Protein AF-A0A9W7W927-F1 (afdb_monomer)

Nearest PDB structures (foldseek):
  1qdb-assembly2_C  TM=1.594E-01  e=8.051E+00  Sulfurospirillum deleyianum

Mean predicted aligned error: 17.08 Å

Radius of gyration: 38.14 Å; Cα contacts (8 Å, |Δi|>4): 1114; chains: 1; bounding box: 121×98×134 Å

Sequence (842 aa):
MLKRRHHKEESELESTKESEQEERQIDDVNANKEGEEDNGNIIEEGEENNKIGQEDRVEDNGSGYEEGEEDDRDGQEDREEDDGNGQEVYTEGDGSGNEEEEGDEQEDRETDGESEQEDLEEDGSEQEERKEEDGSRQGQRPGKERSQGNEDSNQRKKQHEDDLVYPGAPLTKGQSLLLLMLYVLRHNLTEVALQDLLTMFNEHFPGLVPATSYLFHKAYGQFGQYVPHFYSINCESYLGAIETAPQNCPSCKAEFDTEKNLRAGSYFLVLIFSVGKNIKRSSRVDKWGLMTYQSCGIVMEFRFLKVIMFRYGQSSVKLLSCHQATVQGTYAYHAYGLLKELQQIGIKWRDSENVEHTSKVHSLLCSSDSIARPLLRNTKQFNGKYGCDFCLHYGGGPYIWETPDPPLRTETDHFRHAMLATPAQPVMGVKGPSPLMELESFNMITGFVPEYQHSVCLGVTKQITSLWLDSKHHKEDWYLGSKTNDLDQGLMAINPPLEVTRAPRSVKDRKFWKASEWRSFLLFYALPVLSGILKKKYWNHLFLLVFSMHTLLHDAIKANHVDMAEQALRKFVRNFEKLYGATNISFNVHLLMHLAASVRNWGPLWATSTFPFESFNGTLLKFCNGTTHVLDQVVKRFLRWRALSAKAGTTMANANENIRKLFDKLQSRSDLTQKSKKFQDNVRGFGCPKKGNTSVLQRMAIEDFTGDTVNSGFFYDRFTCSGVLYHSCKNTTLKKRNNSVVQLNDGTFCEIMTLVNFTCEEGTSSASTNNRFCVLVKELAKSGGKLYRDVQLNISSTFIYEVSHSNNVFAVPPQSLKRKCVMIRSEDKLYVIPLPNNIERD

Organism: Triplophysa rosa (NCBI:txid992332)

Solvent-accessible surface area (backbone atoms only — not comparable to full-atom values): 51424 Å² total; per-residue (Å²): 144,86,84,79,67,77,75,67,65,63,69,63,65,61,70,66,66,73,73,74,75,79,83,83,81,86,88,86,90,86,83,92,81,90,80,90,87,90,87,84,86,91,83,90,85,83,88,82,87,88,81,88,84,86,86,81,90,87,85,91,82,87,87,81,90,81,91,79,91,81,89,84,91,88,85,87,89,79,89,83,83,89,82,86,89,78,88,84,85,90,83,87,81,87,83,85,84,85,86,89,81,89,83,90,84,86,90,83,84,88,79,93,79,91,82,82,91,82,90,82,88,88,81,88,82,88,82,84,91,83,90,88,88,88,84,89,86,89,82,82,89,86,83,92,84,86,84,89,78,72,64,67,59,55,54,57,53,50,60,60,30,67,33,53,67,44,96,89,47,86,46,25,34,40,44,51,50,53,46,51,54,36,46,40,67,65,70,57,55,49,70,64,59,44,32,54,50,32,44,56,48,30,73,79,36,73,83,64,55,49,74,39,54,66,51,45,53,54,74,72,49,80,53,64,50,66,45,55,32,36,32,37,87,88,72,31,47,72,42,39,39,80,93,67,40,53,66,41,37,90,87,77,59,49,75,56,50,70,66,62,26,61,75,68,52,28,52,48,52,44,78,52,76,82,69,77,79,75,62,61,86,77,80,84,81,79,93,77,92,41,85,83,41,78,94,28,74,69,49,52,70,52,70,66,70,77,63,80,85,75,80,81,68,88,81,70,98,56,83,83,70,91,82,67,80,53,50,62,45,40,56,47,51,57,55,45,56,56,45,45,45,28,46,75,73,31,47,71,36,51,43,92,83,66,49,81,45,72,50,62,44,76,62,50,71,47,74,41,48,73,76,56,40,24,58,64,53,28,35,36,48,56,62,30,52,20,15,49,80,58,29,59,42,57,52,52,57,44,44,64,84,58,84,73,69,56,55,68,58,47,58,70,56,51,52,51,27,14,74,72,17,36,81,90,52,51,35,84,19,21,26,20,73,31,75,59,73,73,33,90,64,32,44,84,44,76,18,44,44,80,25,42,48,56,32,42,20,58,28,36,50,45,49,57,52,45,56,24,48,42,73,92,32,69,88,43,94,69,43,39,59,93,49,46,65,62,46,31,55,47,40,65,72,40,32,38,24,74,64,51,74,67,64,63,69,54,71,86,53,50,90,73,56,49,50,61,51,38,40,48,36,52,74,65,40,45,67,65,49,38,53,91,70,45,60,66,76,60,46,59,44,50,45,27,55,40,52,22,48,50,50,46,38,23,82,79,70,54,71,70,53,43,52,52,28,39,54,29,30,47,52,38,50,60,44,39,37,81,74,67,37,52,85,67,27,38,58,36,48,50,46,49,68,50,44,43,61,43,32,75,76,72,42,36,48,70,82,52,38,56,60,67,58,61,54,44,49,63,58,54,56,64,41,44,94,62,90,69,66,43,66,58,39,31,49,55,45,53,30,43,58,55,48,49,61,60,50,41,67,65,60,51,68,81,50,44,72,68,58,46,51,49,47,40,38,44,77,72,52,61,79,87,53,93,50,56,50,80,54,75,88,60,27,33,36,39,60,84,57,48,74,46,68,49,50,73,62,55,25,53,14,40,22,75,63,71,75,45,90,48,64,52,37,37,36,22,51,28,35,30,45,75,85,44,74,38,30,15,70,80,52,75,86,50,82,67,42,31,47,18,36,32,31,34,72,90,67,52,38,29,35,29,56,29,38,39,38,36,72,63,85,77,83,78,92,73,98,70,81,55,79,43,70,37,30,36,29,33,38,38,44,68,68,81,59,59,86,46,66,48,76,91,79,71,44,62,44,84,61,47,37,44,37,43,85,50,91,52,53,43,44,42,57,66,84,42,62,64,44,52,22,38,55,43,73,49,93,97,43,38,36,43,29,60,56,55,43,93,62,78,56,109

Foldseek 3Di:
DPPPPVVPVVVVVVVVVVVVPPPPPPDDDDDDDDDDDDDDDDDDDDDDDDDDDDDDDDDDDDDDDDDDDDDDDDDDDDDDDDDDDDDDDDDDDDDDDDDDDDDDDDDDDDDDDDDDDDDDDDDDDDDDDDDDDDDDDDDDDDDDDDDDDPPVVVVVLVVQQQDALDVPHQAGLVLVLLLLLLQCLLVVDDLVRSLVVLCVCCVVRPPSADNHSVVSLPSLPQLADKWKWFADPVQRATQGTPVRGDQADPPPRHGDDPVVCQVQQGIFIATDDPQEDDPEPDPDDDQDPAVLQVVCPVVVVVVPHDTPDDGDDDDDPDDDDDDDLSNLQNRVLVSLVVLLCLQPVADWYAYPVRDIDGHGDALAADQDAQQCLCSQAQFAGLQAQLNDQFFLQRHNAFRAQDPPHGGTDDLVVSQVQQPPADCVRRRSGHRHGHSCNVRPNYRSRLRYAHACLVLPQVNVLLLLLCCQAPVVNVVAPNHQVVVQVLLQVQQQQWFAAVLLVDRGHRVVCVVPDHSSNSVCCLQPRVLQSCVVRGPPVVSVLSCLSNQLLLQLQFPDHDLVSLVLNLVSLSVSLNCCCVRRNRNSRGSSSVSSNCSSVNCVRPNGSLRSHCVVVVVCVVVLVSQDDDDRPSSVSSVSSVSSLVVSVVSCVPSCPPRDPVSVVSSCVSNPDDPVQPAWDDDPQRKIAGDFWDKDFQDPQRQVQVCVVPVARFGIWTWGQWMDHSNRIAGAPPDPPSVRHHRQWFAFPVRWIWGWHTKTWGWGDDPDDDDDTDTDIWTKIWTFAFPPDFPDADPVSRDTRPQKTWTDGDRRIHTHHPVRGDFGWTWGDRPPIIMTGTDSDPNDGD

Structure (mmCIF, N/CA/C/O backbone):
data_AF-A0A9W7W927-F1
#
_entry.id   AF-A0A9W7W927-F1
#
loop_
_atom_site.group_PDB
_atom_site.id
_atom_site.type_symbol
_atom_site.label_atom_id
_atom_site.label_alt_id
_atom_site.label_comp_id
_atom_site.label_asym_id
_atom_site.label_entity_id
_atom_site.label_seq_id
_atom_site.pdbx_PDB_ins_code
_atom_site.Cartn_x
_atom_site.Cartn_y
_atom_site.Cartn_z
_atom_site.occupancy
_atom_site.B_iso_or_equiv
_atom_site.auth_seq_id
_atom_site.auth_comp_id
_atom_site.auth_asym_id
_atom_site.auth_atom_id
_atom_site.pdbx_PDB_model_num
ATOM 1 N N . MET A 1 1 ? 46.821 -31.327 1.747 1.00 45.66 1 MET A N 1
ATOM 2 C CA . MET A 1 1 ? 45.582 -31.670 1.010 1.00 45.66 1 MET A CA 1
ATOM 3 C C . MET A 1 1 ? 45.203 -30.552 0.033 1.00 45.66 1 MET A C 1
ATOM 5 O O . MET A 1 1 ? 44.166 -29.928 0.171 1.00 45.66 1 MET A O 1
ATOM 9 N N . LEU A 1 2 ? 46.057 -30.302 -0.965 1.00 33.97 2 LEU A N 1
ATOM 10 C CA . LEU A 1 2 ? 45.840 -29.293 -2.018 1.00 33.97 2 LEU A CA 1
ATOM 11 C C . LEU A 1 2 ? 46.403 -29.764 -3.381 1.00 33.97 2 LEU A C 1
ATOM 13 O O . LEU A 1 2 ? 46.703 -28.972 -4.257 1.00 33.97 2 LEU A O 1
ATOM 17 N N . LYS A 1 3 ? 46.537 -31.087 -3.564 1.00 31.61 3 LYS A N 1
ATOM 18 C CA . LYS A 1 3 ? 47.029 -31.738 -4.798 1.00 31.61 3 LYS A CA 1
ATOM 19 C C . LYS A 1 3 ? 46.089 -32.838 -5.327 1.00 31.61 3 LYS A C 1
ATOM 21 O O . LYS A 1 3 ? 46.505 -33.702 -6.079 1.00 31.61 3 LYS A O 1
ATOM 26 N N . ARG A 1 4 ? 44.814 -32.835 -4.913 1.00 33.47 4 ARG A N 1
ATOM 27 C CA . ARG A 1 4 ? 43.795 -33.822 -5.345 1.00 33.47 4 ARG A CA 1
ATOM 28 C C . ARG A 1 4 ? 42.496 -33.210 -5.892 1.00 33.47 4 ARG A C 1
ATOM 30 O O . ARG A 1 4 ? 41.533 -33.936 -6.089 1.00 33.47 4 ARG A O 1
ATOM 37 N N . ARG A 1 5 ? 42.459 -31.896 -6.145 1.00 36.69 5 ARG A N 1
ATOM 38 C CA . ARG A 1 5 ? 41.316 -31.232 -6.808 1.00 36.69 5 ARG A CA 1
ATOM 39 C C . ARG A 1 5 ? 41.593 -30.797 -8.252 1.00 36.69 5 ARG A C 1
ATOM 41 O O . ARG A 1 5 ? 40.648 -30.706 -9.011 1.00 36.69 5 ARG A O 1
ATOM 48 N N . HIS A 1 6 ? 42.858 -30.683 -8.661 1.00 36.03 6 HIS A N 1
ATOM 49 C CA . HIS A 1 6 ? 43.227 -30.306 -10.033 1.00 36.03 6 HIS A CA 1
ATOM 50 C C . HIS A 1 6 ? 43.136 -31.432 -11.077 1.00 36.03 6 HIS A C 1
ATOM 52 O O . HIS A 1 6 ? 43.232 -31.156 -12.258 1.00 36.03 6 HIS A O 1
ATOM 58 N N . HIS A 1 7 ? 42.914 -32.686 -10.671 1.00 32.62 7 HIS A N 1
ATOM 59 C CA . HIS A 1 7 ? 42.862 -33.833 -11.594 1.00 32.62 7 HIS A CA 1
ATOM 60 C C . HIS A 1 7 ? 41.441 -34.339 -11.880 1.00 32.62 7 HIS A C 1
ATOM 62 O O . HIS A 1 7 ? 41.273 -35.411 -12.448 1.00 32.62 7 HIS A O 1
ATOM 68 N N . LYS A 1 8 ? 40.416 -33.592 -11.446 1.00 34.16 8 LYS A N 1
ATOM 69 C CA . LYS A 1 8 ? 39.005 -33.934 -11.681 1.00 34.16 8 LYS A CA 1
ATOM 70 C C . LYS A 1 8 ? 38.269 -32.922 -12.571 1.00 34.16 8 LYS A C 1
ATOM 72 O O . LYS A 1 8 ? 37.155 -33.201 -12.976 1.00 34.16 8 LYS A O 1
ATOM 77 N N . GLU A 1 9 ? 38.903 -31.793 -12.895 1.00 37.31 9 GLU A N 1
ATOM 78 C CA . GLU A 1 9 ? 38.379 -30.778 -13.828 1.00 37.31 9 GLU A CA 1
ATOM 79 C C . GLU A 1 9 ? 38.977 -30.911 -15.244 1.00 37.31 9 GLU A C 1
ATOM 81 O O . GLU A 1 9 ? 38.399 -30.407 -16.199 1.00 37.31 9 GLU A O 1
ATOM 86 N N . GLU A 1 10 ? 40.077 -31.656 -15.419 1.00 35.84 10 GLU A N 1
ATOM 87 C CA . GLU A 1 10 ? 40.666 -31.934 -16.743 1.00 35.84 10 GLU A CA 1
ATOM 88 C C . GLU A 1 10 ? 39.996 -33.116 -17.471 1.00 35.84 10 GLU A C 1
ATOM 90 O O . GLU A 1 10 ? 40.028 -33.161 -18.694 1.00 35.84 10 GLU A O 1
ATOM 95 N N . SER A 1 11 ? 39.310 -34.028 -16.765 1.00 33.50 11 SER A N 1
ATOM 96 C CA . SER A 1 11 ? 38.665 -35.202 -17.385 1.00 33.50 11 SER A CA 1
ATOM 97 C C . SER A 1 11 ? 37.234 -34.964 -17.887 1.00 33.50 11 SER A C 1
ATOM 99 O O . SER A 1 11 ? 36.686 -35.820 -18.571 1.00 33.50 11 SER A O 1
ATOM 101 N N . GLU A 1 12 ? 36.600 -33.835 -17.548 1.00 37.00 12 GLU A N 1
ATOM 102 C CA . GLU A 1 12 ? 35.255 -33.488 -18.050 1.00 37.00 12 GLU A CA 1
ATOM 103 C C . GLU A 1 12 ? 35.310 -32.552 -19.275 1.00 37.00 12 GLU A C 1
ATOM 105 O O . GLU A 1 12 ? 34.375 -32.542 -20.078 1.00 37.00 12 GLU A O 1
ATOM 110 N N . LEU A 1 13 ? 36.443 -31.870 -19.503 1.00 35.84 13 LEU A N 1
ATOM 111 C CA . LEU A 1 13 ? 36.697 -31.036 -20.689 1.00 35.84 13 LEU A CA 1
ATOM 112 C C . LEU A 1 13 ? 37.119 -31.821 -21.949 1.00 35.84 13 LEU A C 1
ATOM 114 O O . LEU A 1 13 ? 37.115 -31.254 -23.042 1.00 35.84 13 LEU A O 1
ATOM 118 N N . GLU A 1 14 ? 37.464 -33.105 -21.825 1.00 35.19 14 GLU A N 1
ATOM 119 C CA . GLU A 1 14 ? 37.783 -33.977 -22.971 1.00 35.19 14 GLU A CA 1
ATOM 120 C C . GLU A 1 14 ? 36.557 -34.734 -23.514 1.00 35.19 14 GLU A C 1
ATOM 122 O O . GLU A 1 14 ? 36.567 -35.148 -24.666 1.00 35.19 14 GLU A O 1
ATOM 127 N N . SER A 1 15 ? 35.452 -34.813 -22.760 1.00 33.28 15 SER A N 1
ATOM 128 C CA . SER A 1 15 ? 34.214 -35.490 -23.203 1.00 33.28 15 SER A CA 1
ATOM 129 C C . SER A 1 15 ? 33.259 -34.618 -24.035 1.00 33.28 15 SER A C 1
ATOM 131 O O . SER A 1 15 ? 32.304 -35.124 -24.615 1.00 33.28 15 SER A O 1
ATOM 133 N N . THR A 1 16 ? 33.512 -33.309 -24.123 1.00 37.16 16 THR A N 1
ATOM 134 C CA . THR A 1 16 ? 32.696 -32.345 -24.892 1.00 37.16 16 THR A CA 1
ATOM 135 C C . THR A 1 16 ? 33.321 -31.942 -26.229 1.00 37.16 16 THR A C 1
ATOM 137 O O . THR A 1 16 ? 32.706 -31.206 -26.992 1.00 37.16 16 THR A O 1
ATOM 140 N N . LYS A 1 17 ? 34.517 -32.454 -26.554 1.00 34.12 17 LYS A N 1
ATOM 141 C CA . LYS A 1 17 ? 35.187 -32.219 -27.845 1.00 34.12 17 LYS A CA 1
ATOM 142 C C . LYS A 1 17 ? 34.966 -33.323 -28.884 1.00 34.12 17 LYS A C 1
ATOM 144 O O . LYS A 1 17 ? 35.317 -33.117 -30.039 1.00 34.12 17 LYS A O 1
ATOM 149 N N . GLU A 1 18 ? 34.334 -34.436 -28.511 1.00 34.44 18 GLU A N 1
ATOM 150 C CA . GLU A 1 18 ? 34.009 -35.541 -29.431 1.00 34.44 18 GLU A CA 1
ATOM 151 C C . GLU A 1 18 ? 32.558 -35.515 -29.954 1.00 34.44 18 GLU A C 1
ATOM 153 O O . GLU A 1 18 ? 32.224 -36.308 -30.823 1.00 34.44 18 GLU A O 1
ATOM 158 N N . SER A 1 19 ? 31.707 -34.568 -29.527 1.00 34.56 19 SER A N 1
ATOM 159 C CA . SER A 1 19 ? 30.339 -34.406 -30.070 1.00 34.56 19 SER A CA 1
ATOM 160 C C . SER A 1 19 ? 30.145 -33.179 -30.975 1.00 34.56 19 SER A C 1
ATOM 162 O O . SER A 1 19 ? 29.043 -32.949 -31.458 1.00 34.56 19 SER A O 1
ATOM 164 N N . GLU A 1 20 ? 31.193 -32.385 -31.228 1.00 35.97 20 GLU A N 1
ATOM 165 C CA . GLU A 1 20 ? 31.160 -31.227 -32.148 1.00 35.97 20 GLU A CA 1
ATOM 166 C C . GLU A 1 20 ? 31.843 -31.501 -33.507 1.00 35.97 20 GLU A C 1
ATOM 168 O O . GLU A 1 20 ? 32.008 -30.587 -34.319 1.00 35.97 20 GLU A O 1
ATOM 173 N N . GLN A 1 21 ? 32.215 -32.757 -33.791 1.00 33.12 21 GLN A N 1
ATOM 174 C CA . GLN A 1 21 ? 32.821 -33.175 -35.067 1.00 33.12 21 GLN A CA 1
ATOM 175 C C . GLN A 1 21 ? 31.888 -33.963 -36.011 1.00 33.12 21 GLN A C 1
ATOM 177 O O . GLN A 1 21 ? 32.320 -34.293 -37.111 1.00 33.12 21 GLN A O 1
ATOM 182 N N . GLU A 1 22 ? 30.610 -34.177 -35.666 1.00 35.38 22 GLU A N 1
ATOM 183 C CA . GLU A 1 22 ? 29.650 -34.924 -36.513 1.00 35.38 22 GLU A CA 1
ATOM 184 C C . GLU A 1 22 ? 28.520 -34.093 -37.167 1.00 35.38 22 GLU A C 1
ATOM 186 O O . GLU A 1 22 ? 27.754 -34.642 -37.950 1.00 35.38 22 GLU A O 1
ATOM 191 N N . GLU A 1 23 ? 28.440 -32.767 -36.983 1.00 36.12 23 GLU A N 1
ATOM 192 C CA . GLU A 1 23 ? 27.386 -31.931 -37.618 1.00 36.12 23 GLU A CA 1
ATOM 193 C C . GLU A 1 23 ? 27.912 -30.823 -38.557 1.00 36.12 23 GLU A C 1
ATOM 195 O O . GLU A 1 23 ? 27.235 -29.836 -38.837 1.00 36.12 23 GLU A O 1
ATOM 200 N N . ARG A 1 24 ? 29.123 -30.983 -39.107 1.00 31.81 24 ARG A N 1
ATOM 201 C CA . ARG A 1 24 ? 29.663 -30.104 -40.169 1.00 31.81 24 ARG A CA 1
ATOM 202 C C . ARG A 1 24 ? 30.166 -30.859 -41.403 1.00 31.81 24 ARG A C 1
ATOM 204 O O . ARG A 1 24 ? 31.203 -30.520 -41.964 1.00 31.81 24 ARG A O 1
ATOM 211 N N . GLN A 1 25 ? 29.410 -31.866 -41.840 1.00 36.69 25 GLN A N 1
ATOM 212 C CA . GLN A 1 25 ? 29.576 -32.514 -43.149 1.00 36.69 25 GLN A CA 1
ATOM 213 C C . GLN A 1 25 ? 28.234 -32.977 -43.742 1.00 36.69 25 GLN A C 1
ATOM 215 O O . GLN A 1 25 ? 28.092 -34.139 -44.090 1.00 36.69 25 GLN A O 1
ATOM 220 N N . ILE A 1 26 ? 27.247 -32.087 -43.885 1.00 33.94 26 ILE A N 1
ATOM 221 C CA . ILE A 1 26 ? 26.157 -32.257 -44.865 1.00 33.94 26 ILE A CA 1
ATOM 222 C C . ILE A 1 26 ? 25.736 -30.858 -45.328 1.00 33.94 26 ILE A C 1
ATOM 224 O O . ILE A 1 26 ? 24.792 -30.297 -44.799 1.00 33.94 26 ILE A O 1
ATOM 228 N N . ASP A 1 27 ? 26.497 -30.273 -46.250 1.00 30.81 27 ASP A N 1
ATOM 229 C CA . ASP A 1 27 ? 26.070 -29.163 -47.113 1.00 30.81 27 ASP A CA 1
ATOM 230 C C . ASP A 1 27 ? 27.095 -29.048 -48.245 1.00 30.81 27 ASP A C 1
ATOM 232 O O . ASP A 1 27 ? 28.027 -28.255 -48.202 1.00 30.81 27 ASP A O 1
ATOM 236 N N . ASP A 1 28 ? 26.977 -29.968 -49.196 1.00 29.41 28 ASP A N 1
ATOM 237 C CA . ASP A 1 28 ? 27.410 -29.818 -50.585 1.00 29.41 28 ASP A CA 1
ATOM 238 C C . ASP A 1 28 ? 27.050 -31.127 -51.284 1.00 29.41 28 ASP A C 1
ATOM 240 O O . ASP A 1 28 ? 27.755 -32.113 -51.128 1.00 29.41 28 ASP A O 1
ATOM 244 N N . VAL A 1 29 ? 25.899 -31.166 -51.961 1.00 31.27 29 VAL A N 1
ATOM 245 C CA . VAL A 1 29 ? 25.602 -31.956 -53.173 1.00 31.27 29 VAL A CA 1
ATOM 246 C C . VAL A 1 29 ? 24.142 -31.652 -53.554 1.00 31.27 29 VAL A C 1
ATOM 248 O O . VAL A 1 29 ? 23.202 -32.139 -52.931 1.00 31.27 29 VAL A O 1
ATOM 251 N N . ASN A 1 30 ? 23.998 -30.827 -54.596 1.00 28.86 30 ASN A N 1
ATOM 252 C CA . ASN A 1 30 ? 22.990 -30.855 -55.672 1.00 28.86 30 ASN A CA 1
ATOM 253 C C . ASN A 1 30 ? 22.368 -29.495 -55.998 1.00 28.86 30 ASN A C 1
ATOM 255 O O . ASN A 1 30 ? 21.213 -29.205 -55.696 1.00 28.86 30 ASN A O 1
ATOM 259 N N . ALA A 1 31 ? 23.140 -28.728 -56.766 1.00 29.16 31 ALA A N 1
ATOM 260 C CA . ALA A 1 31 ? 22.605 -27.980 -57.891 1.00 29.16 31 ALA A CA 1
ATOM 261 C C . ALA A 1 31 ? 22.562 -28.882 -59.149 1.00 29.16 31 ALA A C 1
ATOM 263 O O . ALA A 1 31 ? 23.490 -29.651 -59.390 1.00 29.16 31 ALA A O 1
ATOM 264 N N . ASN A 1 32 ? 21.515 -28.683 -59.956 1.00 29.39 32 ASN A N 1
ATOM 265 C CA . ASN A 1 32 ? 21.377 -28.947 -61.400 1.00 29.39 32 ASN A CA 1
ATOM 266 C C . ASN A 1 32 ? 21.154 -30.378 -61.937 1.00 29.39 32 ASN A C 1
ATOM 268 O O . ASN A 1 32 ? 22.058 -31.207 -61.951 1.00 29.39 32 ASN A O 1
ATOM 272 N N . LYS A 1 33 ? 19.956 -30.563 -62.521 1.00 31.80 33 LYS A N 1
ATOM 273 C CA . LYS A 1 33 ? 19.602 -31.235 -63.800 1.00 31.80 33 LYS A CA 1
ATOM 274 C C . LYS A 1 33 ? 18.191 -30.724 -64.176 1.00 31.80 33 LYS A C 1
ATOM 276 O O . LYS A 1 33 ? 17.288 -30.878 -63.362 1.00 31.80 33 LYS A O 1
ATOM 281 N N . GLU A 1 34 ? 18.016 -29.822 -65.151 1.00 31.81 34 GLU A N 1
ATOM 282 C CA . GLU A 1 34 ? 17.781 -30.066 -66.603 1.00 31.81 34 GLU A CA 1
ATOM 283 C C . GLU A 1 34 ? 16.670 -31.109 -66.879 1.00 31.81 34 GLU A C 1
ATOM 285 O O . GLU A 1 34 ? 16.747 -32.205 -66.333 1.00 31.81 34 GLU A O 1
ATOM 290 N N . GLY A 1 35 ? 15.627 -30.875 -67.692 1.00 28.56 35 GLY A N 1
ATOM 291 C CA . GLY A 1 35 ? 15.284 -29.760 -68.589 1.00 28.56 35 GLY A CA 1
ATOM 292 C C . GLY A 1 35 ? 13.945 -29.984 -69.338 1.00 28.56 35 GLY A C 1
ATOM 293 O O . GLY A 1 35 ? 13.235 -30.931 -69.009 1.00 28.56 35 GLY A O 1
ATOM 294 N N . GLU A 1 36 ? 13.693 -29.103 -70.329 1.00 30.89 36 GLU A N 1
ATOM 295 C CA . GLU A 1 36 ? 12.785 -29.205 -71.512 1.00 30.89 36 GLU A CA 1
ATOM 296 C C . GLU A 1 36 ? 11.260 -29.294 -71.251 1.00 30.89 36 GLU A C 1
ATOM 298 O O . GLU A 1 36 ? 10.823 -29.965 -70.329 1.00 30.89 36 GLU A O 1
ATOM 303 N N . GLU A 1 37 ? 10.315 -28.693 -71.983 1.00 32.19 37 GLU A N 1
ATOM 304 C CA . GLU A 1 37 ? 10.187 -27.847 -73.185 1.00 32.19 37 GLU A CA 1
ATOM 305 C C . GLU A 1 37 ? 8.696 -27.393 -73.204 1.00 32.19 37 GLU A C 1
ATOM 307 O O . GLU A 1 37 ? 7.839 -28.126 -72.709 1.00 32.19 37 GLU A O 1
ATOM 312 N N . ASP A 1 38 ? 8.368 -26.196 -73.714 1.00 31.59 38 ASP A N 1
ATOM 313 C CA . ASP A 1 38 ? 7.488 -25.973 -74.887 1.00 31.59 38 ASP A CA 1
ATOM 314 C C . ASP A 1 38 ? 6.809 -24.575 -74.927 1.00 31.59 38 ASP A C 1
ATOM 316 O O . ASP A 1 38 ? 6.526 -23.927 -73.919 1.00 31.59 38 ASP A O 1
ATOM 320 N N . ASN A 1 39 ? 6.624 -24.116 -76.163 1.00 32.25 39 ASN A N 1
ATOM 321 C CA . ASN A 1 39 ? 6.444 -22.764 -76.700 1.00 32.25 39 ASN A CA 1
ATOM 322 C C . ASN A 1 39 ? 5.038 -22.127 -76.576 1.00 32.25 39 ASN A C 1
ATOM 324 O O . ASN A 1 39 ? 4.036 -22.831 -76.490 1.00 32.25 39 ASN A O 1
ATOM 328 N N . GLY A 1 40 ? 4.946 -20.795 -76.786 1.00 28.78 40 GLY A N 1
ATOM 329 C CA . GLY A 1 40 ? 3.753 -20.197 -77.427 1.00 28.78 40 GLY A CA 1
ATOM 330 C C . GLY A 1 40 ? 3.414 -18.707 -77.201 1.00 28.78 40 GLY A C 1
ATOM 331 O O . GLY A 1 40 ? 2.526 -18.410 -76.417 1.00 28.78 40 GLY A O 1
ATOM 332 N N . ASN A 1 41 ? 4.088 -17.810 -77.936 1.00 31.05 41 ASN A N 1
ATOM 333 C CA . ASN A 1 41 ? 3.691 -16.526 -78.577 1.00 31.05 41 ASN A CA 1
ATOM 334 C C . ASN A 1 41 ? 2.384 -15.744 -78.227 1.00 31.05 41 ASN A C 1
ATOM 336 O O . ASN A 1 41 ? 1.323 -16.350 -78.169 1.00 31.05 41 ASN A O 1
ATOM 340 N N . ILE A 1 42 ? 2.392 -14.411 -77.964 1.00 32.50 42 ILE A N 1
ATOM 341 C CA . ILE A 1 42 ? 2.472 -13.138 -78.785 1.00 32.50 42 ILE A CA 1
ATOM 342 C C . ILE A 1 42 ? 1.089 -12.402 -78.848 1.00 32.50 42 ILE A C 1
ATOM 344 O O . ILE A 1 42 ? 0.064 -13.048 -79.048 1.00 32.50 42 ILE A O 1
ATOM 348 N N . ILE A 1 43 ? 1.151 -11.050 -78.781 1.00 30.39 43 ILE A N 1
ATOM 349 C CA . ILE A 1 43 ? 0.269 -9.945 -79.284 1.00 30.39 43 ILE A CA 1
ATOM 350 C C . ILE A 1 43 ? -0.535 -9.248 -78.158 1.00 30.39 43 ILE A C 1
ATOM 352 O O . ILE A 1 43 ? -1.414 -9.870 -77.571 1.00 30.39 43 ILE A O 1
ATOM 356 N N . GLU A 1 44 ? -0.114 -8.073 -77.639 1.00 32.41 44 GLU A N 1
ATOM 357 C CA . GLU A 1 44 ? -0.259 -6.678 -78.176 1.00 32.41 44 GLU A CA 1
ATOM 358 C C . GLU A 1 44 ? -1.741 -6.263 -78.332 1.00 32.41 44 GLU A C 1
ATOM 360 O O . GLU A 1 44 ? -2.583 -7.094 -78.637 1.00 32.41 44 GLU A O 1
ATOM 365 N N . GLU A 1 45 ? -2.226 -5.033 -78.188 1.00 30.06 45 GLU A N 1
ATOM 366 C CA . GLU A 1 45 ? -1.798 -3.688 -77.781 1.00 30.06 45 GLU A CA 1
ATOM 367 C C . GLU A 1 45 ? -3.099 -2.843 -77.805 1.00 30.06 45 GLU A C 1
ATOM 369 O O . GLU A 1 45 ? -4.129 -3.297 -78.312 1.00 30.06 45 GLU A O 1
ATOM 374 N N . GLY A 1 46 ? -3.040 -1.601 -77.320 1.00 27.64 46 GLY A N 1
ATOM 375 C CA . GLY A 1 46 ? -3.989 -0.545 -77.698 1.00 27.64 46 GLY A CA 1
ATOM 376 C C . GLY A 1 46 ? -4.714 0.073 -76.501 1.00 27.64 46 GLY A C 1
ATOM 377 O O . GLY A 1 46 ? -5.687 -0.495 -76.018 1.00 27.64 46 GLY A O 1
ATOM 378 N N . GLU A 1 47 ? -4.178 1.120 -75.862 1.00 32.06 47 GLU A N 1
ATOM 379 C CA . GLU A 1 47 ? -4.288 2.535 -76.294 1.00 32.06 47 GLU A CA 1
ATOM 380 C C . GLU A 1 47 ? -5.740 3.057 -76.182 1.00 32.06 47 GLU A C 1
ATOM 382 O O . GLU A 1 47 ? -6.680 2.412 -76.617 1.00 32.06 47 GLU A O 1
ATOM 387 N N . GLU A 1 48 ? -6.062 4.229 -75.640 1.00 31.86 48 GLU A N 1
ATOM 388 C CA . GLU A 1 48 ? -5.286 5.339 -75.103 1.00 31.86 48 GLU A CA 1
ATOM 389 C C . GLU A 1 48 ? -6.287 6.382 -74.544 1.00 31.86 48 GLU A C 1
ATOM 391 O O . GLU A 1 48 ? -7.463 6.397 -74.905 1.00 31.86 48 GLU A O 1
ATOM 396 N N . ASN A 1 49 ? -5.743 7.345 -73.796 1.00 28.81 49 ASN A N 1
ATOM 397 C CA . ASN A 1 49 ? -6.098 8.771 -73.845 1.00 28.81 49 ASN A CA 1
ATOM 398 C C . ASN A 1 49 ? -7.217 9.383 -72.964 1.00 28.81 49 ASN A C 1
ATOM 400 O O . ASN A 1 49 ? -8.373 9.516 -73.342 1.00 28.81 49 ASN A O 1
ATOM 404 N N . ASN A 1 50 ? -6.715 10.026 -71.897 1.00 28.08 50 ASN A N 1
ATOM 405 C CA . ASN A 1 50 ? -6.547 11.490 -71.755 1.00 28.08 50 ASN A CA 1
ATOM 406 C C . ASN A 1 50 ? -7.568 12.360 -70.985 1.00 28.08 50 ASN A C 1
ATOM 408 O O . ASN A 1 50 ? -8.744 12.443 -71.310 1.00 28.08 50 ASN A O 1
ATOM 412 N N . LYS A 1 51 ? -6.932 13.204 -70.148 1.00 29.83 51 LYS A N 1
ATOM 413 C CA . LYS A 1 51 ? -7.190 14.619 -69.795 1.00 29.83 51 LYS A CA 1
ATOM 414 C C . LYS A 1 51 ? -8.129 14.993 -68.632 1.00 29.83 51 LYS A C 1
ATOM 416 O O . LYS A 1 51 ? -9.342 14.973 -68.746 1.00 29.83 51 LYS A O 1
ATOM 421 N N . ILE A 1 52 ? -7.467 15.439 -67.550 1.00 28.94 52 ILE A N 1
ATOM 422 C CA . ILE A 1 52 ? -7.449 16.806 -66.964 1.00 28.94 52 ILE A CA 1
ATOM 423 C C . ILE A 1 52 ? -8.791 17.555 -66.847 1.00 28.94 52 ILE A C 1
ATOM 425 O O . ILE A 1 52 ? -9.402 17.867 -67.861 1.00 28.94 52 ILE A O 1
ATOM 429 N N . GLY A 1 53 ? -9.067 18.075 -65.640 1.00 29.16 53 GLY A N 1
ATOM 430 C CA . GLY A 1 53 ? -9.620 19.432 -65.486 1.00 29.16 53 GLY A CA 1
ATOM 431 C C . GLY A 1 53 ? -10.808 19.583 -64.539 1.00 29.16 53 GLY A C 1
ATOM 432 O O . GLY A 1 53 ? -11.824 18.926 -64.704 1.00 29.16 53 GLY A O 1
ATOM 433 N N . GLN A 1 54 ? -10.641 20.474 -63.563 1.00 28.95 54 GLN A N 1
ATOM 434 C CA . GLN A 1 54 ? -11.620 20.968 -62.593 1.00 28.95 54 GLN A CA 1
ATOM 435 C C . GLN A 1 54 ? -12.763 21.804 -63.206 1.00 28.95 54 GLN A C 1
ATOM 437 O O . GLN A 1 54 ? -12.581 22.438 -64.239 1.00 28.95 54 GLN A O 1
ATOM 442 N N . GLU A 1 55 ? -13.833 21.886 -62.403 1.00 28.73 55 GLU A N 1
ATOM 443 C CA . GLU A 1 55 ? -14.731 23.032 -62.148 1.00 28.73 55 GLU A CA 1
ATOM 444 C C . GLU A 1 55 ? -15.896 23.394 -63.097 1.00 28.73 55 GLU A C 1
ATOM 446 O O . GLU A 1 55 ? -15.771 23.473 -64.312 1.00 28.73 55 GLU A O 1
ATOM 451 N N . ASP A 1 56 ? -17.008 23.688 -62.398 1.00 27.97 56 ASP A N 1
ATOM 452 C CA . ASP A 1 56 ? -18.225 24.451 -62.722 1.00 27.97 56 ASP A CA 1
ATOM 453 C C . ASP A 1 56 ? -19.341 23.814 -63.591 1.00 27.97 56 ASP A C 1
ATOM 455 O O . ASP A 1 56 ? -19.112 23.369 -64.708 1.00 27.97 56 ASP A O 1
ATOM 459 N N . ARG A 1 57 ? -20.544 23.548 -63.020 1.00 29.86 57 ARG A N 1
ATOM 460 C CA . ARG A 1 57 ? -21.736 24.444 -62.821 1.00 29.86 57 ARG A CA 1
ATOM 461 C C . ARG A 1 57 ? -22.431 24.713 -64.180 1.00 29.86 57 ARG A C 1
ATOM 463 O O . ARG A 1 57 ? -21.740 25.015 -65.134 1.00 29.86 57 ARG A O 1
ATOM 470 N N . VAL A 1 58 ? -23.744 24.613 -64.432 1.00 31.39 58 VAL A N 1
ATOM 471 C CA . VAL A 1 58 ? -25.027 24.967 -63.766 1.00 31.39 58 VAL A CA 1
ATOM 472 C C . VAL A 1 58 ? -26.138 24.210 -64.560 1.00 31.39 58 VAL A C 1
ATOM 474 O O . VAL A 1 58 ? -25.877 23.799 -65.685 1.00 31.39 58 VAL A O 1
ATOM 477 N N . GLU A 1 59 ? -27.296 23.813 -64.024 1.00 30.00 59 GLU A N 1
ATOM 478 C CA . GLU A 1 59 ? -28.599 24.530 -64.022 1.00 30.00 59 GLU A CA 1
ATOM 479 C C . GLU A 1 59 ? -29.580 23.654 -63.217 1.00 30.00 59 GLU A C 1
ATOM 481 O O . GLU A 1 59 ? -29.662 22.448 -63.441 1.00 30.00 59 GLU A O 1
ATOM 486 N N . ASP A 1 60 ? -30.119 24.097 -62.084 1.00 30.41 60 ASP A N 1
ATOM 487 C CA . ASP A 1 60 ? -31.104 25.164 -61.836 1.00 30.41 60 ASP A CA 1
ATOM 488 C C . ASP A 1 60 ? -32.559 24.707 -62.050 1.00 30.41 60 ASP A C 1
ATOM 490 O O . ASP A 1 60 ? -32.952 24.207 -63.100 1.00 30.41 60 ASP A O 1
ATOM 494 N N . ASN A 1 61 ? -33.333 24.866 -60.978 1.00 28.95 61 ASN A N 1
ATOM 495 C CA . ASN A 1 61 ? -34.766 25.102 -60.993 1.00 28.95 61 ASN A CA 1
ATOM 496 C C . ASN A 1 61 ? -35.167 25.635 -59.609 1.00 28.95 61 ASN A C 1
ATOM 498 O O . ASN A 1 61 ? -35.455 24.871 -58.688 1.00 28.95 61 ASN A O 1
ATOM 502 N N . GLY A 1 62 ? -35.225 26.962 -59.507 1.00 27.02 62 GLY A N 1
ATOM 503 C CA . GLY A 1 62 ? -36.527 27.609 -59.323 1.00 27.02 62 GLY A CA 1
ATOM 504 C C . GLY A 1 62 ? -36.832 28.151 -57.929 1.00 27.02 62 GLY A C 1
ATOM 505 O O . GLY A 1 62 ? -37.257 27.429 -57.033 1.00 27.02 62 GLY A O 1
ATOM 506 N N . SER A 1 63 ? -36.686 29.468 -57.822 1.00 27.58 63 SER A N 1
ATOM 507 C CA . SER A 1 63 ? -37.081 30.385 -56.754 1.00 27.58 63 SER A CA 1
ATOM 508 C C . SER A 1 63 ? -38.551 30.846 -56.833 1.00 27.58 63 SER A C 1
ATOM 510 O O . SER A 1 63 ? -39.185 30.779 -57.885 1.00 27.58 63 SER A O 1
ATOM 512 N N . GLY A 1 64 ? -39.047 31.411 -55.723 1.00 26.11 64 GLY A N 1
ATOM 513 C CA . GLY A 1 64 ? -40.086 32.456 -55.669 1.00 26.11 64 GLY A CA 1
ATOM 514 C C . GLY A 1 64 ? -40.256 32.982 -54.229 1.00 26.11 64 GLY A C 1
ATOM 515 O O . GLY A 1 64 ? -40.377 32.156 -53.331 1.00 26.11 64 GLY A O 1
ATOM 516 N N . TYR A 1 65 ? -39.937 34.261 -53.945 1.00 29.94 65 TYR A N 1
ATOM 517 C CA . TYR A 1 65 ? -40.838 35.448 -53.837 1.00 29.94 65 TYR A CA 1
ATOM 518 C C . TYR A 1 65 ? -41.746 35.407 -52.583 1.00 29.94 65 TYR A C 1
ATOM 520 O O . TYR A 1 65 ? -42.310 34.356 -52.314 1.00 29.94 65 TYR A O 1
ATOM 528 N N . GLU A 1 66 ? -42.048 36.449 -51.797 1.00 28.75 66 GLU A N 1
ATOM 529 C CA . GLU A 1 66 ? -41.614 37.841 -51.530 1.00 28.75 66 GLU A CA 1
ATOM 530 C C . GLU A 1 66 ? -42.550 38.360 -50.381 1.00 28.75 66 GLU A C 1
ATOM 532 O O . GLU A 1 66 ? -43.496 37.651 -50.041 1.00 28.75 66 GLU A O 1
ATOM 537 N N . GLU A 1 67 ? -42.318 39.573 -49.840 1.00 28.11 67 GLU A N 1
ATOM 538 C CA . GLU A 1 67 ? -43.204 40.388 -48.943 1.00 28.11 67 GLU A CA 1
ATOM 539 C C . GLU A 1 67 ? -43.306 39.974 -47.443 1.00 28.11 67 GLU A C 1
ATOM 541 O O . GLU A 1 67 ? -43.376 38.798 -47.113 1.00 28.11 67 GLU A O 1
ATOM 546 N N . GLY A 1 68 ? -43.304 40.845 -46.419 1.00 26.77 68 GLY A N 1
ATOM 547 C CA . GLY A 1 68 ? -43.414 42.309 -46.317 1.00 26.77 68 GLY A CA 1
ATOM 548 C C . GLY A 1 68 ? -44.481 42.714 -45.271 1.00 26.77 68 GLY A C 1
ATOM 549 O O . GLY A 1 68 ? -45.630 42.360 -45.485 1.00 26.77 68 GLY A O 1
ATOM 550 N N . GLU A 1 69 ? -44.074 43.445 -44.209 1.00 29.95 69 GLU A N 1
ATOM 551 C CA . GLU A 1 69 ? -44.830 44.503 -43.458 1.00 29.95 69 GLU A CA 1
ATOM 552 C C . GLU A 1 69 ? -46.149 44.110 -42.721 1.00 29.95 69 GLU A C 1
ATOM 554 O O . GLU A 1 69 ? -46.808 43.150 -43.084 1.00 29.95 69 GLU A O 1
ATOM 559 N N . GLU A 1 70 ? -46.693 44.741 -41.669 1.00 30.50 70 GLU A N 1
ATOM 560 C CA . GLU A 1 70 ? -46.382 45.777 -40.665 1.00 30.50 70 GLU A CA 1
ATOM 561 C C . GLU A 1 70 ? -47.544 45.736 -39.620 1.00 30.50 70 GLU A C 1
ATOM 563 O O . GLU A 1 70 ? -48.661 45.339 -39.946 1.00 30.50 70 GLU A O 1
ATOM 568 N N . ASP A 1 71 ? -47.245 46.153 -38.385 1.00 29.97 71 ASP A N 1
ATOM 569 C CA . ASP A 1 71 ? -48.044 46.933 -37.415 1.00 29.97 71 ASP A CA 1
ATOM 570 C C . ASP A 1 71 ? -49.416 46.551 -36.779 1.00 29.97 71 ASP A C 1
ATOM 572 O O . ASP A 1 71 ? -50.417 46.215 -37.403 1.00 29.97 71 ASP A O 1
ATOM 576 N N . ASP A 1 72 ? -49.408 46.838 -35.463 1.00 28.84 72 ASP A N 1
ATOM 577 C CA . ASP A 1 72 ? -50.401 47.519 -34.607 1.00 28.84 72 ASP A CA 1
ATOM 578 C C . ASP A 1 72 ? -51.607 46.794 -33.937 1.00 28.84 72 ASP A C 1
ATOM 580 O O . ASP A 1 72 ? -52.647 46.526 -34.526 1.00 28.84 72 ASP A O 1
ATOM 584 N N . ARG A 1 73 ? -51.450 46.669 -32.602 1.00 31.14 73 ARG A N 1
ATOM 585 C CA . ARG A 1 73 ? -52.273 47.220 -31.490 1.00 31.14 73 ARG A CA 1
ATOM 586 C C . ARG A 1 73 ? -53.673 46.689 -31.084 1.00 31.14 73 ARG A C 1
ATOM 588 O O . ARG A 1 73 ? -54.582 46.509 -31.879 1.00 31.14 73 ARG A O 1
ATOM 595 N N . ASP A 1 74 ? -53.796 46.677 -29.743 1.00 27.75 74 ASP A N 1
ATOM 596 C CA . ASP A 1 74 ? -54.929 47.019 -28.849 1.00 27.75 74 ASP A CA 1
ATOM 597 C C . ASP A 1 74 ? -55.846 45.954 -28.195 1.00 27.75 74 ASP A C 1
ATOM 599 O O . ASP A 1 74 ? -56.397 45.066 -28.838 1.00 27.75 74 ASP A O 1
ATOM 603 N N . GLY A 1 75 ? -56.070 46.183 -26.880 1.00 27.36 75 GLY A N 1
ATOM 604 C CA . GLY A 1 75 ? -57.212 45.745 -26.044 1.00 27.36 75 GLY A CA 1
ATOM 605 C C . GLY A 1 75 ? -56.979 44.466 -25.219 1.00 27.36 75 GLY A C 1
ATOM 606 O O . GLY A 1 75 ? -57.023 43.389 -25.793 1.00 27.36 75 GLY A O 1
ATOM 607 N N . GLN A 1 76 ? -56.605 44.442 -23.928 1.00 29.98 76 GLN A N 1
ATOM 608 C CA . GLN A 1 76 ? -57.135 45.054 -22.686 1.00 29.98 76 GLN A CA 1
ATOM 609 C C . GLN A 1 76 ? -58.320 44.283 -22.043 1.00 29.98 76 GLN A C 1
ATOM 611 O O . GLN A 1 76 ? -59.212 43.831 -22.751 1.00 29.98 76 GLN A O 1
ATOM 616 N N . GLU A 1 77 ? -58.287 44.228 -20.696 1.00 30.83 77 GLU A N 1
ATOM 617 C CA . GLU A 1 77 ? -59.318 43.822 -19.703 1.00 30.83 77 GLU A CA 1
ATOM 618 C C . GLU A 1 77 ? -59.418 42.317 -19.330 1.00 30.83 77 GLU A C 1
ATOM 620 O O . GLU A 1 77 ? -59.415 41.452 -20.196 1.00 30.83 77 GLU A O 1
ATOM 625 N N . ASP A 1 78 ? -59.559 41.881 -18.068 1.00 29.41 78 ASP A N 1
ATOM 626 C CA . ASP A 1 78 ? -59.534 42.527 -16.743 1.00 29.41 78 ASP A CA 1
ATOM 627 C C . ASP A 1 78 ? -59.626 41.449 -15.623 1.00 29.41 78 ASP A C 1
ATOM 629 O O . ASP A 1 78 ? -60.286 40.433 -15.830 1.00 29.41 78 ASP A O 1
ATOM 633 N N . ARG A 1 79 ? -59.037 41.771 -14.448 1.00 31.27 79 ARG A N 1
ATOM 634 C CA . ARG A 1 79 ? -59.477 41.519 -13.036 1.00 31.27 79 ARG A CA 1
ATOM 635 C C . ARG A 1 79 ? -59.632 40.068 -12.521 1.00 31.27 79 ARG A C 1
ATOM 637 O O . ARG A 1 79 ? -59.909 39.152 -13.275 1.00 31.27 79 ARG A O 1
ATOM 644 N N . GLU A 1 80 ? -59.402 39.743 -11.243 1.00 29.34 80 GLU A N 1
ATOM 645 C CA . GLU A 1 80 ? -59.707 40.409 -9.952 1.00 29.34 80 GLU A CA 1
ATOM 646 C C . GLU A 1 80 ? -58.594 40.098 -8.906 1.00 29.34 80 GLU A C 1
ATOM 648 O O . GLU A 1 80 ? -58.046 38.995 -8.918 1.00 29.34 80 GLU A O 1
ATOM 653 N N . GLU A 1 81 ? -58.033 41.098 -8.202 1.00 30.56 81 GLU A N 1
ATOM 654 C CA . GLU A 1 81 ? -58.380 41.654 -6.853 1.00 30.56 81 GLU A CA 1
ATOM 655 C C . GLU A 1 81 ? -57.453 41.103 -5.740 1.00 30.56 81 GLU A C 1
ATOM 657 O O . GLU A 1 81 ? -57.283 39.893 -5.609 1.00 30.56 81 GLU A O 1
ATOM 662 N N . ASP A 1 82 ? -56.590 41.955 -5.159 1.00 29.38 82 ASP A N 1
ATOM 663 C CA . ASP A 1 82 ? -56.754 42.753 -3.903 1.00 29.38 82 ASP A CA 1
ATOM 664 C C . ASP A 1 82 ? -56.488 41.900 -2.642 1.00 29.38 82 ASP A C 1
ATOM 666 O O . ASP A 1 82 ? -56.818 40.721 -2.597 1.00 29.38 82 ASP A O 1
ATOM 670 N N . ASP A 1 83 ? -55.827 42.336 -1.568 1.00 27.34 83 ASP A N 1
ATOM 671 C CA . ASP A 1 83 ? -55.509 43.653 -0.995 1.00 27.34 83 ASP A CA 1
ATOM 672 C C . ASP A 1 83 ? -54.257 43.463 -0.092 1.00 27.34 83 ASP A C 1
ATOM 674 O O . ASP A 1 83 ? -54.033 42.373 0.439 1.00 27.34 83 ASP A O 1
ATOM 678 N N . GLY A 1 84 ? -53.328 44.414 0.069 1.00 26.67 84 GLY A N 1
ATOM 679 C CA . GLY A 1 84 ? -53.496 45.617 0.904 1.00 26.67 84 GLY A CA 1
ATOM 680 C C . GLY A 1 84 ? -53.015 45.327 2.344 1.00 26.67 84 GLY A C 1
ATOM 681 O O . GLY A 1 84 ? -53.670 44.612 3.087 1.00 26.67 84 GLY A O 1
ATOM 682 N N . ASN A 1 85 ? -51.767 45.621 2.724 1.00 24.70 85 ASN A N 1
ATOM 683 C CA . ASN A 1 85 ? -51.193 46.919 3.121 1.00 24.70 85 ASN A CA 1
ATOM 684 C C . ASN A 1 85 ? -51.658 47.461 4.496 1.00 24.70 85 ASN A C 1
ATOM 686 O O . ASN A 1 85 ? -52.829 47.397 4.854 1.00 24.70 85 ASN A O 1
ATOM 690 N N . GLY A 1 86 ? -50.702 48.042 5.230 1.00 25.42 86 GLY A N 1
ATOM 691 C CA . GLY A 1 86 ? -50.863 48.774 6.495 1.00 25.42 86 GLY A CA 1
ATOM 692 C C . GLY A 1 86 ? -49.565 48.707 7.317 1.00 25.42 86 GLY A C 1
ATOM 693 O O . GLY A 1 86 ? -49.330 47.701 7.978 1.00 25.42 86 GLY A O 1
ATOM 694 N N . GLN A 1 87 ? -48.587 49.615 7.147 1.00 23.41 87 GLN A N 1
ATOM 695 C CA . GLN A 1 87 ? -48.466 50.924 7.842 1.00 23.41 87 GLN A CA 1
ATOM 696 C C . GLN A 1 87 ? -48.778 50.806 9.352 1.00 23.41 87 GLN A C 1
ATOM 698 O O . GLN A 1 87 ? -49.817 50.286 9.723 1.00 23.41 87 GLN A O 1
ATOM 703 N N . GLU A 1 88 ? -47.993 51.289 10.315 1.00 24.80 88 GLU A N 1
ATOM 704 C CA . GLU A 1 88 ? -46.982 52.344 10.343 1.00 24.80 88 GLU A CA 1
ATOM 705 C C . GLU A 1 88 ? -46.410 52.419 11.790 1.00 24.80 88 GLU A C 1
ATOM 707 O O . GLU A 1 88 ? -46.971 51.835 12.715 1.00 24.80 88 GLU A O 1
ATOM 712 N N . VAL A 1 89 ? -45.391 53.265 11.979 1.00 25.22 89 VAL A N 1
ATOM 713 C CA . VAL A 1 89 ? -44.993 53.964 13.227 1.00 25.22 89 VAL A CA 1
ATOM 714 C C . VAL A 1 89 ? -43.869 53.374 14.108 1.00 25.22 89 VAL A C 1
ATOM 716 O O . VAL A 1 89 ? -43.964 52.327 14.740 1.00 25.22 89 VAL A O 1
ATOM 719 N N . TYR A 1 90 ? -42.819 54.197 14.188 1.00 24.12 90 TYR A N 1
ATOM 720 C CA . TYR A 1 90 ? -41.691 54.262 15.118 1.00 24.12 90 TYR A CA 1
ATOM 721 C C . TYR A 1 90 ? -42.063 54.217 16.612 1.00 24.12 90 TYR A C 1
ATOM 723 O O . TYR A 1 90 ? -42.968 54.929 17.021 1.00 24.12 90 TYR A O 1
ATOM 731 N N . THR A 1 91 ? -41.252 53.549 17.446 1.00 26.95 91 THR A N 1
ATOM 732 C CA . THR A 1 91 ? -40.582 54.181 18.611 1.00 26.95 91 THR A CA 1
ATOM 733 C C . THR A 1 91 ? -39.496 53.273 19.206 1.00 26.95 91 THR A C 1
ATOM 735 O O . THR A 1 91 ? -39.590 52.052 19.165 1.00 26.95 91 THR A O 1
ATOM 738 N N . GLU A 1 92 ? -38.463 53.935 19.721 1.00 26.16 92 GLU A N 1
ATOM 739 C CA . GLU A 1 92 ? -37.200 53.467 20.301 1.00 26.16 92 GLU A CA 1
ATOM 740 C C . GLU A 1 92 ? -37.338 52.586 21.560 1.00 26.16 92 GLU A C 1
ATOM 742 O O . GLU A 1 92 ? -38.313 52.699 22.303 1.00 26.16 92 GLU A O 1
ATOM 747 N N . GLY A 1 93 ? -36.299 51.792 21.860 1.00 26.75 93 GLY A N 1
ATOM 748 C CA . GLY A 1 93 ? -36.101 51.214 23.195 1.00 26.75 93 GLY A CA 1
ATOM 749 C C . GLY A 1 93 ? -35.121 50.039 23.273 1.00 26.75 93 GLY A C 1
ATOM 750 O O . GLY A 1 93 ? -35.548 48.895 23.207 1.00 26.75 93 GLY A O 1
ATOM 751 N N . ASP A 1 94 ? -33.832 50.362 23.421 1.00 25.92 94 ASP A N 1
ATOM 752 C CA . ASP A 1 94 ? -32.734 49.654 24.110 1.00 25.92 94 ASP A CA 1
ATOM 753 C C . ASP A 1 94 ? -32.770 48.129 24.358 1.00 25.92 94 ASP A C 1
ATOM 755 O O . ASP A 1 94 ? -33.669 47.594 25.003 1.00 25.92 94 ASP A O 1
ATOM 759 N N . GLY A 1 95 ? -31.627 47.476 24.082 1.00 26.22 95 GLY A N 1
ATOM 760 C CA . GLY A 1 95 ? -31.187 46.346 24.916 1.00 26.22 95 GLY A CA 1
ATOM 761 C C . GLY A 1 95 ? -30.354 45.243 24.262 1.00 26.22 95 GLY A C 1
ATOM 762 O O . GLY A 1 95 ? -30.830 44.128 24.126 1.00 26.22 95 GLY A O 1
ATOM 763 N N . SER A 1 96 ? -29.086 45.543 23.959 1.00 29.27 96 SER A N 1
ATOM 764 C CA . SER A 1 96 ? -27.906 44.659 24.094 1.00 29.27 96 SER A CA 1
ATOM 765 C C . SER A 1 96 ? -27.958 43.174 23.660 1.00 29.27 96 SER A C 1
ATOM 767 O O . SER A 1 96 ? -28.515 42.334 24.361 1.00 29.27 96 SER A O 1
ATOM 769 N N . GLY A 1 97 ? -27.075 42.826 22.713 1.00 26.44 97 GLY A N 1
ATOM 770 C CA . GLY A 1 97 ? -25.974 41.908 23.051 1.00 26.44 97 GLY A CA 1
ATOM 771 C C . GLY A 1 97 ? -25.895 40.549 22.347 1.00 26.44 97 GLY A C 1
ATOM 772 O O . GLY A 1 97 ? -26.049 39.530 23.006 1.00 26.44 97 GLY A O 1
ATOM 773 N N . ASN A 1 98 ? -25.517 40.592 21.066 1.00 27.80 98 ASN A N 1
ATOM 774 C CA . ASN A 1 98 ? -24.660 39.674 20.293 1.00 27.80 98 ASN A CA 1
ATOM 775 C C . ASN A 1 98 ? -24.876 38.148 20.349 1.00 27.80 98 ASN A C 1
ATOM 777 O O . ASN A 1 98 ? -24.412 37.453 21.254 1.00 27.80 98 ASN A O 1
ATOM 781 N N . GLU A 1 99 ? -25.394 37.651 19.225 1.00 27.30 99 GLU A N 1
ATOM 782 C CA . GLU A 1 99 ? -25.152 36.328 18.650 1.00 27.30 99 GLU A CA 1
ATOM 783 C C . GLU A 1 99 ? -23.951 36.400 17.679 1.00 27.30 99 GLU A C 1
ATOM 785 O O . GLU A 1 99 ? -23.795 37.381 16.952 1.00 27.30 99 GLU A O 1
ATOM 790 N N . GLU A 1 100 ? -23.104 35.367 17.665 1.00 27.92 100 GLU A N 1
ATOM 791 C CA . GLU A 1 100 ? -22.166 35.074 16.572 1.00 27.92 100 GLU A CA 1
ATOM 792 C C . GLU A 1 100 ? -22.598 33.743 15.937 1.00 27.92 100 GLU A C 1
ATOM 794 O O . GLU A 1 100 ? -22.461 32.696 16.570 1.00 27.92 100 GLU A O 1
ATOM 799 N N . GLU A 1 101 ? -23.075 33.778 14.690 1.00 27.42 101 GLU A N 1
ATOM 800 C CA . GLU A 1 101 ? -23.109 32.633 13.774 1.00 27.42 101 GLU A CA 1
ATOM 801 C C . GLU A 1 101 ? -22.809 33.083 12.330 1.00 27.42 101 GLU A C 1
ATOM 803 O O . GLU A 1 101 ? -23.377 34.053 11.844 1.00 27.42 101 GLU A O 1
ATOM 808 N N . GLU A 1 102 ? -21.916 32.306 11.703 1.00 27.20 102 GLU A N 1
ATOM 809 C CA . GLU A 1 102 ? -21.926 31.815 10.310 1.00 27.20 102 GLU A CA 1
ATOM 810 C C . GLU A 1 102 ? -21.833 32.751 9.080 1.00 27.20 102 GLU A C 1
ATOM 812 O O . GLU A 1 102 ? -22.206 33.916 9.087 1.00 27.20 102 GLU A O 1
ATOM 817 N N . GLY A 1 103 ? -21.334 32.150 7.983 1.00 25.28 103 GLY A N 1
ATOM 818 C CA . GLY A 1 103 ? -21.307 32.673 6.605 1.00 25.28 103 GLY A CA 1
ATOM 819 C C . GLY A 1 103 ? -19.881 32.751 6.042 1.00 25.28 103 GLY A C 1
ATOM 820 O O . GLY A 1 103 ? -19.153 33.665 6.402 1.00 25.28 103 GLY A O 1
ATOM 821 N N . ASP A 1 104 ? -19.298 31.737 5.384 1.00 26.70 104 ASP A N 1
ATOM 822 C CA . ASP A 1 104 ? -19.533 31.256 4.000 1.00 26.70 104 ASP A CA 1
ATOM 823 C C . ASP A 1 104 ? -19.489 32.366 2.933 1.00 26.70 104 ASP A C 1
ATOM 825 O O . ASP A 1 104 ? -20.305 33.267 2.992 1.00 26.70 104 ASP A O 1
ATOM 829 N N . GLU A 1 105 ? -18.567 32.253 1.961 1.00 27.45 105 GLU A N 1
ATOM 830 C CA . GLU A 1 105 ? -18.627 32.801 0.581 1.00 27.45 105 GLU A CA 1
ATOM 831 C C . GLU A 1 105 ? -17.347 32.358 -0.176 1.00 27.45 105 GLU A C 1
ATOM 833 O O . GLU A 1 105 ? -16.229 32.540 0.302 1.00 27.45 105 GLU A O 1
ATOM 838 N N . GLN A 1 106 ? -17.448 31.426 -1.133 1.00 26.03 106 GLN A N 1
ATOM 839 C CA . GLN A 1 106 ? -17.706 31.597 -2.577 1.00 26.03 106 GLN A CA 1
ATOM 840 C C . GLN A 1 106 ? -16.486 32.096 -3.381 1.00 26.03 106 GLN A C 1
ATOM 842 O O . GLN A 1 106 ? -15.998 33.206 -3.216 1.00 26.03 106 GLN A O 1
ATOM 847 N N . GLU A 1 107 ? -15.982 31.204 -4.245 1.00 28.67 107 GLU A N 1
ATOM 848 C CA . GLU A 1 107 ? -14.989 31.477 -5.288 1.00 28.67 107 GLU A CA 1
ATOM 849 C C . GLU A 1 107 ? -15.712 31.962 -6.549 1.00 28.67 107 GLU A C 1
ATOM 851 O O . GLU A 1 107 ? -16.442 31.181 -7.167 1.00 28.67 107 GLU A O 1
ATOM 856 N N . ASP A 1 108 ? -15.431 33.196 -6.964 1.00 24.83 108 ASP A N 1
ATOM 857 C CA . ASP A 1 108 ? -15.785 33.702 -8.287 1.00 24.83 108 ASP A CA 1
ATOM 858 C C . ASP A 1 108 ? -14.633 33.540 -9.290 1.00 24.83 108 ASP A C 1
ATOM 860 O O . ASP A 1 108 ? -13.447 33.707 -8.992 1.00 24.83 108 ASP A O 1
ATOM 864 N N . ARG A 1 109 ? -15.040 33.154 -10.501 1.00 27.70 109 ARG A N 1
ATOM 865 C CA . ARG A 1 109 ? -14.272 33.137 -11.752 1.00 27.70 109 ARG A CA 1
ATOM 866 C C . ARG A 1 109 ? -14.305 34.527 -12.405 1.00 27.70 109 ARG A C 1
ATOM 868 O O . ARG A 1 109 ? -15.107 35.350 -11.996 1.00 27.70 109 ARG A O 1
ATOM 875 N N . GLU A 1 110 ? -13.548 34.652 -13.506 1.00 27.56 110 GLU A N 1
ATOM 876 C CA . GLU A 1 110 ? -13.512 35.738 -14.521 1.00 27.56 110 GLU A CA 1
ATOM 877 C C . GLU A 1 110 ? -12.306 36.686 -14.349 1.00 27.56 110 GLU A C 1
ATOM 879 O O . GLU A 1 110 ? -11.928 37.009 -13.232 1.00 27.56 110 GLU A O 1
ATOM 884 N N . THR A 1 111 ? -11.564 37.133 -15.370 1.00 24.69 111 THR A N 1
ATOM 885 C CA . THR A 1 111 ? -11.594 36.977 -16.840 1.00 24.69 111 THR A CA 1
ATOM 886 C C . THR A 1 111 ? -10.253 37.486 -17.390 1.00 24.69 111 THR A C 1
ATOM 888 O O . THR A 1 111 ? -9.615 38.332 -16.764 1.00 24.69 111 THR A O 1
ATOM 891 N N . ASP A 1 112 ? -9.851 37.001 -18.565 1.00 26.55 112 ASP A N 1
ATOM 892 C CA . ASP A 1 112 ? -8.756 37.563 -19.361 1.00 26.55 112 ASP A CA 1
ATOM 893 C C . ASP A 1 112 ? -9.081 38.995 -19.825 1.00 26.55 112 ASP A C 1
ATOM 895 O O . ASP A 1 112 ? -10.189 39.269 -20.289 1.00 26.55 112 ASP A O 1
ATOM 899 N N . GLY A 1 113 ? -8.094 39.888 -19.736 1.00 24.91 113 GLY A N 1
ATOM 900 C CA . GLY A 1 113 ? -8.134 41.241 -20.285 1.00 24.91 113 GLY A CA 1
ATOM 901 C C . GLY A 1 113 ? -6.727 41.686 -20.676 1.00 24.91 113 GLY A C 1
ATOM 902 O O . GLY A 1 113 ? -5.857 41.840 -19.821 1.00 24.91 113 GLY A O 1
ATOM 903 N N . GLU A 1 114 ? -6.510 41.838 -21.979 1.00 28.92 114 GLU A N 1
ATOM 904 C CA . GLU A 1 114 ? -5.331 42.453 -22.586 1.00 28.92 114 GLU A CA 1
ATOM 905 C C . GLU A 1 114 ? -5.319 43.964 -22.302 1.00 28.92 114 GLU A C 1
ATOM 907 O O . GLU A 1 114 ? -6.346 44.629 -22.443 1.00 28.92 114 GLU A O 1
ATOM 912 N N . SER A 1 115 ? -4.158 44.529 -21.964 1.00 27.95 115 SER A N 1
ATOM 913 C CA . SER A 1 115 ? -3.885 45.951 -22.193 1.00 27.95 115 SER A CA 1
ATOM 914 C C . SER A 1 115 ? -2.393 46.199 -22.407 1.00 27.95 115 SER A C 1
ATOM 916 O O . SER A 1 115 ? -1.538 45.587 -21.766 1.00 27.95 115 SER A O 1
ATOM 918 N N . GLU A 1 116 ? -2.146 47.087 -23.357 1.00 27.14 116 GLU A N 1
ATOM 919 C CA . GLU A 1 116 ? -0.915 47.380 -24.077 1.00 27.14 116 GLU A CA 1
ATOM 920 C C . GLU A 1 116 ? 0.141 48.164 -23.273 1.00 27.14 116 GLU A C 1
ATOM 922 O O . GLU A 1 116 ? -0.077 48.618 -22.152 1.00 27.14 116 GLU A O 1
ATOM 927 N N . GLN A 1 117 ? 1.312 48.258 -23.903 1.00 26.73 117 GLN A N 1
ATOM 928 C CA . GLN A 1 117 ? 2.557 48.918 -23.514 1.00 26.73 117 GLN A CA 1
ATOM 929 C C . GLN A 1 117 ? 2.402 50.413 -23.201 1.00 26.73 117 GLN A C 1
ATOM 931 O O . GLN A 1 117 ? 1.759 51.116 -23.968 1.00 26.73 117 GLN A O 1
ATOM 936 N N . GLU A 1 118 ? 3.154 50.911 -22.214 1.00 25.06 118 GLU A N 1
ATOM 937 C CA . GLU A 1 118 ? 3.790 52.234 -22.306 1.00 25.06 118 GLU A CA 1
ATOM 938 C C . GLU A 1 118 ? 5.214 52.177 -21.731 1.00 25.06 118 GLU A C 1
ATOM 940 O O . GLU A 1 118 ? 5.446 51.781 -20.585 1.00 25.06 118 GLU A O 1
ATOM 945 N N . ASP A 1 119 ? 6.160 52.535 -22.596 1.00 24.83 119 ASP A N 1
ATOM 946 C CA . ASP A 1 119 ? 7.585 52.711 -22.352 1.00 24.83 119 ASP A CA 1
ATOM 947 C C . ASP A 1 119 ? 7.850 53.974 -21.523 1.00 24.83 119 ASP A C 1
ATOM 949 O O . ASP A 1 119 ? 7.319 55.036 -21.841 1.00 24.83 119 ASP A O 1
ATOM 953 N N . LEU A 1 120 ? 8.756 53.898 -20.544 1.00 26.48 120 LEU A N 1
ATOM 954 C CA . LEU A 1 120 ? 9.529 55.058 -20.092 1.00 26.48 120 LEU A CA 1
ATOM 955 C C . LEU A 1 120 ? 10.977 54.631 -19.814 1.00 26.48 120 LEU A C 1
ATOM 957 O O . LEU A 1 120 ? 11.287 53.982 -18.814 1.00 26.48 120 LEU A O 1
ATOM 961 N N . GLU A 1 121 ? 11.836 54.986 -20.767 1.00 26.56 121 GLU A N 1
ATOM 962 C CA . GLU A 1 121 ? 13.289 55.087 -20.641 1.00 26.56 121 GLU A CA 1
ATOM 963 C C . GLU A 1 121 ? 13.674 56.304 -19.778 1.00 26.56 121 GLU A C 1
ATOM 965 O O . GLU A 1 121 ? 12.938 57.286 -19.765 1.00 26.56 121 GLU A O 1
ATOM 970 N N . GLU A 1 122 ? 14.828 56.215 -19.104 1.00 26.41 122 GLU A N 1
ATOM 971 C CA . GLU A 1 122 ? 15.754 57.275 -18.627 1.00 26.41 122 GLU A CA 1
ATOM 972 C C . GLU A 1 122 ? 16.366 56.835 -17.283 1.00 26.41 122 GLU A C 1
ATOM 974 O O . GLU A 1 122 ? 15.680 56.313 -16.410 1.00 26.41 122 GLU A O 1
ATOM 979 N N . ASP A 1 123 ? 17.635 57.027 -16.949 1.00 22.45 123 ASP A N 1
ATOM 980 C CA . ASP A 1 123 ? 18.882 57.318 -17.652 1.00 22.45 123 ASP A CA 1
ATOM 981 C C . ASP A 1 123 ? 19.975 57.016 -16.600 1.00 22.45 123 ASP A C 1
ATOM 983 O O . ASP A 1 123 ? 19.735 57.090 -15.387 1.00 22.45 123 ASP A O 1
ATOM 987 N N . GLY A 1 124 ? 21.160 56.603 -17.033 1.00 27.34 124 GLY A N 1
ATOM 988 C CA . GLY A 1 124 ? 22.275 56.330 -16.132 1.00 27.34 124 GLY A CA 1
ATOM 989 C C . GLY A 1 124 ? 23.005 57.609 -15.727 1.00 27.34 124 GLY A C 1
ATOM 990 O O . GLY A 1 124 ? 23.137 58.521 -16.527 1.00 27.34 124 GLY A O 1
ATOM 991 N N . SER A 1 125 ? 23.599 57.634 -14.531 1.00 25.70 125 SER A N 1
ATOM 992 C CA . SER A 1 125 ? 24.934 58.230 -14.366 1.00 25.70 125 SER A CA 1
ATOM 993 C C . SER A 1 125 ? 25.528 57.939 -12.992 1.00 25.70 125 SER A C 1
ATOM 995 O O . SER A 1 125 ? 24.962 58.274 -11.951 1.00 25.70 125 SER A O 1
ATOM 997 N N . GLU A 1 126 ? 26.715 57.348 -13.037 1.00 31.77 126 GLU A N 1
ATOM 998 C CA . GLU A 1 126 ? 27.733 57.321 -11.995 1.00 31.77 126 GLU A CA 1
ATOM 999 C C . GLU A 1 126 ? 28.251 58.745 -11.696 1.00 31.77 126 GLU A C 1
ATOM 1001 O O . GLU A 1 126 ? 28.327 59.578 -12.598 1.00 31.77 126 GLU A O 1
ATOM 1006 N N . GLN A 1 127 ? 28.686 59.008 -10.456 1.00 25.61 127 GLN A N 1
ATOM 1007 C CA . GLN A 1 127 ? 29.609 60.110 -10.137 1.00 25.61 127 GLN A CA 1
ATOM 1008 C C . GLN A 1 127 ? 30.702 59.658 -9.144 1.00 25.61 127 GLN A C 1
ATOM 1010 O O . GLN A 1 127 ? 30.487 59.548 -7.938 1.00 25.61 127 GLN A O 1
ATOM 1015 N N . GLU A 1 128 ? 31.846 59.296 -9.733 1.00 25.81 128 GLU A N 1
ATOM 1016 C CA . GLU A 1 128 ? 33.250 59.693 -9.470 1.00 25.81 128 GLU A CA 1
ATOM 1017 C C . GLU A 1 128 ? 33.603 60.573 -8.235 1.00 25.81 128 GLU A C 1
ATOM 1019 O O . GLU A 1 128 ? 33.007 61.618 -8.007 1.00 25.81 128 GLU A O 1
ATOM 1024 N N . GLU A 1 129 ? 34.543 60.117 -7.377 1.00 25.95 129 GLU A N 1
ATOM 1025 C CA . GLU A 1 129 ? 35.973 60.552 -7.213 1.00 25.95 129 GLU A CA 1
ATOM 1026 C C . GLU A 1 129 ? 36.187 61.748 -6.237 1.00 25.95 129 GLU A C 1
ATOM 1028 O O . GLU A 1 129 ? 35.485 62.743 -6.321 1.00 25.95 129 GLU A O 1
ATOM 1033 N N . ARG A 1 130 ? 37.082 61.765 -5.222 1.00 25.30 130 ARG A N 1
ATOM 1034 C CA . ARG A 1 130 ? 38.574 61.701 -5.181 1.00 25.30 130 ARG A CA 1
ATOM 1035 C C . ARG A 1 130 ? 39.061 61.646 -3.708 1.00 25.30 130 ARG A C 1
ATOM 1037 O O . ARG A 1 130 ? 38.417 62.231 -2.847 1.00 25.30 130 ARG A O 1
ATOM 1044 N N . LYS A 1 131 ? 40.038 60.798 -3.336 1.00 29.52 131 LYS A N 1
ATOM 1045 C CA . LYS A 1 131 ? 41.519 60.981 -3.217 1.00 29.52 131 LYS A CA 1
ATOM 1046 C C . LYS A 1 131 ? 42.015 62.039 -2.213 1.00 29.52 131 LYS A C 1
ATOM 1048 O O . LYS A 1 131 ? 41.755 63.212 -2.416 1.00 29.52 131 LYS A O 1
ATOM 1053 N N . GLU A 1 132 ? 42.861 61.612 -1.262 1.00 23.45 132 GLU A N 1
ATOM 1054 C CA . GLU A 1 132 ? 44.269 62.057 -1.143 1.00 23.45 132 GLU A CA 1
ATOM 1055 C C . GLU A 1 132 ? 45.092 61.177 -0.168 1.00 23.45 132 GLU A C 1
ATOM 1057 O O . GLU A 1 132 ? 44.581 60.669 0.830 1.00 23.45 132 GLU A O 1
ATOM 1062 N N . GLU A 1 133 ? 46.357 60.951 -0.540 1.00 28.97 133 GLU A N 1
ATOM 1063 C CA . GLU A 1 133 ? 47.405 60.139 0.105 1.00 28.97 133 GLU A CA 1
ATOM 1064 C C . GLU A 1 133 ? 48.313 61.002 1.008 1.00 28.97 133 GLU A C 1
ATOM 1066 O O . GLU A 1 133 ? 48.372 62.208 0.804 1.00 28.97 133 GLU A O 1
ATOM 1071 N N . ASP A 1 134 ? 49.084 60.392 1.928 1.00 24.11 134 ASP A N 1
ATOM 1072 C CA . ASP A 1 134 ? 50.572 60.442 1.943 1.00 24.11 134 ASP A CA 1
ATOM 1073 C C . ASP A 1 134 ? 51.176 59.651 3.141 1.00 24.11 134 ASP A C 1
ATOM 1075 O O . ASP A 1 134 ? 50.597 59.608 4.228 1.00 24.11 134 ASP A O 1
ATOM 1079 N N . GLY A 1 135 ? 52.382 59.076 2.966 1.00 26.39 135 GLY A N 1
ATOM 1080 C CA . GLY A 1 135 ? 53.392 59.134 4.039 1.00 26.39 135 GLY A CA 1
ATOM 1081 C C . GLY A 1 135 ? 54.099 57.872 4.576 1.00 26.39 135 GLY A C 1
ATOM 1082 O O . GLY A 1 135 ? 54.189 57.707 5.784 1.00 26.39 135 GLY A O 1
ATOM 1083 N N . SER A 1 136 ? 54.660 57.017 3.714 1.00 25.97 136 SER A N 1
ATOM 1084 C CA . SER A 1 136 ? 55.780 56.042 3.892 1.00 25.97 136 SER A CA 1
ATOM 1085 C C . SER A 1 136 ? 56.514 55.806 5.251 1.00 25.97 136 SER A C 1
ATOM 1087 O O . SER A 1 136 ? 57.048 56.744 5.840 1.00 25.97 136 SER A O 1
ATOM 1089 N N . ARG A 1 137 ? 56.802 54.523 5.594 1.00 25.67 137 ARG A N 1
ATOM 1090 C CA . ARG A 1 137 ? 58.166 53.991 5.919 1.00 25.67 137 ARG A CA 1
ATOM 1091 C C . ARG A 1 137 ? 58.236 52.454 6.100 1.00 25.67 137 ARG A C 1
ATOM 1093 O O . ARG A 1 137 ? 57.329 51.823 6.624 1.00 25.67 137 ARG A O 1
ATOM 1100 N N . GLN A 1 138 ? 59.353 51.880 5.637 1.00 25.84 138 GLN A N 1
ATOM 1101 C CA . GLN A 1 138 ? 59.729 50.454 5.572 1.00 25.84 138 GLN A CA 1
ATOM 1102 C C . GLN A 1 138 ? 59.986 49.781 6.940 1.00 25.84 138 GLN A C 1
ATOM 1104 O O . GLN A 1 138 ? 60.496 50.428 7.850 1.00 25.84 138 GLN A O 1
ATOM 1109 N N . GLY A 1 139 ? 59.805 48.449 7.023 1.00 24.23 139 GLY A N 1
ATOM 1110 C CA . GLY A 1 139 ? 60.431 47.619 8.069 1.00 24.23 139 GLY A CA 1
ATOM 1111 C C . GLY A 1 139 ? 59.912 46.175 8.219 1.00 24.23 139 GLY A C 1
ATOM 1112 O O . GLY A 1 139 ? 58.932 45.949 8.906 1.00 24.23 139 GLY A O 1
ATOM 1113 N N . GLN A 1 140 ? 60.605 45.219 7.583 1.00 24.44 140 GLN A N 1
ATOM 1114 C CA . GLN A 1 140 ? 60.892 43.819 7.990 1.00 24.44 140 GLN A CA 1
ATOM 1115 C C . GLN A 1 140 ? 59.826 42.923 8.691 1.00 24.44 140 GLN A C 1
ATOM 1117 O O . GLN A 1 140 ? 59.391 43.162 9.810 1.00 24.44 140 GLN A O 1
ATOM 1122 N N . ARG A 1 141 ? 59.564 41.745 8.090 1.00 26.11 141 ARG A N 1
ATOM 1123 C CA . ARG A 1 141 ? 59.125 40.501 8.781 1.00 26.11 141 ARG A CA 1
ATOM 1124 C C . ARG A 1 141 ? 60.241 40.012 9.731 1.00 26.11 141 ARG A C 1
ATOM 1126 O O . ARG A 1 141 ? 61.399 40.119 9.323 1.00 26.11 141 ARG A O 1
ATOM 1133 N N . PRO A 1 142 ? 59.951 39.397 10.904 1.00 29.98 142 PRO A N 1
ATOM 1134 C CA . PRO A 1 142 ? 59.563 37.971 10.946 1.00 29.98 142 PRO A CA 1
ATOM 1135 C C . PRO A 1 142 ? 58.634 37.549 12.112 1.00 29.98 142 PRO A C 1
ATOM 1137 O O . PRO A 1 142 ? 58.458 38.269 13.084 1.00 29.98 142 PRO A O 1
ATOM 1140 N N . GLY A 1 143 ? 58.101 36.321 12.034 1.00 23.28 143 GLY A N 1
ATOM 1141 C CA . GLY A 1 143 ? 57.604 35.589 13.211 1.00 23.28 143 GLY A CA 1
ATOM 1142 C C . GLY A 1 143 ? 56.286 34.840 13.022 1.00 23.28 143 GLY A C 1
ATOM 1143 O O . GLY A 1 143 ? 55.216 35.382 13.261 1.00 23.28 143 GLY A O 1
ATOM 1144 N N . LYS A 1 144 ? 56.364 33.563 12.628 1.00 30.77 144 LYS A N 1
ATOM 1145 C CA . LYS A 1 144 ? 55.283 32.585 12.820 1.00 30.77 144 LYS A CA 1
ATOM 1146 C C . LYS A 1 144 ? 55.107 32.345 14.320 1.00 30.77 144 LYS A C 1
ATOM 1148 O O . LYS A 1 144 ? 56.027 31.800 14.915 1.00 30.77 144 LYS A O 1
ATOM 1153 N N . GLU A 1 145 ? 53.906 32.548 14.847 1.00 23.98 145 GLU A N 1
ATOM 1154 C CA . GLU A 1 145 ? 53.358 31.672 15.884 1.00 23.98 145 GLU A CA 1
ATOM 1155 C C . GLU A 1 145 ? 51.908 31.321 15.554 1.00 23.98 145 GLU A C 1
ATOM 1157 O O . GLU A 1 145 ? 51.106 32.129 15.092 1.00 23.98 145 GLU A O 1
ATOM 1162 N N . ARG A 1 146 ? 51.628 30.032 15.699 1.00 29.33 146 ARG A N 1
ATOM 1163 C CA . ARG A 1 146 ? 50.389 29.346 15.370 1.00 29.33 146 ARG A CA 1
ATOM 1164 C C . ARG A 1 146 ? 49.860 28.846 16.702 1.00 29.33 146 ARG A C 1
ATOM 1166 O O . ARG A 1 146 ? 50.588 28.095 17.341 1.00 29.33 146 ARG A O 1
ATOM 1173 N N . SER A 1 147 ? 48.630 29.193 17.079 1.00 30.94 147 SER A N 1
ATOM 1174 C CA . SER A 1 147 ? 47.626 28.295 17.687 1.00 30.94 147 SER A CA 1
ATOM 1175 C C . SER A 1 147 ? 46.583 29.047 18.529 1.00 30.94 147 SER A C 1
ATOM 1177 O O . SER A 1 147 ? 46.833 30.140 19.012 1.00 30.94 147 SER A O 1
ATOM 1179 N N . GLN A 1 148 ? 45.419 28.398 18.679 1.00 29.77 148 GLN A N 1
ATOM 1180 C CA . GLN A 1 148 ? 44.341 28.675 19.645 1.00 29.77 148 GLN A CA 1
ATOM 1181 C C . GLN A 1 148 ? 43.414 29.869 19.343 1.00 29.77 148 GLN A C 1
ATOM 1183 O O . GLN A 1 148 ? 43.563 30.958 19.873 1.00 29.77 148 GLN A O 1
ATOM 1188 N N . GLY A 1 149 ? 42.376 29.631 18.530 1.00 27.67 149 GLY A N 1
ATOM 1189 C CA . GLY A 1 149 ? 41.270 30.589 18.345 1.00 27.67 149 GLY A CA 1
ATOM 1190 C C . GLY A 1 149 ? 39.871 29.980 18.186 1.00 27.67 149 GLY A C 1
ATOM 1191 O O . GLY A 1 149 ? 38.918 30.717 17.954 1.00 27.67 149 GLY A O 1
ATOM 1192 N N . ASN A 1 150 ? 39.710 28.652 18.289 1.00 30.64 150 ASN A N 1
ATOM 1193 C CA . ASN A 1 150 ? 38.438 27.987 17.953 1.00 30.64 150 ASN A CA 1
ATOM 1194 C C . ASN A 1 150 ? 37.690 27.337 19.135 1.00 30.64 150 ASN A C 1
ATOM 1196 O O . ASN A 1 150 ? 36.527 26.973 18.973 1.00 30.64 150 ASN A O 1
ATOM 1200 N N . GLU A 1 151 ? 38.303 27.205 20.316 1.00 27.55 151 GLU A N 1
ATOM 1201 C CA . GLU A 1 151 ? 37.624 26.663 21.511 1.00 27.55 151 GLU A CA 1
ATOM 1202 C C . GLU A 1 151 ? 36.992 27.767 22.379 1.00 27.55 151 GLU A C 1
ATOM 1204 O O . GLU A 1 151 ? 35.848 27.618 22.815 1.00 27.55 151 GL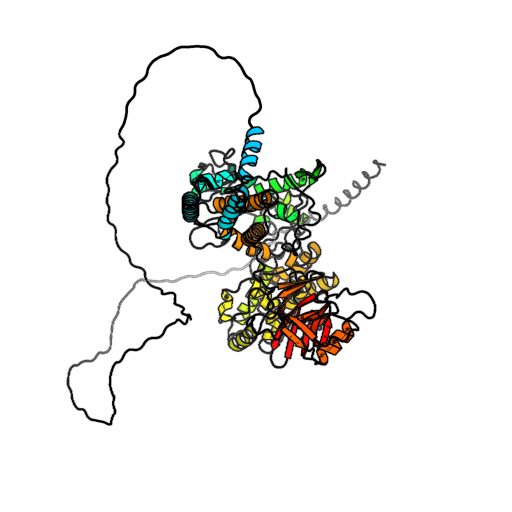U A O 1
ATOM 1209 N N . ASP A 1 152 ? 37.650 28.924 22.514 1.00 30.16 152 ASP A N 1
ATOM 1210 C CA . ASP A 1 152 ? 37.147 30.074 23.288 1.00 30.16 152 ASP A CA 1
ATOM 1211 C C . ASP A 1 152 ? 35.887 30.724 22.690 1.00 30.16 152 ASP A C 1
ATOM 1213 O O . ASP A 1 152 ? 35.006 31.202 23.411 1.00 30.16 152 ASP A O 1
ATOM 1217 N N . SER A 1 153 ? 35.745 30.714 21.360 1.00 36.31 153 SER A N 1
ATOM 1218 C CA . SER A 1 153 ? 34.586 31.301 20.672 1.00 36.31 153 SER A CA 1
ATOM 1219 C C . SER A 1 153 ? 33.304 30.478 20.860 1.00 36.31 153 SER A C 1
ATOM 1221 O O . SER A 1 153 ? 32.207 31.040 20.922 1.00 36.31 153 SER A O 1
ATOM 1223 N N . ASN A 1 154 ? 33.429 29.155 21.016 1.00 34.97 154 ASN A N 1
ATOM 1224 C CA . ASN A 1 154 ? 32.306 28.257 21.287 1.00 34.97 154 ASN A CA 1
ATOM 1225 C C . ASN A 1 154 ? 31.887 28.266 22.764 1.00 34.97 154 ASN A C 1
ATOM 1227 O O . ASN A 1 154 ? 30.694 28.152 23.044 1.00 34.97 154 ASN A O 1
ATOM 1231 N N . GLN A 1 155 ? 32.821 28.444 23.707 1.00 32.38 155 GLN A N 1
ATOM 1232 C CA . GLN A 1 155 ? 32.484 28.588 25.130 1.00 32.38 155 GLN A CA 1
ATOM 1233 C C . GLN A 1 155 ? 31.777 29.921 25.426 1.00 32.38 155 GLN A C 1
ATOM 1235 O O . GLN A 1 155 ? 30.750 29.921 26.107 1.00 32.38 155 GLN A O 1
ATOM 1240 N N . ARG A 1 156 ? 32.234 31.037 24.835 1.00 36.34 156 ARG A N 1
ATOM 1241 C CA . ARG A 1 156 ? 31.570 32.351 24.967 1.00 36.34 156 ARG A CA 1
ATOM 1242 C C . ARG A 1 156 ? 30.178 32.401 24.325 1.00 36.34 156 ARG A C 1
ATOM 1244 O O . ARG A 1 156 ? 29.271 33.001 24.891 1.00 36.34 156 ARG A O 1
ATOM 1251 N N . LYS A 1 157 ? 29.969 31.737 23.177 1.00 50.94 157 LYS A N 1
ATOM 1252 C CA . LYS A 1 157 ? 28.632 31.611 22.555 1.00 50.94 157 LYS A CA 1
ATOM 1253 C C . LYS A 1 157 ? 27.644 30.832 23.423 1.00 50.94 157 LYS A C 1
ATOM 1255 O O . LYS A 1 157 ? 26.471 31.180 23.457 1.00 50.94 157 LYS A O 1
ATOM 1260 N N . LYS A 1 158 ? 28.115 29.794 24.120 1.00 50.97 158 LYS A N 1
ATOM 1261 C CA . LYS A 1 158 ? 27.277 28.957 24.986 1.00 50.97 158 LYS A CA 1
ATOM 1262 C C . LYS A 1 158 ? 26.821 29.704 26.245 1.00 50.97 158 LYS A C 1
ATOM 1264 O O . LYS A 1 158 ? 25.664 29.584 26.618 1.00 50.97 158 LYS A O 1
ATOM 1269 N N . GLN A 1 159 ? 27.688 30.541 26.824 1.00 50.50 159 GLN A N 1
ATOM 1270 C CA . GLN A 1 159 ? 27.344 31.386 27.978 1.00 50.50 159 GLN A CA 1
ATOM 1271 C C . GLN A 1 159 ? 26.175 32.346 27.693 1.00 50.50 159 GLN A C 1
ATOM 1273 O O . GLN A 1 159 ? 25.325 32.516 28.552 1.00 50.50 159 GLN A O 1
ATOM 1278 N N . HIS A 1 160 ? 26.077 32.907 26.483 1.00 62.72 160 HIS A N 1
ATOM 1279 C CA . HIS A 1 160 ? 25.010 33.855 26.127 1.00 62.72 160 HIS A CA 1
ATOM 1280 C C . HIS A 1 160 ? 23.693 33.178 25.677 1.00 62.72 160 HIS A C 1
ATOM 1282 O O . HIS A 1 160 ? 22.654 33.832 25.610 1.00 62.72 160 HIS A O 1
ATOM 1288 N N . GLU A 1 161 ? 23.700 31.879 25.338 1.00 65.75 161 GLU A N 1
ATOM 1289 C CA . GLU A 1 161 ? 22.474 31.122 25.005 1.00 65.75 161 GLU A CA 1
ATOM 1290 C C . GLU A 1 161 ? 21.694 30.677 26.257 1.00 65.75 161 GLU A C 1
ATOM 1292 O O . GLU A 1 161 ? 20.468 30.529 26.189 1.00 65.75 161 GLU A O 1
ATOM 1297 N N . ASP A 1 162 ? 22.387 30.491 27.384 1.00 75.00 162 ASP A N 1
ATOM 1298 C CA . ASP A 1 162 ? 21.797 30.093 28.670 1.00 75.00 162 ASP A CA 1
ATOM 1299 C C . ASP A 1 162 ? 21.245 31.289 29.473 1.00 75.00 162 ASP A C 1
ATOM 1301 O O . ASP A 1 162 ? 20.481 31.098 30.420 1.00 75.00 162 ASP A O 1
ATOM 1305 N N . ASP A 1 163 ? 21.560 32.521 29.059 1.00 82.44 163 ASP A N 1
ATOM 1306 C CA . ASP A 1 163 ? 20.992 33.743 29.630 1.00 82.44 163 ASP A CA 1
ATOM 1307 C C . ASP A 1 163 ? 19.469 33.775 29.495 1.00 82.44 163 ASP A C 1
ATOM 1309 O O . ASP A 1 163 ? 18.908 33.446 28.445 1.00 82.44 163 ASP A O 1
ATOM 1313 N N . LEU A 1 164 ? 18.790 34.276 30.524 1.00 82.38 164 LEU A N 1
ATOM 1314 C CA . LEU A 1 164 ? 17.373 34.607 30.428 1.00 82.38 164 LEU A CA 1
ATOM 1315 C C . LEU A 1 164 ? 17.140 35.730 29.409 1.00 82.38 164 LEU A C 1
ATOM 1317 O O . LEU A 1 164 ? 17.970 36.620 29.224 1.00 82.38 164 LEU A O 1
ATOM 1321 N N . VAL A 1 165 ? 15.975 35.688 28.762 1.00 81.81 165 VAL A N 1
ATOM 1322 C CA . VAL A 1 165 ? 15.523 36.721 27.810 1.00 81.81 165 VAL A CA 1
ATOM 1323 C C . VAL A 1 165 ? 15.462 38.104 28.477 1.00 81.81 165 VAL A C 1
ATOM 1325 O O . VAL A 1 165 ? 15.863 39.097 27.881 1.00 81.81 165 VAL A O 1
ATOM 1328 N N . TYR A 1 166 ? 15.022 38.146 29.733 1.00 81.31 166 TYR A N 1
ATOM 1329 C CA . TYR A 1 166 ? 15.061 39.290 30.647 1.00 81.31 166 TYR A CA 1
ATOM 1330 C C . TYR A 1 166 ? 15.080 38.758 32.097 1.00 81.31 166 TYR A C 1
ATOM 1332 O O . TYR A 1 166 ? 14.794 37.574 32.312 1.00 81.31 166 TYR A O 1
ATOM 1340 N N . PRO A 1 167 ? 15.414 39.571 33.116 1.00 79.62 167 PRO A N 1
ATOM 1341 C CA . PRO A 1 167 ? 15.398 39.125 34.510 1.00 79.62 167 PRO A CA 1
ATOM 1342 C C . PRO A 1 167 ? 14.030 38.552 34.918 1.00 79.62 167 PRO A C 1
ATOM 1344 O O . PRO A 1 167 ? 13.010 39.224 34.801 1.00 79.62 167 PRO A O 1
ATOM 1347 N N . GLY A 1 168 ? 13.999 37.296 35.376 1.00 79.38 168 GLY A N 1
ATOM 1348 C CA . GLY A 1 168 ? 12.757 36.593 35.732 1.00 79.38 168 GLY A CA 1
ATOM 1349 C C . GLY A 1 168 ? 11.989 35.980 34.553 1.00 79.38 168 GLY A C 1
ATOM 1350 O O . GLY A 1 168 ? 10.897 35.448 34.757 1.00 79.38 168 GLY A O 1
ATOM 1351 N N . ALA A 1 169 ? 12.531 36.022 33.330 1.00 83.12 169 ALA A N 1
ATOM 1352 C CA . ALA A 1 169 ? 11.897 35.395 32.175 1.00 83.12 169 ALA A CA 1
ATOM 1353 C C . ALA A 1 169 ? 11.758 33.871 32.354 1.00 83.12 169 ALA A C 1
ATOM 1355 O O . ALA A 1 169 ? 12.654 33.219 32.892 1.00 83.12 169 ALA A O 1
ATOM 1356 N N . PRO A 1 170 ? 10.674 33.267 31.835 1.00 82.44 170 PRO A N 1
ATOM 1357 C CA . PRO A 1 170 ? 10.455 31.826 31.927 1.00 82.44 170 PRO A CA 1
ATOM 1358 C C . PRO A 1 170 ? 11.344 31.008 30.973 1.00 82.44 170 PRO A C 1
ATOM 1360 O O . PRO A 1 170 ? 11.339 29.780 31.053 1.00 82.44 170 PRO A O 1
ATOM 1363 N N . LEU A 1 171 ? 12.065 31.655 30.054 1.00 87.00 171 LEU A N 1
ATOM 1364 C CA . LEU A 1 171 ? 12.877 31.008 29.027 1.00 87.00 171 LEU A CA 1
ATOM 1365 C C . LEU A 1 171 ? 14.224 31.710 28.821 1.00 87.00 171 LEU A C 1
ATOM 1367 O O . LEU A 1 171 ? 14.361 32.909 29.082 1.00 87.00 171 LEU A O 1
ATOM 1371 N N . THR A 1 172 ? 15.197 30.958 28.308 1.00 87.56 172 THR A N 1
ATOM 1372 C CA . THR A 1 172 ? 16.510 31.482 27.905 1.00 87.56 172 THR A CA 1
ATOM 1373 C C . THR A 1 172 ? 16.494 32.039 26.480 1.00 87.56 172 THR A C 1
ATOM 1375 O O . THR A 1 172 ? 15.618 31.705 25.673 1.00 87.56 172 THR A O 1
ATOM 1378 N N . LYS A 1 173 ? 17.488 32.861 26.129 1.00 83.88 173 LYS A N 1
ATOM 1379 C CA . LYS A 1 173 ? 17.706 33.361 24.761 1.00 83.88 173 LYS A CA 1
ATOM 1380 C C . LYS A 1 173 ? 17.826 32.199 23.766 1.00 83.88 173 LYS A C 1
ATOM 1382 O O . LYS A 1 173 ? 17.192 32.219 22.712 1.00 83.88 173 LYS A O 1
ATOM 1387 N N . GLY A 1 174 ? 18.559 31.141 24.123 1.00 82.38 174 GLY A N 1
ATOM 1388 C CA . GLY A 1 174 ? 18.698 29.932 23.307 1.00 82.38 174 GLY A CA 1
ATOM 1389 C C . GLY A 1 174 ? 17.377 29.182 23.099 1.00 82.38 174 GLY A C 1
ATOM 1390 O O . GLY A 1 174 ? 17.086 28.743 21.983 1.00 82.38 174 GLY A O 1
ATOM 1391 N N . GLN A 1 175 ? 16.546 29.071 24.142 1.00 87.06 175 GLN A N 1
ATOM 1392 C CA . GLN A 1 175 ? 15.207 28.475 24.046 1.00 87.06 175 GLN A CA 1
ATOM 1393 C C . GLN A 1 175 ? 14.275 29.314 23.163 1.00 87.06 175 GLN A C 1
ATOM 1395 O O . GLN A 1 175 ? 13.564 28.749 22.332 1.00 87.06 175 GLN A O 1
ATOM 1400 N N . SER A 1 176 ? 14.310 30.643 23.302 1.00 87.44 176 SER A N 1
ATOM 1401 C CA . SER A 1 176 ? 13.511 31.585 22.505 1.00 87.44 176 SER A CA 1
ATOM 1402 C C . SER A 1 176 ? 13.822 31.468 21.015 1.00 87.44 176 SER A C 1
ATOM 1404 O O . SER A 1 176 ? 12.924 31.250 20.200 1.00 87.44 176 SER A O 1
ATOM 1406 N N . LEU A 1 177 ? 15.112 31.499 20.669 1.00 85.88 177 LEU A N 1
ATOM 1407 C CA . LEU A 1 177 ? 15.576 31.298 19.302 1.00 85.88 177 LEU A CA 1
ATOM 1408 C C . LEU A 1 177 ? 15.062 29.959 18.755 1.00 85.88 177 LEU A C 1
ATOM 1410 O O . LEU A 1 177 ? 14.354 29.929 17.746 1.00 85.88 177 LEU A O 1
ATOM 1414 N N . LEU A 1 178 ? 15.320 28.854 19.458 1.00 85.44 178 LEU A N 1
ATOM 1415 C CA . LEU A 1 178 ? 14.880 27.525 19.031 1.00 85.44 178 LEU A CA 1
ATOM 1416 C C . LEU A 1 178 ? 13.366 27.455 18.751 1.00 85.44 178 LEU A C 1
ATOM 1418 O O . LEU A 1 178 ? 12.965 26.888 17.733 1.00 85.44 178 LEU A O 1
ATOM 1422 N N . LEU A 1 179 ? 12.532 28.049 19.611 1.00 86.88 179 LEU A N 1
ATOM 1423 C CA . LEU A 1 179 ? 11.084 28.130 19.397 1.00 86.88 179 LEU A CA 1
ATOM 1424 C C . LEU A 1 179 ? 10.724 28.957 18.157 1.00 86.88 179 LEU A C 1
ATOM 1426 O O . LEU A 1 179 ? 9.877 28.528 17.374 1.00 86.88 179 LEU A O 1
ATOM 1430 N N . LEU A 1 180 ? 11.383 30.099 17.946 1.00 87.81 180 LEU A N 1
ATOM 1431 C CA . LEU A 1 180 ? 11.147 30.956 16.785 1.00 87.81 180 LEU A CA 1
ATOM 1432 C C . LEU A 1 180 ? 11.478 30.226 15.479 1.00 87.81 180 LEU A C 1
ATOM 1434 O O . LEU A 1 180 ? 10.696 30.254 14.533 1.00 87.81 180 LEU A O 1
ATOM 1438 N N . MET A 1 181 ? 12.589 29.487 15.434 1.00 85.12 181 MET A N 1
ATOM 1439 C CA . MET A 1 181 ? 12.936 28.696 14.251 1.00 85.12 181 MET A CA 1
ATOM 1440 C C . MET A 1 181 ? 11.942 27.549 14.019 1.00 85.12 181 MET A C 1
ATOM 1442 O O . MET A 1 181 ? 11.572 27.270 12.878 1.00 85.12 181 MET A O 1
ATOM 1446 N N . LEU A 1 182 ? 11.460 26.895 15.080 1.00 82.38 182 LEU A N 1
ATOM 1447 C CA . LEU A 1 182 ? 10.406 25.886 14.946 1.00 82.38 182 LEU A CA 1
ATOM 1448 C C . LEU A 1 182 ? 9.095 26.484 14.428 1.00 82.38 182 LEU A C 1
ATOM 1450 O O . LEU A 1 182 ? 8.429 25.849 13.612 1.00 82.38 182 LEU A O 1
ATOM 1454 N N . TYR A 1 183 ? 8.744 27.696 14.859 1.00 86.62 183 TYR A N 1
ATOM 1455 C CA . TYR A 1 183 ? 7.586 28.427 14.352 1.00 86.62 183 TYR A CA 1
ATOM 1456 C C . TYR A 1 183 ? 7.717 28.708 12.850 1.00 86.62 183 TYR A C 1
ATOM 1458 O O . TYR A 1 183 ? 6.826 28.336 12.086 1.00 86.62 183 TYR A O 1
ATOM 1466 N N . VAL A 1 184 ? 8.863 29.245 12.418 1.00 83.31 184 VAL A N 1
ATOM 1467 C CA . VAL A 1 184 ? 9.185 29.491 11.000 1.00 83.31 184 VAL A CA 1
ATOM 1468 C C . VAL A 1 184 ? 9.023 28.224 10.164 1.00 83.31 184 VAL A C 1
ATOM 1470 O O . VAL A 1 184 ? 8.341 28.230 9.139 1.00 83.31 184 VAL A O 1
ATOM 1473 N N . LEU A 1 185 ? 9.610 27.112 10.615 1.00 77.56 185 LEU A N 1
ATOM 1474 C CA . LEU A 1 185 ? 9.552 25.847 9.887 1.00 77.56 185 LEU A CA 1
ATOM 1475 C C . LEU A 1 185 ? 8.144 25.260 9.827 1.00 77.56 185 LEU A C 1
ATOM 1477 O O . LEU A 1 185 ? 7.748 24.763 8.770 1.00 77.56 185 LEU A O 1
ATOM 1481 N N . ARG A 1 186 ? 7.410 25.305 10.944 1.00 77.88 186 ARG A N 1
ATOM 1482 C CA . ARG A 1 186 ? 6.056 24.758 11.062 1.00 77.88 186 ARG A CA 1
ATOM 1483 C C . ARG A 1 186 ? 5.059 25.516 10.198 1.00 77.88 186 ARG A C 1
ATOM 1485 O O . ARG A 1 186 ? 4.248 24.887 9.526 1.00 77.88 186 ARG A O 1
ATOM 1492 N N . HIS A 1 187 ? 5.099 26.841 10.265 1.00 80.88 187 HIS A N 1
ATOM 1493 C CA . HIS A 1 187 ? 4.131 27.718 9.609 1.00 80.88 187 HIS A CA 1
ATOM 1494 C C . HIS A 1 187 ? 4.568 28.158 8.220 1.00 80.88 187 HIS A C 1
ATOM 1496 O O . HIS A 1 187 ? 3.855 28.912 7.571 1.00 80.88 187 HIS A O 1
ATOM 1502 N N . ASN A 1 188 ? 5.700 27.644 7.741 1.00 75.06 188 ASN A N 1
ATOM 1503 C CA . ASN A 1 188 ? 6.140 27.872 6.380 1.00 75.06 188 ASN A CA 1
ATOM 1504 C C . ASN A 1 188 ? 6.383 29.353 6.046 1.00 75.06 188 ASN A C 1
ATOM 1506 O O . ASN A 1 188 ? 6.133 29.772 4.920 1.00 75.06 188 ASN A O 1
ATOM 1510 N N . LEU A 1 189 ? 6.866 30.136 7.017 1.00 82.94 189 LEU A N 1
ATOM 1511 C CA . LEU A 1 189 ? 7.012 31.586 6.863 1.00 82.94 189 LEU A CA 1
ATOM 1512 C C . LEU A 1 189 ? 7.878 31.938 5.646 1.00 82.94 189 LEU A C 1
ATOM 1514 O O . LEU A 1 189 ? 8.920 31.320 5.404 1.00 82.94 189 LEU A O 1
ATOM 1518 N N . THR A 1 190 ? 7.446 32.955 4.902 1.00 82.19 190 THR A N 1
ATOM 1519 C CA . THR A 1 190 ? 8.255 33.591 3.858 1.00 82.19 190 THR A CA 1
ATOM 1520 C C . THR A 1 190 ? 9.413 34.366 4.492 1.00 82.19 190 THR A C 1
ATOM 1522 O O . THR A 1 190 ? 9.395 34.662 5.689 1.00 82.19 190 THR A O 1
ATOM 1525 N N . GLU A 1 191 ? 10.441 34.701 3.708 1.00 80.81 191 GLU A N 1
ATOM 1526 C CA . GLU A 1 191 ? 11.558 35.506 4.227 1.00 80.81 191 GLU A CA 1
ATOM 1527 C C . GLU A 1 191 ? 11.108 36.903 4.667 1.00 80.81 191 GLU A C 1
ATOM 1529 O O . GLU A 1 191 ? 11.606 37.399 5.675 1.00 80.81 191 GLU A O 1
ATOM 1534 N N . VAL A 1 192 ? 10.120 37.479 3.973 1.00 85.75 192 VAL A N 1
ATOM 1535 C CA . VAL A 1 192 ? 9.483 38.753 4.338 1.00 85.75 192 VAL A CA 1
ATOM 1536 C C . VAL A 1 192 ? 8.760 38.621 5.679 1.00 85.75 192 VAL A C 1
ATOM 1538 O O . VAL A 1 192 ? 9.097 39.327 6.621 1.00 85.75 192 VAL A O 1
ATOM 1541 N N . ALA A 1 193 ? 7.880 37.623 5.827 1.00 88.56 193 ALA A N 1
ATOM 1542 C CA . ALA A 1 193 ? 7.149 37.404 7.077 1.00 88.56 193 ALA A CA 1
ATOM 1543 C C . ALA A 1 193 ? 8.082 37.116 8.267 1.00 88.56 193 ALA A C 1
ATOM 1545 O O . ALA A 1 193 ? 7.800 37.505 9.399 1.00 88.56 193 ALA A O 1
ATOM 1546 N N . LEU A 1 194 ? 9.205 36.427 8.033 1.00 88.69 194 LEU A N 1
ATOM 1547 C CA . LEU A 1 194 ? 10.239 36.251 9.050 1.00 88.69 194 LEU A CA 1
ATOM 1548 C C . LEU A 1 194 ? 10.919 37.579 9.398 1.00 88.69 194 LEU A C 1
ATOM 1550 O O . LEU A 1 194 ? 11.148 37.836 10.575 1.00 88.69 194 LEU A O 1
ATOM 1554 N N . GLN A 1 195 ? 11.266 38.400 8.408 1.00 90.56 195 GLN A N 1
ATOM 1555 C CA . GLN A 1 195 ? 11.886 39.696 8.661 1.00 90.56 195 GLN A CA 1
ATOM 1556 C C . GLN A 1 195 ? 10.961 40.591 9.492 1.00 90.56 195 GLN A C 1
ATOM 1558 O O . GLN A 1 195 ? 11.410 41.117 10.506 1.00 90.56 195 GLN A O 1
ATOM 1563 N N . ASP A 1 196 ? 9.677 40.669 9.145 1.00 91.81 196 ASP A N 1
ATOM 1564 C CA . ASP A 1 196 ? 8.682 41.444 9.894 1.00 91.81 196 ASP A CA 1
ATOM 1565 C C . ASP A 1 196 ? 8.536 40.934 11.333 1.00 91.81 196 ASP A C 1
ATOM 1567 O O . ASP A 1 196 ? 8.534 41.716 12.286 1.00 91.81 196 ASP A O 1
ATOM 1571 N N . LEU A 1 197 ? 8.503 39.608 11.514 1.00 91.94 197 LEU A N 1
ATOM 1572 C CA . LEU A 1 197 ? 8.457 38.978 12.834 1.00 91.94 197 LEU A CA 1
ATOM 1573 C C . LEU A 1 197 ? 9.691 39.329 13.678 1.00 91.94 197 LEU A C 1
ATOM 1575 O O . LEU A 1 197 ? 9.559 39.622 14.864 1.00 91.94 197 LEU A O 1
ATOM 1579 N N . LEU A 1 198 ? 10.889 39.311 13.087 1.00 90.31 198 LEU A N 1
ATOM 1580 C CA . LEU A 1 198 ? 12.131 39.668 13.780 1.00 90.31 198 LEU A CA 1
ATOM 1581 C C . LEU A 1 198 ? 12.189 41.157 14.123 1.00 90.31 198 LEU A C 1
ATOM 1583 O O . LEU A 1 198 ? 12.633 41.497 15.220 1.00 90.31 198 LEU A O 1
ATOM 1587 N N . THR A 1 199 ? 11.736 42.026 13.217 1.00 90.38 199 THR A N 1
ATOM 1588 C CA . THR A 1 199 ? 11.629 43.469 13.458 1.00 90.38 199 THR A CA 1
ATOM 1589 C C . THR A 1 199 ? 10.688 43.723 14.634 1.00 90.38 199 THR A C 1
ATOM 1591 O O . THR A 1 199 ? 11.101 44.308 15.629 1.00 90.38 199 THR A O 1
ATOM 1594 N N . MET A 1 200 ? 9.473 43.163 14.603 1.00 90.62 200 MET A N 1
ATOM 1595 C CA . MET A 1 200 ? 8.496 43.307 15.686 1.00 90.62 200 MET A CA 1
ATOM 1596 C C . MET A 1 200 ? 9.037 42.809 17.035 1.00 90.62 200 MET A C 1
ATOM 1598 O O . MET A 1 200 ? 8.845 43.466 18.058 1.00 90.62 200 MET A O 1
ATOM 1602 N N . PHE A 1 201 ? 9.732 41.667 17.061 1.00 87.56 201 PHE A N 1
ATOM 1603 C CA . PHE A 1 201 ? 10.340 41.147 18.289 1.00 87.56 201 PHE A CA 1
ATOM 1604 C C . PHE A 1 201 ? 11.437 42.061 18.838 1.00 87.56 201 PHE A C 1
ATOM 1606 O O . PHE A 1 201 ? 11.535 42.199 20.054 1.00 87.56 201 PHE A O 1
ATOM 1613 N N . ASN A 1 202 ? 12.248 42.674 17.973 1.00 87.12 202 ASN A N 1
ATOM 1614 C CA . ASN A 1 202 ? 13.301 43.594 18.400 1.00 87.12 202 ASN A CA 1
ATOM 1615 C C . ASN A 1 202 ? 12.760 44.946 18.874 1.00 87.12 202 ASN A C 1
ATOM 1617 O O . ASN A 1 202 ? 13.359 45.525 19.774 1.00 87.12 202 ASN A O 1
ATOM 1621 N N . GLU A 1 203 ? 11.620 45.406 18.355 1.00 89.31 203 GLU A N 1
ATOM 1622 C CA . GLU A 1 203 ? 10.940 46.597 18.887 1.00 89.31 203 GLU A CA 1
ATOM 1623 C C . GLU A 1 203 ? 10.399 46.359 20.306 1.00 89.31 203 GLU A C 1
ATOM 1625 O O . GLU A 1 203 ? 10.551 47.198 21.190 1.00 89.31 203 GLU A O 1
ATOM 1630 N N . HIS A 1 204 ? 9.812 45.185 20.563 1.00 85.44 204 HIS A N 1
ATOM 1631 C CA . HIS A 1 204 ? 9.304 44.843 21.898 1.00 85.44 204 HIS A CA 1
ATOM 1632 C C . HIS A 1 204 ? 10.428 44.481 22.879 1.00 85.44 204 HIS A C 1
ATOM 1634 O O . HIS A 1 204 ? 10.338 44.769 24.073 1.00 85.44 204 HIS A O 1
ATOM 1640 N N . PHE A 1 205 ? 11.475 43.816 22.386 1.00 82.31 205 PHE A N 1
ATOM 1641 C CA . PHE A 1 205 ? 12.581 43.288 23.181 1.00 82.31 205 PHE A CA 1
ATOM 1642 C C . PHE A 1 205 ? 13.922 43.551 22.473 1.00 82.31 205 PHE A C 1
ATOM 1644 O O . PHE A 1 205 ? 14.453 42.661 21.794 1.00 82.31 205 PHE A O 1
ATOM 1651 N N . PRO A 1 206 ? 14.501 44.754 22.634 1.00 80.56 206 PRO A N 1
ATOM 1652 C CA . PRO A 1 206 ? 15.723 45.139 21.935 1.00 80.56 206 PRO A CA 1
ATOM 1653 C C . PRO A 1 206 ? 16.883 44.168 22.173 1.00 80.56 206 PRO A C 1
ATOM 1655 O O . PRO A 1 206 ? 17.258 43.879 23.310 1.00 80.56 206 PRO A O 1
ATOM 1658 N N . GLY A 1 207 ? 17.469 43.663 21.084 1.00 74.19 207 GLY A N 1
ATOM 1659 C CA . GLY A 1 207 ? 18.644 42.786 21.127 1.00 74.19 207 GLY A CA 1
ATOM 1660 C C . GLY A 1 207 ? 18.359 41.341 21.551 1.00 74.19 207 GLY A C 1
ATOM 1661 O O . GLY A 1 207 ? 19.302 40.574 21.766 1.00 74.19 207 GLY A O 1
ATOM 1662 N N . LEU A 1 208 ? 17.085 40.947 21.662 1.00 77.44 208 LEU A N 1
ATOM 1663 C CA . LEU A 1 208 ? 16.692 39.588 22.030 1.00 77.44 208 LEU A CA 1
ATOM 1664 C C . LEU A 1 208 ? 16.934 38.576 20.903 1.00 77.44 208 LEU A C 1
ATOM 1666 O O . LEU A 1 208 ? 17.405 37.461 21.147 1.00 77.44 208 LEU A O 1
ATOM 1670 N N . VAL A 1 209 ? 16.576 38.946 19.673 1.00 81.69 209 VAL A N 1
ATOM 1671 C CA . VAL A 1 209 ? 16.697 38.092 18.488 1.00 81.69 209 VAL A CA 1
ATOM 1672 C C . VAL A 1 209 ? 17.520 38.800 17.413 1.00 81.69 209 VAL A C 1
ATOM 1674 O O . VAL A 1 209 ? 17.571 40.025 17.375 1.00 81.69 209 VAL A O 1
ATOM 1677 N N . PRO A 1 210 ? 18.184 38.065 16.509 1.00 85.62 210 PRO A N 1
ATOM 1678 C CA . PRO A 1 210 ? 18.892 38.670 15.389 1.00 85.62 210 PRO A CA 1
ATOM 1679 C C . PRO A 1 210 ? 18.020 39.654 14.593 1.00 85.62 210 PRO A C 1
ATOM 1681 O O . PRO A 1 210 ? 16.884 39.334 14.256 1.00 85.62 210 PRO A O 1
ATOM 1684 N N . ALA A 1 211 ? 18.570 40.831 14.279 1.00 83.75 211 ALA A N 1
ATOM 1685 C CA . ALA A 1 211 ? 17.840 41.938 13.647 1.00 83.75 211 ALA A CA 1
ATOM 1686 C C . ALA A 1 211 ? 17.370 41.647 12.213 1.00 83.75 211 ALA A C 1
ATOM 1688 O O . ALA A 1 211 ? 16.433 42.265 11.717 1.00 83.75 211 ALA A O 1
ATOM 1689 N N . THR A 1 212 ? 18.025 40.709 11.530 1.00 85.56 212 THR A N 1
ATOM 1690 C CA . THR A 1 212 ? 17.698 40.360 10.148 1.00 85.56 212 THR A CA 1
ATOM 1691 C C . THR A 1 212 ? 17.495 38.867 9.986 1.00 85.56 212 THR A C 1
ATOM 1693 O O . THR A 1 212 ? 18.108 38.064 10.697 1.00 85.56 212 THR A O 1
ATOM 1696 N N . SER A 1 213 ? 16.691 38.481 8.998 1.00 82.06 213 SER A N 1
ATOM 1697 C CA . SER A 1 213 ? 16.503 37.087 8.594 1.00 82.06 213 SER A CA 1
ATOM 1698 C C . SER A 1 213 ? 17.848 36.418 8.279 1.00 82.06 213 SER A C 1
ATOM 1700 O O . SER A 1 213 ? 18.086 35.280 8.685 1.00 82.06 213 SER A O 1
ATOM 1702 N N . TYR A 1 214 ? 18.785 37.134 7.651 1.00 80.00 214 TYR A N 1
ATOM 1703 C CA . TYR A 1 214 ? 20.146 36.655 7.403 1.00 80.00 214 TYR A CA 1
ATOM 1704 C C . TYR A 1 214 ? 20.898 36.326 8.701 1.00 80.00 214 TYR A C 1
ATOM 1706 O O . TYR A 1 214 ? 21.418 35.217 8.860 1.00 80.00 214 TYR A O 1
ATOM 1714 N N . LEU A 1 215 ? 20.934 37.260 9.657 1.00 81.00 215 LEU A N 1
ATOM 1715 C CA . LEU A 1 215 ? 21.595 37.042 10.945 1.00 81.00 215 LEU A CA 1
ATOM 1716 C C . LEU A 1 215 ? 20.889 35.955 11.764 1.00 81.00 215 LEU A C 1
ATOM 1718 O O . LEU A 1 215 ? 21.557 35.175 12.442 1.00 81.00 215 LEU A O 1
ATOM 1722 N N . PHE A 1 216 ? 19.562 35.858 11.654 1.00 82.56 216 PHE A N 1
ATOM 1723 C CA . PHE A 1 216 ? 18.766 34.814 12.287 1.00 82.56 216 PHE A CA 1
ATOM 1724 C C . PHE A 1 216 ? 19.171 33.433 11.795 1.00 82.56 216 PHE A C 1
ATOM 1726 O O . PHE A 1 216 ? 19.488 32.566 12.603 1.00 82.56 216 PHE A O 1
ATOM 1733 N N . HIS A 1 217 ? 19.264 33.236 10.481 1.00 75.44 217 HIS A N 1
ATOM 1734 C CA . HIS A 1 217 ? 19.753 31.980 9.920 1.00 75.44 217 HIS A CA 1
ATOM 1735 C C . HIS A 1 217 ? 21.212 31.707 10.300 1.00 75.44 217 HIS A C 1
ATOM 1737 O O . HIS A 1 217 ? 21.549 30.585 10.685 1.00 75.44 217 HIS A O 1
ATOM 1743 N N . LYS A 1 218 ? 22.067 32.736 10.278 1.00 76.44 218 LYS A N 1
ATOM 1744 C CA . LYS A 1 218 ? 23.482 32.633 10.662 1.00 76.44 218 LYS A CA 1
ATOM 1745 C C . LYS A 1 218 ? 23.672 32.228 12.128 1.00 76.44 218 LYS A C 1
ATOM 1747 O O . LYS A 1 218 ? 24.635 31.521 12.430 1.00 76.44 218 LYS A O 1
ATOM 1752 N N . ALA A 1 219 ? 22.763 32.618 13.025 1.00 70.88 219 ALA A N 1
ATOM 1753 C CA . ALA A 1 219 ? 22.824 32.292 14.452 1.00 70.88 219 ALA A CA 1
ATOM 1754 C C . ALA A 1 219 ? 22.792 30.781 14.731 1.00 70.88 219 ALA A C 1
ATOM 1756 O O . ALA A 1 219 ? 23.331 30.328 15.740 1.00 70.88 219 ALA A O 1
ATOM 1757 N N . TYR A 1 220 ? 22.236 29.982 13.819 1.00 67.00 220 TYR A N 1
ATOM 1758 C CA . TYR A 1 220 ? 22.230 28.528 13.956 1.00 67.00 220 TYR A CA 1
ATOM 1759 C C . TYR A 1 220 ? 23.347 27.811 13.182 1.00 67.00 220 TYR A C 1
ATOM 1761 O O . TYR A 1 220 ? 23.464 26.589 13.269 1.00 67.00 220 TYR A O 1
ATOM 1769 N N . GLY A 1 221 ? 24.197 28.561 12.476 1.00 62.25 221 GLY A N 1
ATOM 1770 C CA . GLY A 1 221 ? 25.278 28.028 11.650 1.00 62.25 221 GLY A CA 1
ATOM 1771 C C . GLY A 1 221 ? 24.807 27.417 10.325 1.00 62.25 221 GLY A C 1
ATOM 1772 O O . GLY A 1 221 ? 23.621 27.377 10.004 1.00 62.25 221 GLY A O 1
ATOM 1773 N N . GLN A 1 222 ? 25.765 26.932 9.529 1.00 59.19 222 GLN A N 1
ATOM 1774 C CA . GLN A 1 222 ? 25.468 26.102 8.361 1.00 59.19 222 GLN A CA 1
ATOM 1775 C C . GLN A 1 222 ? 25.123 24.690 8.836 1.00 59.19 222 GLN A C 1
ATOM 1777 O O . GLN A 1 222 ? 25.949 23.994 9.430 1.00 59.19 222 GLN A O 1
ATOM 1782 N N . PHE A 1 223 ? 23.888 24.263 8.593 1.00 60.53 223 PHE A N 1
ATOM 1783 C CA . PHE A 1 223 ? 23.381 22.975 9.052 1.00 60.53 223 PHE A CA 1
ATOM 1784 C C . PHE A 1 223 ? 23.828 21.820 8.152 1.00 60.53 223 PHE A C 1
ATOM 1786 O O . PHE A 1 223 ? 23.025 21.142 7.532 1.00 60.53 223 PHE A O 1
ATOM 1793 N N . GLY A 1 224 ? 25.128 21.563 8.093 1.00 58.22 224 GLY A N 1
ATOM 1794 C CA . GLY A 1 224 ? 25.696 20.580 7.176 1.00 58.22 224 GLY A CA 1
ATOM 1795 C C . GLY A 1 224 ? 26.013 21.174 5.808 1.00 58.22 224 GLY A C 1
ATOM 1796 O O . GLY A 1 224 ? 25.599 22.282 5.470 1.00 58.22 224 GLY A O 1
ATOM 1797 N N . GLN A 1 225 ? 26.811 20.431 5.052 1.00 63.12 225 GLN A N 1
ATOM 1798 C CA . GLN A 1 225 ? 27.307 20.847 3.749 1.00 63.12 225 GLN A CA 1
ATOM 1799 C C . GLN A 1 225 ? 26.551 20.097 2.662 1.00 63.12 225 GLN A C 1
ATOM 1801 O O . GLN A 1 225 ? 26.180 18.934 2.828 1.00 63.12 225 GLN A O 1
ATOM 1806 N N . TYR A 1 226 ? 26.322 20.768 1.547 1.00 69.00 226 TYR A N 1
ATOM 1807 C CA . TYR A 1 226 ? 25.843 20.132 0.338 1.00 69.00 226 TYR A CA 1
ATOM 1808 C C . TYR A 1 226 ? 26.631 20.675 -0.839 1.00 69.00 226 TYR A C 1
ATOM 1810 O O . TYR A 1 226 ? 27.029 21.838 -0.844 1.00 69.00 226 TYR A O 1
ATOM 1818 N N . VAL A 1 227 ? 26.870 19.810 -1.812 1.00 69.50 227 VAL A N 1
ATOM 1819 C CA . VAL A 1 227 ? 27.659 20.136 -2.993 1.00 69.50 227 VAL A CA 1
ATOM 1820 C C . VAL A 1 227 ? 26.749 20.039 -4.210 1.00 69.50 227 VAL A C 1
ATOM 1822 O O . VAL A 1 227 ? 26.054 19.027 -4.360 1.00 69.50 227 VAL A O 1
ATOM 1825 N N . PRO A 1 228 ? 26.689 21.078 -5.059 1.00 70.38 228 PRO A N 1
ATOM 1826 C CA . PRO A 1 228 ? 26.037 20.977 -6.349 1.00 70.38 228 PRO A CA 1
ATOM 1827 C C . PRO A 1 228 ? 26.919 20.176 -7.304 1.00 70.38 228 PRO A C 1
ATOM 1829 O O . PRO A 1 228 ? 28.113 20.436 -7.459 1.00 70.38 228 PRO A O 1
ATOM 1832 N N . HIS A 1 229 ? 26.297 19.199 -7.945 1.00 73.12 229 HIS A N 1
ATOM 1833 C CA . HIS A 1 229 ? 26.895 18.368 -8.969 1.00 73.12 229 HIS A CA 1
ATOM 1834 C C . HIS A 1 229 ? 26.185 18.607 -10.296 1.00 73.12 229 HIS A C 1
ATOM 1836 O O . HIS A 1 229 ? 24.955 18.593 -10.359 1.00 73.12 229 HIS A O 1
ATOM 1842 N N . PHE A 1 230 ? 26.955 18.817 -11.357 1.00 72.81 230 PHE A N 1
ATOM 1843 C CA . PHE A 1 230 ? 26.450 19.287 -12.640 1.00 72.81 230 PHE A CA 1
ATOM 1844 C C . PHE A 1 230 ? 26.432 18.195 -13.701 1.00 72.81 230 PHE A C 1
ATOM 1846 O O . PHE A 1 230 ? 27.199 17.228 -13.660 1.00 72.81 230 PHE A O 1
ATOM 1853 N N . TYR A 1 231 ? 25.560 18.391 -14.684 1.00 73.56 231 TYR A N 1
ATOM 1854 C CA . TYR A 1 231 ? 25.537 17.635 -15.927 1.00 73.56 231 TYR A CA 1
ATOM 1855 C C . TYR A 1 231 ? 25.436 18.596 -17.114 1.00 73.56 231 TYR A C 1
ATOM 1857 O O . TYR A 1 231 ? 25.002 19.736 -16.975 1.00 73.56 231 TYR A O 1
ATOM 1865 N N . SER A 1 232 ? 25.885 18.155 -18.284 1.00 77.19 232 SER A N 1
ATOM 1866 C CA . SER A 1 232 ? 25.837 18.968 -19.500 1.00 77.19 232 SER A CA 1
ATOM 1867 C C . SER A 1 232 ? 24.391 19.224 -19.934 1.00 77.19 232 SER A C 1
ATOM 1869 O O . SER A 1 232 ? 23.620 18.275 -20.047 1.00 77.19 232 SER A O 1
ATOM 1871 N N . ILE A 1 233 ? 24.048 20.475 -20.259 1.00 77.62 233 ILE A N 1
ATOM 1872 C CA . ILE A 1 233 ? 22.730 20.834 -20.819 1.00 77.62 233 ILE A CA 1
ATOM 1873 C C . ILE A 1 233 ? 22.480 20.113 -22.154 1.00 77.62 233 ILE A C 1
ATOM 1875 O O . ILE A 1 233 ? 21.358 19.716 -22.446 1.00 77.62 233 ILE A O 1
ATOM 1879 N N . ASN A 1 234 ? 23.527 19.926 -22.962 1.00 78.31 234 ASN A N 1
ATOM 1880 C CA . ASN A 1 234 ? 23.391 19.455 -24.341 1.00 78.31 234 ASN A CA 1
ATOM 1881 C C . ASN A 1 234 ? 23.301 17.929 -24.450 1.00 78.31 234 ASN A C 1
ATOM 1883 O O . ASN A 1 234 ? 22.614 17.415 -25.325 1.00 78.31 234 ASN A O 1
ATOM 1887 N N . CYS A 1 235 ? 24.041 17.203 -23.609 1.00 70.81 235 CYS A N 1
ATOM 1888 C CA . CYS A 1 235 ? 24.162 15.743 -23.722 1.00 70.81 235 CYS A CA 1
ATOM 1889 C C . CYS A 1 235 ? 23.968 14.994 -22.405 1.00 70.81 235 CYS A C 1
ATOM 1891 O O . CYS A 1 235 ? 24.164 13.782 -22.359 1.00 70.81 235 CYS A O 1
ATOM 1893 N N . GLU A 1 236 ? 23.655 15.709 -21.322 1.00 65.12 236 GLU A N 1
ATOM 1894 C CA . GLU A 1 236 ? 23.300 15.127 -20.025 1.00 65.12 236 GLU A CA 1
ATOM 1895 C C . GLU A 1 236 ? 24.408 14.266 -19.380 1.00 65.12 236 GLU A C 1
ATOM 1897 O O . GLU A 1 236 ? 24.167 13.532 -18.421 1.00 65.12 236 GLU A O 1
ATOM 1902 N N . SER A 1 237 ? 25.648 14.377 -19.874 1.00 66.12 237 SER A N 1
ATOM 1903 C CA . SER A 1 237 ? 26.825 13.723 -19.293 1.00 66.12 237 SER A CA 1
ATOM 1904 C C . SER A 1 237 ? 27.216 14.378 -17.970 1.00 66.12 237 SER A C 1
ATOM 1906 O O . SER A 1 237 ? 27.177 15.604 -17.851 1.00 66.12 237 SER A O 1
ATOM 1908 N N . TYR A 1 238 ? 27.624 13.565 -16.993 1.00 71.25 238 TYR A N 1
ATOM 1909 C CA . TYR A 1 238 ? 28.048 14.027 -15.671 1.00 71.25 238 TYR A CA 1
ATOM 1910 C C . TYR A 1 238 ? 29.310 14.873 -15.797 1.00 71.25 238 TYR A C 1
ATOM 1912 O O . TYR A 1 238 ? 30.266 14.455 -16.447 1.00 71.25 238 TYR A O 1
ATOM 1920 N N . LEU A 1 239 ? 29.314 16.046 -15.168 1.00 73.88 239 LEU A N 1
ATOM 1921 C CA . LEU A 1 239 ? 30.453 16.959 -15.193 1.00 73.88 239 LEU A CA 1
ATOM 1922 C C . LEU A 1 239 ? 31.235 16.928 -13.880 1.00 73.88 239 LEU A C 1
ATOM 1924 O O . LEU A 1 239 ? 32.449 17.052 -13.912 1.00 73.88 239 LEU A O 1
ATOM 1928 N N . GLY A 1 240 ? 30.578 16.692 -12.743 1.00 68.69 240 GLY A N 1
ATOM 1929 C CA . GLY A 1 240 ? 31.244 16.671 -11.438 1.00 68.69 240 GLY A CA 1
ATOM 1930 C C . GLY A 1 240 ? 30.706 17.721 -10.476 1.00 68.69 240 GLY A C 1
ATOM 1931 O O . GLY A 1 240 ? 29.699 18.376 -10.746 1.00 68.69 240 GLY A O 1
ATOM 1932 N N . ALA A 1 241 ? 31.368 17.845 -9.327 1.00 77.38 241 ALA A N 1
ATOM 1933 C CA . ALA A 1 241 ? 31.113 18.928 -8.383 1.00 77.38 241 ALA A CA 1
ATOM 1934 C C . ALA A 1 241 ? 31.620 20.258 -8.958 1.00 77.38 241 ALA A C 1
ATOM 1936 O O . ALA A 1 241 ? 32.504 20.252 -9.808 1.00 77.38 241 ALA A O 1
ATOM 1937 N N . ILE A 1 242 ? 31.117 21.391 -8.458 1.00 79.06 242 ILE A N 1
ATOM 1938 C CA . ILE A 1 242 ? 31.552 22.727 -8.914 1.00 79.06 242 ILE A CA 1
ATOM 1939 C C . ILE A 1 242 ? 33.082 22.900 -8.939 1.00 79.06 242 ILE A C 1
ATOM 1941 O O . ILE A 1 242 ? 33.618 23.507 -9.855 1.00 79.06 242 ILE A O 1
ATOM 1945 N N . GLU A 1 243 ? 33.787 22.318 -7.965 1.00 78.31 243 GLU A N 1
ATOM 1946 C CA . GLU A 1 243 ? 35.244 22.431 -7.814 1.00 78.31 243 GLU A CA 1
ATOM 1947 C C . GLU A 1 243 ? 36.030 21.554 -8.799 1.00 78.31 243 GLU A C 1
ATOM 1949 O O . GLU A 1 243 ? 37.210 21.795 -9.037 1.00 78.31 243 GLU A O 1
ATOM 1954 N N . THR A 1 244 ? 35.398 20.512 -9.345 1.00 80.69 244 THR A N 1
ATOM 1955 C CA . THR A 1 244 ? 36.056 19.482 -10.165 1.00 80.69 244 THR A CA 1
ATOM 1956 C C . THR A 1 244 ? 35.490 19.371 -11.577 1.00 80.69 244 THR A C 1
ATOM 1958 O O . THR A 1 244 ? 35.998 18.582 -12.373 1.00 80.69 244 THR A O 1
ATOM 1961 N N . ALA A 1 245 ? 34.451 20.142 -11.900 1.00 79.81 245 ALA A N 1
ATOM 1962 C CA . ALA A 1 245 ? 33.797 20.093 -13.195 1.00 79.81 245 ALA A CA 1
ATOM 1963 C C . ALA A 1 245 ? 34.701 20.668 -14.305 1.00 79.81 245 ALA A C 1
ATOM 1965 O O . ALA A 1 245 ? 35.292 21.736 -14.133 1.00 79.81 245 ALA A O 1
ATOM 1966 N N . PRO A 1 246 ? 34.829 19.978 -15.455 1.00 84.31 246 PRO A N 1
ATOM 1967 C CA . PRO A 1 246 ? 35.664 20.438 -16.557 1.00 84.31 246 PRO A CA 1
ATOM 1968 C C . PRO A 1 246 ? 35.027 21.641 -17.266 1.00 84.31 246 PRO A C 1
ATOM 1970 O O . PRO A 1 246 ? 33.805 21.717 -17.366 1.00 84.31 246 PRO A O 1
ATOM 1973 N N . GLN A 1 247 ? 35.850 22.528 -17.839 1.00 85.25 247 GLN A N 1
ATOM 1974 C CA . GLN A 1 247 ? 35.386 23.677 -18.643 1.00 85.25 247 GLN A CA 1
ATOM 1975 C C . GLN A 1 247 ? 34.566 23.265 -19.874 1.00 85.25 247 GLN A C 1
ATOM 1977 O O . GLN A 1 247 ? 33.666 23.983 -20.295 1.00 85.25 247 GLN A O 1
ATOM 1982 N N . ASN A 1 248 ? 34.840 22.092 -20.443 1.00 87.44 248 ASN A N 1
ATOM 1983 C CA . ASN A 1 248 ? 34.079 21.541 -21.557 1.00 87.44 248 ASN A CA 1
ATOM 1984 C C . ASN A 1 248 ? 33.595 20.141 -21.210 1.00 87.44 248 ASN A C 1
ATOM 1986 O O . ASN A 1 248 ? 34.323 19.331 -20.631 1.00 87.44 248 ASN A O 1
ATOM 1990 N N . CYS A 1 249 ? 32.375 19.825 -21.633 1.00 81.88 249 CYS A N 1
ATOM 1991 C CA . CYS A 1 249 ? 31.826 18.492 -21.490 1.00 81.88 249 CYS A CA 1
ATOM 1992 C C . CYS A 1 249 ? 32.728 17.460 -22.195 1.00 81.88 249 CYS A C 1
ATOM 1994 O O . CYS A 1 249 ? 32.950 17.577 -23.405 1.00 81.88 249 CYS A O 1
ATOM 1996 N N . PRO A 1 250 ? 33.199 16.405 -21.503 1.00 78.81 250 PRO A N 1
ATOM 1997 C CA . PRO A 1 250 ? 34.072 15.403 -22.114 1.00 78.81 250 PRO A CA 1
ATOM 1998 C C . PRO A 1 250 ? 33.440 14.703 -23.325 1.00 78.81 250 PRO A C 1
ATOM 2000 O O . PRO A 1 250 ? 34.150 14.427 -24.296 1.00 78.81 250 PRO A O 1
ATOM 2003 N N . SER A 1 251 ? 32.118 14.490 -23.280 1.00 79.00 251 SER A N 1
ATOM 2004 C CA . SER A 1 251 ? 31.340 13.761 -24.288 1.00 79.00 251 SER A CA 1
ATOM 2005 C C . SER A 1 251 ? 30.965 14.611 -25.503 1.00 79.00 251 SER A C 1
ATOM 2007 O O . SER A 1 251 ? 31.239 14.212 -26.627 1.00 79.00 251 SER A O 1
ATOM 2009 N N . CYS A 1 252 ? 30.339 15.778 -25.298 1.00 83.25 252 CYS A N 1
ATOM 2010 C CA . CYS A 1 252 ? 29.806 16.599 -26.400 1.00 83.25 252 CYS A CA 1
ATOM 2011 C C . CYS A 1 252 ? 30.609 17.870 -26.695 1.00 83.25 252 CYS A C 1
ATOM 2013 O O . CYS A 1 252 ? 30.240 18.624 -27.589 1.00 83.25 252 CYS A O 1
ATOM 2015 N N . LYS A 1 253 ? 31.669 18.137 -25.925 1.00 88.00 253 LYS A N 1
ATOM 2016 C CA . LYS A 1 253 ? 32.530 19.329 -26.020 1.00 88.00 253 LYS A CA 1
ATOM 2017 C C . LYS A 1 253 ? 31.850 20.677 -25.754 1.00 88.00 253 LYS A C 1
ATOM 2019 O O . LYS A 1 253 ? 32.554 21.682 -25.694 1.00 88.00 253 LYS A O 1
ATOM 2024 N N . ALA A 1 254 ? 30.537 20.705 -25.512 1.00 86.69 254 ALA A N 1
ATOM 2025 C CA . ALA A 1 254 ? 29.826 21.914 -25.106 1.00 86.69 254 ALA A CA 1
ATOM 2026 C C . ALA A 1 254 ? 30.463 22.533 -23.855 1.00 86.69 254 ALA A C 1
ATOM 2028 O O . ALA A 1 254 ? 30.861 21.813 -22.935 1.00 86.69 254 ALA A O 1
ATOM 2029 N N . GLU A 1 255 ? 30.552 23.858 -23.841 1.00 87.06 255 GLU A N 1
ATOM 2030 C CA . GLU A 1 255 ? 31.073 24.629 -22.717 1.00 87.06 255 GLU A CA 1
ATOM 2031 C C . GLU A 1 255 ? 30.202 24.431 -21.470 1.00 87.06 255 GLU A C 1
ATOM 2033 O O . GLU A 1 255 ? 28.967 24.432 -21.537 1.00 87.06 255 GLU A O 1
ATOM 2038 N N . PHE A 1 256 ? 30.862 24.211 -20.338 1.00 85.31 256 PHE A N 1
ATOM 2039 C CA . PHE A 1 256 ? 30.238 24.152 -19.030 1.00 85.31 256 PHE A CA 1
ATOM 2040 C C . PHE A 1 256 ? 30.299 25.534 -18.393 1.00 85.31 256 PHE A C 1
ATOM 2042 O O . PHE A 1 256 ? 31.370 26.016 -18.036 1.00 85.31 256 PHE A O 1
ATOM 2049 N N . ASP A 1 257 ? 29.125 26.124 -18.201 1.00 86.31 257 ASP A N 1
ATOM 2050 C CA . ASP A 1 257 ? 28.961 27.325 -17.400 1.00 86.31 257 ASP A CA 1
ATOM 2051 C C . ASP A 1 257 ? 28.066 27.022 -16.195 1.00 86.31 257 ASP A C 1
ATOM 2053 O O . ASP A 1 257 ? 26.994 26.414 -16.313 1.00 86.31 257 ASP A O 1
ATOM 2057 N N . THR A 1 258 ? 28.526 27.431 -15.014 1.00 83.69 258 THR A N 1
ATOM 2058 C CA . THR A 1 258 ? 27.846 27.115 -13.754 1.00 83.69 258 THR A CA 1
ATOM 2059 C C . THR A 1 258 ? 26.497 27.818 -13.672 1.00 83.69 258 THR A C 1
ATOM 2061 O O . THR A 1 258 ? 25.500 27.199 -13.297 1.00 83.69 258 THR A O 1
ATOM 2064 N N . GLU A 1 259 ? 26.437 29.098 -14.033 1.00 82.94 259 GLU A N 1
ATOM 2065 C CA . GLU A 1 259 ? 25.225 29.898 -13.891 1.00 82.94 259 GLU A CA 1
ATOM 2066 C C . GLU A 1 259 ? 24.151 29.464 -14.894 1.00 82.94 259 GLU A C 1
ATOM 2068 O O . GLU A 1 259 ? 22.994 29.246 -14.524 1.00 82.94 259 GLU A O 1
ATOM 2073 N N . LYS A 1 260 ? 24.548 29.219 -16.143 1.00 81.50 260 LYS A N 1
ATOM 2074 C CA . LYS A 1 260 ? 23.710 28.656 -17.200 1.00 81.50 260 LYS A CA 1
ATOM 2075 C C . LYS A 1 260 ? 23.143 27.302 -16.792 1.00 81.50 260 LYS A C 1
ATOM 2077 O O . LYS A 1 260 ? 21.945 27.073 -16.957 1.00 81.50 260 LYS A O 1
ATOM 2082 N N . ASN A 1 261 ? 23.956 26.423 -16.206 1.00 75.81 261 ASN A N 1
ATOM 2083 C CA . ASN A 1 261 ? 23.482 25.128 -15.726 1.00 75.81 261 ASN A CA 1
ATOM 2084 C C . ASN A 1 261 ? 22.535 25.254 -14.528 1.00 75.81 261 ASN A C 1
ATOM 2086 O O . ASN A 1 261 ? 21.547 24.525 -14.471 1.00 75.81 261 ASN A O 1
ATOM 2090 N N . LEU A 1 262 ? 22.789 26.170 -13.587 1.00 70.44 262 LEU A N 1
ATOM 2091 C CA . LEU A 1 262 ? 21.871 26.434 -12.474 1.00 70.44 262 LEU A CA 1
ATOM 2092 C C . LEU A 1 262 ? 20.511 26.931 -12.984 1.00 70.44 262 LEU A C 1
ATOM 2094 O O . LEU A 1 262 ? 19.480 26.397 -12.572 1.00 70.44 262 LEU A O 1
ATOM 2098 N N . ARG A 1 263 ? 20.506 27.886 -13.925 1.00 71.19 263 ARG A N 1
ATOM 2099 C CA . ARG A 1 263 ? 19.287 28.421 -14.560 1.00 71.19 263 ARG A CA 1
ATOM 2100 C C . ARG A 1 263 ? 18.537 27.349 -15.354 1.00 71.19 263 ARG A C 1
ATOM 2102 O O . ARG A 1 263 ? 17.317 27.266 -15.269 1.00 71.19 263 ARG A O 1
ATOM 2109 N N . ALA A 1 264 ? 19.261 26.483 -16.060 1.00 68.62 264 ALA A N 1
ATOM 2110 C CA . ALA A 1 264 ? 18.693 25.367 -16.815 1.00 68.62 264 ALA A CA 1
ATOM 2111 C C . ALA A 1 264 ? 18.249 24.177 -15.937 1.00 68.62 264 ALA A C 1
ATOM 2113 O O . ALA A 1 264 ? 17.818 23.154 -16.469 1.00 68.62 264 ALA A O 1
ATOM 2114 N N . GLY A 1 265 ? 18.411 24.239 -14.608 1.00 63.78 265 GLY A N 1
ATOM 2115 C CA . GLY A 1 265 ? 18.136 23.104 -13.716 1.00 63.78 265 GLY A CA 1
ATOM 2116 C C . GLY A 1 265 ? 19.057 21.900 -13.955 1.00 63.78 265 GLY A C 1
ATOM 2117 O O . GLY A 1 265 ? 18.732 20.770 -13.582 1.00 63.78 265 GLY A O 1
ATOM 2118 N N . SER A 1 266 ? 20.213 22.133 -14.582 1.00 71.31 266 SER A N 1
ATOM 2119 C CA . SER A 1 266 ? 21.189 21.124 -14.987 1.00 71.31 266 SER A CA 1
ATOM 2120 C C . SER A 1 266 ? 22.169 20.722 -13.876 1.00 71.31 266 SER A C 1
ATOM 2122 O O . SER A 1 266 ? 23.385 20.657 -14.070 1.00 71.31 266 SER A O 1
ATOM 2124 N N . TYR A 1 267 ? 21.631 20.455 -12.680 1.00 70.81 267 TYR A N 1
ATOM 2125 C CA . TYR A 1 267 ? 22.390 20.014 -11.509 1.00 70.81 267 TYR A CA 1
ATOM 2126 C C . TYR A 1 267 ? 21.565 19.143 -10.542 1.00 70.81 267 TYR A C 1
ATOM 2128 O O . TYR A 1 267 ? 20.348 19.020 -10.666 1.00 70.81 267 TYR A O 1
ATOM 2136 N N . PHE A 1 268 ? 22.234 18.544 -9.557 1.00 67.69 268 PHE A N 1
ATOM 2137 C CA . PHE A 1 268 ? 21.638 17.902 -8.384 1.00 67.69 268 PHE A CA 1
ATOM 2138 C C . PHE A 1 268 ? 22.460 18.222 -7.132 1.00 67.69 268 PHE A C 1
ATOM 2140 O O . PHE A 1 268 ? 23.620 18.617 -7.231 1.00 67.69 268 PHE A O 1
ATOM 2147 N N . LEU A 1 269 ? 21.868 18.067 -5.946 1.00 64.75 269 LEU A N 1
ATOM 2148 C CA . LEU A 1 269 ? 22.543 18.358 -4.679 1.00 64.75 269 LEU A CA 1
ATOM 2149 C C . LEU A 1 269 ? 22.922 17.065 -3.953 1.00 64.75 269 LEU A C 1
ATOM 2151 O O . LEU A 1 269 ? 22.083 16.185 -3.741 1.00 64.75 269 LEU A O 1
ATOM 2155 N N . VAL A 1 270 ? 24.181 16.971 -3.528 1.00 61.34 270 VAL A N 1
ATOM 2156 C CA . VAL A 1 270 ? 24.687 15.879 -2.689 1.00 61.34 270 VAL A CA 1
ATOM 2157 C C . VAL A 1 270 ? 24.871 16.396 -1.272 1.00 61.34 270 VAL A C 1
ATOM 2159 O O . VAL A 1 270 ? 25.650 17.313 -1.038 1.00 61.34 270 VAL A O 1
ATOM 2162 N N . LEU A 1 271 ? 24.149 15.807 -0.318 1.00 62.22 271 LEU A N 1
ATOM 2163 C CA . LEU A 1 271 ? 24.292 16.115 1.104 1.00 62.22 271 LEU A CA 1
ATOM 2164 C C . LEU A 1 271 ? 25.542 15.424 1.666 1.00 62.22 271 LEU A C 1
ATOM 2166 O O . LEU A 1 271 ? 25.656 14.200 1.594 1.00 62.22 271 LEU A O 1
ATOM 2170 N N . ILE A 1 272 ? 26.447 16.194 2.268 1.00 58.84 272 ILE A N 1
ATOM 2171 C CA . ILE A 1 272 ? 27.608 15.683 2.999 1.00 58.84 272 ILE A CA 1
ATOM 2172 C C . ILE A 1 272 ? 27.216 15.551 4.470 1.00 58.84 272 ILE A C 1
ATOM 2174 O O . ILE A 1 272 ? 26.949 16.533 5.169 1.00 58.84 272 ILE A O 1
ATOM 2178 N N . PHE A 1 273 ? 27.182 14.314 4.958 1.00 52.03 273 PHE A N 1
ATOM 2179 C CA . PHE A 1 273 ? 26.913 14.021 6.358 1.00 52.03 273 PHE A CA 1
ATOM 2180 C C . PHE A 1 273 ? 28.200 13.625 7.075 1.00 52.03 273 PHE A C 1
ATOM 2182 O O . PHE A 1 273 ? 28.739 12.546 6.854 1.00 52.03 273 PHE A O 1
ATOM 2189 N N . SER A 1 274 ? 28.666 14.470 7.992 1.00 42.59 274 SER A N 1
ATOM 2190 C CA . SER A 1 274 ? 29.685 14.073 8.962 1.00 42.59 274 SER A CA 1
ATOM 2191 C C . SER A 1 274 ? 29.027 13.176 10.016 1.00 42.59 274 SER A C 1
ATOM 2193 O O . SER A 1 274 ? 28.394 13.675 10.942 1.00 42.59 274 SER A O 1
ATOM 2195 N N . VAL A 1 275 ? 29.170 11.853 9.898 1.00 39.22 275 VAL A N 1
ATOM 2196 C CA . VAL A 1 275 ? 28.557 10.840 10.798 1.00 39.22 275 VAL A CA 1
ATOM 2197 C C . VAL A 1 275 ? 29.181 10.834 12.218 1.00 39.22 275 VAL A C 1
ATOM 2199 O O . VAL A 1 275 ? 28.932 9.967 13.047 1.00 39.22 275 VAL A O 1
ATOM 2202 N N . GLY A 1 276 ? 30.000 11.831 12.554 1.00 33.66 276 GLY A N 1
ATOM 2203 C CA . GLY A 1 276 ? 30.917 11.782 13.693 1.00 33.66 276 GLY A CA 1
ATOM 2204 C C . GLY A 1 276 ? 30.357 12.110 15.079 1.00 33.66 276 GLY A C 1
ATOM 2205 O O . GLY A 1 276 ? 31.127 12.043 16.032 1.00 33.66 276 GLY A O 1
ATOM 2206 N N . LYS A 1 277 ? 29.087 12.501 15.260 1.00 35.25 277 LYS A N 1
ATOM 2207 C CA . LYS A 1 277 ? 28.587 12.879 16.600 1.00 35.25 277 LYS A CA 1
ATOM 2208 C C . LYS A 1 277 ? 27.156 12.397 16.844 1.00 35.25 277 LYS A C 1
ATOM 2210 O O . LYS A 1 277 ? 26.207 13.088 16.497 1.00 35.25 277 LYS A O 1
ATOM 2215 N N . ASN A 1 278 ? 27.049 11.270 17.552 1.00 33.50 278 ASN A N 1
ATOM 2216 C CA . ASN A 1 278 ? 25.840 10.674 18.145 1.00 33.50 278 ASN A CA 1
ATOM 2217 C C . ASN A 1 278 ? 25.034 9.685 17.285 1.00 33.50 278 ASN A C 1
ATOM 2219 O O . ASN A 1 278 ? 23.821 9.829 17.164 1.00 33.50 278 ASN A O 1
ATOM 2223 N N . ILE A 1 279 ? 25.648 8.572 16.872 1.00 33.75 279 ILE A N 1
ATOM 2224 C CA . ILE A 1 279 ? 24.890 7.309 16.811 1.00 33.75 279 ILE A CA 1
ATOM 2225 C C . ILE A 1 279 ? 24.766 6.811 18.257 1.00 33.75 279 ILE A C 1
ATOM 2227 O O . ILE A 1 279 ? 25.540 5.983 18.733 1.00 33.75 279 ILE A O 1
ATOM 2231 N N . LYS A 1 280 ? 23.824 7.374 19.022 1.00 30.22 280 LYS A N 1
ATOM 2232 C CA . LYS A 1 280 ? 23.421 6.750 20.287 1.00 30.22 280 LYS A CA 1
ATOM 2233 C C . LYS A 1 280 ? 22.549 5.554 19.922 1.00 30.22 280 LYS A C 1
ATOM 2235 O O . LYS A 1 280 ? 21.498 5.730 19.307 1.00 30.22 280 LYS A O 1
ATOM 2240 N N . ARG A 1 281 ? 22.937 4.343 20.339 1.00 28.80 281 ARG A N 1
ATOM 2241 C CA . ARG A 1 281 ? 21.975 3.244 20.519 1.00 28.80 281 ARG A CA 1
ATOM 2242 C C . ARG A 1 281 ? 20.917 3.761 21.497 1.00 28.80 281 ARG A C 1
ATOM 2244 O O . ARG A 1 281 ? 21.144 3.759 22.701 1.00 28.80 281 ARG A O 1
ATOM 2251 N N . SER A 1 282 ? 19.809 4.296 20.986 1.00 28.45 282 SER A N 1
ATOM 2252 C CA . SER A 1 282 ? 18.724 4.814 21.817 1.00 28.45 282 SER A CA 1
ATOM 2253 C C . SER A 1 282 ? 18.044 3.643 22.520 1.00 28.45 282 SER A C 1
ATOM 2255 O O . SER A 1 282 ? 17.133 3.002 21.995 1.00 28.45 282 SER A O 1
ATOM 2257 N N . SER A 1 283 ? 18.519 3.329 23.721 1.00 26.17 283 SER A N 1
ATOM 2258 C CA . SER A 1 283 ? 17.783 2.563 24.710 1.00 26.17 283 SER A CA 1
ATOM 2259 C C . SER A 1 283 ? 16.811 3.522 25.403 1.00 26.17 283 SER A C 1
ATOM 2261 O O . SER A 1 283 ? 17.154 4.235 26.336 1.00 26.17 283 SER A O 1
ATOM 2263 N N . ARG A 1 284 ? 15.560 3.522 24.926 1.00 28.38 284 ARG A N 1
ATOM 2264 C CA . ARG A 1 284 ? 14.389 4.162 25.557 1.00 28.38 284 ARG A CA 1
ATOM 2265 C C . ARG A 1 284 ? 14.429 5.694 25.690 1.00 28.38 284 ARG A C 1
ATOM 2267 O O . ARG A 1 284 ? 14.495 6.190 26.804 1.00 28.38 284 ARG A O 1
ATOM 2274 N N . VAL A 1 285 ? 14.155 6.420 24.603 1.00 24.55 285 VAL A N 1
ATOM 2275 C CA . VAL A 1 285 ? 13.263 7.603 24.621 1.00 24.55 285 VAL A CA 1
ATOM 2276 C C . VAL A 1 285 ? 12.503 7.656 23.279 1.00 24.55 285 VAL A C 1
ATOM 2278 O O . VAL A 1 285 ? 13.085 7.391 22.233 1.00 24.55 285 VAL A O 1
ATOM 2281 N N . ASP A 1 286 ? 11.198 7.944 23.343 1.00 26.30 286 ASP A N 1
ATOM 2282 C CA . ASP A 1 286 ? 10.242 8.212 22.246 1.00 26.30 286 ASP A CA 1
ATOM 2283 C C . ASP A 1 286 ? 9.555 7.046 21.519 1.00 26.30 286 ASP A C 1
ATOM 2285 O O . ASP A 1 286 ? 9.561 6.877 20.299 1.00 26.30 286 ASP A O 1
ATOM 2289 N N . LYS A 1 287 ? 8.791 6.310 22.325 1.00 25.36 287 LYS A N 1
ATOM 2290 C CA . LYS A 1 287 ? 7.613 5.541 21.915 1.00 25.36 287 LYS A CA 1
ATOM 2291 C C . LYS A 1 287 ? 6.618 6.426 21.118 1.00 25.36 287 LYS A C 1
ATOM 2293 O O . LYS A 1 287 ? 5.992 7.316 21.685 1.00 25.36 287 LYS A O 1
ATOM 2298 N N . TRP A 1 288 ? 6.444 6.083 19.834 1.00 27.02 288 TRP A N 1
ATOM 2299 C CA . TRP A 1 288 ? 5.328 6.414 18.918 1.00 27.02 288 TRP A CA 1
ATOM 2300 C C . TRP A 1 288 ? 5.378 7.720 18.099 1.00 27.02 288 TRP A C 1
ATOM 2302 O O . TRP A 1 288 ? 4.515 8.584 18.185 1.00 27.02 288 TRP A O 1
ATOM 2312 N N . GLY A 1 289 ? 6.347 7.776 17.183 1.00 25.09 289 GLY A N 1
ATOM 2313 C CA . GLY A 1 289 ? 6.174 8.253 15.795 1.00 25.09 289 GLY A CA 1
ATOM 2314 C C . GLY A 1 289 ? 6.769 7.259 14.782 1.00 25.09 289 GLY A C 1
ATOM 2315 O O . GLY A 1 289 ? 7.055 7.603 13.644 1.00 25.09 289 GLY A O 1
ATOM 2316 N N . LEU A 1 290 ? 7.023 6.028 15.242 1.00 27.55 290 LEU A N 1
ATOM 2317 C CA . LEU A 1 290 ? 7.937 5.075 14.613 1.00 27.55 290 LEU A CA 1
ATOM 2318 C C . LEU A 1 290 ? 7.393 3.641 14.581 1.00 27.55 290 LEU A C 1
ATOM 2320 O O . LEU A 1 290 ? 8.161 2.703 14.385 1.00 27.55 290 LEU A O 1
ATOM 2324 N N . MET A 1 291 ? 6.085 3.431 14.748 1.00 22.31 291 MET A N 1
ATOM 2325 C CA . MET A 1 291 ? 5.495 2.087 14.624 1.00 22.31 291 MET A CA 1
ATOM 2326 C C . MET A 1 291 ? 4.907 1.844 13.248 1.00 22.31 291 MET A C 1
ATOM 2328 O O . MET A 1 291 ? 3.749 1.495 13.091 1.00 22.31 291 MET A O 1
ATOM 2332 N N . THR A 1 292 ? 5.811 2.017 12.285 1.00 25.56 292 THR A N 1
ATOM 2333 C CA . THR A 1 292 ? 6.065 1.135 11.134 1.00 25.56 292 THR A CA 1
ATOM 2334 C C . THR A 1 292 ? 7.572 1.053 10.806 1.00 25.56 292 THR A C 1
ATOM 2336 O O . THR A 1 292 ? 7.967 0.507 9.784 1.00 25.56 292 THR A O 1
ATOM 2339 N N . TYR A 1 293 ? 8.454 1.545 11.689 1.00 30.45 293 TYR A N 1
ATOM 2340 C CA . TYR A 1 293 ? 9.876 1.766 11.388 1.00 30.45 293 TYR A CA 1
ATOM 2341 C C . TYR A 1 293 ? 10.804 1.410 12.565 1.00 30.45 293 TYR A C 1
ATOM 2343 O O . TYR A 1 293 ? 11.897 1.957 12.694 1.00 30.45 293 TYR A O 1
ATOM 2351 N N . GLN A 1 294 ? 10.406 0.489 13.448 1.00 22.62 294 GLN A N 1
ATOM 2352 C CA . GLN A 1 294 ? 11.133 0.243 14.704 1.00 22.62 294 GLN A CA 1
ATOM 2353 C C . GLN A 1 294 ? 12.296 -0.764 14.608 1.00 22.62 294 GLN A C 1
ATOM 2355 O O . GLN A 1 294 ? 13.106 -0.851 15.524 1.00 22.62 294 GLN A O 1
ATOM 2360 N N . SER A 1 295 ? 12.473 -1.428 13.466 1.00 23.19 295 SER A N 1
ATOM 2361 C CA . SER A 1 295 ? 13.747 -2.051 13.061 1.00 23.19 295 SER A CA 1
ATOM 2362 C C . SER A 1 295 ? 14.629 -1.103 12.227 1.00 23.19 295 SER A C 1
ATOM 2364 O O . SER A 1 295 ? 15.714 -1.476 11.793 1.00 23.19 295 SER A O 1
ATOM 2366 N N . CYS A 1 296 ? 14.191 0.147 12.024 1.00 26.50 296 CYS A N 1
ATOM 2367 C CA . CYS A 1 296 ? 14.779 1.115 11.097 1.00 26.50 296 CYS A CA 1
ATOM 2368 C C . CYS A 1 296 ? 15.304 2.397 11.764 1.00 26.50 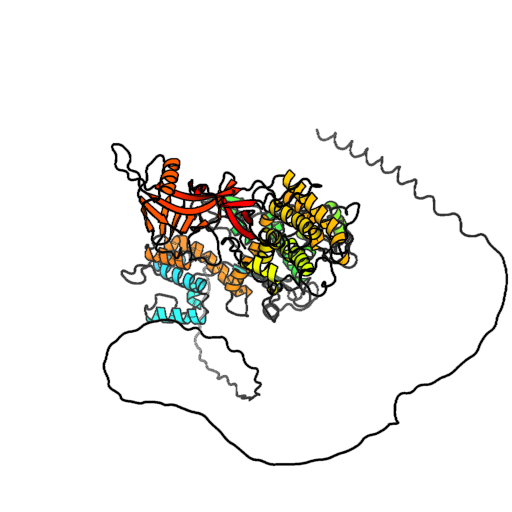296 CYS A C 1
ATOM 2370 O O . CYS A 1 296 ? 15.391 3.420 11.100 1.00 26.50 296 CYS A O 1
ATOM 2372 N N . GLY A 1 297 ? 15.689 2.388 13.043 1.00 24.27 297 GLY A N 1
ATOM 2373 C CA . GLY A 1 297 ? 16.296 3.577 13.670 1.00 24.27 297 GLY A CA 1
ATOM 2374 C C . GLY A 1 297 ? 17.616 3.992 13.004 1.00 24.27 297 GLY A C 1
ATOM 2375 O O . GLY A 1 297 ? 17.819 5.157 12.695 1.00 24.27 297 GLY A O 1
ATOM 2376 N N . ILE A 1 298 ? 18.462 3.010 12.681 1.00 25.58 298 ILE A N 1
ATOM 2377 C CA . ILE A 1 298 ? 19.680 3.213 11.879 1.00 25.58 298 ILE A CA 1
ATOM 2378 C C . ILE A 1 298 ? 19.295 3.352 10.399 1.00 25.58 298 ILE A C 1
ATOM 2380 O O . ILE A 1 298 ? 19.779 4.219 9.684 1.00 25.58 298 ILE A O 1
ATOM 2384 N N . VAL A 1 299 ? 18.335 2.550 9.941 1.00 25.95 299 VAL A N 1
ATOM 2385 C CA . VAL A 1 299 ? 17.941 2.503 8.532 1.00 25.95 299 VAL A CA 1
ATOM 2386 C C . VAL A 1 299 ? 17.206 3.775 8.083 1.00 25.95 299 VAL A C 1
ATOM 2388 O O . VAL A 1 299 ? 17.239 4.049 6.905 1.00 25.95 299 VAL A O 1
ATOM 2391 N N . MET A 1 300 ? 16.586 4.596 8.940 1.00 25.34 300 MET A N 1
ATOM 2392 C CA . MET A 1 300 ? 15.952 5.866 8.532 1.00 25.34 300 MET A CA 1
ATOM 2393 C C . MET A 1 300 ? 16.958 7.004 8.323 1.00 25.34 300 MET A C 1
ATOM 2395 O O . MET A 1 300 ? 16.811 7.752 7.359 1.00 25.34 300 MET A O 1
ATOM 2399 N N . GLU A 1 301 ? 18.014 7.095 9.141 1.00 26.02 301 GLU A N 1
ATOM 2400 C CA . GLU A 1 301 ? 19.145 7.994 8.849 1.00 26.02 301 GLU A CA 1
ATOM 2401 C C . GLU A 1 301 ? 19.860 7.581 7.554 1.00 26.02 301 GLU A C 1
ATOM 2403 O O . GLU A 1 301 ? 20.283 8.438 6.781 1.00 26.02 301 GLU A O 1
ATOM 2408 N N . PHE A 1 302 ? 19.903 6.274 7.272 1.00 26.75 302 PHE A N 1
ATOM 2409 C CA . PHE A 1 302 ? 20.471 5.702 6.050 1.00 26.75 302 PHE A CA 1
ATOM 2410 C C . PHE A 1 302 ? 19.515 5.647 4.843 1.00 26.75 302 PHE A C 1
ATOM 2412 O O . PHE A 1 302 ? 19.977 5.664 3.709 1.00 26.75 302 PHE A O 1
ATOM 2419 N N . ARG A 1 303 ? 18.192 5.659 5.037 1.00 30.03 303 ARG A N 1
ATOM 2420 C CA . ARG A 1 303 ? 17.165 5.732 3.971 1.00 30.03 303 ARG A CA 1
ATOM 2421 C C . ARG A 1 303 ? 17.100 7.117 3.339 1.00 30.03 303 ARG A C 1
ATOM 2423 O O . ARG A 1 303 ? 16.579 7.255 2.241 1.00 30.03 303 ARG A O 1
ATOM 2430 N N . PHE A 1 304 ? 17.670 8.113 4.015 1.00 28.55 304 PHE A N 1
ATOM 2431 C CA . PHE A 1 304 ? 17.947 9.443 3.480 1.00 28.55 304 PHE A CA 1
ATOM 2432 C C . PHE A 1 304 ? 19.306 9.551 2.772 1.00 28.55 304 PHE A C 1
ATOM 2434 O O . PHE A 1 304 ? 19.601 10.606 2.200 1.00 28.55 304 PHE A O 1
ATOM 2441 N N . LEU A 1 305 ? 20.151 8.506 2.786 1.00 25.23 305 LEU A N 1
ATOM 2442 C CA . LEU A 1 305 ? 21.402 8.540 2.036 1.00 25.23 305 LEU A CA 1
ATOM 2443 C C . LEU A 1 305 ? 21.126 8.382 0.534 1.00 25.23 305 LEU A C 1
ATOM 2445 O O . LEU A 1 305 ? 21.095 7.281 -0.004 1.00 25.23 305 LEU A O 1
ATOM 2449 N N . LYS A 1 306 ? 21.075 9.563 -0.092 1.00 31.12 306 LYS A N 1
ATOM 2450 C CA . LYS A 1 306 ? 21.454 9.935 -1.465 1.00 31.12 306 LYS A CA 1
ATOM 2451 C C . LYS A 1 306 ? 20.285 10.356 -2.365 1.00 31.12 306 LYS A C 1
ATOM 2453 O O . LYS A 1 306 ? 19.568 9.553 -2.940 1.00 31.12 306 LYS A O 1
ATOM 2458 N N . VAL A 1 307 ? 20.269 11.683 -2.540 1.00 31.47 307 VAL A N 1
ATOM 2459 C CA . VAL A 1 307 ? 19.615 12.509 -3.564 1.00 31.47 307 VAL A CA 1
ATOM 2460 C C . VAL A 1 307 ? 18.141 12.838 -3.304 1.00 31.47 307 VAL A C 1
ATOM 2462 O O . VAL A 1 307 ? 17.225 12.100 -3.642 1.00 31.47 307 VAL A O 1
ATOM 2465 N N . ILE A 1 308 ? 17.920 14.040 -2.762 1.00 29.97 308 ILE A N 1
ATOM 2466 C CA . ILE A 1 308 ? 16.654 14.768 -2.907 1.00 29.97 308 ILE A CA 1
ATOM 2467 C C . ILE A 1 308 ? 16.537 15.129 -4.397 1.00 29.97 308 ILE A C 1
ATOM 2469 O O . ILE A 1 308 ? 17.284 15.976 -4.886 1.00 29.97 308 ILE A O 1
ATOM 2473 N N . MET A 1 309 ? 15.661 14.442 -5.134 1.00 37.22 309 MET A N 1
ATOM 2474 C CA . MET A 1 309 ? 15.458 14.652 -6.572 1.00 37.22 309 MET A CA 1
ATOM 2475 C C . MET A 1 309 ? 14.296 15.622 -6.814 1.00 37.22 309 MET A C 1
ATOM 2477 O O . MET A 1 309 ? 13.138 15.265 -6.625 1.00 37.22 309 MET A O 1
ATOM 2481 N N . PHE A 1 310 ? 14.597 16.829 -7.290 1.00 30.20 310 PHE A N 1
ATOM 2482 C CA . PHE A 1 310 ? 13.636 17.695 -7.975 1.00 30.20 310 PHE A CA 1
ATOM 2483 C C . PHE A 1 310 ? 14.204 18.032 -9.348 1.00 30.20 310 PHE A C 1
ATOM 2485 O O . PHE A 1 310 ? 15.356 18.448 -9.447 1.00 30.20 310 PHE A O 1
ATOM 2492 N N . ARG A 1 311 ? 13.396 17.879 -10.397 1.00 31.75 311 ARG A N 1
ATOM 2493 C CA . ARG A 1 311 ? 13.685 18.450 -11.713 1.00 31.75 311 ARG A CA 1
ATOM 2494 C C . ARG A 1 311 ? 12.543 19.379 -12.098 1.00 31.75 311 ARG A C 1
ATOM 2496 O O . ARG A 1 311 ? 11.382 19.016 -11.932 1.00 31.75 311 ARG A O 1
ATOM 2503 N N . TYR A 1 312 ? 12.895 20.576 -12.555 1.00 30.16 312 TYR A N 1
ATOM 2504 C CA . TYR A 1 312 ? 11.967 21.631 -12.950 1.00 30.16 312 TYR A CA 1
ATOM 2505 C C . TYR A 1 312 ? 11.784 21.616 -14.473 1.00 30.16 312 TYR A C 1
ATOM 2507 O O . TYR A 1 312 ? 12.767 21.596 -15.209 1.00 30.16 312 TYR A O 1
ATOM 2515 N N . GLY A 1 313 ? 10.531 21.620 -14.923 1.00 25.91 313 GLY A N 1
ATOM 2516 C CA . GLY A 1 313 ? 10.108 21.884 -16.298 1.00 25.91 313 GLY A CA 1
ATOM 2517 C C . GLY A 1 313 ? 8.769 22.616 -16.229 1.00 25.91 313 GLY A C 1
ATOM 2518 O O . GLY A 1 313 ? 7.916 22.237 -15.427 1.00 25.91 313 GLY A O 1
ATOM 2519 N N . GLN A 1 314 ? 8.639 23.718 -16.968 1.00 25.70 314 GLN A N 1
ATOM 2520 C CA . GLN A 1 314 ? 7.522 24.661 -16.873 1.00 25.70 314 GLN A CA 1
ATOM 2521 C C . GLN A 1 314 ? 6.151 24.003 -17.121 1.00 25.70 314 GLN A C 1
ATOM 2523 O O . GLN A 1 314 ? 6.022 23.073 -17.914 1.00 25.70 314 GLN A O 1
ATOM 2528 N N . SER A 1 315 ? 5.142 24.550 -16.437 1.00 23.33 315 SER A N 1
ATOM 2529 C CA . SER A 1 315 ? 3.716 24.190 -16.457 1.00 23.33 315 SER A CA 1
ATOM 2530 C C . SER A 1 315 ? 3.346 22.916 -15.685 1.00 23.33 315 SER A C 1
ATOM 2532 O O . SER A 1 315 ? 3.411 21.795 -16.181 1.00 23.33 315 SER A O 1
ATOM 2534 N N . SER A 1 316 ? 2.833 23.138 -14.466 1.00 23.06 316 SER A N 1
ATOM 2535 C CA . SER A 1 316 ? 2.337 22.173 -13.470 1.00 23.06 316 SER A CA 1
ATOM 2536 C C . SER A 1 316 ? 3.404 21.259 -12.847 1.00 23.06 316 SER A C 1
ATOM 2538 O O . SER A 1 316 ? 4.112 20.535 -13.535 1.00 23.06 316 SER A O 1
ATOM 2540 N N . VAL A 1 317 ? 3.502 21.274 -11.509 1.00 26.25 317 VAL A N 1
ATOM 2541 C CA . VAL A 1 317 ? 4.373 20.398 -10.702 1.00 26.25 317 VAL A CA 1
ATOM 2542 C C . VAL A 1 317 ? 3.932 18.939 -10.883 1.00 26.25 317 VAL A C 1
ATOM 2544 O O . VAL A 1 317 ? 3.209 18.366 -10.069 1.00 26.25 317 VAL A O 1
ATOM 2547 N N . LYS A 1 318 ? 4.339 18.334 -11.999 1.00 22.81 318 LYS A N 1
ATOM 2548 C CA . LYS A 1 318 ? 4.306 16.898 -12.249 1.00 22.81 318 LYS A CA 1
ATOM 2549 C C . LYS A 1 318 ? 5.633 16.328 -11.767 1.00 22.81 318 LYS A C 1
ATOM 2551 O O . LYS A 1 318 ? 6.679 16.559 -12.366 1.00 22.81 318 LYS A O 1
ATOM 2556 N N . LEU A 1 319 ? 5.576 15.565 -10.676 1.00 29.16 319 LEU A N 1
ATOM 2557 C CA . LEU A 1 319 ? 6.593 14.566 -10.351 1.00 29.16 319 LEU A CA 1
ATOM 2558 C C . LEU A 1 319 ? 6.906 13.759 -11.617 1.00 29.16 319 LEU A C 1
ATOM 2560 O O . LEU A 1 319 ? 6.000 13.142 -12.170 1.00 29.16 319 LEU A O 1
ATOM 2564 N N . LEU A 1 320 ? 8.158 13.866 -12.081 1.00 30.08 320 LEU A N 1
ATOM 2565 C CA . LEU A 1 320 ? 8.737 13.253 -13.284 1.00 30.08 320 LEU A CA 1
ATOM 2566 C C . LEU A 1 320 ? 7.704 12.767 -14.320 1.00 30.08 320 LEU A C 1
ATOM 2568 O O . LEU A 1 320 ? 7.484 11.569 -14.499 1.00 30.08 320 LEU A O 1
ATOM 2572 N N . SER A 1 321 ? 7.115 13.693 -15.078 1.00 21.92 321 SER A N 1
ATOM 2573 C CA . SER A 1 321 ? 6.535 13.321 -16.366 1.00 21.92 321 SER A CA 1
ATOM 2574 C C . SER A 1 321 ? 7.666 13.087 -17.363 1.00 21.92 321 SER A C 1
ATOM 2576 O O . SER A 1 321 ? 8.295 14.031 -17.829 1.00 21.92 321 SER A O 1
ATOM 2578 N N . CYS A 1 322 ? 7.935 11.806 -17.621 1.00 26.98 322 CYS A N 1
ATOM 2579 C CA . CYS A 1 322 ? 8.389 11.229 -18.885 1.00 26.98 322 CYS A CA 1
ATOM 2580 C C . CYS A 1 322 ? 8.789 12.265 -19.955 1.00 26.98 322 CYS A C 1
ATOM 2582 O O . CYS A 1 322 ? 7.932 12.637 -20.742 1.00 26.98 322 CYS A O 1
ATOM 2584 N N . HIS A 1 323 ? 10.049 12.726 -19.961 1.00 23.83 323 HIS A N 1
ATOM 2585 C CA . HIS A 1 323 ? 10.824 13.199 -21.127 1.00 23.83 323 HIS A CA 1
ATOM 2586 C C . HIS A 1 323 ? 12.246 13.591 -20.667 1.00 23.83 323 HIS A C 1
ATOM 2588 O O . HIS A 1 323 ? 12.488 14.733 -20.303 1.00 23.83 323 HIS A O 1
ATOM 2594 N N . GLN A 1 324 ? 13.152 12.602 -20.597 1.00 33.00 324 GLN A N 1
ATOM 2595 C CA . GLN A 1 324 ? 14.617 12.667 -20.835 1.00 33.00 324 GLN A CA 1
ATOM 2596 C C . GLN A 1 324 ? 15.290 11.448 -20.183 1.00 33.00 324 GLN A C 1
ATOM 2598 O O . GLN A 1 324 ? 15.461 11.363 -18.968 1.00 33.00 324 GLN A O 1
ATOM 2603 N N . ALA A 1 325 ? 15.604 10.458 -21.020 1.00 31.45 325 ALA A N 1
ATOM 2604 C CA . ALA A 1 325 ? 16.073 9.129 -20.629 1.00 31.45 325 ALA A CA 1
ATOM 2605 C C . ALA A 1 325 ? 17.582 9.054 -20.306 1.00 31.45 325 ALA A C 1
ATOM 2607 O O . ALA A 1 325 ? 18.036 8.033 -19.796 1.00 31.45 325 ALA A O 1
ATOM 2608 N N . THR A 1 326 ? 18.360 10.105 -20.577 1.00 35.12 326 THR A N 1
ATOM 2609 C CA . THR A 1 326 ? 19.827 10.134 -20.400 1.00 35.12 326 THR A CA 1
ATOM 2610 C C . THR A 1 326 ? 20.235 10.721 -19.045 1.00 35.12 326 THR A C 1
ATOM 2612 O O . THR A 1 326 ? 21.050 10.122 -18.348 1.00 35.12 326 THR A O 1
ATOM 2615 N N . VAL A 1 327 ? 19.567 11.795 -18.611 1.00 35.38 327 VAL A N 1
ATOM 2616 C CA . VAL A 1 327 ? 19.593 12.402 -17.266 1.00 35.38 327 VAL A CA 1
ATOM 2617 C C . VAL A 1 327 ? 19.552 11.311 -16.193 1.00 35.38 327 VAL A C 1
ATOM 2619 O O . VAL A 1 327 ? 20.512 11.168 -15.440 1.00 35.38 327 VAL A O 1
ATOM 2622 N N . GLN A 1 328 ? 18.527 10.452 -16.169 1.00 42.75 328 GLN A N 1
ATOM 2623 C CA . GLN A 1 328 ? 18.395 9.405 -15.143 1.00 42.75 328 GLN A CA 1
ATOM 2624 C C . GLN A 1 328 ? 19.545 8.389 -15.116 1.00 42.75 328 GLN A C 1
ATOM 2626 O O . GLN A 1 328 ? 19.908 7.951 -14.028 1.00 42.75 328 GLN A O 1
ATOM 2631 N N . GLY A 1 329 ? 20.140 8.042 -16.262 1.00 42.94 329 GLY A N 1
ATOM 2632 C CA . GLY A 1 329 ? 21.274 7.115 -16.319 1.00 42.94 329 GLY A CA 1
ATOM 2633 C C . GLY A 1 329 ? 22.493 7.676 -15.591 1.00 42.94 329 GLY A C 1
ATOM 2634 O O . GLY A 1 329 ? 23.064 7.012 -14.731 1.00 42.94 329 GLY A O 1
ATOM 2635 N N . THR A 1 330 ? 22.826 8.935 -15.867 1.00 44.34 330 THR A N 1
ATOM 2636 C CA . THR A 1 330 ? 24.020 9.635 -15.384 1.00 44.34 330 THR A CA 1
ATOM 2637 C C . THR A 1 330 ? 24.057 9.864 -13.860 1.00 44.34 330 THR A C 1
ATOM 2639 O O . THR A 1 330 ? 25.096 9.634 -13.240 1.00 44.34 330 THR A O 1
ATOM 2642 N N . TYR A 1 331 ? 22.958 10.276 -13.206 1.00 49.00 331 TYR A N 1
ATOM 2643 C CA . TYR A 1 331 ? 22.959 10.424 -11.728 1.00 49.00 331 TYR A CA 1
ATOM 2644 C C . TYR A 1 331 ? 23.112 9.101 -11.019 1.00 49.00 331 TYR A C 1
ATOM 2646 O O . TYR A 1 331 ? 23.702 9.027 -9.939 1.00 49.00 331 TYR A O 1
ATOM 2654 N N . ALA A 1 332 ? 22.525 8.077 -11.627 1.00 51.41 332 ALA A N 1
ATOM 2655 C CA . ALA A 1 332 ? 22.558 6.756 -11.087 1.00 51.41 332 ALA A CA 1
ATOM 2656 C C . ALA A 1 332 ? 24.031 6.329 -10.970 1.00 51.41 332 ALA A C 1
ATOM 2658 O O . ALA A 1 332 ? 24.441 6.000 -9.864 1.00 51.41 332 ALA A O 1
ATOM 2659 N N . TYR A 1 333 ? 24.868 6.528 -12.007 1.00 54.78 333 TYR A N 1
ATOM 2660 C CA . TYR A 1 333 ? 26.328 6.290 -11.947 1.00 54.78 333 TYR A CA 1
ATOM 2661 C C . TYR A 1 333 ? 27.010 6.887 -10.707 1.00 54.78 333 TYR A C 1
ATOM 2663 O O . TYR A 1 333 ? 27.730 6.173 -10.006 1.00 54.78 333 TYR A O 1
ATOM 2671 N N . HIS A 1 334 ? 26.770 8.166 -10.391 1.00 55.75 334 HIS A N 1
ATOM 2672 C CA . HIS A 1 334 ? 27.382 8.786 -9.212 1.00 55.75 334 HIS A CA 1
ATOM 2673 C C . HIS A 1 334 ? 26.837 8.200 -7.904 1.00 55.75 334 HIS A C 1
ATOM 2675 O O . HIS A 1 334 ? 27.613 7.874 -7.008 1.00 55.75 334 HIS A O 1
ATOM 2681 N N . ALA A 1 335 ? 25.516 8.024 -7.793 1.00 60.66 335 ALA A N 1
ATOM 2682 C CA . ALA A 1 335 ? 24.899 7.391 -6.631 1.00 60.66 335 ALA A CA 1
ATOM 2683 C C . ALA A 1 335 ? 25.416 5.955 -6.419 1.00 60.66 335 ALA A C 1
ATOM 2685 O O . ALA A 1 335 ? 25.639 5.558 -5.277 1.00 60.66 335 ALA A O 1
ATOM 2686 N N . TYR A 1 336 ? 25.683 5.207 -7.493 1.00 65.88 336 TYR A N 1
ATOM 2687 C CA . TYR A 1 336 ? 26.200 3.841 -7.438 1.00 65.88 336 TYR A CA 1
ATOM 2688 C C . TYR A 1 336 ? 27.652 3.769 -6.989 1.00 65.88 336 TYR A C 1
ATOM 2690 O O . TYR A 1 336 ? 27.946 2.952 -6.125 1.00 65.88 336 TYR A O 1
ATOM 2698 N N . GLY A 1 337 ? 28.546 4.630 -7.491 1.00 63.84 337 GLY A N 1
ATOM 2699 C CA . GLY A 1 337 ? 29.932 4.677 -6.995 1.00 63.84 337 GLY A CA 1
ATOM 2700 C C . GLY A 1 337 ? 29.970 4.933 -5.486 1.00 63.84 337 GLY A C 1
ATOM 2701 O O . GLY A 1 337 ? 30.677 4.279 -4.724 1.00 63.84 337 GLY A O 1
ATOM 2702 N N . LEU A 1 338 ? 29.072 5.802 -5.045 1.00 65.88 338 LEU A N 1
ATOM 2703 C CA . LEU A 1 338 ? 28.812 6.121 -3.656 1.00 65.88 338 LEU A CA 1
ATOM 2704 C C . LEU A 1 338 ? 28.206 4.950 -2.848 1.00 65.88 338 LEU A C 1
ATOM 2706 O O . LEU A 1 338 ? 28.477 4.841 -1.655 1.00 65.88 338 LEU A O 1
ATOM 2710 N N . LEU A 1 339 ? 27.348 4.112 -3.431 1.00 70.69 339 LEU A N 1
ATOM 2711 C CA . LEU A 1 339 ? 26.826 2.898 -2.783 1.00 70.69 339 LEU A CA 1
ATOM 2712 C C . LEU A 1 339 ? 27.890 1.797 -2.722 1.00 70.69 339 LEU A C 1
ATOM 2714 O O . LEU A 1 339 ? 28.032 1.140 -1.695 1.00 70.69 339 LEU A O 1
ATOM 2718 N N . LYS A 1 340 ? 28.687 1.658 -3.781 1.00 72.19 340 LYS A N 1
ATOM 2719 C CA . LYS A 1 340 ? 29.824 0.741 -3.870 1.00 72.19 340 LYS A CA 1
ATOM 2720 C C . LYS A 1 340 ? 30.858 1.044 -2.789 1.00 72.19 340 LYS A C 1
ATOM 2722 O O . LYS A 1 340 ? 31.295 0.134 -2.091 1.00 72.19 340 LYS A O 1
ATOM 2727 N N . GLU A 1 341 ? 31.171 2.320 -2.569 1.00 73.62 341 GLU A N 1
ATOM 2728 C CA . GLU A 1 341 ? 32.045 2.756 -1.476 1.00 73.62 341 GLU A CA 1
ATOM 2729 C C . GLU A 1 341 ? 31.478 2.371 -0.098 1.00 73.62 341 GLU A C 1
ATOM 2731 O O . GLU A 1 341 ? 32.185 1.808 0.739 1.00 73.62 341 GLU A O 1
ATOM 2736 N N . LEU A 1 342 ? 30.180 2.599 0.134 1.00 77.12 342 LEU A N 1
ATOM 2737 C CA . LEU A 1 342 ? 29.524 2.222 1.391 1.00 77.12 342 LEU A CA 1
ATOM 2738 C C . LEU A 1 342 ? 29.464 0.702 1.610 1.00 77.12 342 LEU A C 1
ATOM 2740 O O . LEU A 1 342 ? 29.472 0.251 2.757 1.00 77.12 342 LEU A O 1
ATOM 2744 N N . GLN A 1 343 ? 29.408 -0.083 0.537 1.00 78.94 343 GLN A N 1
ATOM 2745 C CA . GLN A 1 343 ? 29.448 -1.541 0.594 1.00 78.94 343 GLN A CA 1
ATOM 2746 C C . GLN A 1 343 ? 30.867 -2.050 0.887 1.00 78.94 343 GLN A C 1
ATOM 2748 O O . GLN A 1 343 ? 31.056 -2.937 1.720 1.00 78.94 343 GLN A O 1
ATOM 2753 N N . GLN A 1 344 ? 31.880 -1.494 0.222 1.00 83.38 344 GLN A N 1
ATOM 2754 C CA . GLN A 1 344 ? 33.254 -1.989 0.304 1.00 83.38 344 GLN A CA 1
ATOM 2755 C C . GLN A 1 344 ? 33.991 -1.450 1.536 1.00 83.38 344 GLN A C 1
ATOM 2757 O O . GLN A 1 344 ? 34.544 -2.236 2.314 1.00 83.38 344 GLN A O 1
ATOM 2762 N N . ILE A 1 345 ? 33.950 -0.131 1.740 1.00 84.31 345 ILE A N 1
ATOM 2763 C CA . ILE A 1 345 ? 34.654 0.590 2.810 1.00 84.31 345 ILE A CA 1
ATOM 2764 C C . ILE A 1 345 ? 33.764 0.709 4.053 1.00 84.31 345 ILE A C 1
ATOM 2766 O O . ILE A 1 345 ? 34.195 0.378 5.158 1.00 84.31 345 ILE A O 1
ATOM 2770 N N . GLY A 1 346 ? 32.505 1.118 3.869 1.00 69.81 346 GLY A N 1
ATOM 2771 C CA . GLY A 1 346 ? 31.574 1.399 4.964 1.00 69.81 346 GLY A CA 1
ATOM 2772 C C . GLY A 1 346 ? 31.837 2.732 5.668 1.00 69.81 346 GLY A C 1
ATOM 2773 O O . GLY A 1 346 ? 32.667 3.536 5.255 1.00 69.81 346 GLY A O 1
ATOM 2774 N N . ILE A 1 347 ? 31.097 2.984 6.746 1.00 75.00 347 ILE A N 1
ATOM 2775 C CA . ILE A 1 347 ? 31.187 4.209 7.545 1.00 75.00 347 ILE A CA 1
ATOM 2776 C C . ILE A 1 347 ? 31.764 3.891 8.910 1.00 75.00 347 ILE A C 1
ATOM 2778 O O . ILE A 1 347 ? 31.225 3.058 9.641 1.00 75.00 347 ILE A O 1
ATOM 2782 N N . LYS A 1 348 ? 32.823 4.616 9.269 1.00 75.5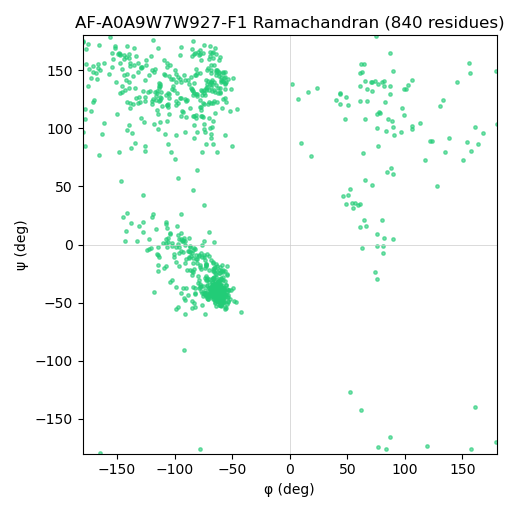6 348 LYS A N 1
ATOM 2783 C CA . LYS A 1 348 ? 33.415 4.576 10.603 1.00 75.56 348 LYS A CA 1
ATOM 2784 C C . LYS A 1 348 ? 32.685 5.525 11.543 1.00 75.56 348 LYS A C 1
ATOM 2786 O O . LYS A 1 348 ? 32.453 6.684 11.203 1.00 75.56 348 LYS A O 1
ATOM 2791 N N . TRP A 1 349 ? 32.353 5.050 12.733 1.00 74.50 349 TRP A N 1
ATOM 2792 C CA . TRP A 1 349 ? 31.723 5.846 13.783 1.00 74.50 349 TRP A CA 1
ATOM 2793 C C . TRP A 1 349 ? 32.168 5.360 15.161 1.00 74.50 349 TRP A C 1
ATOM 2795 O O . TRP A 1 349 ? 32.709 4.266 15.290 1.00 74.50 349 TRP A O 1
ATOM 2805 N N . ARG A 1 350 ? 31.971 6.185 16.193 1.00 75.25 350 ARG A N 1
ATOM 2806 C CA . ARG A 1 350 ? 32.247 5.811 17.585 1.00 75.25 350 ARG A CA 1
ATOM 2807 C C . ARG A 1 350 ? 30.960 5.754 18.382 1.00 75.25 350 ARG A C 1
ATOM 2809 O O . ARG A 1 350 ? 30.106 6.629 18.222 1.00 75.25 350 ARG A O 1
ATOM 2816 N N . ASP A 1 351 ? 30.814 4.723 19.202 1.00 75.12 351 ASP A N 1
ATOM 2817 C CA . ASP A 1 351 ? 29.662 4.592 20.089 1.00 75.12 351 ASP A CA 1
ATOM 2818 C C . ASP A 1 351 ? 29.785 5.485 21.336 1.00 75.12 351 ASP A C 1
ATOM 2820 O O . ASP A 1 351 ? 30.710 6.290 21.477 1.00 75.12 351 ASP A O 1
ATOM 2824 N N . SER A 1 352 ? 28.817 5.371 22.248 1.00 76.12 352 SER A N 1
ATOM 2825 C CA . SER A 1 352 ? 28.806 6.122 23.508 1.00 76.12 352 SER A CA 1
ATOM 2826 C C . SER A 1 352 ? 29.971 5.790 24.442 1.00 76.12 352 SER A C 1
ATOM 2828 O O . SER A 1 352 ? 30.250 6.574 25.343 1.00 76.12 352 SER A O 1
ATOM 2830 N N . GLU A 1 353 ? 30.636 4.655 24.234 1.00 83.19 353 GLU A N 1
ATOM 2831 C CA . GLU A 1 353 ? 31.808 4.202 24.989 1.00 83.19 353 GLU A CA 1
ATOM 2832 C C . GLU A 1 353 ? 33.115 4.544 24.252 1.00 83.19 353 GLU A C 1
ATOM 2834 O O . GLU A 1 353 ? 34.200 4.155 24.678 1.00 83.19 353 GLU A O 1
ATOM 2839 N N . ASN A 1 354 ? 33.021 5.326 23.167 1.00 81.19 354 ASN A N 1
ATOM 2840 C CA . ASN A 1 354 ? 34.130 5.764 22.323 1.00 81.19 354 ASN A CA 1
ATOM 2841 C C . ASN A 1 354 ? 34.824 4.624 21.544 1.00 81.19 354 ASN A C 1
ATOM 2843 O O . ASN A 1 354 ? 35.922 4.821 21.003 1.00 81.19 354 ASN A O 1
ATOM 2847 N N . VAL A 1 355 ? 34.179 3.456 21.441 1.00 84.62 355 VAL A N 1
ATOM 2848 C CA . VAL A 1 355 ? 34.652 2.308 20.656 1.00 84.62 355 VAL A CA 1
ATOM 2849 C C . VAL A 1 355 ? 34.377 2.566 19.180 1.00 84.62 355 VAL A C 1
ATOM 2851 O O . VAL A 1 355 ? 33.286 2.997 18.807 1.00 84.62 355 VAL A O 1
ATOM 2854 N N . GLU A 1 356 ? 35.376 2.329 18.331 1.00 89.94 356 GLU A N 1
ATOM 2855 C CA . GLU A 1 356 ? 35.254 2.509 16.885 1.00 89.94 356 GLU A CA 1
ATOM 2856 C C . GLU A 1 356 ? 34.548 1.311 16.238 1.00 89.94 356 GLU A C 1
ATOM 2858 O O . GLU A 1 356 ? 34.957 0.163 16.397 1.00 89.94 356 GLU A O 1
ATOM 2863 N N . HIS A 1 357 ? 33.508 1.602 15.465 1.00 79.56 357 HIS A N 1
ATOM 2864 C CA . HIS A 1 357 ? 32.736 0.651 14.675 1.00 79.56 357 HIS A CA 1
ATOM 2865 C C . HIS A 1 357 ? 32.824 1.021 13.198 1.00 79.56 357 HIS A C 1
ATOM 2867 O O . HIS A 1 357 ? 32.929 2.195 12.844 1.00 79.56 357 HIS A O 1
ATOM 2873 N N . THR A 1 358 ? 32.731 0.019 12.323 1.00 83.19 358 THR A N 1
ATOM 2874 C CA . THR A 1 358 ? 32.541 0.226 10.881 1.00 83.19 358 THR A CA 1
ATOM 2875 C C . THR A 1 358 ? 31.239 -0.432 10.447 1.00 83.19 358 THR A C 1
ATOM 2877 O O . THR A 1 358 ? 31.070 -1.640 10.597 1.00 83.19 358 THR A O 1
ATOM 2880 N N . SER A 1 359 ? 30.316 0.354 9.897 1.00 80.31 359 SER A N 1
ATOM 2881 C CA . SER A 1 359 ? 29.048 -0.138 9.356 1.00 80.31 359 SER A CA 1
ATOM 2882 C C . SER A 1 359 ? 29.066 -0.093 7.834 1.00 80.31 359 SER A C 1
ATOM 2884 O O . SER A 1 359 ? 29.207 0.977 7.246 1.00 80.31 359 SER A O 1
ATOM 2886 N N . LYS A 1 360 ? 28.909 -1.254 7.196 1.00 78.44 360 LYS A N 1
ATOM 2887 C CA . LYS A 1 360 ? 28.779 -1.382 5.739 1.00 78.44 360 LYS A CA 1
ATOM 2888 C C . LYS A 1 360 ? 27.313 -1.338 5.330 1.00 78.44 360 LYS A C 1
ATOM 2890 O O . LYS A 1 360 ? 26.451 -1.823 6.064 1.00 78.44 360 LYS A O 1
ATOM 2895 N N . VAL A 1 361 ? 27.034 -0.756 4.168 1.00 77.62 361 VAL A N 1
ATOM 2896 C CA . VAL A 1 361 ? 25.673 -0.644 3.628 1.00 77.62 361 VAL A CA 1
ATOM 2897 C C . VAL A 1 361 ? 25.573 -1.491 2.372 1.00 77.62 361 VAL A C 1
ATOM 2899 O O . VAL A 1 361 ? 26.328 -1.292 1.428 1.00 77.62 361 VAL A O 1
ATOM 2902 N N . HIS A 1 362 ? 24.621 -2.418 2.367 1.00 79.50 362 HIS A N 1
ATOM 2903 C CA . HIS A 1 362 ? 24.354 -3.294 1.235 1.00 79.50 362 HIS A CA 1
ATOM 2904 C C . HIS A 1 362 ? 23.007 -2.922 0.621 1.00 79.50 362 HIS A C 1
ATOM 2906 O O . HIS A 1 362 ? 21.970 -2.989 1.285 1.00 79.50 362 HIS A O 1
ATOM 2912 N N . SER A 1 363 ? 23.023 -2.525 -0.649 1.00 81.12 363 SER A N 1
ATOM 2913 C CA . SER A 1 363 ? 21.807 -2.323 -1.432 1.00 81.12 363 SER A CA 1
ATOM 2914 C C . SER A 1 363 ? 21.326 -3.670 -1.944 1.00 81.12 363 SER A C 1
ATOM 2916 O O . SER A 1 363 ? 21.958 -4.261 -2.810 1.00 81.12 363 SER A O 1
ATOM 2918 N N . LEU A 1 364 ? 20.219 -4.154 -1.388 1.00 85.00 364 LEU A N 1
ATOM 2919 C CA . LEU A 1 364 ? 19.662 -5.462 -1.736 1.00 85.00 364 LEU A CA 1
ATOM 2920 C C . LEU A 1 364 ? 18.460 -5.352 -2.685 1.00 85.00 364 LEU A C 1
ATOM 2922 O O . LEU A 1 364 ? 18.238 -6.242 -3.498 1.00 85.00 364 LEU A O 1
ATOM 2926 N N . LEU A 1 365 ? 17.698 -4.257 -2.590 1.00 86.56 365 LEU A N 1
ATOM 2927 C CA . LEU A 1 365 ? 16.424 -4.082 -3.282 1.00 86.56 365 LEU A CA 1
ATOM 2928 C C . LEU A 1 365 ? 16.235 -2.651 -3.807 1.00 86.56 365 LEU A C 1
ATOM 2930 O O . LEU A 1 365 ? 16.658 -1.682 -3.177 1.00 86.56 365 LEU A O 1
ATOM 2934 N N . CYS A 1 366 ? 15.550 -2.535 -4.945 1.00 86.06 366 CYS A N 1
ATOM 2935 C CA . CYS A 1 366 ? 15.106 -1.303 -5.578 1.00 86.06 366 CYS A CA 1
ATOM 2936 C C . CYS A 1 366 ? 13.605 -1.376 -5.922 1.00 86.06 366 CYS A C 1
ATOM 2938 O O . CYS A 1 366 ? 13.189 -2.067 -6.858 1.00 86.06 366 CYS A O 1
ATOM 2940 N N . SER A 1 367 ? 12.790 -0.611 -5.190 1.00 84.56 367 SER A N 1
ATOM 2941 C CA . SER A 1 367 ? 11.382 -0.379 -5.526 1.00 84.56 367 SER A CA 1
ATOM 2942 C C . SER A 1 367 ? 11.279 0.710 -6.590 1.00 84.56 367 SER A C 1
ATOM 2944 O O . SER A 1 367 ? 11.579 1.873 -6.330 1.00 84.56 367 SER A O 1
ATOM 2946 N N . SER A 1 368 ? 10.864 0.329 -7.795 1.00 84.38 368 SER A N 1
ATOM 2947 C CA . SER A 1 368 ? 10.668 1.244 -8.922 1.00 84.38 368 SER A CA 1
ATOM 2948 C C . SER A 1 368 ? 9.469 0.821 -9.765 1.00 84.38 368 SER A C 1
ATOM 2950 O O . SER A 1 368 ? 9.178 -0.375 -9.921 1.00 84.38 368 SER A O 1
ATOM 2952 N N . ASP A 1 369 ? 8.770 1.815 -10.310 1.00 84.00 369 ASP A N 1
ATOM 2953 C CA . ASP A 1 369 ? 7.680 1.585 -11.250 1.00 84.00 369 ASP A CA 1
ATOM 2954 C C . ASP A 1 369 ? 8.197 1.041 -12.597 1.00 84.00 369 ASP A C 1
ATOM 2956 O O . ASP A 1 369 ? 9.398 0.981 -12.877 1.00 84.00 369 ASP A O 1
ATOM 2960 N N . SER A 1 370 ? 7.268 0.623 -13.452 1.00 85.44 370 SER A N 1
ATOM 2961 C CA . SER A 1 370 ? 7.574 0.036 -14.760 1.00 85.44 370 SER A CA 1
ATOM 2962 C C . SER A 1 370 ? 8.215 1.017 -15.754 1.00 85.44 370 SER A C 1
ATOM 2964 O O . SER A 1 370 ? 8.746 0.574 -16.770 1.00 85.44 370 SER A O 1
ATOM 2966 N N . ILE A 1 371 ? 8.164 2.328 -15.495 1.00 85.31 371 ILE A N 1
ATOM 2967 C CA . ILE A 1 371 ? 8.742 3.367 -16.359 1.00 85.31 371 ILE A CA 1
ATOM 2968 C C . ILE A 1 371 ? 10.205 3.613 -15.973 1.00 85.31 371 ILE A C 1
ATOM 2970 O O . ILE A 1 371 ? 11.068 3.701 -16.846 1.00 85.31 371 ILE A O 1
ATOM 2974 N N . ALA A 1 372 ? 10.495 3.687 -14.674 1.00 82.81 372 ALA A N 1
ATOM 2975 C CA . ALA A 1 372 ? 11.826 3.925 -14.133 1.00 82.81 372 ALA A CA 1
ATOM 2976 C C . ALA A 1 372 ? 12.711 2.670 -14.173 1.00 82.81 372 ALA A C 1
ATOM 2978 O O . ALA A 1 372 ? 13.913 2.770 -14.426 1.00 82.81 372 ALA A O 1
ATOM 2979 N N . ARG A 1 373 ? 12.139 1.478 -13.961 1.00 85.19 373 ARG A N 1
ATOM 2980 C CA . ARG A 1 373 ? 12.911 0.227 -13.869 1.00 85.19 373 ARG A CA 1
ATOM 2981 C C . ARG A 1 373 ? 13.786 -0.055 -15.101 1.00 85.19 373 ARG A C 1
ATOM 2983 O O . ARG A 1 373 ? 14.971 -0.338 -14.906 1.00 85.19 373 ARG A O 1
ATOM 2990 N N . PRO A 1 374 ? 13.303 0.097 -16.351 1.00 85.62 374 PRO A N 1
ATOM 2991 C CA . PRO A 1 374 ? 14.138 -0.129 -17.530 1.00 85.62 374 PRO A CA 1
ATOM 2992 C C . PRO A 1 374 ? 15.316 0.838 -17.668 1.00 85.62 374 PRO A C 1
ATOM 2994 O O . PRO A 1 374 ? 16.331 0.504 -18.280 1.00 85.62 374 PRO A O 1
ATOM 2997 N N . LEU A 1 375 ? 15.205 2.036 -17.090 1.00 81.62 375 LEU A N 1
ATOM 2998 C CA . LEU A 1 375 ? 16.277 3.031 -17.092 1.00 81.62 375 LEU A CA 1
ATOM 2999 C C . LEU A 1 375 ? 17.391 2.623 -16.127 1.00 81.62 375 LEU A C 1
ATOM 3001 O O . LEU A 1 375 ? 18.564 2.689 -16.480 1.00 81.62 375 LEU A O 1
ATOM 3005 N N . LEU A 1 376 ? 17.023 2.112 -14.951 1.00 83.44 376 LEU A N 1
ATOM 3006 C CA . LEU A 1 376 ? 17.973 1.599 -13.962 1.00 83.44 376 LEU A CA 1
ATOM 3007 C C . LEU A 1 376 ? 18.658 0.311 -14.440 1.00 83.44 376 LEU A C 1
ATOM 3009 O O . LEU A 1 376 ? 19.843 0.110 -14.191 1.00 83.44 376 LEU A O 1
ATOM 3013 N N . ARG A 1 377 ? 17.930 -0.555 -15.153 1.00 86.38 377 ARG A N 1
ATOM 3014 C CA . ARG A 1 377 ? 18.434 -1.850 -15.646 1.00 86.38 377 ARG A CA 1
ATOM 3015 C C . ARG A 1 377 ? 19.112 -1.788 -17.008 1.00 86.38 377 ARG A C 1
ATOM 3017 O O . ARG A 1 377 ? 19.638 -2.796 -17.461 1.00 86.38 377 ARG A O 1
ATOM 3024 N N . ASN A 1 378 ? 19.085 -0.631 -17.662 1.00 89.12 378 ASN A N 1
ATOM 3025 C CA . ASN A 1 378 ? 19.504 -0.471 -19.050 1.00 89.12 378 ASN A CA 1
ATOM 3026 C C . ASN A 1 378 ? 18.816 -1.474 -20.007 1.00 89.12 378 ASN A C 1
ATOM 3028 O O . ASN A 1 378 ? 19.437 -2.109 -20.861 1.00 89.12 378 ASN A O 1
ATOM 3032 N N . THR A 1 379 ? 17.494 -1.606 -19.886 1.00 91.69 379 THR A N 1
ATOM 3033 C CA . THR A 1 379 ? 16.651 -2.480 -20.719 1.00 91.69 379 THR A CA 1
ATOM 3034 C C . THR A 1 379 ? 15.678 -1.669 -21.585 1.00 91.69 379 THR A C 1
ATOM 3036 O O . THR A 1 379 ? 15.556 -0.441 -21.474 1.00 91.69 379 THR A O 1
ATOM 3039 N N . LYS A 1 380 ? 15.018 -2.339 -22.534 1.00 92.94 380 LYS A N 1
ATOM 3040 C CA . LYS A 1 380 ? 13.877 -1.800 -23.281 1.00 92.94 380 LYS A CA 1
ATOM 3041 C C . LYS A 1 380 ? 12.718 -1.523 -22.327 1.00 92.94 380 LYS A C 1
ATOM 3043 O O . LYS A 1 380 ? 12.552 -2.214 -21.328 1.00 92.94 380 LYS A O 1
ATOM 3048 N N . GLN A 1 381 ? 11.907 -0.521 -22.664 1.00 90.81 381 GLN A N 1
ATOM 3049 C CA . GLN A 1 381 ? 10.686 -0.231 -21.916 1.00 90.81 381 GLN A CA 1
ATOM 3050 C C . GLN A 1 381 ? 9.711 -1.414 -21.944 1.00 90.81 381 GLN A C 1
ATOM 3052 O O . GLN A 1 381 ? 9.778 -2.278 -22.819 1.00 90.81 381 GLN A O 1
ATOM 3057 N N . PHE A 1 382 ? 8.775 -1.411 -20.997 1.00 85.62 382 PHE A N 1
ATOM 3058 C CA . PHE A 1 382 ? 7.782 -2.464 -20.783 1.00 85.62 382 PHE A CA 1
ATOM 3059 C C . PHE A 1 382 ? 6.867 -2.756 -21.986 1.00 85.62 382 PHE A C 1
ATOM 3061 O O . PHE A 1 382 ? 6.215 -3.790 -22.020 1.00 85.62 382 PHE A O 1
ATOM 3068 N N . ASN A 1 383 ? 6.776 -1.856 -22.963 1.00 88.62 383 ASN A N 1
ATOM 3069 C CA . ASN A 1 383 ? 6.033 -2.052 -24.212 1.00 88.62 383 ASN A CA 1
ATOM 3070 C C . ASN A 1 383 ? 6.913 -2.579 -25.362 1.00 88.62 383 ASN A C 1
ATOM 3072 O O . ASN A 1 383 ? 6.405 -2.863 -26.443 1.00 88.62 383 ASN A O 1
ATOM 3076 N N . GLY A 1 384 ? 8.225 -2.694 -25.158 1.00 92.00 384 GLY A N 1
ATOM 3077 C CA . GLY A 1 384 ? 9.169 -3.199 -26.144 1.00 92.00 384 GLY A CA 1
ATOM 3078 C C . GLY A 1 384 ? 9.222 -4.726 -26.195 1.00 92.00 384 GLY A C 1
ATOM 3079 O O . GLY A 1 384 ? 8.788 -5.427 -25.279 1.00 92.00 384 GLY A O 1
ATOM 3080 N N . LYS A 1 385 ? 9.816 -5.254 -27.272 1.00 94.94 385 LYS A N 1
ATOM 3081 C CA . LYS A 1 385 ? 10.119 -6.688 -27.382 1.00 94.94 385 LYS A CA 1
ATOM 3082 C C . LYS A 1 385 ? 11.064 -7.120 -26.259 1.00 94.94 385 LYS A C 1
ATOM 3084 O O . LYS A 1 385 ? 12.084 -6.462 -26.041 1.00 94.94 385 LYS A O 1
ATOM 3089 N N . TYR A 1 386 ? 10.728 -8.209 -25.575 1.00 96.12 386 TYR A N 1
ATOM 3090 C CA . TYR A 1 386 ? 11.369 -8.699 -24.357 1.00 96.12 386 TYR A CA 1
ATOM 3091 C C . TYR A 1 386 ? 11.417 -7.646 -23.239 1.00 96.12 386 TYR A C 1
ATOM 3093 O O . TYR A 1 386 ? 12.347 -7.624 -22.437 1.00 96.12 386 TYR A O 1
ATOM 3101 N N . GLY A 1 387 ? 10.421 -6.756 -23.181 1.00 94.19 387 GLY A N 1
ATOM 3102 C CA . GLY A 1 387 ? 10.357 -5.655 -22.216 1.00 94.19 387 GLY A CA 1
ATOM 3103 C C . GLY A 1 387 ? 10.054 -6.078 -20.776 1.00 94.19 387 GLY A C 1
ATOM 3104 O O . GLY A 1 387 ? 10.128 -5.249 -19.876 1.00 94.19 387 GLY A O 1
ATOM 3105 N N . CYS A 1 388 ? 9.712 -7.351 -20.527 1.00 95.38 388 CYS A N 1
ATOM 3106 C CA . CYS A 1 388 ? 9.513 -7.825 -19.161 1.00 95.38 388 CYS A CA 1
ATOM 3107 C C . CYS A 1 388 ? 10.845 -7.992 -18.437 1.00 95.38 388 CYS A C 1
ATOM 3109 O O . CYS A 1 388 ? 11.787 -8.618 -18.927 1.00 95.38 388 CYS A O 1
ATOM 3111 N N . ASP A 1 389 ? 10.885 -7.462 -17.222 1.00 93.00 389 ASP A N 1
ATOM 3112 C CA . ASP A 1 389 ? 12.074 -7.452 -16.392 1.00 93.00 389 ASP A CA 1
ATOM 3113 C C . ASP A 1 389 ? 12.374 -8.793 -15.707 1.00 93.00 389 ASP A C 1
ATOM 3115 O O . ASP A 1 389 ? 13.511 -9.011 -15.280 1.00 93.00 389 ASP A O 1
ATOM 3119 N N . PHE A 1 390 ? 11.378 -9.679 -15.641 1.00 95.62 390 PHE A N 1
ATOM 3120 C CA . PHE A 1 390 ? 11.394 -10.907 -14.841 1.00 95.62 390 PHE A CA 1
ATOM 3121 C C . PHE A 1 390 ? 11.368 -12.189 -15.687 1.00 95.62 390 PHE A C 1
ATOM 3123 O O . PHE A 1 390 ? 11.821 -13.234 -15.231 1.00 95.62 390 PHE A O 1
ATOM 3130 N N . CYS A 1 391 ? 10.888 -12.124 -16.932 1.00 96.69 391 CYS A N 1
ATOM 3131 C CA . CYS A 1 391 ? 10.851 -13.262 -17.855 1.00 96.69 391 CYS A CA 1
ATOM 3132 C C . CYS A 1 391 ? 11.186 -12.847 -19.292 1.00 96.69 391 CYS A C 1
ATOM 3134 O O . CYS A 1 391 ? 11.286 -11.658 -19.604 1.00 96.69 391 CYS A O 1
ATOM 3136 N N . LEU A 1 392 ? 11.364 -13.839 -20.160 1.00 96.75 392 LEU A N 1
ATOM 3137 C CA . LEU A 1 392 ? 11.709 -13.693 -21.573 1.00 96.75 392 LEU A CA 1
ATOM 3138 C C . LEU A 1 392 ? 10.480 -13.693 -22.495 1.00 96.75 392 LEU A C 1
ATOM 3140 O O . LEU A 1 392 ? 10.593 -14.034 -23.667 1.00 96.75 392 LEU A O 1
ATOM 3144 N N . HIS A 1 393 ? 9.317 -13.282 -21.986 1.00 96.31 393 HIS A N 1
ATOM 3145 C CA . HIS A 1 393 ? 8.118 -13.098 -22.803 1.00 96.31 393 HIS A CA 1
ATOM 3146 C C . HIS A 1 393 ? 8.390 -12.125 -23.960 1.00 96.31 393 HIS A C 1
ATOM 3148 O O . HIS A 1 393 ? 8.938 -11.039 -23.732 1.00 96.31 393 HIS A O 1
ATOM 3154 N N . TYR A 1 394 ? 7.961 -12.469 -25.179 1.00 93.88 394 TYR A N 1
ATOM 3155 C CA . TYR A 1 394 ? 8.275 -11.684 -26.377 1.00 93.88 394 TYR A CA 1
ATOM 3156 C C . TYR A 1 394 ? 7.737 -10.251 -26.309 1.00 93.88 394 TYR A C 1
ATOM 3158 O O . TYR A 1 394 ? 8.464 -9.313 -26.617 1.00 93.88 394 TYR A O 1
ATOM 3166 N N . GLY A 1 395 ? 6.498 -10.048 -25.852 1.00 90.94 395 GLY A N 1
ATOM 3167 C CA . GLY A 1 395 ? 5.929 -8.710 -25.633 1.00 90.94 395 GLY A CA 1
ATOM 3168 C C . GLY A 1 395 ? 5.851 -7.885 -26.926 1.00 90.94 395 GLY A C 1
ATOM 3169 O O . GLY A 1 395 ? 5.561 -8.428 -27.987 1.00 90.94 395 GLY A O 1
ATOM 3170 N N . GLY A 1 396 ? 6.114 -6.573 -26.860 1.00 83.69 396 GLY A N 1
ATOM 3171 C CA . GLY A 1 396 ? 6.007 -5.689 -28.036 1.00 83.69 396 GLY A CA 1
ATOM 3172 C C . GLY A 1 396 ? 4.576 -5.244 -28.369 1.00 83.69 396 GLY A C 1
ATOM 3173 O O . GLY A 1 396 ? 4.295 -4.893 -29.511 1.00 83.69 396 GLY A O 1
ATOM 3174 N N . GLY A 1 397 ? 3.673 -5.306 -27.389 1.00 85.31 397 GLY A N 1
ATOM 3175 C CA . GLY A 1 397 ? 2.233 -5.125 -27.543 1.00 85.31 397 GLY A CA 1
ATOM 3176 C C . GLY A 1 397 ? 1.505 -5.720 -26.330 1.00 85.31 397 GLY A C 1
ATOM 3177 O O . GLY A 1 397 ? 1.997 -5.573 -25.206 1.00 85.31 397 GLY A O 1
ATOM 3178 N N . PRO A 1 398 ? 0.364 -6.402 -26.521 1.00 88.88 398 PRO A N 1
ATOM 3179 C CA . PRO A 1 398 ? -0.262 -7.192 -25.465 1.00 88.88 398 PRO A CA 1
ATOM 3180 C C . PRO A 1 398 ? 0.641 -8.335 -24.976 1.00 88.88 398 PRO A C 1
ATOM 3182 O O . PRO A 1 398 ? 1.416 -8.908 -25.741 1.00 88.88 398 PRO A O 1
ATOM 3185 N N . TYR A 1 399 ? 0.517 -8.690 -23.699 1.00 93.81 399 TYR A N 1
ATOM 3186 C CA . TYR A 1 399 ? 1.242 -9.804 -23.080 1.00 93.81 399 TYR A CA 1
ATOM 3187 C C . TYR A 1 399 ? 0.344 -11.041 -22.995 1.00 93.81 399 TYR A C 1
ATOM 3189 O O . TYR A 1 399 ? -0.183 -11.362 -21.930 1.00 93.81 399 TYR A O 1
ATOM 3197 N N . ILE A 1 400 ? 0.113 -11.679 -24.140 1.00 92.62 400 ILE A N 1
ATOM 3198 C CA . ILE A 1 400 ? -0.801 -12.821 -24.268 1.00 92.62 400 ILE A CA 1
ATOM 3199 C C . ILE A 1 400 ? -0.292 -14.013 -23.447 1.00 92.62 400 ILE A C 1
ATOM 3201 O O . ILE A 1 400 ? 0.902 -14.165 -23.222 1.00 92.62 400 ILE A O 1
ATOM 3205 N N . TRP A 1 401 ? -1.196 -14.851 -22.945 1.00 91.56 401 TRP A N 1
ATOM 3206 C CA . TRP A 1 401 ? -0.791 -16.050 -22.220 1.00 91.56 401 TRP A CA 1
ATOM 3207 C C . TRP A 1 401 ? -0.083 -17.039 -23.164 1.00 91.56 401 TRP A C 1
ATOM 3209 O O . TRP A 1 401 ? -0.677 -17.497 -24.137 1.00 91.56 401 TRP A O 1
ATOM 3219 N N . GLU A 1 402 ? 1.160 -17.409 -22.852 1.00 91.12 402 GLU A N 1
ATOM 3220 C CA . GLU A 1 402 ? 1.943 -18.396 -23.608 1.00 91.12 402 GLU A CA 1
ATOM 3221 C C . GLU A 1 402 ? 1.908 -19.768 -22.912 1.00 91.12 402 GLU A C 1
ATOM 3223 O O . GLU A 1 402 ? 1.721 -19.878 -21.700 1.00 91.12 402 GLU A O 1
ATOM 3228 N N . THR A 1 403 ? 2.013 -20.857 -23.675 1.00 90.44 403 THR A N 1
ATOM 3229 C CA . THR A 1 403 ? 2.122 -22.217 -23.124 1.00 90.44 403 THR A CA 1
ATOM 3230 C C . THR A 1 403 ? 3.151 -23.010 -23.936 1.00 90.44 403 THR A C 1
ATOM 3232 O O . THR A 1 403 ? 2.914 -23.221 -25.125 1.00 90.44 403 THR A O 1
ATOM 3235 N N . PRO A 1 404 ? 4.268 -23.464 -23.330 1.00 91.94 404 PRO A N 1
ATOM 3236 C CA . PRO A 1 404 ? 4.650 -23.288 -21.921 1.00 91.94 404 PRO A CA 1
ATOM 3237 C C . PRO A 1 404 ? 4.892 -21.816 -21.548 1.00 91.94 404 PRO A C 1
ATOM 3239 O O . PRO A 1 404 ? 5.029 -20.967 -22.424 1.00 91.94 404 PRO A O 1
ATOM 3242 N N . ASP A 1 405 ? 4.913 -21.517 -20.245 1.00 93.12 405 ASP A N 1
ATOM 3243 C CA . ASP A 1 405 ? 5.200 -20.158 -19.780 1.00 93.12 405 ASP A CA 1
ATOM 3244 C C . ASP A 1 405 ? 6.578 -19.691 -20.283 1.00 93.12 405 ASP A C 1
ATOM 3246 O O . ASP A 1 405 ? 7.510 -20.503 -20.359 1.00 93.12 405 ASP A O 1
ATOM 3250 N N . PRO A 1 406 ? 6.752 -18.383 -20.540 1.00 94.94 406 PRO A N 1
ATOM 3251 C CA . PRO A 1 406 ? 8.043 -17.852 -20.938 1.00 94.94 406 PRO A CA 1
ATOM 3252 C C . PRO A 1 406 ? 9.098 -18.119 -19.855 1.00 94.94 406 PRO A C 1
ATOM 3254 O O . PRO A 1 406 ? 8.815 -17.914 -18.667 1.00 94.94 406 PRO A O 1
ATOM 3257 N N . PRO A 1 407 ? 10.336 -18.485 -20.232 1.00 96.56 407 PRO A N 1
ATOM 3258 C CA . PRO A 1 407 ? 11.407 -18.697 -19.269 1.00 96.56 407 PRO A CA 1
ATOM 3259 C C . PRO A 1 407 ? 11.639 -17.464 -18.391 1.00 96.56 407 PRO A C 1
ATOM 3261 O O . PRO A 1 407 ? 11.627 -16.323 -18.868 1.00 96.56 407 PRO A O 1
ATOM 3264 N N . LEU A 1 408 ? 11.876 -17.685 -17.098 1.00 97.19 408 LEU A N 1
ATOM 3265 C CA . LEU A 1 408 ? 12.283 -16.617 -16.189 1.00 97.19 408 LEU A CA 1
ATOM 3266 C C . LEU A 1 408 ? 13.694 -16.140 -16.540 1.00 97.19 408 LEU A C 1
ATOM 3268 O O . LEU A 1 408 ? 14.539 -16.916 -16.985 1.00 97.19 408 LEU A O 1
ATOM 3272 N N . ARG A 1 409 ? 13.963 -14.853 -16.324 1.00 96.75 409 ARG A N 1
ATOM 3273 C CA . ARG A 1 409 ? 15.321 -14.329 -16.466 1.00 96.75 409 ARG A CA 1
ATOM 3274 C C . ARG A 1 409 ? 16.178 -14.813 -15.304 1.00 96.75 409 ARG A C 1
ATOM 3276 O O . ARG A 1 409 ? 15.730 -14.819 -14.161 1.00 96.75 409 ARG A O 1
ATOM 3283 N N . THR A 1 410 ? 17.426 -15.146 -15.598 1.00 96.12 410 THR A N 1
ATOM 3284 C CA . THR A 1 410 ? 18.448 -15.443 -14.592 1.00 96.12 410 THR A CA 1
ATOM 3285 C C . THR A 1 410 ? 19.474 -14.315 -14.546 1.00 96.12 410 THR A C 1
ATOM 3287 O O . THR A 1 410 ? 19.613 -13.549 -15.504 1.00 96.12 410 THR A O 1
ATOM 3290 N N . GLU A 1 411 ? 20.197 -14.205 -13.432 1.00 94.06 411 GLU A N 1
ATOM 3291 C CA . GLU A 1 411 ? 21.276 -13.221 -13.299 1.00 94.06 411 GLU A CA 1
ATOM 3292 C C . GLU A 1 411 ? 22.381 -13.471 -14.332 1.00 94.06 411 GLU A C 1
ATOM 3294 O O . GLU A 1 411 ? 22.834 -12.549 -15.007 1.00 94.06 411 GLU A O 1
ATOM 3299 N N . THR A 1 412 ? 22.748 -14.741 -14.516 1.00 95.56 412 THR A N 1
ATOM 3300 C CA . THR A 1 412 ? 23.765 -15.177 -15.476 1.00 95.56 412 THR A CA 1
ATOM 3301 C C . THR A 1 412 ? 23.384 -14.813 -16.908 1.00 95.56 412 THR A C 1
ATOM 3303 O O . THR A 1 412 ? 24.192 -14.233 -17.635 1.00 95.56 412 THR A O 1
ATOM 3306 N N . ASP A 1 413 ? 22.141 -15.085 -17.315 1.00 95.06 413 ASP A N 1
ATOM 3307 C CA . ASP A 1 413 ? 21.673 -14.713 -18.650 1.00 95.06 413 ASP A CA 1
ATOM 3308 C C . ASP A 1 413 ? 21.576 -13.204 -18.819 1.00 95.06 413 ASP A C 1
ATOM 3310 O O . ASP A 1 413 ? 21.929 -12.685 -19.874 1.00 95.06 413 ASP A O 1
ATOM 3314 N N . HIS A 1 414 ? 21.114 -12.478 -17.797 1.00 95.75 414 HIS A N 1
ATOM 3315 C CA . HIS A 1 414 ? 21.052 -11.021 -17.855 1.00 95.75 414 HIS A CA 1
ATOM 3316 C C . HIS A 1 414 ? 22.441 -10.409 -18.031 1.00 95.75 414 HIS A C 1
ATOM 3318 O O . HIS A 1 414 ? 22.606 -9.544 -18.890 1.00 95.75 414 HIS A O 1
ATOM 3324 N N . PHE A 1 415 ? 23.443 -10.908 -17.302 1.00 95.88 415 PHE A N 1
ATOM 3325 C CA . PHE A 1 415 ? 24.836 -10.505 -17.469 1.00 95.88 415 PHE A CA 1
ATOM 3326 C C . PHE A 1 415 ? 25.332 -10.772 -18.895 1.00 95.88 415 PHE A C 1
ATOM 3328 O O . PHE A 1 415 ? 25.842 -9.865 -19.551 1.00 95.88 415 PHE A O 1
ATOM 3335 N N . ARG A 1 416 ? 25.115 -11.985 -19.421 1.00 97.06 416 ARG A N 1
ATOM 3336 C CA . ARG A 1 416 ? 25.499 -12.341 -20.796 1.00 97.06 416 ARG A CA 1
ATOM 3337 C C . ARG A 1 416 ? 24.823 -11.435 -21.828 1.00 97.06 416 ARG A C 1
ATOM 3339 O O . ARG A 1 416 ? 25.492 -10.908 -22.711 1.00 97.06 416 ARG A O 1
ATOM 3346 N N . HIS A 1 417 ? 23.514 -11.220 -21.710 1.00 97.25 417 HIS A N 1
ATOM 3347 C CA . HIS A 1 417 ? 22.771 -10.325 -22.598 1.00 97.25 417 HIS A CA 1
ATOM 3348 C C . HIS A 1 417 ? 23.288 -8.886 -22.518 1.00 97.25 417 HIS A C 1
ATOM 3350 O O . HIS A 1 417 ? 23.413 -8.236 -23.549 1.00 97.25 417 HIS A O 1
ATOM 3356 N N . ALA A 1 418 ? 23.629 -8.402 -21.323 1.00 95.94 418 ALA A N 1
ATOM 3357 C CA . ALA A 1 418 ? 24.179 -7.068 -21.126 1.00 95.94 418 ALA A CA 1
ATOM 3358 C C . ALA A 1 418 ? 25.550 -6.885 -21.790 1.00 95.94 418 ALA A C 1
ATOM 3360 O O . ALA A 1 418 ? 25.792 -5.831 -22.369 1.00 95.94 418 ALA A O 1
ATOM 3361 N N . MET A 1 419 ? 26.425 -7.895 -21.739 1.00 96.31 419 MET A N 1
ATOM 3362 C CA . MET A 1 419 ? 27.753 -7.838 -22.369 1.00 96.31 419 MET A CA 1
ATOM 3363 C C . MET A 1 419 ? 27.702 -7.924 -23.899 1.00 96.31 419 MET A C 1
ATOM 3365 O O . MET A 1 419 ? 28.563 -7.366 -24.569 1.00 96.31 419 MET A O 1
ATOM 3369 N N . LEU A 1 420 ? 26.706 -8.624 -24.452 1.00 96.69 420 LEU A N 1
ATOM 3370 C CA . LEU A 1 420 ? 26.535 -8.786 -25.901 1.00 96.69 420 LEU A CA 1
ATOM 3371 C C . LEU A 1 420 ? 25.727 -7.652 -26.548 1.00 96.69 420 LEU A C 1
ATOM 3373 O O . LEU A 1 420 ? 25.797 -7.459 -27.760 1.00 96.69 420 LEU A O 1
ATOM 3377 N N . ALA A 1 421 ? 24.917 -6.938 -25.768 1.00 95.38 421 ALA A N 1
ATOM 3378 C CA . ALA A 1 421 ? 24.023 -5.913 -26.280 1.00 95.38 421 ALA A CA 1
ATOM 3379 C C . ALA A 1 421 ? 24.726 -4.580 -26.539 1.00 95.38 421 ALA A C 1
ATOM 3381 O O . ALA A 1 421 ? 25.602 -4.145 -25.794 1.00 95.38 421 ALA A O 1
ATOM 3382 N N . THR A 1 422 ? 24.231 -3.873 -27.551 1.00 89.56 422 THR A N 1
ATOM 3383 C CA . THR A 1 422 ? 24.494 -2.443 -27.742 1.00 89.56 422 THR A CA 1
ATOM 3384 C C . THR A 1 422 ? 23.173 -1.674 -27.726 1.00 89.56 422 THR A C 1
ATOM 3386 O O . THR A 1 422 ? 22.114 -2.271 -27.954 1.00 89.56 422 THR A O 1
ATOM 3389 N N . PRO A 1 423 ? 23.185 -0.342 -27.525 1.00 84.38 423 PRO A N 1
ATOM 3390 C CA . PRO A 1 423 ? 21.959 0.451 -27.587 1.00 84.38 423 PRO A CA 1
ATOM 3391 C C . PRO A 1 423 ? 21.192 0.287 -28.909 1.00 84.38 423 PRO A C 1
ATOM 3393 O O . PRO A 1 423 ? 19.962 0.272 -28.902 1.00 84.38 423 PRO A O 1
ATOM 3396 N N . ALA A 1 424 ? 21.913 0.118 -30.025 1.00 90.19 424 ALA A N 1
ATOM 3397 C CA . ALA A 1 424 ? 21.339 -0.104 -31.351 1.00 90.19 424 ALA A CA 1
ATOM 3398 C C . ALA A 1 424 ? 20.873 -1.554 -31.574 1.00 90.19 424 ALA A C 1
ATOM 3400 O O . ALA A 1 424 ? 19.904 -1.778 -32.295 1.00 90.19 424 ALA A O 1
ATOM 3401 N N . GLN A 1 425 ? 21.528 -2.532 -30.938 1.00 93.75 425 GLN A N 1
ATOM 3402 C CA . GLN A 1 425 ? 21.206 -3.959 -31.043 1.00 93.75 425 GLN A CA 1
ATOM 3403 C C . GLN A 1 425 ? 20.988 -4.580 -29.653 1.00 93.75 425 GLN A C 1
ATOM 3405 O O . GLN A 1 425 ? 21.896 -5.204 -29.094 1.00 93.75 425 GLN A O 1
ATOM 3410 N N . PRO A 1 426 ? 19.790 -4.406 -29.060 1.00 95.38 426 PRO A N 1
ATOM 3411 C CA . PRO A 1 426 ? 19.483 -4.978 -27.754 1.00 95.38 426 PRO A CA 1
ATOM 3412 C C . PRO A 1 426 ? 19.283 -6.497 -27.820 1.00 95.38 426 PRO A C 1
ATOM 3414 O O . PRO A 1 426 ? 18.505 -6.985 -28.642 1.00 95.38 426 PRO A O 1
ATOM 3417 N N . VAL A 1 427 ? 19.885 -7.237 -26.889 1.00 97.56 427 VAL A N 1
ATOM 3418 C CA . VAL A 1 427 ? 19.784 -8.703 -26.789 1.00 97.56 427 VAL A CA 1
ATOM 3419 C C . VAL A 1 427 ? 18.754 -9.069 -25.730 1.00 97.56 427 VAL A C 1
ATOM 3421 O O . VAL A 1 427 ? 18.887 -8.688 -24.568 1.00 97.56 427 VAL A O 1
ATOM 3424 N N . MET A 1 428 ? 17.697 -9.790 -26.120 1.00 96.56 428 MET A N 1
ATOM 3425 C CA . MET A 1 428 ? 16.598 -10.182 -25.221 1.00 96.56 428 MET A CA 1
ATOM 3426 C C . MET A 1 428 ? 16.097 -9.009 -24.359 1.00 96.56 428 MET A C 1
ATOM 3428 O O . MET A 1 428 ? 15.883 -9.141 -23.154 1.00 96.56 428 MET A O 1
ATOM 3432 N N . GLY A 1 429 ? 15.973 -7.824 -24.965 1.00 95.31 429 GLY A N 1
ATOM 3433 C CA . GLY A 1 429 ? 15.498 -6.603 -24.309 1.00 95.31 429 GLY A CA 1
ATOM 3434 C C . GLY A 1 429 ? 16.541 -5.846 -23.479 1.00 95.31 429 GLY A C 1
ATOM 3435 O O . GLY A 1 429 ? 16.255 -4.730 -23.060 1.00 95.31 429 GLY A O 1
ATOM 3436 N N . VAL A 1 430 ? 17.744 -6.381 -23.265 1.00 96.25 430 VAL A N 1
ATOM 3437 C CA . VAL A 1 430 ? 18.849 -5.679 -22.591 1.00 96.25 430 VAL A CA 1
ATOM 3438 C C . VAL A 1 430 ? 19.606 -4.831 -23.610 1.00 96.25 430 VAL A C 1
ATOM 3440 O O . VAL A 1 430 ? 19.866 -5.307 -24.709 1.00 96.25 430 VAL A O 1
ATOM 3443 N N . LYS A 1 431 ? 19.921 -3.572 -23.285 1.00 94.50 431 LYS A N 1
ATOM 3444 C CA . LYS A 1 431 ? 20.580 -2.617 -24.203 1.00 94.50 431 LYS A CA 1
ATOM 3445 C C . LYS A 1 431 ? 22.083 -2.469 -23.943 1.00 94.50 431 LYS A C 1
ATOM 3447 O O . LYS A 1 431 ? 22.775 -1.836 -24.731 1.00 94.50 431 LYS A O 1
ATOM 3452 N N . GLY A 1 432 ? 22.566 -3.011 -22.831 1.00 92.31 432 GLY A N 1
ATOM 3453 C CA . GLY A 1 432 ? 23.960 -2.961 -22.407 1.00 92.31 432 GLY A CA 1
ATOM 3454 C C . GLY A 1 432 ? 24.081 -3.160 -20.894 1.00 92.31 432 GLY A C 1
ATOM 3455 O O . GLY A 1 432 ? 23.062 -3.372 -20.227 1.00 92.31 432 GLY A O 1
ATOM 3456 N N . PRO A 1 433 ? 25.295 -3.059 -20.328 1.00 89.31 433 PRO A N 1
ATOM 3457 C CA . PRO A 1 433 ? 25.499 -3.103 -18.884 1.00 89.31 433 PRO A CA 1
ATOM 3458 C C . PRO A 1 433 ? 24.733 -2.003 -18.156 1.00 89.31 433 PRO A C 1
ATOM 3460 O O . PRO A 1 433 ? 24.664 -0.859 -18.614 1.00 89.31 433 PRO A O 1
ATOM 3463 N N . SER A 1 434 ? 24.186 -2.357 -16.995 1.00 85.94 434 SER A N 1
ATOM 3464 C CA . SER A 1 434 ? 23.760 -1.393 -15.986 1.00 85.94 434 SER A CA 1
ATOM 3465 C C . SER A 1 434 ? 24.882 -1.213 -14.965 1.00 85.94 434 SER A C 1
ATOM 3467 O O . SER A 1 434 ? 25.500 -2.199 -14.568 1.00 85.94 434 SER A O 1
ATOM 3469 N N . PRO A 1 435 ? 25.113 -0.001 -14.448 1.00 78.38 435 PRO A N 1
ATOM 3470 C CA . PRO A 1 435 ? 26.113 0.201 -13.399 1.00 78.38 435 PRO A CA 1
ATOM 3471 C C . PRO A 1 435 ? 25.757 -0.496 -12.079 1.00 78.38 435 PRO A C 1
ATOM 3473 O O . PRO A 1 435 ? 26.631 -0.756 -11.259 1.00 78.38 435 PRO A O 1
ATOM 3476 N N . LEU A 1 436 ? 24.474 -0.823 -11.871 1.00 82.38 436 LEU A N 1
ATOM 3477 C CA . LEU A 1 436 ? 24.027 -1.611 -10.720 1.00 82.38 436 LEU A CA 1
ATOM 3478 C C . LEU A 1 436 ? 24.642 -3.011 -10.697 1.00 82.38 436 LEU A C 1
ATOM 3480 O O . LEU A 1 436 ? 24.752 -3.594 -9.624 1.00 82.38 436 LEU A O 1
ATOM 3484 N N . MET A 1 437 ? 25.093 -3.516 -11.849 1.00 87.50 437 MET A N 1
ATOM 3485 C CA . MET A 1 437 ? 25.787 -4.800 -11.954 1.00 87.50 437 MET A CA 1
ATOM 3486 C C . MET A 1 437 ? 27.132 -4.810 -11.213 1.00 87.50 437 MET A C 1
ATOM 3488 O O . MET A 1 437 ? 27.669 -5.880 -10.950 1.00 87.50 437 MET A O 1
ATOM 3492 N N . GLU A 1 438 ? 27.689 -3.645 -10.864 1.00 83.62 438 GLU A N 1
ATOM 3493 C CA . GLU A 1 438 ? 28.920 -3.555 -10.071 1.00 83.62 438 GLU A CA 1
ATOM 3494 C C . GLU A 1 438 ? 28.692 -3.719 -8.560 1.00 83.62 438 GLU A C 1
ATOM 3496 O O . GLU A 1 438 ? 29.655 -3.852 -7.800 1.00 83.62 438 GLU A O 1
ATOM 3501 N N . LEU A 1 439 ? 27.440 -3.669 -8.096 1.00 82.81 439 LEU A N 1
ATOM 3502 C CA . LEU A 1 439 ? 27.111 -3.832 -6.685 1.00 82.81 439 LEU A CA 1
ATOM 3503 C C . LEU A 1 439 ? 27.026 -5.324 -6.351 1.00 82.81 439 LEU A C 1
ATOM 3505 O O . LEU A 1 439 ? 26.021 -5.969 -6.626 1.00 82.81 439 LEU A O 1
ATOM 3509 N N . GLU A 1 440 ? 28.054 -5.873 -5.697 1.00 85.88 440 GLU A N 1
ATOM 3510 C CA . GLU A 1 440 ? 28.155 -7.331 -5.460 1.00 85.88 440 GLU A CA 1
ATOM 3511 C C . GLU A 1 440 ? 26.976 -7.917 -4.658 1.00 85.88 440 GLU A C 1
ATOM 3513 O O . GLU A 1 440 ? 26.725 -9.116 -4.709 1.00 85.88 440 GLU A O 1
ATOM 3518 N N . SER A 1 441 ? 26.266 -7.092 -3.879 1.00 87.75 441 SER A N 1
ATOM 3519 C CA . SER A 1 441 ? 25.115 -7.524 -3.069 1.00 87.75 441 SER A CA 1
ATOM 3520 C C . SER A 1 441 ? 23.759 -7.296 -3.744 1.00 87.75 441 SER A C 1
ATOM 3522 O O . SER A 1 441 ? 22.733 -7.642 -3.158 1.00 87.75 441 SER A O 1
ATOM 3524 N N . PHE A 1 442 ? 23.735 -6.712 -4.943 1.00 89.31 442 PHE A N 1
ATOM 3525 C CA . PHE A 1 442 ? 22.510 -6.398 -5.666 1.00 89.31 442 PHE A CA 1
ATOM 3526 C C . PHE A 1 442 ? 22.322 -7.364 -6.836 1.00 89.31 442 PHE A C 1
ATOM 3528 O O . PHE A 1 442 ? 23.147 -7.432 -7.740 1.00 89.31 442 PHE A O 1
ATOM 3535 N N . ASN A 1 443 ? 21.216 -8.105 -6.833 1.00 93.12 443 ASN A N 1
ATOM 3536 C CA . ASN A 1 443 ? 20.869 -9.002 -7.930 1.00 93.12 443 ASN A CA 1
ATOM 3537 C C . ASN A 1 443 ? 20.005 -8.259 -8.960 1.00 93.12 443 ASN A C 1
ATOM 3539 O O . ASN A 1 443 ? 18.950 -7.727 -8.612 1.00 93.12 443 ASN A O 1
ATOM 3543 N N . MET A 1 444 ? 20.403 -8.236 -10.229 1.00 91.25 444 MET A N 1
ATOM 3544 C CA . MET A 1 444 ? 19.688 -7.511 -11.279 1.00 91.25 444 MET A CA 1
ATOM 3545 C C . MET A 1 444 ? 18.304 -8.074 -11.599 1.00 91.25 444 MET A C 1
ATOM 3547 O O . MET A 1 444 ? 17.488 -7.348 -12.178 1.00 91.25 444 MET A O 1
ATOM 3551 N N . ILE A 1 445 ? 18.011 -9.335 -11.272 1.00 94.06 445 ILE A N 1
ATOM 3552 C CA . ILE A 1 445 ? 16.672 -9.919 -11.434 1.00 94.06 445 ILE A CA 1
ATOM 3553 C C . ILE A 1 445 ? 15.833 -9.748 -10.170 1.00 94.06 445 ILE A C 1
ATOM 3555 O O . ILE A 1 445 ? 14.768 -9.137 -10.220 1.00 94.06 445 ILE A O 1
ATOM 3559 N N . THR A 1 446 ? 16.292 -10.293 -9.045 1.00 94.06 446 THR A N 1
ATOM 3560 C CA . THR A 1 446 ? 15.511 -10.352 -7.807 1.00 94.06 446 THR A CA 1
ATOM 3561 C C . THR A 1 446 ? 15.603 -9.070 -6.998 1.00 94.06 446 THR A C 1
ATOM 3563 O O . THR A 1 446 ? 14.668 -8.783 -6.268 1.00 94.06 446 THR A O 1
ATOM 3566 N N . GLY A 1 447 ? 16.654 -8.261 -7.146 1.00 91.62 447 GLY A N 1
ATOM 3567 C CA . GLY A 1 447 ? 16.787 -6.960 -6.484 1.00 91.62 447 GLY A CA 1
ATOM 3568 C C . GLY A 1 447 ? 15.777 -5.923 -6.972 1.00 91.62 447 GLY A C 1
ATOM 3569 O O . GLY A 1 447 ? 15.531 -4.935 -6.288 1.00 91.62 447 GLY A O 1
ATOM 3570 N N . PHE A 1 448 ? 15.128 -6.148 -8.114 1.00 91.44 448 PHE A N 1
ATOM 3571 C CA . PHE A 1 448 ? 13.963 -5.372 -8.522 1.00 91.44 448 PHE A CA 1
ATOM 3572 C C . PHE A 1 448 ? 12.670 -6.116 -8.207 1.00 91.44 448 PHE A C 1
ATOM 3574 O O . PHE A 1 448 ? 12.596 -7.338 -8.309 1.00 91.44 448 PHE A O 1
ATOM 3581 N N . VAL A 1 449 ? 11.621 -5.362 -7.881 1.00 92.00 449 VAL A N 1
ATOM 3582 C CA . VAL A 1 449 ? 10.305 -5.919 -7.544 1.00 92.00 449 VAL A CA 1
ATOM 3583 C C . VAL A 1 449 ? 9.212 -5.380 -8.469 1.00 92.00 449 VAL A C 1
ATOM 3585 O O . VAL A 1 449 ? 9.277 -4.213 -8.876 1.00 92.00 449 VAL A O 1
ATOM 3588 N N . PRO A 1 450 ? 8.184 -6.181 -8.812 1.00 92.94 450 PRO A N 1
ATOM 3589 C CA . PRO A 1 450 ? 6.965 -5.655 -9.407 1.00 92.94 450 PRO A CA 1
ATOM 3590 C C . PRO A 1 450 ? 6.237 -4.818 -8.348 1.00 92.94 450 PRO A C 1
ATOM 3592 O O . PRO A 1 450 ? 5.618 -5.344 -7.426 1.00 92.94 450 PRO A O 1
ATOM 3595 N N . GLU A 1 451 ? 6.371 -3.497 -8.446 1.00 89.31 451 GLU A N 1
ATOM 3596 C CA . GLU A 1 451 ? 5.871 -2.571 -7.430 1.00 89.31 451 GLU A CA 1
ATOM 3597 C C . GLU A 1 451 ? 4.333 -2.555 -7.413 1.00 89.31 451 GLU A C 1
ATOM 3599 O O . GLU A 1 451 ? 3.682 -2.299 -8.430 1.00 89.31 451 GLU A O 1
ATOM 3604 N N . TYR A 1 452 ? 3.752 -2.882 -6.260 1.00 93.81 452 TYR A N 1
ATOM 3605 C CA . TYR A 1 452 ? 2.329 -3.174 -6.088 1.00 93.81 452 TYR A CA 1
ATOM 3606 C C . TYR A 1 452 ? 1.416 -1.953 -6.297 1.00 93.81 452 TYR A C 1
ATOM 3608 O O . TYR A 1 452 ? 0.357 -2.088 -6.918 1.00 93.81 452 TYR A O 1
ATOM 3616 N N . GLN A 1 453 ? 1.812 -0.763 -5.845 1.00 92.88 453 GLN A N 1
ATOM 3617 C CA . GLN A 1 453 ? 1.007 0.449 -5.990 1.00 92.88 453 GLN A CA 1
ATOM 3618 C C . GLN A 1 453 ? 0.749 0.778 -7.469 1.00 92.88 453 GLN A C 1
ATOM 3620 O O . GLN A 1 453 ? -0.391 1.034 -7.870 1.00 92.88 453 GLN A O 1
ATOM 3625 N N . HIS A 1 454 ? 1.792 0.747 -8.294 1.00 92.75 454 HIS A N 1
ATOM 3626 C CA . HIS A 1 454 ? 1.711 1.092 -9.709 1.00 92.75 454 HIS A CA 1
ATOM 3627 C C . HIS A 1 454 ? 1.209 -0.071 -10.561 1.00 92.75 454 HIS A C 1
ATOM 3629 O O . HIS A 1 454 ? 0.383 0.142 -11.447 1.00 92.75 454 HIS A O 1
ATOM 3635 N N . SER A 1 455 ? 1.667 -1.300 -10.300 1.00 95.06 455 SER A N 1
ATOM 3636 C CA . SER A 1 455 ? 1.280 -2.456 -11.119 1.00 95.06 455 SER A CA 1
ATOM 3637 C C . SER A 1 455 ? -0.133 -2.953 -10.811 1.00 95.06 455 SER A C 1
ATOM 3639 O O . SER A 1 455 ? -0.895 -3.230 -11.736 1.00 95.06 455 SER A O 1
ATOM 3641 N N . VAL A 1 456 ? -0.540 -3.011 -9.539 1.00 98.12 456 VAL A N 1
ATOM 3642 C CA . VAL A 1 456 ? -1.837 -3.583 -9.145 1.00 98.12 456 VAL A CA 1
ATOM 3643 C C . VAL A 1 456 ? -2.898 -2.507 -8.962 1.00 98.12 456 VAL A C 1
ATOM 3645 O O . VAL A 1 456 ? -3.959 -2.600 -9.581 1.00 98.12 456 VAL A O 1
ATOM 3648 N N . CYS A 1 457 ? -2.649 -1.486 -8.137 1.00 97.25 457 CYS A N 1
ATOM 3649 C CA . CYS A 1 457 ? -3.674 -0.487 -7.809 1.00 97.25 457 CYS A CA 1
ATOM 3650 C C . CYS A 1 457 ? -3.918 0.468 -8.988 1.00 97.25 457 CYS A C 1
ATOM 3652 O O . CYS A 1 457 ? -5.018 0.513 -9.535 1.00 97.25 457 CYS A O 1
ATOM 3654 N N . LEU A 1 458 ? -2.886 1.191 -9.432 1.00 96.06 458 LEU A N 1
ATOM 3655 C CA . LEU A 1 458 ? -2.992 2.106 -10.578 1.00 96.06 458 LEU A CA 1
ATOM 3656 C C . LEU A 1 458 ? -2.972 1.392 -11.937 1.00 96.06 458 LEU A C 1
ATOM 3658 O O . LEU A 1 458 ? -3.396 1.981 -12.931 1.00 96.06 458 LEU A O 1
ATOM 3662 N N . GLY A 1 459 ? -2.480 0.153 -11.979 1.00 96.69 459 GLY A N 1
ATOM 3663 C CA . GLY A 1 459 ? -2.380 -0.661 -13.184 1.00 96.69 459 GLY A CA 1
ATOM 3664 C C . GLY A 1 459 ? -3.616 -1.527 -13.389 1.00 96.69 459 GLY A C 1
ATOM 3665 O O . GLY A 1 459 ? -4.573 -1.101 -14.033 1.00 96.69 459 GLY A O 1
ATOM 3666 N N . VAL A 1 460 ? -3.602 -2.749 -12.851 1.00 98.31 460 VAL A N 1
ATOM 3667 C CA . VAL A 1 460 ? -4.654 -3.752 -13.099 1.00 98.31 460 VAL A CA 1
ATOM 3668 C C . VAL A 1 460 ? -6.029 -3.297 -12.612 1.00 98.31 460 VAL A C 1
ATOM 3670 O O . VAL A 1 460 ? -6.996 -3.393 -13.360 1.00 98.31 460 VAL A O 1
ATOM 3673 N N . THR A 1 461 ? -6.138 -2.783 -11.385 1.00 98.44 461 THR A N 1
ATOM 3674 C CA . THR A 1 461 ? -7.434 -2.424 -10.776 1.00 98.44 461 THR A CA 1
ATOM 3675 C C . THR A 1 461 ? -8.105 -1.284 -11.533 1.00 98.44 461 THR A C 1
ATOM 3677 O O . THR A 1 461 ? -9.288 -1.364 -11.875 1.00 98.44 461 THR A O 1
ATOM 3680 N N . LYS A 1 462 ? -7.335 -0.239 -11.854 1.00 98.00 462 LYS A N 1
ATOM 3681 C CA . LYS A 1 462 ? -7.804 0.860 -12.699 1.00 98.00 462 LYS A CA 1
ATOM 3682 C C . LYS A 1 462 ? -8.216 0.355 -14.081 1.00 98.00 462 LYS A C 1
ATOM 3684 O O . LYS A 1 462 ? -9.291 0.708 -14.554 1.00 98.00 462 LYS A O 1
ATOM 3689 N N . GLN A 1 463 ? -7.403 -0.505 -14.699 1.00 97.56 463 GLN A N 1
ATOM 3690 C CA . GLN A 1 463 ? -7.684 -1.054 -16.023 1.00 97.56 463 GLN A CA 1
ATOM 3691 C C . GLN A 1 463 ? -8.999 -1.845 -16.063 1.00 97.56 463 GLN A C 1
ATOM 3693 O O . GLN A 1 463 ? -9.845 -1.552 -16.905 1.00 97.56 463 GLN A O 1
ATOM 3698 N N . ILE A 1 464 ? -9.197 -2.819 -15.167 1.00 97.50 464 ILE A N 1
ATOM 3699 C CA . ILE A 1 464 ? -10.426 -3.634 -15.163 1.00 97.50 464 ILE A CA 1
ATOM 3700 C C . ILE A 1 464 ? -11.662 -2.779 -14.877 1.00 97.50 464 ILE A C 1
ATOM 3702 O O . ILE A 1 464 ? -12.696 -2.962 -15.509 1.00 97.50 464 ILE A O 1
ATOM 3706 N N . THR A 1 465 ? -11.537 -1.778 -14.004 1.00 97.19 465 THR A N 1
ATOM 3707 C CA . THR A 1 465 ? -12.644 -0.867 -13.695 1.00 97.19 465 THR A CA 1
ATOM 3708 C C . THR A 1 465 ? -12.985 0.030 -14.890 1.00 97.19 465 THR A C 1
ATOM 3710 O O . THR A 1 465 ? -14.160 0.275 -15.158 1.00 97.19 465 THR A O 1
ATOM 3713 N N . SER A 1 466 ? -11.982 0.483 -15.650 1.00 96.56 466 SER A N 1
ATOM 3714 C CA . SER A 1 466 ? -12.189 1.188 -16.922 1.00 96.56 466 SER A CA 1
ATOM 3715 C C . SER A 1 466 ? -12.872 0.309 -17.968 1.00 96.56 466 SER A C 1
ATOM 3717 O O . SER A 1 466 ? -13.800 0.777 -18.621 1.00 96.56 466 SER A O 1
ATOM 3719 N N . LEU A 1 467 ? -12.493 -0.970 -18.088 1.00 96.75 467 LEU A N 1
ATOM 3720 C CA . LEU A 1 467 ? -13.190 -1.909 -18.978 1.00 96.75 467 LEU A CA 1
ATOM 3721 C C . LEU A 1 467 ? -14.679 -2.005 -18.626 1.00 96.75 467 LEU A C 1
ATOM 3723 O O . LEU A 1 467 ? -15.520 -1.990 -19.520 1.00 96.75 467 LEU A O 1
ATOM 3727 N N . TRP A 1 468 ? -15.008 -2.060 -17.333 1.00 97.62 468 TRP A N 1
ATOM 3728 C CA . TRP A 1 468 ? -16.392 -2.139 -16.871 1.00 97.62 468 TRP A CA 1
ATOM 3729 C C . TRP A 1 468 ? -17.185 -0.843 -17.084 1.00 97.62 468 TRP A C 1
ATOM 3731 O O . TRP A 1 468 ? -18.387 -0.920 -17.299 1.00 97.62 468 TRP A O 1
ATOM 3741 N N . LEU A 1 469 ? -16.573 0.343 -17.023 1.00 96.31 469 LEU A N 1
ATOM 3742 C CA . LEU A 1 469 ? -17.322 1.611 -16.942 1.00 96.31 469 LEU A CA 1
ATOM 3743 C C . LEU A 1 469 ? -17.181 2.544 -18.152 1.00 96.31 469 LEU A C 1
ATOM 3745 O O . LEU A 1 469 ? -17.998 3.454 -18.307 1.00 96.31 469 LEU A O 1
ATOM 3749 N N . ASP A 1 470 ? -16.177 2.370 -19.010 1.00 95.31 470 ASP A N 1
ATOM 3750 C CA . ASP A 1 470 ? -15.964 3.269 -20.148 1.00 95.31 470 ASP A CA 1
ATOM 3751 C C . ASP A 1 470 ? -16.978 2.987 -21.269 1.00 95.31 470 ASP A C 1
ATOM 3753 O O . ASP A 1 470 ? -17.120 1.857 -21.735 1.00 95.31 470 ASP A O 1
ATOM 3757 N N . SER A 1 471 ? -17.672 4.028 -21.745 1.00 94.50 471 SER A N 1
ATOM 3758 C CA . SER A 1 471 ? -18.771 3.924 -22.725 1.00 94.50 471 SER A CA 1
ATOM 3759 C C . SER A 1 471 ? -18.374 3.292 -24.062 1.00 94.50 471 SER A C 1
ATOM 3761 O O . SER A 1 471 ? -19.217 2.714 -24.748 1.00 94.50 471 SER A O 1
ATOM 3763 N N . LYS A 1 472 ? -17.085 3.320 -24.421 1.00 95.06 472 LYS A N 1
ATOM 3764 C CA . LYS A 1 472 ? -16.559 2.604 -25.595 1.00 95.06 472 LYS A CA 1
ATOM 3765 C C . LYS A 1 472 ? -16.810 1.090 -25.542 1.00 95.06 472 LYS A C 1
ATOM 3767 O O . LYS A 1 472 ? -16.841 0.453 -26.586 1.00 95.06 472 LYS A O 1
ATOM 3772 N N . HIS A 1 473 ? -17.034 0.531 -24.352 1.00 95.50 473 HIS A N 1
ATOM 3773 C CA . HIS A 1 473 ? -17.335 -0.882 -24.141 1.00 95.50 473 HIS A CA 1
ATOM 3774 C C . HIS A 1 473 ? -18.835 -1.170 -23.992 1.00 95.50 473 HIS A C 1
ATOM 3776 O O . HIS A 1 473 ? -19.182 -2.256 -23.559 1.00 95.50 473 HIS A O 1
ATOM 3782 N N . HIS A 1 474 ? -19.746 -0.259 -24.359 1.00 95.31 474 HIS A N 1
ATOM 3783 C CA . HIS A 1 474 ? -21.195 -0.447 -24.154 1.00 95.31 474 HIS A CA 1
ATOM 3784 C C . HIS A 1 474 ? -21.793 -1.720 -24.781 1.00 95.31 474 HIS A C 1
ATOM 3786 O O . HIS A 1 474 ? -22.845 -2.176 -24.340 1.00 95.31 474 HIS A O 1
ATOM 3792 N N . LYS A 1 475 ? -21.139 -2.289 -25.803 1.00 95.81 475 LYS A N 1
ATOM 3793 C CA . LYS A 1 475 ? -21.540 -3.552 -26.449 1.00 95.81 475 LYS A CA 1
ATOM 3794 C C . LYS A 1 475 ? -20.967 -4.795 -25.765 1.00 95.81 475 LYS A C 1
ATOM 3796 O O . LYS A 1 475 ? -21.375 -5.906 -26.085 1.00 95.81 475 LYS A O 1
ATOM 3801 N N . GLU A 1 476 ? -20.013 -4.615 -24.861 1.00 96.25 476 GLU A N 1
ATOM 3802 C CA . GLU A 1 476 ? -19.304 -5.707 -24.212 1.00 96.25 476 GLU A CA 1
ATOM 3803 C C . GLU A 1 476 ? -20.096 -6.270 -23.037 1.00 96.25 476 GLU A C 1
ATOM 3805 O O . GLU A 1 476 ? -20.756 -5.560 -22.276 1.00 96.25 476 GLU A O 1
ATOM 3810 N N . ASP A 1 477 ? -19.968 -7.578 -22.832 1.00 95.50 477 ASP A N 1
ATOM 3811 C CA . ASP A 1 477 ? -20.735 -8.304 -21.823 1.00 95.50 477 ASP A CA 1
ATOM 3812 C C . ASP A 1 477 ? -20.411 -7.861 -20.379 1.00 95.50 477 ASP A C 1
ATOM 3814 O O . ASP A 1 477 ? -21.255 -8.001 -19.491 1.00 95.50 477 ASP A O 1
ATOM 3818 N N . TRP A 1 478 ? -19.217 -7.306 -20.143 1.00 95.50 478 TRP A N 1
ATOM 3819 C CA . TRP A 1 478 ? -18.749 -6.808 -18.842 1.00 95.50 478 TRP A CA 1
ATOM 3820 C C . TRP A 1 478 ? -19.135 -5.355 -18.533 1.00 95.50 478 TRP A C 1
ATOM 3822 O O . TRP A 1 478 ? -18.788 -4.863 -17.459 1.00 95.50 478 TRP A O 1
ATOM 3832 N N . TYR A 1 479 ? -19.802 -4.652 -19.449 1.00 97.25 479 TYR A N 1
ATOM 3833 C CA . TYR A 1 479 ? -20.120 -3.239 -19.267 1.00 97.25 479 TYR A CA 1
ATOM 3834 C C . TYR A 1 479 ? -21.154 -3.003 -18.157 1.00 97.25 479 TYR A C 1
ATOM 3836 O O . TYR A 1 479 ? -22.181 -3.676 -18.073 1.00 97.25 479 TYR A O 1
ATOM 3844 N N . LEU A 1 480 ? -20.879 -2.009 -17.315 1.00 95.81 480 LEU A N 1
ATOM 3845 C CA . LEU A 1 480 ? -21.643 -1.615 -16.132 1.00 95.81 480 LEU A CA 1
ATOM 3846 C C . LEU A 1 480 ? -22.112 -0.156 -16.175 1.00 95.81 480 LEU A C 1
ATOM 3848 O O . LEU A 1 480 ? -22.687 0.311 -15.195 1.00 95.81 480 LEU A O 1
ATOM 3852 N N . GLY A 1 481 ? -21.894 0.589 -17.263 1.00 91.88 481 GLY A N 1
ATOM 3853 C CA . GLY A 1 481 ? -22.206 2.025 -17.277 1.00 91.88 481 GLY A CA 1
ATOM 3854 C C . GLY A 1 481 ? -23.680 2.355 -17.006 1.00 91.88 481 GLY A C 1
ATOM 3855 O O . GLY A 1 481 ? -23.965 3.374 -16.379 1.00 91.88 481 GLY A O 1
ATOM 3856 N N . SER A 1 482 ? -24.611 1.463 -17.360 1.00 90.94 482 SER A N 1
ATOM 3857 C CA . SER A 1 482 ? -26.040 1.598 -17.028 1.00 90.94 482 SER A CA 1
ATOM 3858 C C . SER A 1 482 ? -26.371 1.356 -15.549 1.00 90.94 482 SER A C 1
ATOM 3860 O O . SER A 1 482 ? -27.422 1.787 -15.090 1.00 90.94 482 SER A O 1
ATOM 3862 N N . LYS A 1 483 ? -25.476 0.714 -14.788 1.00 93.69 483 LYS A N 1
ATOM 3863 C CA . LYS A 1 483 ? -25.624 0.406 -13.352 1.00 93.69 483 LYS A CA 1
ATOM 3864 C C . LYS A 1 483 ? -24.729 1.274 -12.460 1.00 93.69 483 LYS A C 1
ATOM 3866 O O . LYS A 1 483 ? -24.438 0.927 -11.317 1.00 93.69 483 LYS A O 1
ATOM 3871 N N . THR A 1 484 ? -24.254 2.406 -12.983 1.00 94.19 484 THR A N 1
ATOM 3872 C CA . THR A 1 484 ? -23.337 3.303 -12.260 1.00 94.19 484 THR A CA 1
ATOM 3873 C C . THR A 1 484 ? -23.962 3.847 -10.972 1.00 94.19 484 THR A C 1
ATOM 3875 O O . THR A 1 484 ? -23.266 3.977 -9.971 1.00 94.19 484 THR A O 1
ATOM 3878 N N . ASN A 1 485 ? -25.269 4.128 -10.978 1.00 94.50 485 ASN A N 1
ATOM 3879 C CA . ASN A 1 485 ? -25.969 4.648 -9.800 1.00 94.50 485 ASN A CA 1
ATOM 3880 C C . ASN A 1 485 ? -26.023 3.614 -8.662 1.00 94.50 485 ASN A C 1
ATOM 3882 O O . ASN A 1 485 ? -25.752 3.974 -7.520 1.00 94.50 485 ASN A O 1
ATOM 3886 N N . ASP A 1 486 ? -26.278 2.338 -8.972 1.00 93.19 486 ASP A N 1
ATOM 3887 C CA . ASP A 1 486 ? -26.287 1.250 -7.981 1.00 93.19 486 ASP A CA 1
ATOM 3888 C C . ASP A 1 486 ? -24.900 1.082 -7.336 1.00 93.19 486 ASP A C 1
ATOM 3890 O O . ASP A 1 486 ? -24.762 0.942 -6.118 1.00 93.19 486 ASP A O 1
ATOM 3894 N N . LEU A 1 487 ? -23.850 1.155 -8.163 1.00 93.50 487 LEU A N 1
ATOM 3895 C CA . LEU A 1 487 ? -22.456 1.097 -7.727 1.00 93.50 487 LEU A CA 1
ATOM 3896 C C . LEU A 1 487 ? -22.094 2.288 -6.825 1.00 93.50 487 LEU A C 1
ATOM 3898 O O . LEU A 1 487 ? -21.483 2.099 -5.772 1.00 93.50 487 LEU A O 1
ATOM 3902 N N . ASP A 1 488 ? -22.496 3.503 -7.205 1.00 95.06 488 ASP A N 1
ATOM 3903 C CA . ASP A 1 488 ? -22.271 4.713 -6.412 1.00 95.06 488 ASP A CA 1
ATOM 3904 C C . ASP A 1 488 ? -23.021 4.667 -5.078 1.00 95.06 488 ASP A C 1
ATOM 3906 O O . ASP A 1 488 ? -22.425 4.958 -4.042 1.00 95.06 488 ASP A O 1
ATOM 3910 N N . GLN A 1 489 ? -24.286 4.241 -5.068 1.00 93.81 489 GLN A N 1
ATOM 3911 C CA . GLN A 1 489 ? -25.065 4.084 -3.840 1.00 93.81 489 GLN A CA 1
ATOM 3912 C C . GLN A 1 489 ? -24.381 3.109 -2.872 1.00 93.81 489 GLN A C 1
ATOM 3914 O O . GLN A 1 489 ? -24.223 3.419 -1.688 1.00 93.81 489 GLN A O 1
ATOM 3919 N N . GLY A 1 490 ? -23.917 1.961 -3.378 1.00 93.69 490 GLY A N 1
ATOM 3920 C CA . GLY A 1 490 ? -23.189 0.977 -2.580 1.00 93.69 490 GLY A CA 1
ATOM 3921 C C . GLY A 1 490 ? -21.861 1.507 -2.035 1.00 93.69 490 GLY A C 1
ATOM 3922 O O . GLY A 1 490 ? -21.530 1.249 -0.881 1.00 93.69 490 GLY A O 1
ATOM 3923 N N . LEU A 1 491 ? -21.114 2.289 -2.821 1.00 94.44 491 LEU A N 1
ATOM 3924 C CA . LEU A 1 491 ? -19.865 2.907 -2.371 1.00 94.44 491 LEU A CA 1
ATOM 3925 C C . LEU A 1 491 ? -20.097 4.017 -1.338 1.00 94.44 491 LEU A C 1
ATOM 3927 O O . LEU A 1 491 ? -19.365 4.082 -0.350 1.00 94.44 491 LEU A O 1
ATOM 3931 N N . MET A 1 492 ? -21.092 4.889 -1.543 1.00 93.19 492 MET A N 1
ATOM 3932 C CA . MET A 1 492 ? -21.328 6.062 -0.683 1.00 93.19 492 MET A CA 1
ATOM 3933 C C . MET A 1 492 ? -21.906 5.681 0.681 1.00 93.19 492 MET A C 1
ATOM 3935 O O . MET A 1 492 ? -21.789 6.451 1.631 1.00 93.19 492 MET A O 1
ATOM 3939 N N . ALA A 1 493 ? -22.464 4.477 0.809 1.00 93.19 493 ALA A N 1
ATOM 3940 C CA . ALA A 1 493 ? -22.910 3.925 2.084 1.00 93.19 493 ALA A CA 1
ATOM 3941 C C . ALA A 1 493 ? -21.754 3.459 2.998 1.00 93.19 493 ALA A C 1
ATOM 3943 O O . ALA A 1 493 ? -21.982 3.138 4.167 1.00 93.19 493 ALA A O 1
ATOM 3944 N N . ILE A 1 494 ? -20.515 3.388 2.495 1.00 94.38 494 ILE A N 1
ATOM 3945 C CA . ILE A 1 494 ? -19.386 2.805 3.229 1.00 94.38 494 ILE A CA 1
ATOM 3946 C C . ILE A 1 494 ? -18.669 3.863 4.068 1.00 94.38 494 ILE A C 1
ATOM 3948 O O . ILE A 1 494 ? -18.118 4.835 3.555 1.00 94.38 494 ILE A O 1
ATOM 3952 N N . ASN A 1 495 ? -18.560 3.591 5.369 1.00 93.69 495 ASN A N 1
ATOM 3953 C CA . ASN A 1 495 ? -17.767 4.376 6.312 1.00 93.69 495 ASN A CA 1
ATOM 3954 C C . ASN A 1 495 ? -16.520 3.589 6.736 1.00 93.69 495 ASN A C 1
ATOM 3956 O O . ASN A 1 495 ? -16.602 2.771 7.655 1.00 93.69 495 ASN A O 1
ATOM 3960 N N . PRO A 1 496 ? -15.357 3.796 6.096 1.00 94.50 496 PRO A N 1
ATOM 3961 C CA . PRO A 1 496 ? -14.163 3.032 6.429 1.00 94.50 496 PRO A CA 1
ATOM 3962 C C . PRO A 1 496 ? -13.483 3.545 7.719 1.00 94.50 496 PRO A C 1
ATOM 3964 O O . PRO A 1 496 ? -13.766 4.661 8.174 1.00 94.50 496 PRO A O 1
ATOM 3967 N N . PRO A 1 497 ? -12.581 2.761 8.336 1.00 93.62 497 PRO A N 1
ATOM 3968 C CA . PRO A 1 497 ? -11.766 3.225 9.456 1.00 93.62 497 PRO A CA 1
ATOM 3969 C C . PRO A 1 497 ? -10.726 4.261 8.998 1.00 93.62 497 PRO A C 1
ATOM 3971 O O . PRO A 1 497 ? -10.462 4.405 7.808 1.00 93.62 497 PRO A O 1
ATOM 3974 N N . LEU A 1 498 ? -10.120 4.990 9.940 1.00 90.06 498 LEU A N 1
ATOM 3975 C CA . LEU A 1 498 ? -9.163 6.074 9.647 1.00 90.06 498 LEU A CA 1
ATOM 3976 C C . LEU A 1 498 ? -7.898 5.632 8.898 1.00 90.06 498 LEU A C 1
ATOM 3978 O O . LEU A 1 498 ? -7.263 6.449 8.240 1.00 90.06 498 LEU A O 1
ATOM 3982 N N . GLU A 1 499 ? -7.527 4.361 9.011 1.00 89.25 499 GLU A N 1
ATOM 3983 C CA . GLU A 1 499 ? -6.401 3.739 8.314 1.00 89.25 499 GLU A CA 1
ATOM 3984 C C . GLU A 1 499 ? -6.622 3.690 6.796 1.00 89.25 499 GLU A C 1
ATOM 3986 O O . GLU A 1 499 ? -5.655 3.640 6.043 1.00 89.25 499 GLU A O 1
ATOM 3991 N N . VAL A 1 500 ? -7.882 3.751 6.354 1.00 90.25 500 VAL A N 1
ATOM 3992 C CA . VAL A 1 500 ? -8.255 4.052 4.971 1.00 90.25 500 VAL A CA 1
ATOM 3993 C C . VAL A 1 500 ? -8.441 5.567 4.890 1.00 90.25 500 VAL A C 1
ATOM 3995 O O . VAL A 1 500 ? -9.467 6.119 5.303 1.00 90.25 500 VAL A O 1
ATOM 3998 N N . THR A 1 501 ? -7.405 6.273 4.437 1.00 84.50 501 THR A N 1
ATOM 3999 C CA . THR A 1 501 ? -7.321 7.731 4.629 1.00 84.50 501 THR A CA 1
ATOM 4000 C C . THR A 1 501 ? -8.386 8.476 3.830 1.00 84.50 501 THR A C 1
ATOM 4002 O O . THR A 1 501 ? -8.914 9.497 4.287 1.00 84.50 501 THR A O 1
ATOM 4005 N N . ARG A 1 502 ? -8.763 7.934 2.668 1.00 88.75 502 ARG A N 1
ATOM 4006 C CA . ARG A 1 502 ? -9.766 8.486 1.756 1.00 88.75 502 ARG A CA 1
ATOM 4007 C C . ARG A 1 502 ? -11.059 7.684 1.859 1.00 88.75 502 ARG A C 1
ATOM 4009 O O . ARG A 1 502 ? -11.056 6.469 1.703 1.00 88.75 502 ARG A O 1
ATOM 4016 N N . ALA A 1 503 ? -12.169 8.375 2.121 1.00 91.25 503 ALA A N 1
ATOM 4017 C CA . ALA A 1 503 ? -13.485 7.749 2.016 1.00 91.25 503 ALA A CA 1
ATOM 4018 C C . ALA A 1 503 ? -13.805 7.444 0.544 1.00 91.25 503 ALA A C 1
ATOM 4020 O O . ALA A 1 503 ? -13.345 8.189 -0.328 1.00 91.25 503 ALA A O 1
ATOM 4021 N N . PRO A 1 504 ? -14.602 6.396 0.271 1.00 93.62 504 PRO A N 1
ATOM 4022 C CA . PRO A 1 504 ? -15.098 6.143 -1.071 1.00 93.62 504 PRO A CA 1
ATOM 4023 C C . PRO A 1 504 ? -15.869 7.355 -1.609 1.00 93.62 504 PRO A C 1
ATOM 4025 O O . PRO A 1 504 ? -16.560 8.057 -0.871 1.00 93.62 504 PRO A O 1
ATOM 4028 N N . ARG A 1 505 ? -15.717 7.597 -2.910 1.00 92.81 505 ARG A N 1
ATOM 4029 C CA . ARG A 1 505 ? -16.401 8.647 -3.679 1.00 92.81 505 ARG A CA 1
ATOM 4030 C C . ARG A 1 505 ? -16.898 8.074 -5.008 1.00 92.81 505 ARG A C 1
ATOM 4032 O O . ARG A 1 505 ? -16.550 6.938 -5.326 1.00 92.81 505 ARG A O 1
ATOM 4039 N N . SER A 1 506 ? -17.732 8.814 -5.734 1.00 94.44 506 SER A N 1
ATOM 4040 C CA . SER A 1 506 ? -18.390 8.304 -6.944 1.00 94.44 506 SER A CA 1
ATOM 4041 C C . SER A 1 506 ? -17.387 7.726 -7.952 1.00 94.44 506 SER A C 1
ATOM 4043 O O . SER A 1 506 ? -16.297 8.272 -8.165 1.00 94.44 506 SER A O 1
ATOM 4045 N N . VAL A 1 507 ? -17.767 6.639 -8.630 1.00 93.88 507 VAL A N 1
ATOM 4046 C CA . VAL A 1 507 ? -16.993 6.058 -9.739 1.00 93.88 507 VAL A CA 1
ATOM 4047 C C . VAL A 1 507 ? -16.972 6.955 -10.974 1.00 93.88 507 VAL A C 1
ATOM 4049 O O . VAL A 1 507 ? -16.154 6.747 -11.878 1.00 93.88 507 VAL A O 1
ATOM 4052 N N . LYS A 1 508 ? -17.828 7.981 -11.036 1.00 91.88 508 LYS A N 1
ATOM 4053 C CA . LYS A 1 508 ? -17.749 9.037 -12.057 1.00 91.88 508 LYS A CA 1
ATOM 4054 C C . LYS A 1 508 ? -16.459 9.846 -11.900 1.00 91.88 508 LYS A C 1
ATOM 4056 O O . LYS A 1 508 ? -15.833 10.210 -12.894 1.00 91.88 508 LYS A O 1
ATOM 4061 N N . ASP A 1 509 ? -15.969 9.983 -10.670 1.00 94.00 509 ASP A N 1
ATOM 4062 C CA . ASP A 1 509 ? -14.727 10.692 -10.369 1.00 94.00 509 ASP A CA 1
ATOM 4063 C C . ASP A 1 509 ? -13.472 9.809 -10.455 1.00 94.00 509 ASP A C 1
ATOM 4065 O O . ASP A 1 509 ? -12.365 10.263 -10.135 1.00 94.00 509 ASP A O 1
ATOM 4069 N N . ARG A 1 510 ? -13.607 8.551 -10.902 1.00 94.19 510 ARG A N 1
ATOM 4070 C CA . ARG A 1 510 ? -12.510 7.563 -10.937 1.00 94.19 510 ARG A CA 1
ATOM 4071 C C . ARG A 1 510 ? -11.264 8.043 -11.678 1.00 94.19 510 ARG A C 1
ATOM 4073 O O . ARG A 1 510 ? -10.155 7.626 -11.355 1.00 94.19 510 ARG A O 1
ATOM 4080 N N . LYS A 1 511 ? -11.419 8.967 -12.635 1.00 92.31 511 LYS A N 1
ATOM 4081 C CA . LYS A 1 511 ? -10.293 9.588 -13.350 1.00 92.31 511 LYS A CA 1
ATOM 4082 C C . LYS A 1 511 ? -9.298 10.295 -12.420 1.00 92.31 511 LYS A C 1
ATOM 4084 O O . LYS A 1 511 ? -8.117 10.339 -12.754 1.00 92.31 511 LYS A O 1
ATOM 4089 N N . PHE A 1 512 ? -9.742 10.783 -11.257 1.00 93.62 512 PHE A N 1
ATOM 4090 C CA . PHE A 1 512 ? -8.878 11.440 -10.268 1.00 93.62 512 PHE A CA 1
ATOM 4091 C C . PHE A 1 512 ? -8.611 10.601 -9.010 1.00 93.62 512 PHE A C 1
ATOM 4093 O O . PHE A 1 512 ? -7.982 11.104 -8.079 1.00 93.62 512 PHE A O 1
ATOM 4100 N N . TRP A 1 513 ? -9.077 9.347 -8.955 1.00 94.81 513 TRP A N 1
ATOM 4101 C CA . TRP A 1 513 ? -8.772 8.459 -7.829 1.00 94.81 513 TRP A CA 1
ATOM 4102 C C . TRP A 1 513 ? -7.263 8.230 -7.716 1.00 94.81 513 TRP A C 1
ATOM 4104 O O . TRP A 1 513 ? -6.593 7.886 -8.697 1.00 94.81 513 TRP A O 1
ATOM 4114 N N . LYS A 1 514 ? -6.738 8.402 -6.502 1.00 92.06 514 LYS A N 1
ATOM 4115 C CA . LYS A 1 514 ? -5.346 8.105 -6.149 1.00 92.06 514 LYS A CA 1
ATOM 4116 C C . LYS A 1 514 ? -5.133 6.603 -5.958 1.00 92.06 514 LYS A C 1
ATOM 4118 O O . LYS A 1 514 ? -6.085 5.834 -5.839 1.00 92.06 514 LYS A O 1
ATOM 4123 N N . ALA A 1 515 ? -3.873 6.172 -5.898 1.00 92.31 515 ALA A N 1
ATOM 4124 C CA . ALA A 1 515 ? -3.530 4.760 -5.717 1.00 92.31 515 ALA A CA 1
ATOM 4125 C C . ALA A 1 515 ? -4.167 4.139 -4.459 1.00 92.31 515 ALA A C 1
ATOM 4127 O O . ALA A 1 515 ? -4.597 2.989 -4.490 1.00 92.31 515 ALA A O 1
ATOM 4128 N N . SER A 1 516 ? -4.293 4.917 -3.383 1.00 92.88 516 SER A N 1
ATOM 4129 C CA . SER A 1 516 ? -4.951 4.518 -2.136 1.00 92.88 516 SER A CA 1
ATOM 4130 C C . SER A 1 516 ? -6.458 4.283 -2.266 1.00 92.88 516 SER A C 1
ATOM 4132 O O . SER A 1 516 ? -7.005 3.366 -1.649 1.00 92.88 516 SER A O 1
ATOM 4134 N N . GLU A 1 517 ? -7.140 5.061 -3.111 1.00 95.62 517 GLU A N 1
ATOM 4135 C CA . GLU A 1 517 ? -8.557 4.850 -3.433 1.00 95.62 517 GLU A CA 1
ATOM 4136 C C . GLU A 1 517 ? -8.732 3.561 -4.243 1.00 95.62 517 GLU A C 1
ATOM 4138 O O . GLU A 1 517 ? -9.576 2.737 -3.898 1.00 95.62 517 GLU A O 1
ATOM 4143 N N . TRP A 1 518 ? -7.875 3.323 -5.245 1.00 97.06 518 TRP A N 1
ATOM 4144 C CA . TRP A 1 518 ? -7.869 2.069 -6.012 1.00 97.06 518 TRP A CA 1
ATOM 4145 C C . TRP A 1 518 ? -7.580 0.846 -5.143 1.00 97.06 518 TRP A C 1
ATOM 4147 O O . TRP A 1 518 ? -8.252 -0.178 -5.269 1.00 97.06 518 TRP A O 1
ATOM 4157 N N . ARG A 1 519 ? -6.621 0.965 -4.221 1.00 96.44 519 ARG A N 1
ATOM 4158 C CA . ARG A 1 519 ? -6.319 -0.056 -3.216 1.00 96.44 519 ARG A CA 1
ATOM 4159 C C . ARG A 1 519 ? -7.541 -0.369 -2.358 1.00 96.44 519 ARG A C 1
ATOM 4161 O O . ARG A 1 519 ? -7.892 -1.534 -2.183 1.00 96.44 519 ARG A O 1
ATOM 4168 N N . SER A 1 520 ? -8.185 0.664 -1.820 1.00 96.06 520 SER A N 1
ATOM 4169 C CA . SER A 1 520 ? -9.339 0.502 -0.933 1.00 96.06 520 SER A CA 1
ATOM 4170 C C . SER A 1 520 ? -10.533 -0.101 -1.671 1.00 96.06 520 SER A C 1
ATOM 4172 O O . SER A 1 520 ? -11.183 -1.013 -1.157 1.00 96.06 520 SER A O 1
ATOM 4174 N N . PHE A 1 521 ? -10.754 0.337 -2.913 1.00 97.62 521 PHE A N 1
ATOM 4175 C CA . PHE A 1 521 ? -11.731 -0.257 -3.812 1.00 97.62 521 PHE A CA 1
ATOM 4176 C C . PHE A 1 521 ? -11.467 -1.750 -4.013 1.00 97.62 521 PHE A C 1
ATOM 4178 O O . PHE A 1 521 ? -12.353 -2.551 -3.731 1.00 97.62 521 PHE A O 1
ATOM 4185 N N . LEU A 1 522 ? -10.249 -2.142 -4.404 1.00 98.00 522 LEU A N 1
ATOM 4186 C CA . LEU A 1 522 ? -9.899 -3.544 -4.639 1.00 98.00 522 LEU A CA 1
ATOM 4187 C C . LEU A 1 522 ? -10.084 -4.415 -3.390 1.00 98.00 522 LEU A C 1
ATOM 4189 O O . LEU A 1 522 ? -10.703 -5.474 -3.459 1.00 98.00 522 LEU A O 1
ATOM 4193 N N . LEU A 1 523 ? -9.517 -3.992 -2.259 1.00 96.75 523 LEU A N 1
ATOM 4194 C CA . LEU A 1 523 ? -9.420 -4.834 -1.067 1.00 96.75 523 LEU A CA 1
ATOM 4195 C C . LEU A 1 523 ? -10.733 -4.926 -0.291 1.00 96.75 523 LEU A C 1
ATOM 4197 O O . LEU A 1 523 ? -11.013 -5.971 0.297 1.00 96.75 523 LEU A O 1
ATOM 4201 N N . PHE A 1 524 ? -11.525 -3.856 -0.259 1.00 96.25 524 PHE A N 1
ATOM 4202 C CA . PHE A 1 524 ? -12.665 -3.770 0.653 1.00 96.25 524 PHE A CA 1
ATOM 4203 C C . PHE A 1 524 ? -14.001 -3.658 -0.074 1.00 96.25 524 PHE A C 1
ATOM 4205 O O . PHE A 1 524 ? -14.965 -4.288 0.351 1.00 96.25 524 PHE A O 1
ATOM 4212 N N . TYR A 1 525 ? -14.081 -2.870 -1.149 1.00 96.38 525 TYR A N 1
ATOM 4213 C CA . TYR A 1 525 ? -15.374 -2.437 -1.690 1.00 96.38 525 TYR A CA 1
ATOM 4214 C C . TYR A 1 525 ? -15.835 -3.261 -2.892 1.00 96.38 525 TYR A C 1
ATOM 4216 O O . TYR A 1 525 ? -17.023 -3.546 -3.018 1.00 96.38 525 TYR A O 1
ATOM 4224 N N . ALA A 1 526 ? -14.911 -3.672 -3.760 1.00 96.06 526 ALA A N 1
ATOM 4225 C CA . ALA A 1 526 ? -15.242 -4.208 -5.072 1.00 96.06 526 ALA A CA 1
ATOM 4226 C C . ALA A 1 526 ? -16.080 -5.492 -4.989 1.00 96.06 526 ALA A C 1
ATOM 4228 O O . ALA A 1 526 ? -17.120 -5.567 -5.631 1.00 96.06 526 ALA A O 1
ATOM 4229 N N . LEU A 1 527 ? -15.691 -6.485 -4.177 1.00 95.50 527 LEU A N 1
ATOM 4230 C CA . LEU A 1 527 ? -16.452 -7.742 -4.092 1.00 95.50 527 LEU A CA 1
ATOM 4231 C C . LEU A 1 527 ? -17.867 -7.565 -3.512 1.00 95.50 527 LEU A C 1
ATOM 4233 O O . LEU A 1 527 ? -18.798 -8.058 -4.151 1.00 95.50 527 LEU A O 1
ATOM 4237 N N . PRO A 1 528 ? -18.067 -6.885 -2.362 1.00 93.88 528 PRO A N 1
ATOM 4238 C CA . PRO A 1 528 ? -19.409 -6.660 -1.819 1.00 93.88 528 PRO A CA 1
ATOM 4239 C C . PRO A 1 528 ? -20.287 -5.820 -2.733 1.00 93.88 528 PRO A C 1
ATOM 4241 O O . PRO A 1 528 ? -21.410 -6.211 -3.022 1.00 93.88 528 PRO A O 1
ATOM 4244 N N . VAL A 1 529 ? -19.773 -4.683 -3.211 1.00 94.88 529 VAL A N 1
ATOM 4245 C CA . VAL A 1 529 ? -20.592 -3.727 -3.962 1.00 94.88 529 VAL A CA 1
ATOM 4246 C C . VAL A 1 529 ? -20.925 -4.258 -5.355 1.00 94.88 529 VAL A C 1
ATOM 4248 O O . VAL A 1 529 ? -22.027 -4.042 -5.837 1.00 94.88 529 VAL A O 1
ATOM 4251 N N . LEU A 1 530 ? -20.017 -4.998 -6.000 1.00 94.75 530 LEU A N 1
ATOM 4252 C CA . LEU A 1 530 ? -20.277 -5.569 -7.326 1.00 94.75 530 LEU A CA 1
ATOM 4253 C C . LEU A 1 530 ? -21.055 -6.891 -7.281 1.00 94.75 530 LEU A C 1
ATOM 4255 O O . LEU A 1 53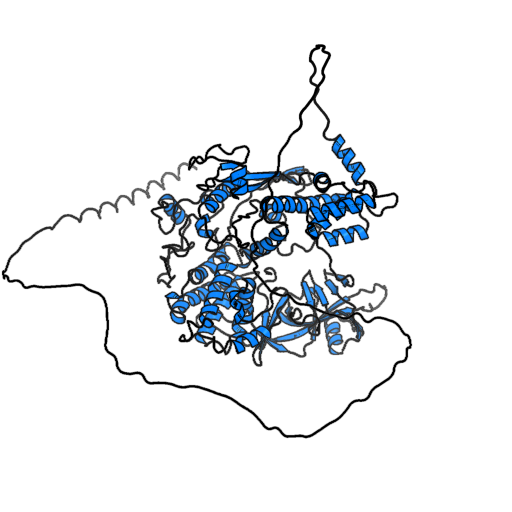0 ? -21.359 -7.441 -8.343 1.00 94.75 530 LEU A O 1
ATOM 4259 N N . SER A 1 531 ? -21.369 -7.417 -6.093 1.00 92.38 531 SER A N 1
ATOM 4260 C CA . SER A 1 531 ? -22.237 -8.588 -5.953 1.00 92.38 531 SER A CA 1
ATOM 4261 C C . SER A 1 531 ? -23.627 -8.266 -6.509 1.00 92.38 531 SER A C 1
ATOM 4263 O O . SER A 1 531 ? -24.173 -7.206 -6.233 1.00 92.38 531 SER A O 1
ATOM 4265 N N . GLY A 1 532 ? -24.176 -9.131 -7.364 1.00 89.75 532 GLY A N 1
ATOM 4266 C CA . GLY A 1 532 ? -25.464 -8.893 -8.042 1.00 89.75 532 GLY A CA 1
ATOM 4267 C C . GLY A 1 532 ? -25.424 -7.862 -9.186 1.00 89.75 532 GLY A C 1
ATOM 4268 O O . GLY A 1 532 ? -26.223 -7.945 -10.120 1.00 89.75 532 GLY A O 1
ATOM 4269 N N . ILE A 1 533 ? -24.452 -6.943 -9.191 1.00 93.81 533 ILE A N 1
ATOM 4270 C CA . ILE A 1 533 ? -24.270 -5.938 -10.251 1.00 93.81 533 ILE A CA 1
ATOM 4271 C C . ILE A 1 533 ? -23.461 -6.513 -11.421 1.00 93.81 533 ILE A C 1
ATOM 4273 O O . ILE A 1 533 ? -23.926 -6.481 -12.569 1.00 93.81 533 ILE A O 1
ATOM 4277 N N . LEU A 1 534 ? -22.269 -7.046 -11.128 1.0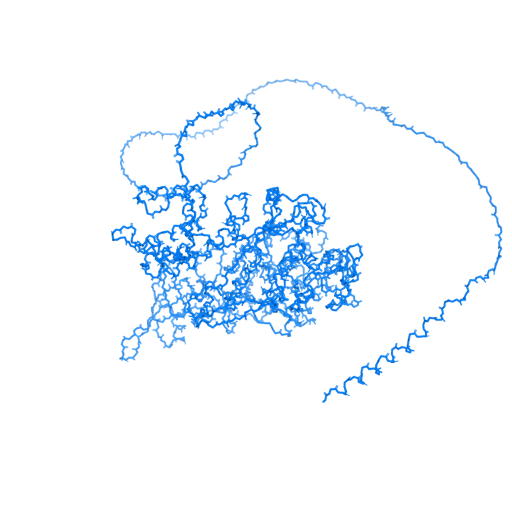0 95.69 534 LEU A N 1
ATOM 4278 C CA . LEU A 1 534 ? -21.328 -7.599 -12.102 1.00 95.69 534 LEU A CA 1
ATOM 4279 C C . LEU A 1 534 ? -21.660 -9.065 -12.404 1.00 95.69 534 LEU A C 1
ATOM 4281 O O . LEU A 1 534 ? -21.874 -9.872 -11.499 1.00 95.69 534 LEU A O 1
ATOM 4285 N N . LYS A 1 535 ? -21.666 -9.443 -13.691 1.00 96.38 535 LYS A N 1
ATOM 4286 C CA . LYS A 1 535 ? -21.976 -10.825 -14.093 1.00 96.38 535 LYS A CA 1
ATOM 4287 C C . LYS A 1 535 ? -21.009 -11.813 -13.437 1.00 96.38 535 LYS A C 1
ATOM 4289 O O . LYS A 1 535 ? -19.798 -11.590 -13.378 1.00 96.38 535 LYS A O 1
ATOM 4294 N N . LYS A 1 536 ? -21.554 -12.958 -13.017 1.00 96.44 536 LYS A N 1
ATOM 4295 C CA . LYS A 1 536 ? -20.879 -13.949 -12.163 1.00 96.44 536 LYS A CA 1
ATOM 4296 C C . LYS A 1 536 ? -19.490 -14.370 -12.657 1.00 96.44 536 LYS A C 1
ATOM 4298 O O . LYS A 1 536 ? -18.584 -14.506 -11.846 1.00 96.44 536 LYS A O 1
ATOM 4303 N N . LYS A 1 537 ? -19.279 -14.537 -13.969 1.00 97.00 537 LYS A N 1
ATOM 4304 C CA . LYS A 1 537 ? -17.961 -14.917 -14.519 1.00 97.00 537 LYS A CA 1
ATOM 4305 C C . LYS A 1 537 ? -16.871 -13.858 -14.283 1.00 97.00 537 LYS A C 1
ATOM 4307 O O . LYS A 1 537 ? -15.748 -14.227 -13.955 1.00 97.00 537 LYS A O 1
ATOM 4312 N N . TYR A 1 538 ? -17.204 -12.569 -14.379 1.00 98.19 538 TYR A N 1
ATOM 4313 C CA . TYR A 1 538 ? -16.274 -11.464 -14.111 1.00 98.19 538 TYR A CA 1
ATOM 4314 C C . TYR A 1 538 ? -16.093 -11.242 -12.612 1.00 98.19 538 TYR A C 1
ATOM 4316 O O . TYR A 1 538 ? -14.982 -10.988 -12.159 1.00 98.19 538 TYR A O 1
ATOM 4324 N N . TRP A 1 539 ? -17.159 -11.414 -11.829 1.00 97.88 539 TRP A N 1
ATOM 4325 C CA . TRP A 1 539 ? -17.085 -11.329 -10.371 1.00 97.88 539 TRP A CA 1
ATOM 4326 C C . TRP A 1 539 ? -16.207 -12.449 -9.779 1.00 97.88 539 TRP A C 1
ATOM 4328 O O . TRP A 1 539 ? -15.315 -12.188 -8.974 1.00 97.88 539 TRP A O 1
ATOM 4338 N N . ASN A 1 540 ? -16.364 -13.689 -10.256 1.00 97.44 540 ASN A N 1
ATOM 4339 C CA . ASN A 1 540 ? -15.505 -14.818 -9.876 1.00 97.44 540 ASN A CA 1
ATOM 4340 C C . ASN A 1 540 ? -14.043 -14.598 -10.296 1.00 97.44 540 ASN A C 1
ATOM 4342 O O . ASN A 1 540 ? -13.125 -15.074 -9.630 1.00 97.44 540 ASN A O 1
ATOM 4346 N N . HIS A 1 541 ? -13.818 -13.896 -11.410 1.00 98.19 541 HIS A N 1
ATOM 4347 C CA . HIS A 1 541 ? -12.481 -13.517 -11.861 1.00 98.19 541 HIS A CA 1
ATOM 4348 C C . HIS A 1 541 ? -11.870 -12.439 -10.958 1.00 98.19 541 HIS A C 1
ATOM 4350 O O . HIS A 1 541 ? -10.757 -12.632 -10.476 1.00 98.19 541 HIS A O 1
ATOM 4356 N N . LEU A 1 542 ? -12.619 -11.384 -10.618 1.00 98.50 542 LEU A N 1
ATOM 4357 C CA . LEU A 1 542 ? -12.220 -10.367 -9.636 1.00 98.50 542 LEU A CA 1
ATOM 4358 C C . LEU A 1 542 ? -11.841 -10.996 -8.287 1.00 98.50 542 LEU A C 1
ATOM 4360 O O . LEU A 1 542 ? -10.841 -10.603 -7.687 1.00 98.50 542 LEU A O 1
ATOM 4364 N N . PHE A 1 543 ? -12.589 -12.004 -7.831 1.00 98.38 543 PHE A N 1
ATOM 4365 C CA . PHE A 1 543 ? -12.280 -12.717 -6.592 1.00 98.38 543 PHE A CA 1
ATOM 4366 C C . PHE A 1 543 ? -10.846 -13.263 -6.554 1.00 98.38 543 PHE A C 1
ATOM 4368 O O . PHE A 1 543 ? -10.211 -13.174 -5.506 1.00 98.38 543 PHE A O 1
ATOM 4375 N N . LEU A 1 544 ? -10.312 -13.781 -7.669 1.00 98.62 544 LEU A N 1
ATOM 4376 C CA . LEU A 1 544 ? -8.942 -14.307 -7.715 1.00 98.62 544 LEU A CA 1
ATOM 4377 C C . LEU A 1 544 ? -7.916 -13.211 -7.401 1.00 98.62 544 LEU A C 1
ATOM 4379 O O . LEU A 1 544 ? -7.012 -13.433 -6.600 1.00 98.62 544 LEU A O 1
ATOM 4383 N N . LEU A 1 545 ? -8.089 -12.016 -7.976 1.00 98.62 545 LEU A N 1
ATOM 4384 C CA . LEU A 1 545 ? -7.201 -10.881 -7.724 1.00 98.62 545 LEU A CA 1
ATOM 4385 C C . LEU A 1 545 ? -7.296 -10.410 -6.268 1.00 98.62 545 LEU A C 1
ATOM 4387 O O . LEU A 1 545 ? -6.271 -10.226 -5.612 1.00 98.62 545 LEU A O 1
ATOM 4391 N N . VAL A 1 546 ? -8.516 -10.253 -5.746 1.00 98.44 546 VAL A N 1
ATOM 4392 C CA . VAL A 1 546 ? -8.738 -9.795 -4.365 1.00 98.44 546 VAL A CA 1
ATOM 4393 C C . VAL A 1 546 ? -8.199 -10.809 -3.352 1.00 98.44 546 VAL A C 1
ATOM 4395 O O . VAL A 1 546 ? -7.528 -10.418 -2.397 1.00 98.44 546 VAL A O 1
ATOM 4398 N N . PHE A 1 547 ? -8.414 -12.109 -3.584 1.00 98.25 547 PHE A N 1
ATOM 4399 C CA . PHE A 1 547 ? -7.856 -13.186 -2.763 1.00 98.25 547 PHE A CA 1
ATOM 4400 C C . PHE A 1 547 ? -6.329 -13.133 -2.720 1.00 98.25 547 PHE A C 1
ATOM 4402 O O . PHE A 1 547 ? -5.738 -13.158 -1.635 1.00 98.25 547 PHE A O 1
ATOM 4409 N N . SER A 1 548 ? -5.686 -13.022 -3.883 1.00 98.44 548 SER A N 1
ATOM 4410 C CA . SER A 1 548 ? -4.231 -12.959 -3.955 1.00 98.44 548 SER A CA 1
ATOM 4411 C C . SER A 1 548 ? -3.685 -11.714 -3.264 1.00 98.44 548 SER A C 1
ATOM 4413 O O . SER A 1 548 ? -2.718 -11.828 -2.517 1.00 98.44 548 SER A O 1
ATOM 4415 N N . MET A 1 549 ? -4.312 -10.543 -3.427 1.00 98.12 549 MET A N 1
ATOM 4416 C CA . MET A 1 549 ? -3.823 -9.318 -2.783 1.00 98.12 549 MET A CA 1
ATOM 4417 C C . MET A 1 549 ? -3.983 -9.347 -1.263 1.00 98.12 549 MET A C 1
ATOM 4419 O O . MET A 1 549 ? -3.026 -9.040 -0.559 1.00 98.12 549 MET A O 1
ATOM 4423 N N . HIS A 1 550 ? -5.126 -9.797 -0.734 1.00 96.56 550 HIS A N 1
ATOM 4424 C CA . HIS A 1 550 ? -5.283 -9.994 0.718 1.00 96.56 550 HIS A CA 1
ATOM 4425 C C . HIS A 1 550 ? -4.237 -10.951 1.291 1.00 96.56 550 HIS A C 1
ATOM 4427 O O . HIS A 1 550 ? -3.721 -10.727 2.384 1.00 96.56 550 HIS A O 1
ATOM 4433 N N . THR A 1 551 ? -3.899 -11.997 0.538 1.00 97.31 551 THR A N 1
ATOM 4434 C CA . THR A 1 551 ? -2.904 -12.988 0.953 1.00 97.31 551 THR A CA 1
ATOM 4435 C C . THR A 1 551 ? -1.485 -12.415 0.941 1.00 97.31 551 THR A C 1
ATOM 4437 O O . THR A 1 551 ? -0.754 -12.570 1.916 1.00 97.31 551 THR A O 1
ATOM 4440 N N . LEU A 1 552 ? -1.097 -11.721 -0.135 1.00 97.81 552 LEU A N 1
ATOM 4441 C CA . LEU A 1 552 ? 0.257 -11.187 -0.331 1.00 97.81 552 LEU A CA 1
ATOM 4442 C C . LEU A 1 552 ? 0.537 -9.887 0.455 1.00 97.81 552 LEU A C 1
ATOM 4444 O O . LEU A 1 552 ? 1.689 -9.456 0.537 1.00 97.81 552 LEU A O 1
ATOM 4448 N N . LEU A 1 553 ? -0.494 -9.274 1.047 1.00 96.00 553 LEU A N 1
ATOM 4449 C CA . LEU A 1 553 ? -0.401 -8.077 1.896 1.00 96.00 553 LEU A CA 1
ATOM 4450 C C . LEU A 1 553 ? -0.507 -8.372 3.402 1.00 96.00 553 LEU A C 1
ATOM 4452 O O . LEU A 1 553 ? -0.484 -7.433 4.203 1.00 96.00 553 LEU A O 1
ATOM 4456 N N . HIS A 1 554 ? -0.645 -9.636 3.809 1.00 92.38 554 HIS A N 1
ATOM 4457 C CA . HIS A 1 554 ? -0.723 -9.985 5.229 1.00 92.38 554 HIS A CA 1
ATOM 4458 C C . HIS A 1 554 ? 0.610 -9.681 5.947 1.00 92.38 554 HIS A C 1
ATOM 4460 O O . HIS A 1 554 ? 1.674 -9.638 5.330 1.00 92.38 554 HIS A O 1
ATOM 4466 N N . ASP A 1 555 ? 0.567 -9.449 7.260 1.00 87.12 555 ASP A N 1
ATOM 4467 C CA . ASP A 1 555 ? 1.759 -9.174 8.084 1.00 87.12 555 ASP A CA 1
ATOM 4468 C C . ASP A 1 555 ? 2.736 -10.366 8.168 1.00 87.12 555 ASP A C 1
ATOM 4470 O O . ASP A 1 555 ? 3.951 -10.187 8.127 1.00 87.12 555 ASP A O 1
ATOM 4474 N N . ALA A 1 556 ? 2.196 -11.580 8.233 1.00 87.88 556 ALA A N 1
ATOM 4475 C CA . ALA A 1 556 ? 2.902 -12.847 8.205 1.00 87.88 556 ALA A CA 1
ATOM 4476 C C . ALA A 1 556 ? 2.235 -13.786 7.193 1.00 87.88 556 ALA A C 1
ATOM 4478 O O . ALA A 1 556 ? 1.051 -14.114 7.309 1.00 87.88 556 ALA A O 1
ATOM 4479 N N . ILE A 1 557 ? 3.009 -14.240 6.206 1.00 92.38 557 ILE A N 1
ATOM 4480 C CA . ILE A 1 557 ? 2.517 -15.053 5.091 1.00 92.38 557 ILE A CA 1
ATOM 4481 C C . ILE A 1 557 ? 3.244 -16.396 5.112 1.00 92.38 557 ILE A C 1
ATOM 4483 O O . ILE A 1 557 ? 4.471 -16.454 5.087 1.00 92.38 557 ILE A O 1
ATOM 4487 N N . LYS A 1 558 ? 2.486 -17.493 5.170 1.00 94.69 558 LYS A N 1
ATOM 4488 C CA . LYS A 1 558 ? 3.039 -18.850 5.067 1.00 94.69 558 LYS A CA 1
ATOM 4489 C C . LYS A 1 558 ? 3.342 -19.183 3.604 1.00 94.69 558 LYS A C 1
ATOM 4491 O O . LYS A 1 558 ? 2.590 -18.771 2.725 1.00 94.69 558 LYS A O 1
ATOM 4496 N N . ALA A 1 559 ? 4.375 -19.989 3.349 1.00 96.12 559 ALA A N 1
ATOM 4497 C CA . ALA A 1 559 ? 4.773 -20.378 1.990 1.00 96.12 559 ALA A CA 1
ATOM 4498 C C . ALA A 1 559 ? 3.611 -20.975 1.172 1.00 96.12 559 ALA A C 1
ATOM 4500 O O . ALA A 1 559 ? 3.341 -20.520 0.067 1.00 96.12 559 ALA A O 1
ATOM 4501 N N . ASN A 1 560 ? 2.830 -21.880 1.770 1.00 96.44 560 ASN A N 1
ATOM 4502 C CA . ASN A 1 560 ? 1.660 -22.477 1.120 1.00 96.44 560 ASN A CA 1
ATOM 4503 C C . ASN A 1 560 ? 0.577 -21.448 0.738 1.00 96.44 560 ASN A C 1
ATOM 4505 O O . ASN A 1 560 ? -0.134 -21.639 -0.243 1.00 96.44 560 ASN A O 1
ATOM 4509 N N . HIS A 1 561 ? 0.428 -20.355 1.493 1.00 96.25 561 HIS A N 1
ATOM 4510 C CA . HIS A 1 561 ? -0.484 -19.271 1.125 1.00 96.25 561 HIS A CA 1
ATOM 4511 C C . HIS A 1 561 ? 0.055 -18.465 -0.064 1.00 96.25 561 HIS A C 1
ATOM 4513 O O . HIS A 1 561 ? -0.729 -18.054 -0.917 1.00 96.25 561 HIS A O 1
ATOM 4519 N N . VAL A 1 562 ? 1.378 -18.279 -0.159 1.00 98.12 562 VAL A N 1
ATOM 4520 C CA . VAL A 1 562 ? 2.006 -17.681 -1.348 1.00 98.12 562 VAL A CA 1
ATOM 4521 C C . VAL A 1 562 ? 1.752 -18.556 -2.577 1.00 98.12 562 VAL A C 1
ATOM 4523 O O . VAL A 1 562 ? 1.364 -18.028 -3.615 1.00 98.12 562 VAL A O 1
ATOM 4526 N N . ASP A 1 563 ? 1.867 -19.882 -2.448 1.00 98.06 563 ASP A N 1
ATOM 4527 C CA . ASP A 1 563 ? 1.583 -20.826 -3.540 1.00 98.06 563 ASP A CA 1
ATOM 4528 C C . ASP A 1 563 ? 0.118 -20.743 -4.001 1.00 98.06 563 ASP A C 1
ATOM 4530 O O . ASP A 1 563 ? -0.162 -20.682 -5.199 1.00 98.06 563 ASP A O 1
ATOM 4534 N N . MET A 1 564 ? -0.832 -20.670 -3.060 1.00 97.62 564 MET A N 1
ATOM 4535 C CA . MET A 1 564 ? -2.254 -20.476 -3.377 1.00 97.62 564 MET A CA 1
ATOM 4536 C C . MET A 1 564 ? -2.502 -19.148 -4.103 1.00 97.62 564 MET A C 1
ATOM 4538 O O . MET A 1 564 ? -3.249 -19.106 -5.083 1.00 97.62 564 MET A O 1
ATOM 4542 N N . ALA A 1 565 ? -1.879 -18.060 -3.640 1.00 98.31 565 ALA A N 1
ATOM 4543 C CA . ALA A 1 565 ? -1.993 -16.753 -4.278 1.00 98.31 565 ALA A CA 1
ATOM 4544 C C . ALA A 1 565 ? -1.384 -16.757 -5.688 1.00 98.31 565 ALA A C 1
ATOM 4546 O O . ALA A 1 565 ? -1.975 -16.175 -6.597 1.00 98.31 565 ALA A O 1
ATOM 4547 N N . GLU A 1 566 ? -0.254 -17.439 -5.894 1.00 98.44 566 GLU A N 1
ATOM 4548 C CA . GLU A 1 566 ? 0.370 -17.601 -7.209 1.00 98.44 566 GLU A CA 1
ATOM 4549 C C . GLU A 1 566 ? -0.549 -18.339 -8.183 1.00 98.44 566 GLU A C 1
ATOM 4551 O O . GLU A 1 566 ? -0.779 -17.867 -9.297 1.00 98.44 566 GLU A O 1
ATOM 4556 N N . GLN A 1 567 ? -1.128 -19.466 -7.763 1.00 98.38 567 GLN A N 1
ATOM 4557 C CA . GLN A 1 567 ? -2.060 -20.230 -8.594 1.00 98.38 567 GLN A CA 1
ATOM 4558 C C . GLN A 1 567 ? -3.303 -19.406 -8.955 1.00 98.38 567 GLN A C 1
ATOM 4560 O O . GLN A 1 567 ? -3.760 -19.438 -10.101 1.00 98.38 567 GLN A O 1
ATOM 4565 N N . ALA A 1 568 ? -3.827 -18.625 -8.006 1.00 98.62 568 ALA A N 1
ATOM 4566 C CA . ALA A 1 568 ? -4.934 -17.708 -8.252 1.00 98.62 568 ALA A CA 1
ATOM 4567 C C . ALA A 1 568 ? -4.565 -16.594 -9.247 1.00 98.62 568 ALA A C 1
ATOM 4569 O O . ALA A 1 568 ? -5.347 -16.334 -10.162 1.00 98.62 568 ALA A O 1
ATOM 4570 N N . LEU A 1 569 ? -3.370 -15.997 -9.145 1.00 98.56 569 LEU A N 1
ATOM 4571 C CA . LEU A 1 569 ? -2.890 -14.983 -10.097 1.00 98.56 569 LEU A CA 1
ATOM 4572 C C . LEU A 1 569 ? -2.655 -15.577 -11.489 1.00 98.56 569 LEU A C 1
ATOM 4574 O O . LEU A 1 569 ? -3.113 -15.007 -12.475 1.00 98.56 569 LEU A O 1
ATOM 4578 N N . ARG A 1 570 ? -2.037 -16.757 -11.594 1.00 97.62 570 ARG A N 1
ATOM 4579 C CA . ARG A 1 570 ? -1.879 -17.478 -12.869 1.00 97.62 570 ARG A CA 1
ATOM 4580 C C . ARG A 1 570 ? -3.230 -17.754 -13.525 1.00 97.62 570 ARG A C 1
ATOM 4582 O O . ARG A 1 570 ? -3.422 -17.471 -14.706 1.00 97.62 570 ARG A O 1
ATOM 4589 N N . LYS A 1 571 ? -4.204 -18.245 -12.750 1.00 97.69 571 LYS A N 1
ATOM 4590 C CA . LYS A 1 571 ? -5.576 -18.464 -13.229 1.00 97.69 571 LYS A CA 1
ATOM 4591 C C . LYS A 1 571 ? -6.247 -17.154 -13.655 1.00 97.69 571 LYS A C 1
ATOM 4593 O O . LYS A 1 571 ? -6.951 -17.147 -14.664 1.00 97.69 571 LYS A O 1
ATOM 4598 N N . PHE A 1 572 ? -6.027 -16.064 -12.919 1.00 98.31 572 PHE A N 1
ATOM 4599 C CA . PHE A 1 572 ? -6.526 -14.734 -13.264 1.00 98.31 572 PHE A CA 1
ATOM 4600 C C . PHE A 1 572 ? -5.975 -14.270 -14.616 1.00 98.31 572 PHE A C 1
ATOM 4602 O O . PHE A 1 572 ? -6.768 -13.935 -15.494 1.00 98.31 572 PHE A O 1
ATOM 4609 N N . VAL A 1 573 ? -4.653 -14.306 -14.812 1.00 97.31 573 VAL A N 1
ATOM 4610 C CA . VAL A 1 573 ? -3.998 -13.864 -16.056 1.00 97.31 573 VAL A CA 1
ATOM 4611 C C . VAL A 1 573 ? -4.445 -14.723 -17.241 1.00 97.31 573 VAL A C 1
ATOM 4613 O O . VAL A 1 573 ? -4.918 -14.179 -18.235 1.00 97.31 573 VAL A O 1
ATOM 4616 N N . ARG A 1 574 ? -4.429 -16.057 -17.109 1.00 95.50 574 ARG A N 1
ATOM 4617 C CA . ARG A 1 574 ? -4.883 -16.981 -18.165 1.00 95.50 574 ARG A CA 1
ATOM 4618 C C . ARG A 1 574 ? -6.339 -16.750 -18.580 1.00 95.50 574 ARG A C 1
ATOM 4620 O O . ARG A 1 574 ? -6.690 -16.863 -19.750 1.00 95.50 574 ARG A O 1
ATOM 4627 N N . ASN A 1 575 ? -7.217 -16.468 -17.619 1.00 96.94 575 ASN A 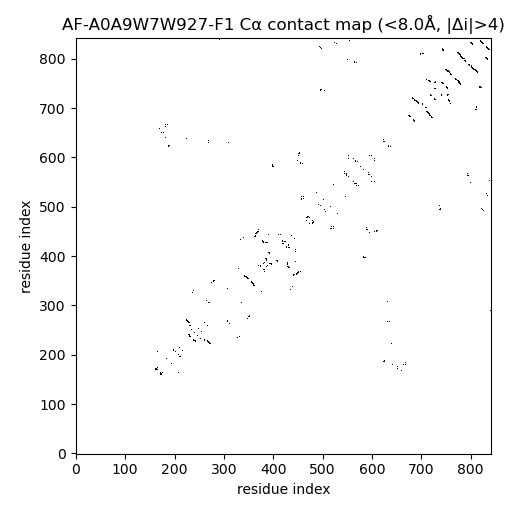N 1
ATOM 4628 C CA . ASN A 1 575 ? -8.633 -16.238 -17.906 1.00 96.94 575 ASN A CA 1
ATOM 4629 C C . ASN A 1 575 ? -8.912 -14.816 -18.416 1.00 96.94 575 ASN A C 1
ATOM 4631 O O . ASN A 1 575 ? -9.989 -14.589 -18.963 1.00 96.94 575 ASN A O 1
ATOM 4635 N N . PHE A 1 576 ? -7.977 -13.874 -18.247 1.00 97.56 576 PHE A N 1
ATOM 4636 C CA . PHE A 1 576 ? -8.155 -12.479 -18.648 1.00 97.56 576 PHE A CA 1
ATOM 4637 C C . PHE A 1 576 ? -8.424 -12.367 -20.149 1.00 97.56 576 PHE A C 1
ATOM 4639 O O . PHE A 1 576 ? -9.378 -11.706 -20.546 1.00 97.56 576 PHE A O 1
ATOM 4646 N N . GLU A 1 577 ? -7.647 -13.081 -20.967 1.00 94.62 577 GLU A N 1
ATOM 4647 C CA . GLU A 1 577 ? -7.812 -13.125 -22.423 1.00 94.62 577 GLU A CA 1
ATOM 4648 C C . GLU A 1 577 ? -9.224 -13.534 -22.836 1.00 94.62 577 GLU A C 1
ATOM 4650 O O . GLU A 1 577 ? -9.888 -12.851 -23.607 1.00 94.62 577 GLU A O 1
ATOM 4655 N N . LYS A 1 578 ? -9.708 -14.644 -22.275 1.00 95.50 578 LYS A N 1
ATOM 4656 C CA . LYS A 1 578 ? -11.020 -15.208 -22.611 1.00 95.50 578 LYS A CA 1
ATOM 4657 C C . LYS A 1 578 ? -12.168 -14.308 -22.167 1.00 95.50 578 LYS A C 1
ATOM 4659 O O . LYS A 1 578 ? -13.251 -14.373 -22.738 1.00 95.50 578 LYS A O 1
ATOM 4664 N N . LEU A 1 579 ? -11.959 -13.533 -21.105 1.00 97.69 579 LEU A N 1
ATOM 4665 C CA . LEU A 1 579 ? -12.990 -12.692 -20.509 1.00 97.69 579 LEU A CA 1
ATOM 4666 C C . LEU A 1 579 ? -13.035 -11.292 -21.110 1.00 97.69 579 LEU A C 1
ATOM 4668 O O . LEU A 1 579 ? -14.136 -10.775 -21.251 1.00 97.69 579 LEU A O 1
ATOM 4672 N N . TYR A 1 580 ? -11.882 -10.707 -21.439 1.00 97.00 580 TYR A N 1
ATOM 4673 C CA . TYR A 1 580 ? -11.749 -9.303 -21.840 1.00 97.00 580 TYR A CA 1
ATOM 4674 C C . TYR A 1 580 ? -11.075 -9.107 -23.206 1.00 97.00 580 TYR A C 1
ATOM 4676 O O . TYR A 1 580 ? -10.975 -7.977 -23.671 1.00 97.00 580 TYR A O 1
ATOM 4684 N N . GLY A 1 581 ? -10.602 -10.172 -23.854 1.00 94.69 581 GLY A N 1
ATOM 4685 C CA . GLY A 1 581 ? -9.893 -10.127 -25.133 1.00 94.69 581 GLY A CA 1
ATOM 4686 C C . GLY A 1 581 ? -8.373 -9.972 -24.997 1.00 94.69 581 GLY A C 1
ATOM 4687 O O . GLY A 1 581 ? -7.866 -9.335 -24.070 1.00 94.69 581 GLY A O 1
ATOM 4688 N N . ALA A 1 582 ? -7.637 -10.536 -25.960 1.00 92.56 582 ALA A N 1
ATOM 4689 C CA . ALA A 1 582 ? -6.170 -10.543 -25.986 1.00 92.56 582 ALA A CA 1
ATOM 4690 C C . ALA A 1 582 ? -5.555 -9.136 -26.021 1.00 92.56 582 ALA A C 1
ATOM 4692 O O . ALA A 1 582 ? -4.537 -8.882 -25.381 1.00 92.56 582 ALA A O 1
ATOM 4693 N N . THR A 1 583 ? -6.205 -8.191 -26.702 1.00 92.38 583 THR A N 1
ATOM 4694 C CA . THR A 1 583 ? -5.752 -6.795 -26.818 1.00 92.38 583 THR A CA 1
ATOM 4695 C C . THR A 1 583 ? -5.733 -6.053 -25.482 1.00 92.38 583 THR A C 1
ATOM 4697 O O . THR A 1 583 ? -4.992 -5.084 -25.330 1.00 92.38 583 THR A O 1
ATOM 4700 N N . ASN A 1 584 ? -6.507 -6.519 -24.498 1.00 94.38 584 ASN A N 1
ATOM 4701 C CA . ASN A 1 584 ? -6.604 -5.908 -23.177 1.00 94.38 584 ASN A CA 1
ATOM 4702 C C . ASN A 1 584 ? -5.621 -6.506 -22.160 1.00 94.38 584 ASN A C 1
ATOM 4704 O O . ASN A 1 584 ? -5.619 -6.092 -21.002 1.00 94.38 584 ASN A O 1
ATOM 4708 N N . ILE A 1 585 ? -4.755 -7.447 -22.538 1.00 95.31 585 ILE A N 1
ATOM 4709 C CA . ILE A 1 585 ? -3.771 -8.003 -21.603 1.00 95.31 585 ILE A CA 1
ATOM 4710 C C . ILE A 1 585 ? -2.555 -7.082 -21.546 1.00 95.31 585 ILE A C 1
ATOM 4712 O O . ILE A 1 585 ? -1.617 -7.181 -22.338 1.00 95.31 585 ILE A O 1
ATOM 4716 N N . SER A 1 586 ? -2.597 -6.139 -20.607 1.00 95.50 586 SER A N 1
ATOM 4717 C CA . SER A 1 586 ? -1.532 -5.158 -20.423 1.00 95.50 586 SER A CA 1
ATOM 4718 C C . SER A 1 586 ? -0.304 -5.768 -19.746 1.00 95.50 586 SER A C 1
ATOM 4720 O O . SER A 1 586 ? -0.367 -6.811 -19.090 1.00 95.50 586 SER A O 1
ATOM 4722 N N . PHE A 1 587 ? 0.815 -5.047 -19.815 1.00 95.81 587 PHE A N 1
ATOM 4723 C CA . PHE A 1 587 ? 2.017 -5.379 -19.054 1.00 95.81 587 PHE A CA 1
ATOM 4724 C C . PHE A 1 587 ? 1.746 -5.543 -17.550 1.00 95.81 587 PHE A C 1
ATOM 4726 O O . PHE A 1 587 ? 2.274 -6.453 -16.917 1.00 95.81 587 PHE A O 1
ATOM 4733 N N . ASN A 1 588 ? 0.886 -4.701 -16.972 1.00 96.81 588 ASN A N 1
ATOM 4734 C CA . ASN A 1 588 ? 0.553 -4.772 -15.551 1.00 96.81 588 ASN A CA 1
ATOM 4735 C C . ASN A 1 588 ? -0.227 -6.048 -15.199 1.00 96.81 588 ASN A C 1
ATOM 4737 O O . ASN A 1 588 ? -0.002 -6.615 -14.133 1.00 96.81 588 ASN A O 1
ATOM 4741 N N . VAL A 1 589 ? -1.089 -6.539 -16.100 1.00 97.50 589 VAL A N 1
ATOM 4742 C CA . VAL A 1 589 ? -1.750 -7.846 -15.931 1.00 97.50 589 VAL A CA 1
ATOM 4743 C C . VAL A 1 589 ? -0.710 -8.965 -15.948 1.00 97.50 589 VAL A C 1
ATOM 4745 O O . VAL A 1 589 ? -0.735 -9.828 -15.077 1.00 97.50 589 VAL A O 1
ATOM 4748 N N . HIS A 1 590 ? 0.253 -8.918 -16.871 1.00 96.69 590 HIS A N 1
ATOM 4749 C CA . HIS A 1 590 ? 1.354 -9.882 -16.918 1.00 96.69 590 HIS A CA 1
ATOM 4750 C C . HIS A 1 590 ? 2.238 -9.847 -15.659 1.00 96.69 590 HIS A C 1
ATOM 4752 O O . HIS A 1 590 ? 2.619 -10.900 -15.144 1.00 96.69 590 HIS A O 1
ATOM 4758 N N . LEU A 1 591 ? 2.524 -8.658 -15.112 1.00 96.81 591 LEU A N 1
ATOM 4759 C CA . LEU A 1 591 ? 3.333 -8.505 -13.897 1.00 96.81 591 LEU A CA 1
ATOM 4760 C C . LEU A 1 591 ? 2.769 -9.248 -12.680 1.00 96.81 591 LEU A C 1
ATOM 4762 O O . LEU A 1 591 ? 3.541 -9.620 -11.794 1.00 96.81 591 LEU A O 1
ATOM 4766 N N . LEU A 1 592 ? 1.461 -9.522 -12.648 1.00 98.19 592 LEU A N 1
ATOM 4767 C CA . LEU A 1 592 ? 0.843 -10.320 -11.590 1.00 98.19 592 LEU A CA 1
ATOM 4768 C C . LEU A 1 592 ? 1.488 -11.704 -11.440 1.00 98.19 592 LEU A C 1
ATOM 4770 O O . LEU A 1 592 ? 1.570 -12.209 -10.322 1.00 98.19 592 LEU A O 1
ATOM 4774 N N . MET A 1 593 ? 1.991 -12.303 -12.525 1.00 96.88 593 MET A N 1
ATOM 4775 C CA . MET A 1 593 ? 2.646 -13.617 -12.467 1.00 96.88 593 MET A CA 1
ATOM 4776 C C . MET A 1 593 ? 3.944 -13.609 -11.647 1.00 96.88 593 MET A C 1
ATOM 4778 O O . MET A 1 593 ? 4.379 -14.659 -11.183 1.00 96.88 593 MET A O 1
ATOM 4782 N N . HIS A 1 594 ? 4.543 -12.434 -11.426 1.00 97.38 594 HIS A N 1
ATOM 4783 C CA . HIS A 1 594 ? 5.841 -12.283 -10.756 1.00 97.38 594 HIS A CA 1
ATOM 4784 C C . HIS A 1 594 ? 5.721 -11.858 -9.283 1.00 97.38 594 HIS A C 1
ATOM 4786 O O . HIS A 1 594 ? 6.711 -11.871 -8.550 1.00 97.38 594 HIS A O 1
ATOM 4792 N N . LEU A 1 595 ? 4.516 -11.512 -8.810 1.00 98.06 595 LEU A N 1
ATOM 4793 C CA . LEU A 1 595 ? 4.305 -11.018 -7.441 1.00 98.06 595 LEU A CA 1
ATOM 4794 C C . LEU A 1 595 ? 4.629 -12.070 -6.374 1.00 98.06 595 LEU A C 1
ATOM 4796 O O . LEU A 1 595 ? 5.264 -11.752 -5.372 1.00 98.06 595 LEU A O 1
ATOM 4800 N N . ALA A 1 596 ? 4.234 -13.327 -6.589 1.00 97.94 596 ALA A N 1
ATOM 4801 C CA . ALA A 1 596 ? 4.488 -14.400 -5.628 1.00 97.94 596 ALA A CA 1
ATOM 4802 C C . ALA A 1 596 ? 5.991 -14.654 -5.435 1.00 97.94 596 ALA A C 1
ATOM 4804 O O . ALA A 1 596 ? 6.458 -14.764 -4.303 1.00 97.94 596 ALA A O 1
ATOM 4805 N N . ALA A 1 597 ? 6.766 -14.669 -6.526 1.00 96.19 597 ALA A N 1
ATOM 4806 C CA . ALA A 1 597 ? 8.222 -14.781 -6.467 1.00 96.19 597 ALA A CA 1
ATOM 4807 C C . ALA A 1 597 ? 8.852 -13.600 -5.710 1.00 96.19 597 ALA A C 1
ATOM 4809 O O . ALA A 1 597 ? 9.705 -13.808 -4.849 1.00 96.19 597 ALA A O 1
ATOM 4810 N N . SER A 1 598 ? 8.373 -12.375 -5.953 1.00 95.44 598 SER A N 1
ATOM 4811 C CA . SER A 1 598 ? 8.807 -11.192 -5.200 1.00 95.44 598 SER A CA 1
ATOM 4812 C C . SER A 1 598 ? 8.554 -11.341 -3.697 1.00 95.44 598 SER A C 1
ATOM 4814 O O . SER A 1 598 ? 9.433 -11.022 -2.899 1.00 95.44 598 SER A O 1
ATOM 4816 N N . VAL A 1 599 ? 7.392 -11.873 -3.302 1.00 96.75 599 VAL A N 1
ATOM 4817 C CA . VAL A 1 599 ? 7.058 -12.082 -1.885 1.00 96.75 599 VAL A CA 1
ATOM 4818 C C . VAL A 1 599 ? 7.920 -13.162 -1.235 1.00 96.75 599 VAL A C 1
ATOM 4820 O O . VAL A 1 599 ? 8.320 -13.002 -0.083 1.00 96.75 599 VAL A O 1
ATOM 4823 N N . ARG A 1 600 ? 8.271 -14.230 -1.964 1.00 96.06 600 ARG A N 1
ATOM 4824 C CA . ARG A 1 600 ? 9.215 -15.246 -1.463 1.00 96.06 600 ARG A CA 1
ATOM 4825 C C . ARG A 1 600 ? 10.604 -14.662 -1.190 1.00 96.06 600 ARG A C 1
ATOM 4827 O O . ARG A 1 600 ? 11.247 -15.088 -0.238 1.00 96.06 600 ARG A O 1
ATOM 4834 N N . ASN A 1 601 ? 11.036 -13.688 -1.992 1.00 93.25 601 ASN A N 1
ATOM 4835 C CA . ASN A 1 601 ? 12.356 -13.070 -1.864 1.00 93.25 601 ASN A CA 1
ATOM 4836 C C . ASN A 1 601 ? 12.405 -11.966 -0.794 1.00 93.25 601 ASN A C 1
ATOM 4838 O O . ASN A 1 601 ? 13.368 -11.900 -0.035 1.00 93.25 601 ASN A O 1
ATOM 4842 N N . TRP A 1 602 ? 11.383 -11.104 -0.724 1.00 93.31 602 TRP A N 1
ATOM 4843 C CA . TRP A 1 602 ? 11.445 -9.845 0.042 1.00 93.31 602 TRP A CA 1
ATOM 4844 C C . TRP A 1 602 ? 10.375 -9.682 1.119 1.00 93.31 602 TRP A C 1
ATOM 4846 O O . TRP A 1 602 ? 10.398 -8.705 1.868 1.00 93.31 602 TRP A O 1
ATOM 4856 N N . GLY A 1 603 ? 9.450 -10.634 1.226 1.00 92.94 603 GLY A N 1
ATOM 4857 C CA . GLY A 1 603 ? 8.315 -10.548 2.135 1.00 92.94 603 GLY A CA 1
ATOM 4858 C C . GLY A 1 603 ? 7.106 -9.817 1.532 1.00 92.94 603 GLY A C 1
ATOM 4859 O O . GLY A 1 603 ? 7.009 -9.664 0.316 1.00 92.94 603 GLY A O 1
ATOM 4860 N N . PRO A 1 604 ? 6.129 -9.417 2.363 1.00 93.94 604 PRO A N 1
ATOM 4861 C CA . PRO A 1 604 ? 4.840 -8.899 1.904 1.00 93.94 604 PRO A CA 1
ATOM 4862 C C . PRO A 1 604 ? 4.946 -7.691 0.964 1.00 93.94 604 PRO A C 1
ATOM 4864 O O . PRO A 1 604 ? 5.811 -6.835 1.141 1.00 93.94 604 PRO A O 1
ATOM 4867 N N . LEU A 1 605 ? 3.997 -7.552 0.032 1.00 94.69 605 LEU A N 1
ATOM 4868 C CA . LEU A 1 605 ? 4.034 -6.496 -0.997 1.00 94.69 605 LEU A CA 1
ATOM 4869 C C . LEU A 1 605 ? 4.052 -5.070 -0.423 1.00 94.69 605 LEU A C 1
ATOM 4871 O O . LEU A 1 605 ? 4.652 -4.175 -1.016 1.00 94.69 605 LEU A O 1
ATOM 4875 N N . TRP A 1 606 ? 3.439 -4.853 0.745 1.00 91.06 606 TRP A N 1
ATOM 4876 C CA . TRP A 1 606 ? 3.439 -3.543 1.402 1.00 91.06 606 TRP A CA 1
ATOM 4877 C C . TRP A 1 606 ? 4.844 -3.119 1.856 1.00 91.06 606 TRP A C 1
ATOM 4879 O O . TRP A 1 606 ? 5.131 -1.923 1.909 1.00 91.06 606 TRP A O 1
ATOM 4889 N N . ALA A 1 607 ? 5.737 -4.075 2.146 1.00 89.25 607 ALA A N 1
ATOM 4890 C CA . ALA A 1 607 ? 7.092 -3.808 2.631 1.00 89.25 607 ALA A CA 1
ATOM 4891 C C . ALA A 1 607 ? 8.026 -3.281 1.531 1.00 89.25 607 ALA A C 1
ATOM 4893 O O . ALA A 1 607 ? 9.041 -2.653 1.833 1.00 89.25 607 ALA A O 1
ATOM 4894 N N . THR A 1 608 ? 7.668 -3.509 0.266 1.00 87.88 608 THR A N 1
ATOM 4895 C CA . THR A 1 608 ? 8.418 -3.065 -0.915 1.00 87.88 608 THR A CA 1
ATOM 4896 C C . THR A 1 608 ? 7.629 -2.063 -1.764 1.00 87.88 608 THR A C 1
ATOM 4898 O O . THR A 1 608 ? 7.996 -1.814 -2.914 1.00 87.88 608 THR A O 1
ATOM 4901 N N . SER A 1 609 ? 6.533 -1.516 -1.228 1.00 85.94 609 SER A N 1
ATOM 4902 C CA . SER A 1 609 ? 5.654 -0.581 -1.935 1.00 85.94 609 SER A CA 1
ATOM 4903 C C . SER A 1 609 ? 6.229 0.835 -2.007 1.00 85.94 609 SER A C 1
ATOM 4905 O O . SER A 1 609 ? 7.066 1.231 -1.190 1.00 85.94 609 SER A O 1
ATOM 4907 N N . THR A 1 610 ? 5.751 1.628 -2.968 1.00 84.81 610 THR A N 1
ATOM 4908 C CA . THR A 1 610 ? 6.162 3.035 -3.112 1.00 84.81 610 THR A CA 1
ATOM 4909 C C . THR A 1 610 ? 5.289 4.047 -2.366 1.00 84.81 610 THR A C 1
ATOM 4911 O O . THR A 1 610 ? 5.615 5.236 -2.386 1.00 84.81 610 THR A O 1
ATOM 4914 N N . PHE A 1 611 ? 4.241 3.607 -1.656 1.00 81.75 611 PHE A N 1
ATOM 4915 C CA . PHE A 1 611 ? 3.311 4.494 -0.935 1.00 81.75 611 PHE A CA 1
ATOM 4916 C C . PHE A 1 611 ? 4.026 5.482 0.002 1.00 81.75 611 PHE A C 1
ATOM 4918 O O . PHE A 1 611 ? 3.761 6.686 -0.088 1.00 81.75 611 PHE A O 1
ATOM 4925 N N . PRO A 1 612 ? 4.998 5.052 0.837 1.00 76.69 612 PRO A N 1
ATOM 4926 C CA . PRO A 1 612 ? 5.706 5.977 1.718 1.00 76.69 612 PRO A CA 1
ATOM 4927 C C . PRO A 1 612 ? 6.502 7.050 0.967 1.00 76.69 612 PRO A C 1
ATOM 4929 O O . PRO A 1 612 ? 6.596 8.181 1.439 1.00 76.69 612 PRO A O 1
ATOM 4932 N N . PHE A 1 613 ? 7.063 6.713 -0.200 1.00 71.69 613 PHE A N 1
ATOM 4933 C CA . PHE A 1 613 ? 7.849 7.648 -1.005 1.00 71.69 613 PHE A CA 1
ATOM 4934 C C . PHE A 1 613 ? 6.948 8.707 -1.646 1.00 71.69 613 PHE A C 1
ATOM 4936 O O . PHE A 1 613 ? 7.258 9.896 -1.583 1.00 71.69 613 PHE A O 1
ATOM 4943 N N . GLU A 1 614 ? 5.800 8.303 -2.204 1.00 70.75 614 GLU A N 1
ATOM 4944 C CA . GLU A 1 614 ? 4.850 9.246 -2.805 1.00 70.75 614 GLU A CA 1
ATOM 4945 C C . GLU A 1 614 ? 4.223 10.170 -1.752 1.00 70.75 614 GLU A C 1
ATOM 4947 O O . GLU A 1 614 ? 4.140 11.382 -1.962 1.00 70.75 614 GLU A O 1
ATOM 4952 N N . SER A 1 615 ? 3.865 9.629 -0.584 1.00 68.88 615 SER A N 1
ATOM 4953 C CA . SER A 1 615 ? 3.367 10.418 0.550 1.00 68.88 615 SER A CA 1
ATOM 4954 C C . SER A 1 615 ? 4.412 11.435 1.031 1.00 68.88 615 SER A C 1
ATOM 4956 O O . SER A 1 615 ? 4.107 12.610 1.274 1.00 68.88 615 SER A O 1
ATOM 4958 N N . PHE A 1 616 ? 5.686 11.030 1.080 1.00 66.69 616 PHE A N 1
ATOM 4959 C CA . PHE A 1 616 ? 6.775 11.911 1.490 1.00 66.69 616 PHE A CA 1
ATOM 4960 C C . PHE A 1 616 ? 7.037 13.059 0.503 1.00 66.69 616 PHE A C 1
ATOM 4962 O O . PHE A 1 616 ? 7.405 14.153 0.938 1.00 66.69 616 PHE A O 1
ATOM 4969 N N . ASN A 1 617 ? 6.753 12.888 -0.793 1.00 67.31 617 ASN A N 1
ATOM 4970 C CA . ASN A 1 617 ? 6.855 13.984 -1.764 1.00 67.31 617 ASN A CA 1
ATOM 4971 C C . ASN A 1 617 ? 5.974 15.182 -1.376 1.00 67.31 617 ASN A C 1
ATOM 4973 O O . ASN A 1 617 ? 6.406 16.327 -1.494 1.00 67.31 617 ASN A O 1
ATOM 4977 N N . GLY A 1 618 ? 4.781 14.938 -0.823 1.00 65.62 618 GLY A N 1
ATOM 4978 C CA . GLY A 1 618 ? 3.923 16.002 -0.292 1.00 65.62 618 GLY A CA 1
ATOM 4979 C C . GLY A 1 618 ? 4.537 16.744 0.902 1.00 65.62 618 GLY A C 1
ATOM 4980 O O . GLY A 1 618 ? 4.266 17.925 1.100 1.00 65.62 618 GLY A O 1
ATOM 4981 N N . THR A 1 619 ? 5.395 16.082 1.684 1.00 67.44 619 THR A N 1
ATOM 4982 C CA . THR A 1 619 ? 6.165 16.727 2.762 1.00 67.44 619 THR A CA 1
ATOM 4983 C C . THR A 1 619 ? 7.304 17.566 2.198 1.00 67.44 619 THR A C 1
ATOM 4985 O O . THR A 1 619 ? 7.494 18.697 2.636 1.00 67.44 619 THR A O 1
ATOM 4988 N N . LEU A 1 620 ? 8.026 17.053 1.198 1.00 64.69 620 LEU A N 1
ATOM 4989 C CA . LEU A 1 620 ? 9.113 17.789 0.554 1.00 64.69 620 LEU A CA 1
ATOM 4990 C C . LEU A 1 620 ? 8.616 19.054 -0.156 1.00 64.69 620 LEU A C 1
ATOM 4992 O O . LEU A 1 620 ? 9.271 20.087 -0.067 1.00 64.69 620 LEU A O 1
ATOM 4996 N N . LEU A 1 621 ? 7.441 19.007 -0.790 1.00 64.38 621 LEU A N 1
ATOM 4997 C CA . LEU A 1 621 ? 6.835 20.179 -1.434 1.00 64.38 621 LEU A CA 1
ATOM 4998 C C . LEU A 1 621 ? 6.531 21.314 -0.445 1.00 64.38 621 LEU A C 1
ATOM 5000 O O . LEU A 1 621 ? 6.636 22.479 -0.808 1.00 64.38 621 LEU A O 1
ATOM 5004 N N . LYS A 1 622 ? 6.243 20.998 0.826 1.00 67.38 622 LYS A N 1
ATOM 5005 C CA . LYS A 1 622 ? 6.054 22.011 1.884 1.00 67.38 622 LYS A CA 1
ATOM 5006 C C . LYS A 1 622 ? 7.345 22.725 2.273 1.00 67.38 622 LYS A C 1
ATOM 5008 O O . LYS A 1 622 ? 7.293 23.671 3.054 1.00 67.38 622 LYS A O 1
ATOM 5013 N N . PHE A 1 623 ? 8.506 22.260 1.809 1.00 68.12 623 PHE A N 1
ATOM 5014 C CA . PHE A 1 623 ? 9.774 22.922 2.092 1.00 68.12 623 PHE A CA 1
ATOM 5015 C C . PHE A 1 623 ? 10.091 24.085 1.146 1.00 68.12 623 PHE A C 1
ATOM 5017 O O . PHE A 1 623 ? 11.055 24.805 1.413 1.00 68.12 623 PHE A O 1
ATOM 5024 N N . CYS A 1 624 ? 9.263 24.318 0.126 1.00 69.75 624 CYS A N 1
ATOM 5025 C CA . CYS A 1 624 ? 9.435 25.377 -0.866 1.00 69.75 624 CYS A CA 1
ATOM 5026 C C . CYS A 1 624 ? 8.345 26.443 -0.735 1.00 69.75 624 CYS A C 1
ATOM 5028 O O . CYS A 1 624 ? 7.174 26.104 -0.591 1.00 69.75 624 CYS A O 1
ATOM 5030 N N . ASN A 1 625 ? 8.736 27.714 -0.849 1.00 65.00 625 ASN A N 1
ATOM 5031 C CA . ASN A 1 625 ? 7.830 28.872 -0.804 1.00 65.00 625 ASN A CA 1
ATOM 5032 C C . ASN A 1 625 ? 7.751 29.638 -2.128 1.00 65.00 625 ASN A C 1
ATOM 5034 O O . ASN A 1 625 ? 6.997 30.597 -2.236 1.00 65.00 625 ASN A O 1
ATOM 5038 N N . GLY A 1 626 ? 8.521 29.222 -3.134 1.00 64.25 626 GLY A N 1
ATOM 5039 C CA . GLY A 1 626 ? 8.557 29.855 -4.447 1.00 64.25 626 GLY A CA 1
ATOM 5040 C C . GLY A 1 626 ? 9.037 28.897 -5.532 1.00 64.25 626 GLY A C 1
ATOM 5041 O O . GLY A 1 626 ? 9.369 27.742 -5.260 1.00 64.25 626 GLY A O 1
ATOM 5042 N N . THR A 1 627 ? 9.074 29.389 -6.767 1.00 58.50 627 THR A N 1
ATOM 5043 C CA . THR A 1 627 ? 9.408 28.617 -7.975 1.00 58.50 627 THR A CA 1
ATOM 5044 C C . THR A 1 627 ? 10.900 28.625 -8.320 1.00 58.50 627 THR A C 1
ATOM 5046 O O . THR A 1 627 ? 11.346 27.816 -9.131 1.00 58.50 627 THR A O 1
ATOM 5049 N N . THR A 1 628 ? 11.698 29.489 -7.687 1.00 60.97 628 THR A N 1
ATOM 5050 C CA . THR A 1 628 ? 13.141 29.636 -7.934 1.00 60.97 628 THR A CA 1
ATOM 5051 C C . THR A 1 628 ? 13.975 28.849 -6.921 1.00 60.97 628 THR A C 1
ATOM 5053 O O . THR A 1 628 ? 13.616 28.733 -5.752 1.00 60.97 628 THR A O 1
ATOM 5056 N N . HIS A 1 629 ? 15.103 28.273 -7.350 1.00 65.06 629 HIS A N 1
ATOM 5057 C CA . HIS A 1 629 ? 16.045 27.543 -6.477 1.00 65.06 629 HIS A CA 1
ATOM 5058 C C . HIS A 1 629 ? 15.399 26.488 -5.549 1.00 65.06 629 HIS A C 1
ATOM 5060 O O . HIS A 1 629 ? 15.861 26.254 -4.433 1.00 65.06 629 HIS A O 1
ATOM 5066 N N . VAL A 1 630 ? 14.339 25.818 -6.014 1.00 65.44 630 VAL A N 1
ATOM 5067 C CA . VAL A 1 630 ? 13.525 24.851 -5.250 1.00 65.44 630 VAL A CA 1
ATOM 5068 C C . VAL A 1 630 ? 14.389 23.824 -4.506 1.00 65.44 630 VAL A C 1
ATOM 5070 O O . VAL A 1 630 ? 14.227 23.641 -3.303 1.00 65.44 630 VAL A O 1
ATOM 5073 N N . LEU A 1 631 ? 15.364 23.210 -5.188 1.00 63.59 631 LEU A N 1
ATOM 5074 C CA . LEU A 1 631 ? 16.285 22.225 -4.601 1.00 63.59 631 LEU A CA 1
ATOM 5075 C C . LEU A 1 631 ? 17.046 22.761 -3.382 1.00 63.59 631 LEU A C 1
ATOM 5077 O O . LEU A 1 631 ? 17.186 22.068 -2.374 1.00 63.59 631 LEU A O 1
ATOM 5081 N N . ASP A 1 632 ? 17.526 23.996 -3.480 1.00 68.31 632 ASP A N 1
ATOM 5082 C CA . ASP A 1 632 ? 18.286 24.666 -2.433 1.00 68.31 632 ASP A CA 1
ATOM 5083 C C . ASP A 1 632 ? 17.387 25.004 -1.234 1.00 68.31 632 ASP A C 1
ATOM 5085 O O . ASP A 1 632 ? 17.758 24.736 -0.089 1.00 68.31 632 ASP A O 1
ATOM 5089 N N . GLN A 1 633 ? 16.159 25.470 -1.494 1.00 70.69 633 GLN A N 1
ATOM 5090 C CA . GLN A 1 633 ? 15.151 25.699 -0.454 1.00 70.69 633 GLN A CA 1
ATOM 5091 C C . GLN A 1 633 ? 14.845 24.411 0.325 1.00 70.69 633 GLN A C 1
ATOM 5093 O O . GLN A 1 633 ? 14.904 24.411 1.561 1.00 70.69 633 GLN A O 1
ATOM 5098 N N . VAL A 1 634 ? 14.591 23.301 -0.385 1.00 70.81 634 VAL A N 1
ATOM 5099 C CA . VAL A 1 634 ? 14.314 21.991 0.229 1.00 70.81 634 VAL A CA 1
ATOM 5100 C C . VAL A 1 634 ? 15.487 21.543 1.082 1.00 70.81 634 VAL A C 1
ATOM 5102 O O . VAL A 1 634 ? 15.300 21.217 2.253 1.00 70.81 634 VAL A O 1
ATOM 5105 N N . VAL A 1 635 ? 16.699 21.542 0.519 1.00 70.50 635 VAL A N 1
ATOM 5106 C CA . VAL A 1 635 ? 17.904 21.075 1.211 1.00 70.50 635 VAL A CA 1
ATOM 5107 C C . VAL A 1 635 ? 18.185 21.921 2.446 1.00 70.50 635 VAL A C 1
ATOM 5109 O O . VAL A 1 635 ? 18.281 21.369 3.544 1.00 70.50 635 VAL A O 1
ATOM 5112 N N . LYS A 1 636 ? 18.241 23.253 2.316 1.00 74.19 636 LYS A N 1
ATOM 5113 C CA . LYS A 1 636 ? 18.484 24.158 3.450 1.00 74.19 636 LYS A CA 1
ATOM 5114 C C . LYS A 1 636 ? 17.447 23.961 4.543 1.00 74.19 636 LYS A C 1
ATOM 5116 O O . LYS A 1 636 ? 17.768 24.012 5.729 1.00 74.19 636 LYS A O 1
ATOM 5121 N N . ARG A 1 637 ? 16.182 23.760 4.182 1.00 74.44 637 ARG A N 1
ATOM 5122 C CA . ARG A 1 637 ? 15.111 23.574 5.159 1.00 74.44 637 ARG A CA 1
ATOM 5123 C C . ARG A 1 637 ? 15.120 22.208 5.827 1.00 74.44 637 ARG A C 1
ATOM 5125 O O . ARG A 1 637 ? 14.967 22.143 7.044 1.00 74.44 637 ARG A O 1
ATOM 5132 N N . PHE A 1 638 ? 15.354 21.144 5.070 1.00 72.88 638 PHE A N 1
ATOM 5133 C CA . PHE A 1 638 ? 15.513 19.797 5.607 1.00 72.88 638 PHE A CA 1
ATOM 5134 C C . PHE A 1 638 ? 16.687 19.729 6.592 1.00 72.88 638 PHE A C 1
ATOM 5136 O O . PHE A 1 638 ? 16.553 19.235 7.713 1.00 72.88 638 PHE A O 1
ATOM 5143 N N . LEU A 1 639 ? 17.827 20.296 6.199 1.00 71.94 639 LEU A N 1
ATOM 5144 C CA . LEU A 1 639 ? 19.023 20.388 7.026 1.00 71.94 639 LEU A CA 1
ATOM 5145 C C . LEU A 1 639 ? 18.779 21.187 8.317 1.00 71.94 639 LEU A C 1
ATOM 5147 O O . LEU A 1 639 ? 19.152 20.719 9.396 1.00 71.94 639 LEU A O 1
ATOM 5151 N N . ARG A 1 640 ? 18.081 22.331 8.221 1.00 74.81 640 ARG A N 1
ATOM 5152 C CA . ARG A 1 640 ? 17.604 23.115 9.376 1.00 74.81 640 ARG A CA 1
ATOM 5153 C C . ARG A 1 640 ? 16.745 22.266 10.309 1.00 74.81 640 ARG A C 1
ATOM 5155 O O . ARG A 1 640 ? 17.066 22.138 11.487 1.00 74.81 640 ARG A O 1
ATOM 5162 N N . TRP A 1 641 ? 15.687 21.651 9.783 1.00 73.88 641 TRP A N 1
ATOM 5163 C CA . TRP A 1 641 ? 14.762 20.816 10.554 1.00 73.88 641 TRP A CA 1
ATOM 5164 C C . TRP A 1 641 ? 15.487 19.699 11.323 1.00 73.88 641 TRP A C 1
ATOM 5166 O O . TRP A 1 641 ? 15.272 19.511 12.525 1.00 73.88 641 TRP A O 1
ATOM 5176 N N . ARG A 1 642 ? 16.419 19.005 10.660 1.00 69.50 642 ARG A N 1
ATOM 5177 C CA . ARG A 1 642 ? 17.202 17.930 11.277 1.00 69.50 642 ARG A CA 1
ATOM 5178 C C . ARG A 1 642 ? 18.103 18.442 12.397 1.00 69.50 642 ARG A C 1
ATOM 5180 O O . ARG A 1 642 ? 18.140 17.869 13.484 1.00 69.50 642 ARG A O 1
ATOM 5187 N N . ALA A 1 643 ? 18.838 19.517 12.146 1.00 69.25 643 ALA A N 1
ATOM 5188 C CA . ALA A 1 643 ? 19.788 20.033 13.118 1.00 69.25 643 ALA A CA 1
ATOM 5189 C C . ALA A 1 643 ? 19.115 20.669 14.342 1.00 69.25 643 ALA A C 1
ATOM 5191 O O . ALA A 1 643 ? 19.651 20.584 15.447 1.00 69.25 643 ALA A O 1
ATOM 5192 N N . LEU A 1 644 ? 17.918 21.237 14.181 1.00 71.31 644 LEU A N 1
ATOM 5193 C CA . LEU A 1 644 ? 17.119 21.726 15.308 1.00 71.31 644 LEU A CA 1
ATOM 5194 C C . LEU A 1 644 ? 16.692 20.597 16.236 1.00 71.31 644 LEU A C 1
ATOM 5196 O O . LEU A 1 644 ? 16.713 20.780 17.448 1.00 71.31 644 LEU A O 1
ATOM 5200 N N . SER A 1 645 ? 16.368 19.425 15.687 1.00 66.69 645 SER A N 1
ATOM 5201 C CA . SER A 1 645 ? 16.042 18.244 16.494 1.00 66.69 645 SER A CA 1
ATOM 5202 C C . SER A 1 645 ? 17.226 17.825 17.377 1.00 66.69 645 SER A C 1
ATOM 5204 O O . SER A 1 645 ? 17.039 17.495 18.545 1.00 66.69 645 SER A O 1
ATOM 5206 N N . ALA A 1 646 ? 18.457 17.928 16.862 1.00 66.31 646 ALA A N 1
ATOM 5207 C CA . ALA A 1 646 ? 19.670 17.673 17.638 1.00 66.31 646 ALA A CA 1
ATOM 5208 C C . ALA A 1 646 ? 19.958 18.775 18.680 1.00 66.31 646 ALA A C 1
ATOM 5210 O O . ALA A 1 646 ? 20.239 18.459 19.837 1.00 66.31 646 ALA A O 1
ATOM 5211 N N . LYS A 1 647 ? 19.854 20.061 18.300 1.00 71.62 647 LYS A N 1
ATOM 5212 C CA . LYS A 1 647 ? 20.089 21.209 19.204 1.00 71.62 647 LYS A CA 1
ATOM 5213 C C . LYS A 1 647 ? 19.058 21.263 20.338 1.00 71.62 647 LYS A C 1
ATOM 5215 O O . LYS A 1 647 ? 19.388 21.612 21.470 1.00 71.62 647 LYS A O 1
ATOM 5220 N N . ALA A 1 648 ? 17.824 20.850 20.067 1.00 74.69 648 ALA A N 1
ATOM 5221 C CA . ALA A 1 648 ? 16.767 20.824 21.063 1.00 74.69 648 ALA A CA 1
ATOM 5222 C C . ALA A 1 648 ? 17.057 19.913 22.256 1.00 74.69 648 ALA A C 1
ATOM 5224 O O . ALA A 1 648 ? 16.734 20.286 23.381 1.00 74.69 648 ALA A O 1
ATOM 5225 N N . GLY A 1 649 ? 17.701 18.761 22.034 1.00 69.81 649 GLY A N 1
ATOM 5226 C CA . GLY A 1 649 ? 18.028 17.824 23.111 1.00 69.81 649 GLY A CA 1
ATOM 5227 C C . GLY A 1 649 ? 18.887 18.447 24.216 1.00 69.81 649 GLY A C 1
ATOM 5228 O O . GLY A 1 649 ? 18.748 18.075 25.377 1.00 69.81 649 GLY A O 1
ATOM 5229 N N . THR A 1 650 ? 19.735 19.424 23.875 1.00 75.19 650 THR A N 1
ATOM 5230 C CA . THR A 1 650 ? 20.547 20.171 24.846 1.00 75.19 650 THR A CA 1
ATOM 5231 C C . THR A 1 650 ? 19.852 21.436 25.341 1.00 75.19 650 THR A C 1
ATOM 5233 O O . THR A 1 650 ? 19.815 21.675 26.542 1.00 75.19 650 THR A O 1
ATOM 5236 N N . THR A 1 651 ? 19.269 22.235 24.443 1.00 80.44 651 THR A N 1
ATOM 5237 C CA . THR A 1 651 ? 18.712 23.558 24.783 1.00 80.44 651 THR A CA 1
ATOM 5238 C C . THR A 1 651 ? 17.415 23.470 25.600 1.00 80.44 651 THR A C 1
ATOM 5240 O O . THR A 1 651 ? 17.129 24.346 26.415 1.00 80.44 651 THR A O 1
ATOM 5243 N N . MET A 1 652 ? 16.635 22.397 25.428 1.00 82.00 652 MET A N 1
ATOM 5244 C CA . MET A 1 652 ? 15.365 22.191 26.141 1.00 82.00 652 MET A CA 1
ATOM 5245 C C . MET A 1 652 ? 15.504 21.350 27.420 1.00 82.00 652 MET A C 1
ATOM 5247 O O . MET A 1 652 ? 14.494 21.051 28.056 1.00 82.00 652 MET A O 1
ATOM 5251 N N . ALA A 1 653 ? 16.724 20.975 27.829 1.00 77.75 653 ALA A N 1
ATOM 5252 C CA . ALA A 1 653 ? 16.943 20.115 28.998 1.00 77.75 653 ALA A CA 1
ATOM 5253 C C . ALA A 1 653 ? 16.365 20.713 30.297 1.00 77.75 653 ALA A C 1
ATOM 5255 O O . ALA A 1 653 ? 15.742 19.994 31.075 1.00 77.75 653 ALA A O 1
ATOM 5256 N N . ASN A 1 654 ? 16.503 22.033 30.466 1.00 80.38 654 ASN A N 1
ATOM 5257 C CA . ASN A 1 654 ? 16.039 22.790 31.634 1.00 80.38 654 ASN A CA 1
ATOM 5258 C C . ASN A 1 654 ? 14.803 23.661 31.332 1.00 80.38 654 ASN A C 1
ATOM 5260 O O . ASN A 1 654 ? 14.521 24.611 32.058 1.00 80.38 654 ASN A O 1
ATOM 5264 N N . ALA A 1 655 ? 14.087 23.398 30.234 1.00 81.44 655 ALA A N 1
ATOM 5265 C CA . ALA A 1 655 ? 12.889 24.160 29.895 1.00 81.44 655 ALA A CA 1
ATOM 5266 C C . ALA A 1 655 ? 11.767 23.884 30.904 1.00 81.44 655 ALA A C 1
ATOM 5268 O O . ALA A 1 655 ? 11.523 22.735 31.279 1.00 81.44 655 ALA A O 1
ATOM 5269 N N . ASN A 1 656 ? 11.046 24.933 31.306 1.00 85.19 656 ASN A N 1
ATOM 5270 C CA . ASN A 1 656 ? 9.851 24.759 32.125 1.00 85.19 656 ASN A CA 1
ATOM 5271 C C . ASN A 1 656 ? 8.734 24.040 31.342 1.00 85.19 656 ASN A C 1
ATOM 5273 O O . ASN A 1 656 ? 8.752 23.957 30.111 1.00 85.19 656 ASN A O 1
ATOM 5277 N N . GLU A 1 657 ? 7.721 23.564 32.065 1.00 82.00 657 GLU A N 1
ATOM 5278 C CA . GLU A 1 657 ? 6.633 22.754 31.507 1.00 82.00 657 GLU A CA 1
ATOM 5279 C C . GLU A 1 657 ? 5.862 23.449 30.368 1.00 82.00 657 GLU A C 1
ATOM 5281 O O . GLU A 1 657 ? 5.484 22.807 29.390 1.00 82.00 657 GLU A O 1
ATOM 5286 N N . ASN A 1 658 ? 5.643 24.764 30.449 1.00 83.88 658 ASN A N 1
ATOM 5287 C CA . ASN A 1 658 ? 4.906 25.509 29.423 1.00 83.88 658 ASN A CA 1
ATOM 5288 C C . ASN A 1 658 ? 5.729 25.669 28.138 1.00 83.88 658 ASN A C 1
ATOM 5290 O O . ASN A 1 658 ? 5.205 25.482 27.040 1.00 83.88 658 ASN A O 1
ATOM 5294 N N . ILE A 1 659 ? 7.024 25.958 28.273 1.00 85.38 659 ILE A N 1
ATOM 5295 C CA . ILE A 1 659 ? 7.963 26.060 27.150 1.00 85.38 659 ILE A CA 1
ATOM 5296 C C . ILE A 1 659 ? 8.150 24.700 26.484 1.00 85.38 659 ILE A C 1
ATOM 5298 O O . ILE A 1 659 ? 8.137 24.614 25.257 1.00 85.38 659 ILE A O 1
ATOM 5302 N N . ARG A 1 660 ? 8.228 23.625 27.274 1.00 81.44 660 ARG A N 1
ATOM 5303 C CA . ARG A 1 660 ? 8.305 22.259 26.755 1.00 81.44 660 ARG A CA 1
ATOM 5304 C C . ARG A 1 660 ? 7.038 21.863 25.997 1.00 81.44 660 ARG A C 1
ATOM 5306 O O . ARG A 1 660 ? 7.134 21.378 24.876 1.00 81.44 660 ARG A O 1
ATOM 5313 N N . LYS A 1 661 ? 5.853 22.184 26.530 1.00 79.19 661 LYS A N 1
ATOM 5314 C CA . LYS A 1 661 ? 4.571 22.002 25.824 1.00 79.19 661 LYS A CA 1
ATOM 5315 C C . LYS A 1 661 ? 4.503 22.781 24.511 1.00 79.19 661 LYS A C 1
ATOM 5317 O O . LYS A 1 661 ? 3.994 22.256 23.522 1.00 79.19 661 LYS A O 1
ATOM 5322 N N . LEU A 1 662 ? 4.982 24.027 24.487 1.00 82.75 662 LEU A N 1
ATOM 5323 C CA . LEU A 1 662 ? 5.018 24.831 23.263 1.00 82.75 662 LEU A CA 1
ATOM 5324 C C . LEU A 1 662 ? 6.004 24.250 22.244 1.00 82.75 662 LEU A C 1
ATOM 5326 O O . LEU A 1 662 ? 5.668 24.142 21.068 1.00 82.75 662 LEU A O 1
ATOM 5330 N N . PHE A 1 663 ? 7.187 23.840 22.693 1.00 83.06 663 PHE A N 1
ATOM 5331 C CA . PHE A 1 663 ? 8.182 23.166 21.869 1.00 83.06 663 PHE A CA 1
ATOM 5332 C C . PHE A 1 663 ? 7.616 21.888 21.233 1.00 83.06 663 PHE A C 1
ATOM 5334 O O . PHE A 1 663 ? 7.677 21.738 20.012 1.00 83.06 663 PHE A O 1
ATOM 5341 N N . ASP A 1 664 ? 6.974 21.029 22.030 1.00 75.06 664 ASP A N 1
ATOM 5342 C CA . ASP A 1 664 ? 6.317 19.807 21.556 1.00 75.06 664 ASP A CA 1
ATOM 5343 C C . ASP A 1 664 ? 5.200 20.136 20.551 1.00 75.06 664 ASP A C 1
ATOM 5345 O O . ASP A 1 664 ? 5.110 19.530 19.475 1.00 75.06 664 ASP A O 1
ATOM 5349 N N . LYS A 1 665 ? 4.388 21.165 20.843 1.00 74.94 665 LYS A N 1
ATOM 5350 C CA . LYS A 1 665 ? 3.357 21.668 19.924 1.00 74.94 665 LYS A CA 1
ATOM 5351 C C . LYS A 1 665 ? 3.981 22.078 18.594 1.00 74.94 665 LYS A C 1
ATOM 5353 O O . LYS A 1 665 ? 3.473 21.654 17.554 1.00 74.94 665 LYS A O 1
ATOM 5358 N N . LEU A 1 666 ? 5.062 22.862 18.604 1.00 75.94 666 LEU A N 1
ATOM 5359 C CA . LEU A 1 666 ? 5.710 23.390 17.401 1.00 75.94 666 LEU A CA 1
ATOM 5360 C C . LEU A 1 666 ? 6.438 22.310 16.586 1.00 75.94 666 LEU A C 1
ATOM 5362 O O . LEU A 1 666 ? 6.294 22.304 15.365 1.00 75.94 666 LEU A O 1
ATOM 5366 N N . GLN A 1 667 ? 7.088 21.334 17.230 1.00 71.88 667 GLN A N 1
ATOM 5367 C CA . GLN A 1 667 ? 7.694 20.155 16.584 1.00 71.88 667 GLN A CA 1
ATOM 5368 C C . GLN A 1 667 ? 6.688 19.187 15.935 1.00 71.88 667 GLN A C 1
ATOM 5370 O O . GLN A 1 667 ? 7.087 18.170 15.372 1.00 71.88 667 GLN A O 1
ATOM 5375 N N . SER A 1 668 ? 5.390 19.501 15.961 1.00 56.38 668 SER A N 1
ATOM 5376 C CA . SER A 1 668 ? 4.279 18.656 15.498 1.00 56.38 668 SER A CA 1
ATOM 5377 C C . SER A 1 668 ? 3.983 17.440 16.386 1.00 56.38 668 SER A C 1
ATOM 5379 O O . SER A 1 668 ? 3.768 16.327 15.915 1.00 56.38 668 SER A O 1
ATOM 5381 N N . ARG A 1 669 ? 3.828 17.698 17.691 1.00 46.84 669 ARG A N 1
ATOM 5382 C CA . ARG A 1 669 ? 3.053 16.875 18.629 1.00 46.84 669 ARG A CA 1
ATOM 5383 C C . ARG A 1 669 ? 2.169 17.764 19.497 1.00 46.84 669 ARG A C 1
ATOM 5385 O O . ARG A 1 669 ? 2.513 18.130 20.613 1.00 46.84 669 ARG A O 1
ATOM 5392 N N . SER A 1 670 ? 0.973 18.066 19.019 1.00 41.06 670 SER A N 1
ATOM 5393 C CA . SER A 1 670 ? -0.122 18.321 19.948 1.00 41.06 670 SER A CA 1
ATOM 5394 C C . SER A 1 670 ? -1.120 17.196 19.776 1.00 41.06 670 SER A C 1
ATOM 5396 O O . SER A 1 670 ? -1.860 17.169 18.794 1.00 41.06 670 SER A O 1
ATOM 5398 N N . ASP A 1 671 ? -1.140 16.291 20.754 1.00 45.69 671 ASP A N 1
ATOM 5399 C CA . ASP A 1 671 ? -2.377 15.662 21.203 1.00 45.69 671 ASP A CA 1
ATOM 5400 C C . ASP A 1 671 ? -3.373 16.811 21.463 1.00 45.69 671 ASP A C 1
ATOM 5402 O O . ASP A 1 671 ? -3.461 17.333 22.574 1.00 45.69 671 ASP A O 1
ATOM 5406 N N . LEU A 1 672 ? -4.070 17.286 20.426 1.00 44.66 672 LEU A N 1
ATOM 5407 C CA . LEU A 1 672 ? -4.974 18.449 20.453 1.00 44.66 672 LEU A CA 1
ATOM 5408 C C . LEU A 1 672 ? -6.295 18.137 21.169 1.00 44.66 672 LEU A C 1
ATOM 5410 O O . LEU A 1 672 ? -7.361 18.653 20.865 1.00 44.66 672 LEU A O 1
ATOM 5414 N N . THR A 1 673 ? -6.212 17.298 22.186 1.00 49.06 673 THR A N 1
ATOM 5415 C CA . THR A 1 673 ? -7.258 17.065 23.162 1.00 49.06 673 THR A CA 1
ATOM 5416 C C . THR A 1 673 ? -6.628 17.296 24.521 1.00 49.06 673 THR A C 1
ATOM 5418 O O . THR A 1 673 ? -6.176 16.360 25.184 1.00 49.06 673 THR A O 1
ATOM 5421 N N . GLN A 1 674 ? -6.609 18.565 24.940 1.00 50.69 674 GLN A N 1
ATOM 5422 C CA . GLN A 1 674 ? -6.208 18.983 26.290 1.00 50.69 674 GLN A CA 1
ATOM 5423 C C . GLN A 1 674 ? -7.013 18.254 27.387 1.00 50.69 674 GLN A C 1
ATOM 5425 O O . GLN A 1 674 ? -6.570 18.161 28.526 1.00 50.69 674 GLN A O 1
ATOM 5430 N N . LYS A 1 675 ? -8.166 17.665 27.036 1.00 66.75 675 LYS A N 1
ATOM 5431 C CA . LYS A 1 675 ? -9.002 16.827 27.902 1.00 66.75 675 LYS A CA 1
ATOM 5432 C C . LYS A 1 675 ? -8.860 15.350 27.515 1.00 66.75 675 LYS A C 1
ATOM 5434 O O . LYS A 1 675 ? -9.629 14.830 26.704 1.00 66.75 675 LYS A O 1
ATOM 5439 N N . SER A 1 676 ? -7.853 14.679 28.074 1.00 81.94 676 SER A N 1
ATOM 5440 C CA . SER A 1 676 ? -7.701 13.224 27.958 1.00 81.94 676 SER A CA 1
ATOM 5441 C C . SER A 1 676 ? -7.233 12.599 29.274 1.00 81.94 676 SER A C 1
ATOM 5443 O O . SER A 1 676 ? -6.395 13.164 29.975 1.00 81.94 676 SER A O 1
ATOM 5445 N N . LYS A 1 677 ? -7.784 11.435 29.628 1.00 86.69 677 LYS A N 1
ATOM 5446 C CA . LYS A 1 677 ? -7.387 10.652 30.806 1.00 86.69 677 LYS A CA 1
ATOM 5447 C C . LYS A 1 677 ? -6.412 9.570 30.353 1.00 86.69 677 LYS A C 1
ATOM 5449 O O . LYS A 1 677 ? -6.750 8.768 29.484 1.00 86.69 677 LYS A O 1
ATOM 5454 N N . LYS A 1 678 ? -5.204 9.556 30.918 1.00 87.56 678 LYS A N 1
ATOM 5455 C CA . LYS A 1 678 ? -4.227 8.483 30.690 1.00 87.56 678 LYS A CA 1
ATOM 5456 C C . LYS A 1 678 ? -4.522 7.307 31.620 1.00 87.56 678 LYS A C 1
ATOM 5458 O O . LYS A 1 678 ? -4.811 7.516 32.797 1.00 87.56 678 LYS A O 1
ATOM 5463 N N . PHE A 1 679 ? -4.409 6.107 31.075 1.00 87.19 679 PHE A N 1
ATOM 5464 C CA . PHE A 1 679 ? -4.513 4.833 31.774 1.00 87.19 679 PHE A CA 1
ATOM 5465 C C . PHE A 1 679 ? -3.190 4.065 31.643 1.00 87.19 679 PHE A C 1
ATOM 5467 O O . PHE A 1 679 ? -2.261 4.520 30.966 1.00 87.19 679 PHE A O 1
ATOM 5474 N N . GLN A 1 680 ? -3.096 2.907 32.297 1.00 86.06 680 GLN A N 1
ATOM 5475 C CA . GLN A 1 680 ? -1.969 1.990 32.109 1.00 86.06 680 GLN A CA 1
ATOM 5476 C C . GLN A 1 680 ? -1.948 1.430 30.668 1.00 86.06 680 GLN A C 1
ATOM 5478 O O . GLN A 1 680 ? -2.866 1.655 29.876 1.00 86.06 680 GLN A O 1
ATOM 5483 N N . ASP A 1 681 ? -0.852 0.765 30.295 1.00 84.56 681 ASP A N 1
ATOM 5484 C CA . ASP A 1 681 ? -0.705 0.046 29.018 1.00 84.56 681 ASP A CA 1
ATOM 5485 C C . ASP A 1 681 ? -0.925 0.871 27.737 1.00 84.56 681 ASP A C 1
ATOM 5487 O O . ASP A 1 681 ? -1.401 0.371 26.716 1.00 84.56 681 ASP A O 1
ATOM 5491 N N . ASN A 1 682 ? -0.516 2.145 27.762 1.00 85.56 682 ASN A N 1
ATOM 5492 C CA . ASN A 1 682 ? -0.631 3.093 26.642 1.00 85.56 682 ASN A CA 1
ATOM 5493 C C . ASN A 1 682 ? -2.077 3.316 26.166 1.00 85.56 682 ASN A C 1
ATOM 5495 O O . ASN A 1 682 ? -2.311 3.541 24.973 1.00 85.56 682 ASN A O 1
ATOM 5499 N N . VAL A 1 683 ? -3.035 3.270 27.093 1.00 90.50 683 VAL A N 1
ATOM 5500 C CA . VAL A 1 683 ? -4.438 3.583 26.822 1.00 90.50 683 VAL A CA 1
ATOM 5501 C C . VAL A 1 683 ? -4.749 5.012 27.251 1.00 90.50 683 VAL A C 1
ATOM 5503 O O . VAL A 1 683 ? -4.281 5.498 28.285 1.00 90.50 683 VAL A O 1
ATOM 5506 N N . ARG A 1 684 ? -5.537 5.724 26.447 1.00 91.69 684 ARG A N 1
ATOM 5507 C CA . ARG A 1 684 ? -5.945 7.098 26.750 1.00 91.69 684 ARG A CA 1
ATOM 5508 C C . ARG A 1 684 ? -7.390 7.330 26.333 1.00 91.69 684 ARG A C 1
ATOM 5510 O O . ARG A 1 684 ? -7.714 7.162 25.168 1.00 91.69 684 ARG A O 1
ATOM 5517 N N . GLY A 1 685 ? -8.243 7.742 27.266 1.00 90.75 685 GLY A N 1
ATOM 5518 C CA . GLY A 1 685 ? -9.626 8.146 26.996 1.00 90.75 685 GLY A CA 1
ATOM 5519 C C . GLY A 1 685 ? -9.713 9.634 26.656 1.00 90.75 685 GLY A C 1
ATOM 5520 O O . GLY A 1 685 ? -9.013 10.444 27.264 1.00 90.75 685 GLY A O 1
ATOM 5521 N N . PHE A 1 686 ? -10.566 10.003 25.704 1.00 88.31 686 PHE A N 1
ATOM 5522 C CA . PHE A 1 686 ? -10.722 11.376 25.213 1.00 88.31 686 PHE A CA 1
ATOM 5523 C C . PHE A 1 686 ? -12.121 11.931 25.474 1.00 88.31 686 PHE A C 1
ATOM 5525 O O . PHE A 1 686 ? -13.108 11.197 25.450 1.00 88.31 686 PHE A O 1
ATOM 5532 N N . GLY A 1 687 ? -12.204 13.255 25.632 1.00 84.06 687 GLY A N 1
ATOM 5533 C CA . GLY A 1 687 ? -13.460 13.960 25.891 1.00 84.06 687 GLY A CA 1
ATOM 5534 C C . GLY A 1 687 ? -13.857 13.952 27.368 1.00 84.06 687 GLY A C 1
ATOM 5535 O O . GLY A 1 687 ? -13.104 13.495 28.229 1.00 84.06 687 GLY A O 1
ATOM 5536 N N . CYS A 1 688 ? -15.037 14.502 27.662 1.00 83.38 688 CYS A N 1
ATOM 5537 C CA . CYS A 1 688 ? -15.617 14.440 29.000 1.00 83.38 688 CYS A CA 1
ATOM 5538 C C . CYS A 1 688 ? -16.230 13.044 29.205 1.00 83.38 688 CYS A C 1
ATOM 5540 O O . CYS A 1 688 ? -17.118 12.679 28.428 1.00 83.38 688 CYS A O 1
ATOM 5542 N N . PRO A 1 689 ? -15.765 12.239 30.180 1.00 87.94 689 PRO A N 1
ATOM 5543 C CA . PRO A 1 689 ? -16.369 10.942 30.429 1.00 87.94 689 PRO A CA 1
ATOM 5544 C C . PRO A 1 689 ? -17.800 11.105 30.934 1.00 87.94 689 PRO A C 1
ATOM 5546 O O . PRO A 1 689 ? -18.077 11.945 31.791 1.00 87.94 689 PRO A O 1
ATOM 5549 N N . LYS A 1 690 ? -18.701 10.251 30.456 1.00 90.19 690 LYS A N 1
ATOM 5550 C CA . LYS A 1 690 ? -20.057 10.167 31.000 1.00 90.19 690 LYS A CA 1
ATOM 5551 C C . LYS A 1 690 ? -19.975 9.388 32.308 1.00 90.19 690 LYS A C 1
ATOM 5553 O O . LYS A 1 690 ? -19.539 8.241 32.298 1.00 90.19 690 LYS A O 1
ATOM 5558 N N . LYS A 1 691 ? -20.345 9.999 33.434 1.00 90.69 691 LYS A N 1
ATOM 5559 C CA . LYS A 1 691 ? -20.548 9.266 34.692 1.00 90.69 691 LYS A CA 1
ATOM 5560 C C . LYS A 1 691 ? -21.933 8.632 34.636 1.00 90.69 691 LYS A C 1
ATOM 5562 O O . LYS A 1 691 ? -22.900 9.322 34.327 1.00 90.69 691 LYS A O 1
ATOM 5567 N N . GLY A 1 692 ? -22.037 7.341 34.916 1.00 89.00 692 GLY A N 1
ATOM 5568 C CA . GLY A 1 692 ? -23.326 6.659 34.863 1.00 89.00 692 GLY A CA 1
ATOM 5569 C C . GLY A 1 692 ? -23.316 5.297 35.533 1.00 89.00 692 GLY A C 1
ATOM 5570 O O . GLY A 1 692 ? -22.261 4.780 35.909 1.00 89.00 692 GLY A O 1
ATOM 5571 N N . ASN A 1 693 ? -24.509 4.725 35.663 1.00 89.56 693 ASN A N 1
ATOM 5572 C CA . ASN A 1 693 ? -24.695 3.362 36.142 1.00 89.56 693 ASN A CA 1
ATOM 5573 C C . ASN A 1 693 ? -24.465 2.365 35.003 1.00 89.56 693 ASN A C 1
ATOM 5575 O O . ASN A 1 693 ? -24.795 2.644 33.848 1.00 89.56 693 ASN A O 1
ATOM 5579 N N . THR A 1 694 ? -23.922 1.197 35.332 1.00 86.88 694 THR A N 1
ATOM 5580 C CA . THR A 1 694 ? -23.818 0.078 34.391 1.00 86.88 694 THR A CA 1
ATOM 5581 C C . THR A 1 694 ? -25.201 -0.533 34.169 1.00 86.88 694 THR A C 1
ATOM 5583 O O . THR A 1 694 ? -25.943 -0.793 35.123 1.00 86.88 694 THR A O 1
ATOM 5586 N N . SER A 1 695 ? -25.569 -0.770 32.906 1.00 89.88 695 SER A N 1
ATOM 5587 C CA . SER A 1 695 ? -26.748 -1.591 32.605 1.00 89.88 695 SER A CA 1
ATOM 5588 C C . SER A 1 695 ? -26.509 -3.046 33.023 1.00 89.88 695 SER A C 1
ATOM 5590 O O . SER A 1 695 ? -25.365 -3.448 33.225 1.00 89.88 695 SER A O 1
ATOM 5592 N N . VAL A 1 696 ? -27.569 -3.856 33.114 1.00 90.50 696 VAL A N 1
ATOM 5593 C CA . VAL A 1 696 ? -27.466 -5.274 33.517 1.00 90.50 696 VAL A CA 1
ATOM 5594 C C . VAL A 1 696 ? -26.447 -6.033 32.658 1.00 90.50 696 VAL A C 1
ATOM 5596 O O . VAL A 1 696 ? -25.540 -6.654 33.198 1.00 90.50 696 VAL A O 1
ATOM 5599 N N . LEU A 1 697 ? -26.516 -5.895 31.327 1.00 90.56 697 LEU A N 1
ATOM 5600 C CA . LEU A 1 697 ? -25.568 -6.543 30.410 1.00 90.56 697 LEU A CA 1
ATOM 5601 C C . LEU A 1 697 ? -24.130 -6.042 30.589 1.00 90.56 697 LEU A C 1
ATOM 5603 O O . LEU A 1 697 ? -23.191 -6.823 30.516 1.00 90.56 697 LEU A O 1
ATOM 5607 N N . GLN A 1 698 ? -23.945 -4.741 30.831 1.00 91.81 698 GLN A N 1
ATOM 5608 C CA . GLN A 1 698 ? -22.612 -4.176 31.058 1.00 91.81 698 GLN A CA 1
ATOM 5609 C C . GLN A 1 698 ? -22.019 -4.661 32.378 1.00 91.81 698 GLN A C 1
ATOM 5611 O O . GLN A 1 698 ? -20.826 -4.923 32.449 1.00 91.81 698 GLN A O 1
ATOM 5616 N N . ARG A 1 699 ? -22.853 -4.776 33.414 1.00 92.31 699 ARG A N 1
ATOM 5617 C CA . ARG A 1 699 ? -22.452 -5.267 34.728 1.00 92.31 699 ARG A CA 1
ATOM 5618 C C . ARG A 1 699 ? -22.023 -6.724 34.654 1.00 92.31 699 ARG A C 1
ATOM 5620 O O . ARG A 1 699 ? -20.907 -7.008 35.055 1.00 92.31 699 ARG A O 1
ATOM 5627 N N . MET A 1 700 ? -22.839 -7.584 34.043 1.00 92.50 700 MET A N 1
ATOM 5628 C CA . MET A 1 700 ? -22.497 -8.995 33.826 1.00 92.50 700 MET A CA 1
ATOM 5629 C C . MET A 1 700 ? -21.200 -9.147 33.023 1.00 92.50 700 MET A C 1
ATOM 5631 O O . MET A 1 700 ? -20.340 -9.936 33.386 1.00 92.50 700 MET A O 1
ATOM 5635 N N . ALA A 1 701 ? -21.026 -8.350 31.962 1.00 93.81 701 ALA A N 1
ATOM 5636 C CA . ALA A 1 701 ? -19.810 -8.355 31.152 1.00 93.81 701 ALA A CA 1
ATOM 5637 C C . ALA A 1 701 ? -18.554 -7.955 31.945 1.00 93.81 701 ALA A C 1
ATOM 5639 O O . ALA A 1 701 ? -17.486 -8.520 31.727 1.00 93.81 701 ALA A O 1
ATOM 5640 N N . ILE A 1 702 ? -18.663 -6.958 32.831 1.00 92.88 702 ILE A N 1
ATOM 5641 C CA . ILE A 1 702 ? -17.546 -6.513 33.674 1.00 92.88 702 ILE A CA 1
ATOM 5642 C C . ILE A 1 702 ? -17.275 -7.532 34.784 1.00 92.88 702 ILE A C 1
ATOM 5644 O O . ILE A 1 702 ? -16.115 -7.856 35.006 1.00 92.88 702 ILE A O 1
ATOM 5648 N N . GLU A 1 703 ? -18.318 -8.068 35.420 1.00 92.94 703 GLU A N 1
ATOM 5649 C CA . GLU A 1 703 ? -18.226 -9.115 36.445 1.00 92.94 703 GLU A CA 1
ATOM 5650 C C . GLU A 1 703 ? -17.532 -10.370 35.914 1.00 92.94 703 GLU A C 1
ATOM 5652 O O . GLU A 1 703 ? -16.624 -10.875 36.563 1.00 92.94 703 GLU A O 1
ATOM 5657 N N . ASP A 1 704 ? -17.883 -10.829 34.711 1.00 92.50 704 ASP A N 1
ATOM 5658 C CA . ASP A 1 704 ? -17.228 -11.973 34.063 1.00 92.50 704 ASP A CA 1
ATOM 5659 C C . ASP A 1 704 ? -15.742 -11.696 33.759 1.00 92.50 704 ASP A C 1
ATOM 5661 O O . ASP A 1 704 ? -14.890 -12.577 33.857 1.00 92.50 704 ASP A O 1
ATOM 5665 N N . PHE A 1 705 ? -15.398 -10.441 33.452 1.00 92.25 705 PHE A N 1
ATOM 5666 C CA . PHE A 1 705 ? -14.029 -10.036 33.135 1.00 92.25 705 PHE A CA 1
ATOM 5667 C C . PHE A 1 705 ? -13.145 -9.779 34.366 1.00 92.25 705 PHE A C 1
ATOM 5669 O O . PHE A 1 705 ? -11.947 -10.070 34.326 1.00 92.25 705 PHE A O 1
ATOM 5676 N N . THR A 1 706 ? -13.682 -9.195 35.442 1.00 89.06 706 THR A N 1
ATOM 5677 C CA . THR A 1 706 ? -12.893 -8.811 36.628 1.00 89.06 706 THR A CA 1
ATOM 5678 C C . THR A 1 706 ? -13.142 -9.658 37.865 1.00 89.06 706 THR A C 1
ATOM 5680 O O . THR A 1 706 ? -12.287 -9.643 38.748 1.00 89.06 706 THR A O 1
ATOM 5683 N N . GLY A 1 707 ? -14.271 -10.364 37.937 1.00 86.38 707 GLY A N 1
ATOM 5684 C CA . GLY A 1 707 ? -14.793 -11.003 39.147 1.00 86.38 707 GLY A CA 1
ATOM 5685 C C . GLY A 1 707 ? -15.540 -10.050 40.092 1.00 86.38 707 GLY A C 1
ATOM 5686 O O . GLY A 1 707 ? -16.048 -10.498 41.115 1.00 86.38 707 GLY A O 1
ATOM 5687 N N . ASP A 1 708 ? -15.624 -8.755 39.761 1.00 85.06 708 ASP A N 1
ATOM 5688 C CA . ASP A 1 708 ? -16.141 -7.708 40.651 1.00 85.06 708 ASP A CA 1
ATOM 5689 C C . ASP A 1 708 ? -17.458 -7.114 40.133 1.00 85.06 708 ASP A C 1
ATOM 5691 O O . ASP A 1 708 ? -17.566 -6.733 38.964 1.00 85.06 708 ASP A O 1
ATOM 5695 N N . THR A 1 709 ? -18.434 -6.921 41.024 1.00 85.88 709 THR A N 1
ATOM 5696 C CA . THR A 1 709 ? -19.679 -6.210 40.707 1.00 85.88 709 THR A CA 1
ATOM 5697 C C . THR A 1 709 ? -19.456 -4.705 40.622 1.00 85.88 709 THR A C 1
ATOM 5699 O O . THR A 1 709 ? -19.289 -4.011 41.625 1.00 85.88 709 THR A O 1
ATOM 5702 N N . VAL A 1 710 ? -19.528 -4.167 39.404 1.00 86.81 710 VAL A N 1
ATOM 5703 C CA . VAL A 1 710 ? -19.342 -2.735 39.135 1.00 86.81 710 VAL A CA 1
ATOM 5704 C C . VAL A 1 710 ? -20.679 -2.080 38.809 1.00 86.81 710 VAL A C 1
ATOM 5706 O O . VAL A 1 710 ? -21.217 -2.246 37.715 1.00 86.81 710 VAL A O 1
ATOM 5709 N N . ASN A 1 711 ? -21.213 -1.292 39.746 1.00 87.19 711 ASN A N 1
ATOM 5710 C CA . ASN A 1 711 ? -22.515 -0.621 39.601 1.00 87.19 711 ASN A CA 1
ATOM 5711 C C . ASN A 1 711 ? -22.451 0.718 38.851 1.00 87.19 711 ASN A C 1
ATOM 5713 O O . ASN A 1 711 ? -23.442 1.142 38.255 1.00 87.19 711 ASN A O 1
ATOM 5717 N N . SER A 1 712 ? -21.306 1.402 38.881 1.00 89.56 712 SER A N 1
ATOM 5718 C CA . SER A 1 712 ? -21.126 2.700 38.227 1.00 89.56 712 SER A CA 1
ATOM 5719 C C . SER A 1 712 ? -19.699 2.879 37.719 1.00 89.56 712 SER A C 1
ATOM 5721 O O . SER A 1 712 ? -18.769 2.237 38.204 1.00 89.56 712 SER A O 1
ATOM 5723 N N . GLY A 1 713 ? -19.529 3.748 36.725 1.00 91.31 713 GLY A N 1
ATOM 5724 C CA . GLY A 1 713 ? -18.226 4.016 36.130 1.00 91.31 713 GLY A CA 1
ATOM 5725 C C . GLY A 1 713 ? -18.198 5.278 35.277 1.00 91.31 713 GLY A C 1
ATOM 5726 O O . GLY A 1 713 ? -19.190 5.999 35.129 1.00 91.31 713 GLY A O 1
ATOM 5727 N N . PHE A 1 714 ? -17.022 5.538 34.716 1.00 92.75 714 PHE A N 1
ATOM 5728 C CA . PHE A 1 714 ? -16.757 6.607 33.763 1.00 92.75 714 PHE A CA 1
ATOM 5729 C C . PHE A 1 714 ? -16.607 6.021 32.361 1.00 92.75 714 PHE A C 1
ATOM 5731 O O . PHE A 1 714 ? -15.714 5.211 32.110 1.00 92.75 714 PHE A O 1
ATOM 5738 N N . PHE A 1 715 ? -17.461 6.461 31.444 1.00 93.44 715 PHE A N 1
ATOM 5739 C CA . PHE A 1 715 ? -17.551 5.939 30.085 1.00 93.44 715 PHE A CA 1
ATOM 5740 C C . PHE A 1 715 ? -16.923 6.906 29.079 1.00 93.44 715 PHE A C 1
ATOM 5742 O O . PHE A 1 715 ? -17.252 8.096 29.060 1.00 93.44 715 PHE A O 1
ATOM 5749 N N . TYR A 1 716 ? -16.037 6.388 28.231 1.00 92.81 716 TYR A N 1
ATOM 5750 C CA . TYR A 1 716 ? -15.355 7.135 27.178 1.00 92.81 716 TYR A CA 1
ATOM 5751 C C . TYR A 1 716 ? -15.758 6.604 25.797 1.00 92.81 716 TYR A C 1
ATOM 5753 O O . TYR A 1 716 ? -15.403 5.486 25.415 1.00 92.81 716 TYR A O 1
ATOM 5761 N N . ASP A 1 717 ? -16.416 7.456 25.007 1.00 91.69 717 ASP A N 1
ATOM 5762 C CA . ASP A 1 717 ? -16.821 7.144 23.627 1.00 91.69 717 ASP A CA 1
ATOM 5763 C C . ASP A 1 717 ? -15.656 7.197 22.626 1.00 91.69 717 ASP A C 1
ATOM 5765 O O . ASP A 1 717 ? -15.812 6.803 21.470 1.00 91.69 717 ASP A O 1
ATOM 5769 N N . ARG A 1 718 ? -14.493 7.719 23.032 1.00 92.31 718 ARG A N 1
ATOM 5770 C CA . ARG A 1 718 ? -13.270 7.785 22.223 1.00 92.31 718 ARG A CA 1
ATOM 5771 C C . ARG A 1 718 ? -12.064 7.463 23.083 1.00 92.31 718 ARG A C 1
ATOM 5773 O O . ARG A 1 718 ? -11.913 8.019 24.170 1.00 92.31 718 ARG A O 1
ATOM 5780 N N . PHE A 1 719 ? -11.180 6.619 22.575 1.00 93.38 719 PHE A N 1
ATOM 5781 C CA . PHE A 1 719 ? -9.936 6.280 23.254 1.00 93.38 719 PHE A CA 1
ATOM 5782 C C . PHE A 1 719 ? -8.863 5.855 22.258 1.00 93.38 719 PHE A C 1
ATOM 5784 O O . PHE A 1 719 ? -9.167 5.459 21.137 1.00 93.38 719 PHE A O 1
ATOM 5791 N N . THR A 1 720 ? -7.603 5.920 22.665 1.00 92.25 720 THR A N 1
ATOM 5792 C CA . THR A 1 720 ? -6.504 5.273 21.955 1.00 92.25 720 THR A CA 1
ATOM 5793 C C . THR A 1 720 ? -5.988 4.094 22.755 1.00 92.25 720 THR A C 1
ATOM 5795 O O . THR A 1 720 ? -5.977 4.125 23.984 1.00 92.25 720 THR A O 1
ATOM 5798 N N . CYS A 1 721 ? -5.542 3.063 22.046 1.00 90.38 721 CYS A N 1
ATOM 5799 C CA . CYS A 1 721 ? -4.770 1.956 22.596 1.00 90.38 721 CYS A CA 1
ATOM 5800 C C . CYS A 1 721 ? -3.545 1.761 21.704 1.00 90.38 721 CYS A C 1
ATOM 5802 O O . CYS A 1 721 ? -3.691 1.614 20.490 1.00 90.38 721 CYS A O 1
ATOM 5804 N N . SER A 1 722 ? -2.341 1.831 22.283 1.00 84.19 722 SER A N 1
ATOM 5805 C CA . SER A 1 722 ? -1.073 1.717 21.539 1.00 84.19 722 SER A CA 1
ATOM 5806 C C . SER A 1 722 ? -1.007 2.653 20.319 1.00 84.19 722 SER A C 1
ATOM 5808 O O . SER A 1 722 ? -0.619 2.258 19.226 1.00 84.19 722 SER A O 1
ATOM 5810 N N . GLY A 1 723 ? -1.463 3.899 20.489 1.00 82.25 723 GLY A N 1
ATOM 5811 C CA . GLY A 1 723 ? -1.467 4.917 19.430 1.00 82.25 723 GLY A CA 1
ATOM 5812 C C . GLY A 1 723 ? -2.554 4.761 18.356 1.00 82.25 723 GLY A C 1
ATOM 5813 O O . GLY A 1 723 ? -2.652 5.616 17.478 1.00 82.25 723 GLY A O 1
ATOM 5814 N N . VAL A 1 724 ? -3.397 3.726 18.416 1.00 87.19 724 VAL A N 1
ATOM 5815 C CA . VAL A 1 724 ? -4.523 3.531 17.488 1.00 87.19 724 VAL A CA 1
ATOM 5816 C C . VAL A 1 724 ? -5.796 4.112 18.093 1.00 87.19 724 VAL A C 1
ATOM 5818 O O . VAL A 1 724 ? -6.146 3.773 19.221 1.00 87.19 724 VAL A O 1
ATOM 5821 N N . LEU A 1 725 ? -6.480 4.994 17.358 1.00 90.75 725 LEU A N 1
ATOM 5822 C CA . LEU A 1 725 ? -7.721 5.645 17.789 1.00 90.75 725 LEU A CA 1
ATOM 5823 C C . LEU A 1 725 ? -8.941 4.757 17.528 1.00 90.75 725 LEU A C 1
ATOM 5825 O O . LEU A 1 725 ? -9.151 4.319 16.400 1.00 90.75 725 LEU A O 1
ATOM 5829 N N . TYR A 1 726 ? -9.782 4.594 18.540 1.00 94.25 726 TYR A N 1
ATOM 5830 C CA . TYR A 1 726 ? -11.057 3.889 18.493 1.00 94.25 726 TYR A CA 1
ATOM 5831 C C . TYR A 1 726 ? -12.193 4.795 18.969 1.00 94.25 726 TYR A C 1
ATOM 5833 O O . TYR A 1 726 ? -11.979 5.775 19.694 1.00 94.25 726 TYR A O 1
ATOM 5841 N N . HIS A 1 727 ? -13.419 4.449 18.582 1.00 93.69 727 HIS A N 1
ATOM 5842 C CA . HIS A 1 727 ? -14.614 5.076 19.130 1.00 93.69 727 HIS A CA 1
ATOM 5843 C C . HIS A 1 727 ? -15.754 4.081 19.321 1.00 93.69 727 HIS A C 1
ATOM 5845 O O . HIS A 1 727 ? -15.773 3.017 18.711 1.00 93.69 727 HIS A O 1
ATOM 5851 N N . SER A 1 728 ? -16.712 4.470 20.158 1.00 92.69 728 SER A N 1
ATOM 5852 C CA . SER A 1 728 ? -17.992 3.790 20.328 1.00 92.69 728 SER A CA 1
ATOM 5853 C C . SER A 1 728 ? -18.779 3.737 19.017 1.00 92.69 728 SER A C 1
ATOM 5855 O O . SER A 1 728 ? -18.791 4.718 18.269 1.00 92.69 728 SER A O 1
ATOM 5857 N N . CYS A 1 729 ? -19.508 2.649 18.773 1.00 88.50 729 CYS A N 1
ATOM 5858 C CA . CYS A 1 729 ? -20.503 2.542 17.701 1.00 88.50 729 CYS A CA 1
ATOM 5859 C C . CYS A 1 729 ? -21.644 3.566 17.835 1.00 88.50 729 CYS A C 1
ATOM 5861 O O . CYS A 1 729 ? -22.300 3.897 16.854 1.00 88.50 729 CYS A O 1
ATOM 5863 N N . LYS A 1 730 ? -21.846 4.134 19.031 1.00 84.50 730 LYS A N 1
ATOM 5864 C CA . LYS A 1 730 ? -22.824 5.203 19.291 1.00 84.50 730 LYS A CA 1
ATOM 5865 C C . LYS A 1 730 ? -22.274 6.606 19.031 1.00 84.50 730 LYS A C 1
ATOM 5867 O O . LYS A 1 730 ? -22.979 7.590 19.245 1.00 84.50 730 LYS A O 1
ATOM 5872 N N . ASN A 1 731 ? -21.009 6.731 18.636 1.00 79.62 731 ASN A N 1
ATOM 5873 C CA . ASN A 1 731 ? -20.401 8.034 18.426 1.00 79.62 731 ASN A CA 1
ATOM 5874 C C . ASN A 1 731 ? -20.885 8.660 17.109 1.00 79.62 731 ASN A C 1
ATOM 5876 O O . ASN A 1 731 ? -20.488 8.235 16.029 1.00 79.62 731 ASN A O 1
ATOM 5880 N N . THR A 1 732 ? -21.686 9.719 17.213 1.00 69.81 732 THR A N 1
ATOM 5881 C CA . THR A 1 732 ? -22.263 10.451 16.073 1.00 69.81 732 THR A CA 1
ATOM 5882 C C . THR A 1 732 ? -21.342 11.523 15.477 1.00 69.81 732 THR A C 1
ATOM 5884 O O . THR A 1 732 ? -21.653 12.084 14.428 1.00 69.81 732 THR A O 1
ATOM 5887 N N . THR A 1 733 ? -20.195 11.816 16.104 1.00 73.19 733 THR A N 1
ATOM 5888 C CA . THR A 1 733 ? -19.296 12.902 15.660 1.00 73.19 733 THR A CA 1
ATOM 5889 C C . THR A 1 733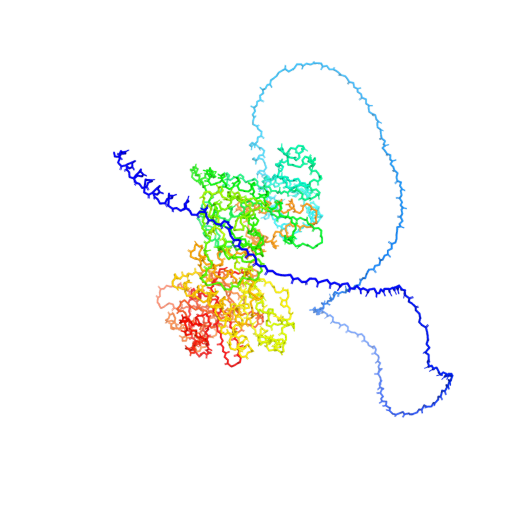 ? -18.537 12.567 14.372 1.00 73.19 733 THR A C 1
ATOM 5891 O O . THR A 1 733 ? -18.180 13.462 13.610 1.00 73.19 733 THR A O 1
ATOM 5894 N N . LEU A 1 734 ? -18.294 11.281 14.094 1.00 73.81 734 LEU A N 1
ATOM 5895 C CA . LEU A 1 734 ? -17.535 10.815 12.931 1.00 73.81 734 LEU A CA 1
ATOM 5896 C C . LEU A 1 734 ? -18.478 10.277 11.849 1.00 73.81 734 LEU A C 1
ATOM 5898 O O . LEU A 1 734 ? -18.630 9.075 11.682 1.00 73.81 734 LEU A O 1
ATOM 5902 N N . LYS A 1 735 ? -19.092 11.181 11.078 1.00 77.31 735 LYS A N 1
ATOM 5903 C CA . LYS A 1 735 ? -20.106 10.814 10.069 1.00 77.31 735 LYS A CA 1
ATOM 5904 C C . LYS A 1 735 ? -19.557 10.010 8.879 1.00 77.31 735 LYS A C 1
ATOM 5906 O O . LYS A 1 735 ? -20.290 9.222 8.302 1.00 77.31 735 LYS A O 1
ATOM 5911 N N . LYS A 1 736 ? -18.280 10.209 8.515 1.00 86.38 736 LYS A N 1
ATOM 5912 C CA . LYS A 1 736 ? -17.628 9.588 7.337 1.00 86.38 736 LYS A CA 1
ATOM 5913 C C . LYS A 1 736 ? -16.639 8.464 7.679 1.00 86.38 736 LYS A C 1
ATOM 5915 O O . LYS A 1 736 ? -15.863 8.049 6.814 1.00 86.38 736 LYS A O 1
ATOM 5920 N N . ARG A 1 737 ? -16.526 8.064 8.951 1.00 91.50 737 ARG A N 1
ATOM 5921 C CA . ARG A 1 737 ? -15.512 7.098 9.413 1.00 91.50 737 ARG A CA 1
ATOM 5922 C C . ARG A 1 737 ? -16.088 6.167 10.466 1.00 91.50 737 ARG A C 1
ATOM 5924 O O . ARG A 1 737 ? -16.795 6.620 11.354 1.00 91.50 737 ARG A O 1
ATOM 5931 N N . ASN A 1 738 ? -15.705 4.894 10.415 1.00 94.00 738 ASN A N 1
ATOM 5932 C CA . ASN A 1 738 ? -16.075 3.914 11.430 1.00 94.00 738 ASN A CA 1
ATOM 5933 C C . ASN A 1 738 ? -14.835 3.203 11.990 1.00 94.00 738 ASN A C 1
ATOM 5935 O O . ASN A 1 738 ? -14.248 2.339 11.351 1.00 94.00 738 ASN A O 1
ATOM 5939 N N . ASN A 1 739 ? -14.445 3.563 13.212 1.00 94.62 739 ASN A N 1
ATOM 5940 C CA . ASN A 1 739 ? -13.354 2.949 13.975 1.00 94.62 739 ASN A CA 1
ATOM 5941 C C . ASN A 1 739 ? -13.870 2.074 15.126 1.00 94.62 739 ASN A C 1
ATOM 5943 O O . ASN A 1 739 ? -13.099 1.758 16.032 1.00 94.62 739 ASN A O 1
ATOM 5947 N N . SER A 1 740 ? -15.164 1.744 15.130 1.00 96.19 740 SER A N 1
ATOM 5948 C CA . SER A 1 740 ? -15.777 0.921 16.175 1.00 96.19 740 SER A CA 1
ATOM 5949 C C . SER A 1 740 ? -15.723 -0.574 15.863 1.00 96.19 740 SER A C 1
ATOM 5951 O O . SER A 1 740 ? -15.762 -1.379 16.785 1.00 96.19 740 SER A O 1
ATOM 5953 N N . VAL A 1 741 ? -15.583 -0.959 14.590 1.00 97.44 741 VAL A N 1
ATOM 5954 C CA . VAL A 1 741 ? -15.591 -2.366 14.165 1.00 97.44 741 VAL A CA 1
ATOM 5955 C C . VAL A 1 741 ? -14.176 -2.935 14.188 1.00 97.44 741 VAL A C 1
ATOM 5957 O O . VAL A 1 741 ? -13.264 -2.421 13.531 1.00 97.44 741 VAL A O 1
ATOM 5960 N N . VAL A 1 742 ? -13.988 -4.015 14.938 1.00 97.56 742 VAL A N 1
ATOM 5961 C CA . VAL A 1 742 ? -12.675 -4.591 15.247 1.00 97.56 742 VAL A CA 1
ATOM 5962 C C . VAL A 1 742 ? -12.686 -6.113 15.181 1.00 97.56 742 VAL A C 1
ATOM 5964 O O . VAL A 1 742 ? -13.707 -6.764 15.390 1.00 97.56 742 VAL A O 1
ATOM 5967 N N . GLN A 1 743 ? -11.513 -6.678 14.911 1.00 97.38 743 GLN A N 1
ATOM 5968 C CA . GLN A 1 743 ? -11.201 -8.080 15.147 1.00 97.38 743 GLN A CA 1
ATOM 5969 C C . GLN A 1 743 ? -10.366 -8.189 16.425 1.00 97.38 743 GLN A C 1
ATOM 5971 O O . GLN A 1 743 ? -9.399 -7.441 16.599 1.00 97.38 743 GLN A O 1
ATOM 5976 N N . LEU A 1 744 ? -10.714 -9.132 17.292 1.00 97.19 744 LEU A N 1
ATOM 5977 C CA . LEU A 1 744 ? -9.954 -9.480 18.488 1.00 97.19 744 LEU A CA 1
ATOM 5978 C C . LEU A 1 744 ? -8.831 -10.487 18.172 1.00 97.19 744 LEU A C 1
ATOM 5980 O O . LEU A 1 744 ? -8.764 -11.063 17.081 1.00 97.19 744 LEU A O 1
ATOM 5984 N N . ASN A 1 745 ? -7.917 -10.699 19.121 1.00 95.62 745 ASN A N 1
ATOM 5985 C CA . ASN A 1 745 ? -6.777 -11.611 18.954 1.00 95.62 745 ASN A CA 1
ATOM 5986 C C . ASN A 1 745 ? -7.178 -13.075 18.700 1.00 95.62 745 ASN A C 1
ATOM 5988 O O . ASN A 1 745 ? -6.483 -13.771 17.960 1.00 95.62 745 ASN A O 1
ATOM 5992 N N . ASP A 1 746 ? -8.308 -13.508 19.254 1.00 95.25 746 ASP A N 1
ATOM 5993 C CA . ASP A 1 746 ? -8.920 -14.831 19.056 1.00 95.25 746 ASP A CA 1
ATOM 5994 C C . ASP A 1 746 ? -9.646 -14.975 17.698 1.00 95.25 746 ASP A C 1
ATOM 5996 O O . ASP A 1 746 ? -10.059 -16.067 17.311 1.00 95.25 746 ASP A O 1
ATOM 6000 N N . GLY A 1 747 ? -9.776 -13.882 16.936 1.00 94.69 747 GLY A N 1
ATOM 6001 C CA . GLY A 1 747 ? -10.465 -13.840 15.650 1.00 94.69 747 GLY A CA 1
ATOM 6002 C C . GLY A 1 747 ? -11.959 -13.511 15.725 1.00 94.69 747 GLY A C 1
ATOM 6003 O O . GLY A 1 747 ? -12.612 -13.534 14.671 1.00 94.69 747 GLY A O 1
ATOM 6004 N N . THR A 1 748 ? -12.493 -13.199 16.906 1.00 96.50 748 THR A N 1
ATOM 6005 C CA . THR A 1 748 ? -13.867 -12.719 17.117 1.00 96.50 748 THR A CA 1
ATOM 6006 C C . THR A 1 748 ? -14.031 -11.312 16.537 1.00 96.50 748 THR A C 1
ATOM 6008 O O . THR A 1 748 ? -13.119 -10.486 16.625 1.00 96.50 748 THR A O 1
ATOM 6011 N N . PHE A 1 749 ? -15.172 -11.029 15.903 1.00 97.69 749 PHE A N 1
ATOM 6012 C CA . PHE A 1 749 ? -15.491 -9.697 15.381 1.00 97.69 749 PHE A CA 1
ATOM 6013 C C . PHE A 1 749 ? -16.452 -8.994 16.322 1.00 97.69 749 PHE A C 1
ATOM 6015 O O . PHE A 1 749 ? -17.410 -9.603 16.790 1.00 97.69 749 PHE A O 1
ATOM 6022 N N . CYS A 1 750 ? -16.198 -7.719 16.596 1.00 97.50 750 CYS A N 1
ATOM 6023 C CA . CYS A 1 750 ? -17.010 -6.951 17.525 1.00 97.50 750 CYS A CA 1
ATOM 6024 C C . CYS A 1 750 ? -17.179 -5.499 17.086 1.00 97.50 750 CYS A C 1
ATOM 6026 O O . CYS A 1 750 ? -16.340 -4.944 16.372 1.00 97.50 750 CYS A O 1
ATOM 6028 N N . GLU A 1 751 ? -18.217 -4.868 17.619 1.00 97.06 751 GLU A N 1
ATOM 6029 C CA . GLU A 1 751 ? -18.340 -3.419 17.701 1.00 97.06 751 GLU A CA 1
ATOM 6030 C C . GLU A 1 751 ? -17.981 -2.927 19.099 1.00 97.06 751 GLU A C 1
ATOM 6032 O O . GLU A 1 751 ? -18.451 -3.443 20.114 1.00 97.06 751 GLU A O 1
ATOM 6037 N N . ILE A 1 752 ? -17.161 -1.886 19.159 1.00 97.31 752 ILE A N 1
ATOM 6038 C CA . ILE A 1 752 ? -16.796 -1.216 20.400 1.00 97.31 752 ILE A CA 1
ATOM 6039 C C . ILE A 1 752 ? -18.001 -0.438 20.910 1.00 97.31 752 ILE A C 1
ATOM 6041 O O . ILE A 1 752 ? -18.481 0.488 20.258 1.00 97.31 752 ILE A O 1
ATOM 6045 N N . MET A 1 753 ? -18.448 -0.756 22.122 1.00 95.25 753 MET A N 1
ATOM 6046 C CA . MET A 1 753 ? -19.509 -0.005 22.781 1.00 95.25 753 MET A CA 1
ATOM 6047 C C . MET A 1 753 ? -18.954 1.208 23.518 1.00 95.25 753 MET A C 1
ATOM 6049 O O . MET A 1 753 ? -19.508 2.291 23.378 1.00 95.25 753 MET A O 1
ATOM 6053 N N . THR A 1 754 ? -17.901 1.046 24.321 1.00 94.69 754 THR A N 1
ATOM 6054 C CA . THR A 1 754 ? -17.284 2.127 25.116 1.00 94.69 754 THR A CA 1
ATOM 6055 C C . THR A 1 754 ? -16.052 1.603 25.855 1.00 94.69 754 THR A C 1
ATOM 6057 O O . THR A 1 754 ? -15.978 0.419 26.181 1.00 94.69 754 THR A O 1
ATOM 6060 N N . LEU A 1 755 ? -15.111 2.488 26.185 1.00 95.38 755 LEU A N 1
ATOM 6061 C CA . LEU A 1 755 ? -14.124 2.229 27.238 1.00 95.38 755 LEU A CA 1
ATOM 6062 C C . LEU A 1 755 ? -14.754 2.596 28.589 1.00 95.38 755 LEU A C 1
ATOM 6064 O O . LEU A 1 755 ? -15.349 3.669 28.710 1.00 95.38 755 LEU A O 1
ATOM 6068 N N . VAL A 1 756 ? -14.639 1.727 29.590 1.00 94.25 756 VAL A N 1
ATOM 6069 C CA . VAL A 1 756 ? -15.154 1.959 30.948 1.00 94.25 756 VAL A CA 1
ATOM 6070 C C . VAL A 1 756 ? -13.986 2.027 31.913 1.00 94.25 756 VAL A C 1
ATOM 6072 O O . VAL A 1 756 ? -13.140 1.139 31.906 1.00 94.25 756 VAL A O 1
ATOM 6075 N N . ASN A 1 757 ? -13.958 3.060 32.748 1.00 93.00 757 ASN A N 1
ATOM 6076 C CA . ASN A 1 757 ? -13.069 3.178 33.898 1.00 93.00 757 ASN A CA 1
ATOM 6077 C C . ASN A 1 757 ? -13.889 3.096 35.189 1.00 93.00 757 ASN A C 1
ATOM 6079 O O . ASN A 1 757 ? -14.885 3.809 35.325 1.00 93.00 757 ASN A O 1
ATOM 6083 N N . PHE A 1 758 ? -13.467 2.263 36.131 1.00 89.75 758 PHE A N 1
ATOM 6084 C CA . PHE A 1 758 ? -14.189 1.982 37.368 1.00 89.75 758 PHE A CA 1
ATOM 6085 C C . PHE A 1 758 ? -13.230 1.668 38.521 1.00 89.75 758 PHE A C 1
ATOM 6087 O O . PHE A 1 758 ? -12.042 1.410 38.326 1.00 89.75 758 PHE A O 1
ATOM 6094 N N . THR A 1 759 ? -13.764 1.711 39.736 1.00 83.75 759 THR A N 1
ATOM 6095 C CA . THR A 1 759 ? -13.059 1.379 40.976 1.00 83.75 759 THR A CA 1
ATOM 6096 C C . THR A 1 759 ? -13.669 0.121 41.571 1.00 83.75 759 THR A C 1
ATOM 6098 O O . THR A 1 759 ? -14.894 0.034 41.657 1.00 83.75 759 THR A O 1
ATOM 6101 N N . CYS A 1 760 ? -12.833 -0.816 42.006 1.00 67.56 760 CYS A N 1
ATOM 6102 C CA . CYS A 1 760 ? -13.268 -1.970 42.789 1.00 67.56 760 CYS A CA 1
ATOM 6103 C C . CYS A 1 760 ? -12.949 -1.721 44.269 1.00 67.56 760 CYS A C 1
ATOM 6105 O O . CYS A 1 760 ? -11.914 -1.127 44.583 1.00 67.56 760 CYS A O 1
ATOM 6107 N N . GLU A 1 761 ? -13.830 -2.151 45.171 1.00 61.44 761 GLU A N 1
ATOM 6108 C CA . GLU A 1 761 ? -13.535 -2.190 46.605 1.00 61.44 761 GLU A CA 1
ATOM 6109 C C . GLU A 1 761 ? -12.773 -3.486 46.892 1.00 61.44 761 GLU A C 1
ATOM 6111 O O . GLU A 1 761 ? -13.330 -4.574 46.770 1.00 61.44 761 GLU A O 1
ATOM 6116 N N . GLU A 1 762 ? -11.485 -3.396 47.232 1.00 54.53 762 GLU A N 1
ATOM 6117 C CA . GLU A 1 762 ? -10.742 -4.576 47.678 1.00 54.53 762 GLU A CA 1
ATOM 6118 C C . GLU A 1 762 ? -11.241 -4.997 49.066 1.00 54.53 762 GLU A C 1
ATOM 6120 O O . GLU A 1 762 ? -11.208 -4.225 50.031 1.00 54.53 762 GLU A O 1
ATOM 6125 N N . GLY A 1 763 ? -11.703 -6.243 49.167 1.00 50.72 763 GLY A N 1
ATOM 6126 C CA . GLY A 1 763 ? -12.030 -6.873 50.436 1.00 50.72 763 GLY A CA 1
ATOM 6127 C C . GLY A 1 763 ? -10.808 -6.905 51.356 1.00 50.72 763 GLY A C 1
ATOM 6128 O O . GLY A 1 763 ? -9.815 -7.564 51.072 1.00 50.72 763 GLY A O 1
ATOM 6129 N N . THR A 1 764 ? -10.934 -6.224 52.496 1.00 43.31 764 THR A N 1
ATOM 6130 C CA . THR A 1 764 ? -10.055 -6.250 53.679 1.00 43.31 764 THR A CA 1
ATOM 6131 C C . THR A 1 764 ? -8.617 -5.714 53.532 1.00 43.31 764 THR A C 1
ATOM 6133 O O . THR A 1 764 ? -7.696 -6.373 53.065 1.00 43.31 764 THR A O 1
ATOM 6136 N N . SER A 1 765 ? -8.418 -4.535 54.140 1.00 48.09 765 SER A N 1
ATOM 6137 C CA . SER A 1 765 ? -7.176 -4.054 54.778 1.00 48.09 765 SER A CA 1
ATOM 6138 C C . SER A 1 765 ? -5.931 -3.800 53.910 1.00 48.09 765 SER A C 1
ATOM 6140 O O . SER A 1 765 ? -4.844 -4.247 54.244 1.00 48.09 765 SER A O 1
ATOM 6142 N N . SER A 1 766 ? -6.048 -2.961 52.880 1.00 42.47 766 SER A N 1
ATOM 6143 C CA . SER A 1 766 ? -5.188 -1.772 52.697 1.00 42.47 766 SER A CA 1
ATOM 6144 C C . SER A 1 766 ? -5.753 -0.930 51.550 1.00 42.47 766 SER A C 1
ATOM 6146 O O . SER A 1 766 ? -5.962 -1.426 50.451 1.00 42.47 766 SER A O 1
ATOM 6148 N N . ALA A 1 767 ? -6.080 0.336 51.810 1.00 42.31 767 ALA A N 1
ATOM 6149 C CA . ALA A 1 767 ? -6.727 1.209 50.836 1.00 42.31 767 ALA A CA 1
ATOM 6150 C C . ALA A 1 767 ? -5.742 1.638 49.733 1.00 42.31 767 ALA A C 1
ATOM 6152 O O . ALA A 1 767 ? -5.137 2.706 49.810 1.00 42.31 767 ALA A O 1
ATOM 6153 N N . SER A 1 768 ? -5.602 0.822 48.688 1.00 43.97 768 SER A N 1
ATOM 6154 C CA . SER A 1 768 ? -5.131 1.282 47.384 1.00 43.97 768 SER A CA 1
ATOM 6155 C C . SER A 1 768 ? -6.279 1.123 46.386 1.00 43.97 768 SER A C 1
ATOM 6157 O O . SER A 1 768 ? -6.597 0.035 45.923 1.00 43.97 768 SER A O 1
ATOM 6159 N N . THR A 1 769 ? -6.991 2.214 46.100 1.00 51.03 769 THR A N 1
ATOM 6160 C CA . THR A 1 769 ? -8.038 2.225 45.071 1.00 51.03 769 THR A CA 1
ATOM 6161 C C . THR A 1 769 ? -7.384 2.073 43.699 1.00 51.03 769 THR A C 1
ATOM 6163 O O . THR A 1 769 ? -6.931 3.063 43.113 1.00 51.03 769 THR A O 1
ATOM 6166 N N . ASN A 1 770 ? -7.308 0.851 43.173 1.00 60.88 770 ASN A N 1
ATOM 6167 C CA . ASN A 1 770 ? -6.829 0.626 41.814 1.00 60.88 770 ASN A CA 1
ATOM 6168 C C . ASN A 1 770 ? -7.933 0.997 40.812 1.00 60.88 770 ASN A C 1
ATOM 6170 O O . ASN A 1 770 ? -8.955 0.323 40.704 1.00 60.88 770 ASN A O 1
ATOM 6174 N N . ASN A 1 771 ? -7.728 2.085 40.063 1.00 73.56 771 ASN A N 1
ATOM 6175 C CA . ASN A 1 771 ? -8.558 2.399 38.897 1.00 73.56 771 ASN A CA 1
ATOM 6176 C C . ASN A 1 771 ? -8.345 1.310 37.838 1.00 73.56 771 ASN A C 1
ATOM 6178 O O . ASN A 1 771 ? -7.257 1.213 37.263 1.00 73.56 771 ASN A O 1
ATOM 6182 N N . ARG A 1 772 ? -9.382 0.516 37.567 1.00 87.50 772 ARG A N 1
ATOM 6183 C CA . ARG A 1 772 ? -9.390 -0.517 36.526 1.00 87.50 772 ARG A CA 1
ATOM 6184 C C . ARG A 1 772 ? -10.186 -0.032 35.322 1.00 87.50 772 ARG A C 1
ATOM 6186 O O . ARG A 1 772 ? -11.063 0.824 35.425 1.00 87.50 772 ARG A O 1
ATOM 6193 N N . PHE A 1 773 ? -9.866 -0.574 34.154 1.00 92.44 773 PHE A N 1
ATOM 6194 C CA . PHE A 1 773 ? -10.556 -0.226 32.921 1.00 92.44 773 PHE A CA 1
ATOM 6195 C C . PHE A 1 773 ? -10.659 -1.422 31.980 1.00 92.44 773 PHE A C 1
ATOM 6197 O O . PHE A 1 773 ? -9.801 -2.302 31.972 1.00 92.44 773 PHE A O 1
ATOM 6204 N N . CYS A 1 774 ? -11.712 -1.436 31.168 1.00 94.75 774 CYS A N 1
ATOM 6205 C CA . CYS A 1 774 ? -11.942 -2.439 30.128 1.00 94.75 774 CYS A CA 1
ATOM 6206 C C . CYS A 1 774 ? -12.682 -1.817 28.938 1.00 94.75 774 CYS A C 1
ATOM 6208 O O . CYS A 1 774 ? -13.260 -0.730 29.050 1.00 94.75 774 CYS A O 1
ATOM 6210 N N . VAL A 1 775 ? -12.671 -2.497 27.793 1.00 96.75 775 VAL A N 1
ATOM 6211 C CA . VAL A 1 775 ? -13.513 -2.140 26.645 1.00 96.75 775 VAL A CA 1
ATOM 6212 C C . VAL A 1 775 ? -14.728 -3.047 26.650 1.00 96.75 775 VAL A C 1
ATOM 6214 O O . VAL A 1 775 ? -14.587 -4.265 26.589 1.00 96.75 775 VAL A O 1
ATOM 6217 N N . LEU A 1 776 ? -15.915 -2.452 26.680 1.00 96.62 776 LEU A N 1
ATOM 6218 C CA . LEU A 1 776 ? -17.147 -3.178 26.414 1.00 96.62 776 LEU A CA 1
ATOM 6219 C C . LEU A 1 776 ? -17.337 -3.298 24.911 1.00 96.62 776 LEU A C 1
ATOM 6221 O O . LEU A 1 776 ? -17.276 -2.297 24.185 1.00 96.62 776 LEU A O 1
ATOM 6225 N N . VAL A 1 777 ? -17.592 -4.517 24.458 1.00 97.19 777 VAL A N 1
ATOM 6226 C CA . VAL A 1 777 ? -17.777 -4.844 23.050 1.00 97.19 777 VAL A CA 1
ATOM 6227 C C . VAL A 1 777 ? -19.061 -5.640 22.851 1.00 97.19 777 VAL A C 1
ATOM 6229 O O . VAL A 1 777 ? -19.525 -6.336 23.752 1.00 97.19 777 VAL A O 1
ATOM 6232 N N . LYS A 1 778 ? -19.645 -5.514 21.661 1.00 96.62 778 LYS A N 1
ATOM 6233 C CA . LYS A 1 778 ? -20.811 -6.277 21.219 1.00 96.62 778 LYS A CA 1
ATOM 6234 C C . LYS A 1 778 ? -20.395 -7.202 20.083 1.00 96.62 778 LYS A C 1
ATOM 6236 O O . LYS A 1 778 ? -19.800 -6.734 19.113 1.00 96.62 778 LYS A O 1
ATOM 6241 N N . GLU A 1 779 ? -20.690 -8.491 20.196 1.00 96.81 779 GLU A N 1
ATOM 6242 C CA . GLU A 1 779 ? -20.243 -9.483 19.215 1.00 96.81 779 GLU A CA 1
ATOM 6243 C C . GLU A 1 779 ? -20.994 -9.352 17.880 1.00 96.81 779 GLU A C 1
ATOM 6245 O O . GLU A 1 779 ? -22.228 -9.260 17.836 1.00 96.81 779 GLU A O 1
ATOM 6250 N N . LEU A 1 780 ? -20.232 -9.426 16.790 1.00 96.69 780 LEU A N 1
ATOM 6251 C CA . LEU A 1 780 ? -20.709 -9.640 15.429 1.00 96.69 780 LEU A CA 1
ATOM 6252 C C . LEU A 1 780 ? -20.543 -11.127 15.083 1.00 96.69 780 LEU A C 1
ATOM 6254 O O . LEU A 1 780 ? -19.472 -11.570 14.655 1.00 96.69 780 LEU A O 1
ATOM 6258 N N . ALA A 1 781 ? -21.610 -11.899 15.294 1.00 94.81 781 ALA A N 1
ATOM 6259 C CA . ALA A 1 781 ? -21.606 -13.346 15.114 1.00 94.81 781 ALA A CA 1
ATOM 6260 C C . ALA A 1 781 ? -21.435 -13.707 13.632 1.00 94.81 781 ALA A C 1
ATOM 6262 O O . ALA A 1 781 ? -22.119 -13.155 12.771 1.00 94.81 781 ALA A O 1
ATOM 6263 N N . LYS A 1 782 ? -20.524 -14.638 13.326 1.00 92.62 782 LYS A N 1
ATOM 6264 C CA . LYS A 1 782 ? -20.257 -15.092 11.950 1.00 92.62 782 LYS A CA 1
ATOM 6265 C C . LYS A 1 782 ? -21.360 -16.038 11.482 1.00 92.62 782 LYS A C 1
ATOM 6267 O O . LYS A 1 782 ? -21.614 -17.043 12.137 1.00 92.62 782 LYS A O 1
ATOM 6272 N N . SER A 1 783 ? -21.899 -15.814 10.287 1.00 84.94 783 SER A N 1
ATOM 6273 C CA . SER A 1 783 ? -22.961 -16.654 9.703 1.00 84.94 783 SER A CA 1
ATOM 6274 C C . SER A 1 783 ? -22.468 -18.020 9.178 1.00 84.94 783 SER A C 1
ATOM 6276 O O . SER A 1 783 ? -23.229 -18.772 8.579 1.00 84.94 783 SER A O 1
ATOM 6278 N N . GLY A 1 784 ? -21.178 -18.351 9.335 1.00 71.44 784 GLY A N 1
ATOM 6279 C CA . GLY A 1 784 ? -20.546 -19.604 8.880 1.00 71.44 784 GLY A CA 1
ATOM 6280 C C . GLY A 1 784 ? -20.273 -19.700 7.368 1.00 71.44 784 GLY A C 1
ATOM 6281 O O . GLY A 1 784 ? -19.290 -20.324 6.960 1.00 71.44 784 GLY A O 1
ATOM 6282 N N . GLY A 1 785 ? -21.081 -19.042 6.532 1.00 73.31 785 GLY A N 1
ATOM 6283 C CA . GLY A 1 785 ? -20.937 -19.023 5.074 1.00 73.31 785 GLY A CA 1
ATOM 6284 C C . GLY A 1 785 ? -19.696 -18.272 4.574 1.00 73.31 785 GLY A C 1
ATOM 6285 O O . GLY A 1 785 ? -19.335 -17.205 5.071 1.00 73.31 785 GLY A O 1
ATOM 6286 N N . LYS A 1 786 ? -19.040 -18.824 3.548 1.00 82.94 786 LYS A N 1
ATOM 6287 C CA . LYS A 1 786 ? -18.046 -18.104 2.737 1.00 82.94 786 LYS A CA 1
ATOM 6288 C C . LYS A 1 786 ? -18.776 -17.391 1.603 1.00 82.94 786 LYS A C 1
ATOM 6290 O O . LYS A 1 786 ? -19.635 -18.000 0.975 1.00 82.94 786 LYS A O 1
ATOM 6295 N N . LEU A 1 787 ? -18.388 -16.151 1.302 1.00 86.56 787 LEU A N 1
ATOM 6296 C CA . LEU A 1 787 ? -18.946 -15.394 0.179 1.00 86.56 787 LEU A CA 1
ATOM 6297 C C . LEU A 1 787 ? -18.744 -16.136 -1.148 1.00 86.56 787 LEU A C 1
ATOM 6299 O O . LEU A 1 787 ? -19.648 -16.198 -1.974 1.00 86.56 787 LEU A O 1
ATOM 6303 N N . TYR A 1 788 ? -17.559 -16.718 -1.345 1.00 90.62 788 TYR A N 1
ATOM 6304 C CA . TYR A 1 788 ? -17.251 -17.501 -2.536 1.00 90.62 788 TYR A CA 1
ATOM 6305 C C . TYR A 1 788 ? -16.150 -18.534 -2.284 1.00 90.62 788 TYR A C 1
ATOM 6307 O O . TYR A 1 788 ? -15.275 -18.351 -1.428 1.00 90.62 788 TYR A O 1
ATOM 6315 N N . ARG A 1 789 ? -16.191 -19.620 -3.063 1.00 92.19 789 ARG A N 1
ATOM 6316 C CA . ARG A 1 789 ? -15.158 -20.654 -3.134 1.00 92.19 789 ARG A CA 1
ATOM 6317 C C . ARG A 1 789 ? -14.866 -20.976 -4.593 1.00 92.19 789 ARG A C 1
ATOM 6319 O O . ARG A 1 789 ? -15.768 -21.351 -5.338 1.00 92.19 789 ARG A O 1
ATOM 6326 N N . ASP A 1 790 ? -13.600 -20.888 -4.974 1.00 95.19 790 ASP A N 1
ATOM 6327 C CA . ASP A 1 790 ? -13.137 -21.418 -6.248 1.00 95.19 790 ASP A CA 1
ATOM 6328 C C . ASP A 1 790 ? -12.841 -22.911 -6.080 1.00 95.19 790 ASP A C 1
ATOM 6330 O O . ASP A 1 790 ? -11.909 -23.299 -5.376 1.00 95.19 790 ASP A O 1
ATOM 6334 N N . VAL A 1 791 ? -13.664 -23.756 -6.700 1.00 92.88 791 VAL A N 1
ATOM 6335 C CA . VAL A 1 791 ? -13.580 -25.217 -6.542 1.00 92.88 791 VAL A CA 1
ATOM 6336 C C . VAL A 1 791 ? -12.300 -25.782 -7.161 1.00 92.88 791 VAL A C 1
ATOM 6338 O O . VAL A 1 791 ? -11.721 -26.707 -6.604 1.00 92.88 791 VAL A O 1
ATOM 6341 N N . GLN A 1 792 ? -11.830 -25.211 -8.274 1.00 93.56 792 GLN A N 1
ATOM 6342 C CA . GLN A 1 792 ? -10.665 -25.730 -9.001 1.00 93.56 792 GLN A CA 1
ATOM 6343 C C . GLN A 1 792 ? -9.364 -25.515 -8.227 1.00 93.56 792 GLN A C 1
ATOM 6345 O O . GLN A 1 792 ? -8.510 -26.392 -8.217 1.00 93.56 792 GLN A O 1
ATOM 6350 N N . LEU A 1 793 ? -9.217 -24.354 -7.586 1.00 94.25 793 LEU A N 1
ATOM 6351 C CA . LEU A 1 793 ? -8.043 -24.035 -6.770 1.00 94.25 793 LEU A CA 1
ATOM 6352 C C . LEU A 1 793 ? -8.227 -24.388 -5.290 1.00 94.25 793 LEU A C 1
ATOM 6354 O O . LEU A 1 793 ? -7.294 -24.255 -4.505 1.00 94.25 793 LEU A O 1
ATOM 6358 N N . ASN A 1 794 ? -9.431 -24.807 -4.891 1.00 94.19 794 ASN A N 1
ATOM 6359 C CA . ASN A 1 794 ? -9.798 -25.066 -3.502 1.00 94.19 794 ASN A CA 1
ATOM 6360 C C . ASN A 1 794 ? -9.527 -23.872 -2.553 1.00 94.19 794 ASN A C 1
ATOM 6362 O O . ASN A 1 794 ? -9.181 -24.044 -1.384 1.00 94.19 794 ASN A O 1
ATOM 6366 N N . ILE A 1 795 ? -9.715 -22.645 -3.044 1.00 94.69 795 ILE A N 1
ATOM 6367 C CA . ILE A 1 795 ? -9.562 -21.408 -2.261 1.00 94.69 795 ILE A CA 1
ATOM 6368 C C . ILE A 1 795 ? -10.928 -20.798 -1.947 1.00 94.69 795 ILE A C 1
ATOM 6370 O O . ILE A 1 795 ? -11.892 -20.979 -2.689 1.00 94.69 795 ILE A O 1
ATOM 6374 N N . SER A 1 796 ? -11.032 -20.061 -0.842 1.00 93.25 796 SER A N 1
ATOM 6375 C CA . SER A 1 796 ? -12.282 -19.414 -0.420 1.00 93.25 796 SER A CA 1
ATOM 6376 C C . SER A 1 796 ? -12.042 -18.015 0.129 1.00 93.25 796 SER A C 1
ATOM 6378 O O . SER A 1 796 ? -10.919 -17.655 0.475 1.00 93.25 796 SER A O 1
ATOM 6380 N N . SER A 1 797 ? -13.109 -17.225 0.223 1.00 89.06 797 SER A N 1
ATOM 6381 C CA . SER A 1 797 ? -13.085 -15.877 0.788 1.00 89.06 797 SER A CA 1
ATOM 6382 C C . SER A 1 797 ? -12.784 -15.903 2.298 1.00 89.06 797 SER A C 1
ATOM 6384 O O . SER A 1 797 ? -13.679 -15.962 3.142 1.00 89.06 797 SER A O 1
ATOM 6386 N N . THR A 1 798 ? -11.504 -15.906 2.668 1.00 89.69 798 THR A N 1
ATOM 6387 C CA . THR A 1 798 ? -11.019 -15.895 4.065 1.00 89.69 798 THR A CA 1
ATOM 6388 C C . THR A 1 798 ? -10.739 -14.491 4.601 1.00 89.69 798 THR A C 1
ATOM 6390 O O . THR A 1 798 ? -10.300 -14.336 5.737 1.00 89.69 798 THR A O 1
ATOM 6393 N N . PHE A 1 799 ? -11.014 -13.465 3.805 1.00 92.81 799 PHE A N 1
ATOM 6394 C CA . PHE A 1 799 ? -10.777 -12.061 4.134 1.00 92.81 799 PHE A CA 1
ATOM 6395 C C . PHE A 1 799 ? -12.073 -11.250 4.248 1.00 92.81 799 PHE A C 1
ATOM 6397 O O . PHE A 1 799 ? -12.033 -10.128 4.724 1.00 92.81 799 PHE A O 1
ATOM 6404 N N . ILE A 1 800 ? -13.223 -11.810 3.866 1.00 94.88 800 ILE A N 1
ATOM 6405 C CA . ILE A 1 800 ? -14.543 -11.193 4.016 1.00 94.88 800 ILE A CA 1
ATOM 6406 C C . ILE A 1 800 ? -15.476 -12.160 4.737 1.00 94.88 800 ILE A C 1
ATOM 6408 O O . ILE A 1 800 ? -15.537 -13.345 4.401 1.00 94.88 800 ILE A O 1
ATOM 6412 N N . TYR A 1 801 ? -16.179 -11.646 5.741 1.00 94.62 801 TYR A N 1
ATOM 6413 C CA . TYR A 1 801 ? -17.009 -12.434 6.639 1.00 94.62 801 TYR A CA 1
ATOM 6414 C C . TYR A 1 801 ? -18.420 -11.868 6.664 1.00 94.62 801 TYR A C 1
ATOM 6416 O O . TYR A 1 801 ? -18.599 -10.693 6.970 1.00 94.62 801 TYR A O 1
ATOM 6424 N N . GLU A 1 802 ? -19.406 -12.706 6.348 1.00 94.06 802 GLU A N 1
ATOM 6425 C CA . GLU A 1 802 ? -20.810 -12.394 6.611 1.00 94.06 802 GLU A CA 1
ATOM 6426 C C . GLU A 1 802 ? -21.059 -12.517 8.119 1.00 94.06 802 GLU A C 1
ATOM 6428 O O . GLU A 1 802 ? -20.677 -13.518 8.741 1.00 94.06 802 GLU A O 1
ATOM 6433 N N . VAL A 1 803 ? -21.640 -11.476 8.708 1.00 94.31 803 VAL A N 1
ATOM 6434 C CA . VAL A 1 803 ? -21.907 -11.387 10.144 1.00 94.31 803 VAL A CA 1
ATOM 6435 C C . VAL A 1 803 ? -23.329 -10.905 10.414 1.00 94.31 803 VAL A C 1
ATOM 6437 O O . VAL A 1 803 ? -23.970 -10.289 9.566 1.00 94.31 803 VAL A O 1
ATOM 6440 N N . SER A 1 804 ? -23.802 -11.130 11.632 1.00 93.88 804 SER A N 1
ATOM 6441 C CA . SER A 1 804 ? -25.050 -10.577 12.155 1.00 93.88 804 SER A CA 1
ATOM 6442 C C . SER A 1 804 ? -24.823 -9.969 13.533 1.00 93.88 804 SER A C 1
ATOM 6444 O O . SER A 1 804 ? -24.004 -10.467 14.310 1.00 93.88 804 SER A O 1
ATOM 6446 N N . HIS A 1 805 ? -25.572 -8.920 13.868 1.00 91.88 805 HIS A N 1
ATOM 6447 C CA . HIS A 1 805 ? -25.558 -8.379 15.223 1.00 91.88 805 HIS A CA 1
ATOM 6448 C C . HIS A 1 805 ? -26.093 -9.431 16.197 1.00 91.88 805 HIS A C 1
ATOM 6450 O O . HIS A 1 805 ? -27.225 -9.891 16.053 1.00 91.88 805 HIS A O 1
ATOM 6456 N N . SER A 1 806 ? -25.296 -9.787 17.200 1.00 91.38 806 SER A N 1
ATOM 6457 C CA . SER A 1 806 ? -25.756 -10.619 18.313 1.00 91.38 806 SER A CA 1
ATOM 6458 C C . SER A 1 806 ? -26.210 -9.742 19.486 1.00 91.38 806 SER A C 1
ATOM 6460 O O . SER A 1 806 ? -25.947 -8.541 19.505 1.00 91.38 806 SER A O 1
ATOM 6462 N N . ASN A 1 807 ? -26.843 -10.328 20.501 1.00 88.81 807 ASN A N 1
ATOM 6463 C CA . ASN A 1 807 ? -27.061 -9.654 21.788 1.00 88.81 807 ASN A CA 1
ATOM 6464 C C . ASN A 1 807 ? -25.937 -9.923 22.802 1.00 88.81 807 ASN A C 1
ATOM 6466 O O . ASN A 1 807 ? -26.044 -9.491 23.948 1.00 88.81 807 ASN A O 1
ATOM 6470 N N . ASN A 1 808 ? -24.871 -10.615 22.391 1.00 93.75 808 ASN A N 1
ATOM 6471 C CA . ASN A 1 808 ? -23.752 -10.937 23.260 1.00 93.75 808 ASN A CA 1
ATOM 6472 C C . ASN A 1 808 ? -22.889 -9.689 23.497 1.00 93.75 808 ASN A C 1
ATOM 6474 O O . ASN A 1 808 ? -22.386 -9.070 22.553 1.00 93.75 808 ASN A O 1
ATOM 6478 N N . VAL A 1 809 ? -22.747 -9.313 24.766 1.00 95.69 809 VAL A N 1
ATOM 6479 C CA . VAL A 1 809 ? -21.944 -8.181 25.230 1.00 95.69 809 VAL A CA 1
ATOM 6480 C C . VAL A 1 809 ? -20.981 -8.708 26.277 1.00 95.69 809 VAL A C 1
ATOM 6482 O O . VAL A 1 809 ? -21.409 -9.330 27.243 1.00 95.69 809 VAL A O 1
ATOM 6485 N N . PHE A 1 810 ? -19.697 -8.428 26.097 1.00 96.88 810 PHE A N 1
ATOM 6486 C CA . PHE A 1 810 ? -18.645 -8.863 27.009 1.00 96.88 810 PHE A CA 1
ATOM 6487 C C . PHE A 1 810 ? -17.560 -7.787 27.123 1.00 96.88 810 PHE A C 1
ATOM 6489 O O . PHE A 1 810 ? -17.503 -6.844 26.324 1.00 96.88 810 PHE A O 1
ATOM 6496 N N . ALA A 1 811 ? -16.729 -7.888 28.159 1.00 97.00 811 ALA A N 1
ATOM 6497 C CA . ALA A 1 811 ? -15.625 -6.970 28.392 1.00 97.00 811 ALA A CA 1
ATOM 6498 C C . ALA A 1 811 ? -14.293 -7.609 27.989 1.00 97.00 811 ALA A C 1
ATOM 6500 O O . ALA A 1 811 ? -14.061 -8.798 28.192 1.00 97.00 811 ALA A O 1
ATOM 6501 N N . VAL A 1 812 ? -13.404 -6.801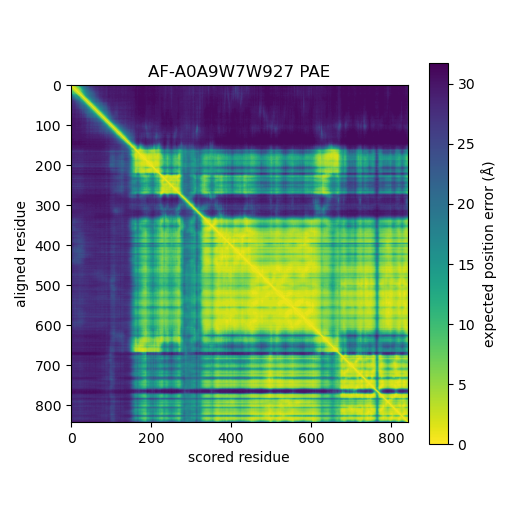 27.416 1.00 96.88 812 VAL A N 1
ATOM 6502 C CA . VAL A 1 812 ? -12.068 -7.233 26.994 1.00 96.88 812 VAL A CA 1
ATOM 6503 C C . VAL A 1 812 ? -11.002 -6.220 27.410 1.00 96.88 812 VAL A C 1
ATOM 6505 O O . VAL A 1 812 ? -11.292 -5.020 27.524 1.00 96.88 812 VAL A O 1
ATOM 6508 N N . PRO A 1 813 ? -9.738 -6.644 27.590 1.00 95.62 813 PRO A N 1
ATOM 6509 C CA . PRO A 1 813 ? -8.652 -5.692 27.757 1.00 95.62 813 PRO A CA 1
ATOM 6510 C C . PRO A 1 813 ? -8.438 -4.939 26.431 1.00 95.62 813 PRO A C 1
ATOM 6512 O O . PRO A 1 813 ? -8.506 -5.568 25.368 1.00 95.62 813 PRO A O 1
ATOM 6515 N N . PRO A 1 814 ? -8.134 -3.626 26.428 1.00 94.81 814 PRO A N 1
ATOM 6516 C CA . PRO A 1 814 ? -7.879 -2.877 25.190 1.00 94.81 814 PRO A CA 1
ATOM 6517 C C . PRO A 1 814 ? -6.790 -3.486 24.287 1.00 94.81 814 PRO A C 1
ATOM 6519 O O . PRO A 1 814 ? -6.812 -3.304 23.073 1.00 94.81 814 PRO A O 1
ATOM 6522 N N . GLN A 1 815 ? -5.854 -4.246 24.858 1.00 94.38 815 GLN A N 1
ATOM 6523 C CA . GLN A 1 815 ? -4.762 -4.925 24.150 1.00 94.38 815 GLN A CA 1
ATOM 6524 C C . GLN A 1 815 ? -5.233 -6.149 23.343 1.00 94.38 815 GLN A C 1
ATOM 6526 O O . GLN A 1 815 ? -4.487 -6.659 22.509 1.00 94.38 815 GLN A O 1
ATOM 6531 N N . SER A 1 816 ? -6.464 -6.619 23.565 1.00 96.00 816 SER A N 1
ATOM 6532 C CA . SER A 1 816 ? -7.080 -7.679 22.755 1.00 96.00 816 SER A CA 1
ATOM 6533 C C . SER A 1 816 ? -7.502 -7.205 21.360 1.00 96.00 816 SER A C 1
ATOM 6535 O O . SER A 1 816 ? -7.724 -8.037 20.480 1.00 96.00 816 SER A O 1
ATOM 6537 N N . LEU A 1 817 ? -7.605 -5.884 21.152 1.00 95.94 817 LEU A N 1
ATOM 6538 C CA . LEU A 1 817 ? -7.976 -5.270 19.880 1.00 95.94 817 LEU A CA 1
ATOM 6539 C C . LEU A 1 817 ? -6.845 -5.474 18.861 1.00 95.94 817 LEU A C 1
ATOM 6541 O O . LEU A 1 817 ? -5.847 -4.753 18.871 1.00 95.94 817 LEU A O 1
ATOM 6545 N N . LYS A 1 818 ? -7.006 -6.458 17.971 1.00 94.69 818 LYS A N 1
ATOM 6546 C CA . LYS A 1 818 ? -5.974 -6.854 17.005 1.00 94.69 818 LYS A CA 1
ATOM 6547 C C . LYS A 1 818 ? -5.870 -5.875 15.844 1.00 94.69 818 LYS A C 1
ATOM 6549 O O . LYS A 1 818 ? -4.779 -5.436 15.487 1.00 94.69 818 LYS A O 1
ATOM 6554 N N . ARG A 1 819 ? -7.001 -5.588 15.197 1.00 93.69 819 ARG A N 1
ATOM 6555 C CA . ARG A 1 819 ? -7.086 -4.719 14.013 1.00 93.69 819 ARG A CA 1
ATOM 6556 C C . ARG A 1 819 ? -8.504 -4.227 13.785 1.00 93.69 819 ARG A C 1
ATOM 6558 O O . ARG A 1 819 ? -9.464 -4.878 14.192 1.00 93.69 819 ARG A O 1
ATOM 6565 N N . LYS A 1 820 ? -8.633 -3.097 13.097 1.00 95.56 820 LYS A N 1
ATOM 6566 C CA . LYS A 1 820 ? -9.933 -2.593 12.647 1.00 95.56 820 LYS A CA 1
ATOM 6567 C C . LYS A 1 820 ? -10.417 -3.331 11.408 1.00 95.56 820 LYS A C 1
ATOM 6569 O O . LYS A 1 820 ? -9.641 -3.988 10.708 1.00 95.56 820 LYS A O 1
ATOM 6574 N N . CYS A 1 821 ? -11.707 -3.189 11.144 1.00 96.81 821 CYS A N 1
ATOM 6575 C CA . CYS A 1 821 ? -12.350 -3.748 9.969 1.00 96.81 821 CYS A CA 1
ATOM 6576 C C . CYS A 1 821 ? -13.161 -2.682 9.232 1.00 96.81 821 CYS A C 1
ATOM 6578 O O . CYS A 1 821 ? -13.662 -1.734 9.833 1.00 96.81 821 CYS A O 1
ATOM 6580 N N . VAL A 1 822 ? -13.322 -2.873 7.926 1.00 96.62 822 VAL A N 1
ATOM 6581 C CA . VAL A 1 822 ? -14.341 -2.185 7.135 1.00 96.62 822 VAL A CA 1
ATOM 6582 C C . VAL A 1 822 ? -15.638 -2.972 7.274 1.00 96.62 822 VAL A C 1
ATOM 6584 O O . VAL A 1 822 ? -15.646 -4.183 7.057 1.00 96.62 822 VAL A O 1
ATOM 6587 N N . MET A 1 823 ? -16.723 -2.291 7.630 1.00 95.50 823 MET A N 1
ATOM 6588 C CA . MET A 1 823 ? -18.060 -2.875 7.671 1.00 95.50 823 MET A CA 1
ATOM 6589 C C . MET A 1 823 ? -18.885 -2.341 6.507 1.00 95.50 823 MET A C 1
ATOM 6591 O O . MET A 1 823 ? -18.936 -1.130 6.291 1.00 95.50 823 MET A O 1
ATOM 6595 N N . ILE A 1 824 ? -19.502 -3.244 5.751 1.00 94.56 824 ILE A N 1
ATOM 6596 C CA . ILE A 1 824 ? -20.263 -2.923 4.544 1.00 94.56 824 ILE A CA 1
ATOM 6597 C C . ILE A 1 824 ? -21.609 -3.622 4.633 1.00 94.56 824 ILE A C 1
ATOM 6599 O O . ILE A 1 824 ? -21.671 -4.836 4.822 1.00 94.56 824 ILE A O 1
ATOM 6603 N N . ARG A 1 825 ? -22.683 -2.851 4.473 1.00 90.12 825 ARG A N 1
ATOM 6604 C CA . ARG A 1 825 ? -24.026 -3.387 4.281 1.00 90.12 825 ARG A CA 1
ATOM 6605 C C . ARG A 1 825 ? -24.305 -3.452 2.785 1.00 90.12 825 ARG A C 1
ATOM 6607 O O . ARG A 1 825 ? -24.141 -2.453 2.093 1.00 90.12 825 ARG A O 1
ATOM 6614 N N . SER A 1 826 ? -24.688 -4.621 2.301 1.00 83.75 826 SER A N 1
ATOM 6615 C CA . SER A 1 826 ? -25.065 -4.847 0.907 1.00 83.75 826 SER A CA 1
ATOM 6616 C C . SER A 1 826 ? -26.327 -5.697 0.922 1.00 83.75 826 SER A C 1
ATOM 6618 O O . SER A 1 826 ? -26.332 -6.767 1.532 1.00 83.75 826 SER A O 1
ATOM 6620 N N . GLU A 1 827 ? -27.405 -5.173 0.333 1.00 79.75 827 GLU A N 1
ATOM 6621 C CA . GLU A 1 827 ? -28.754 -5.740 0.458 1.00 79.75 827 GLU A CA 1
ATOM 6622 C C . GLU A 1 827 ? -29.126 -5.938 1.951 1.00 79.75 827 GLU A C 1
ATOM 6624 O O . GLU A 1 827 ? -28.980 -5.015 2.765 1.00 79.75 827 GLU A O 1
ATOM 6629 N N . ASP A 1 828 ? -29.540 -7.150 2.329 1.00 82.38 828 ASP A N 1
ATOM 6630 C CA . ASP A 1 828 ? -29.875 -7.546 3.703 1.00 82.38 828 ASP A CA 1
ATOM 6631 C C . ASP A 1 828 ? -28.709 -8.203 4.458 1.00 82.38 828 ASP A C 1
ATOM 6633 O O . ASP A 1 828 ? -28.883 -8.741 5.553 1.00 82.38 828 ASP A O 1
ATOM 6637 N N . LYS A 1 829 ? -27.497 -8.158 3.894 1.00 88.81 829 LYS A N 1
ATOM 6638 C CA . LYS A 1 829 ? -26.305 -8.785 4.470 1.00 88.81 829 LYS A CA 1
ATOM 6639 C C . LYS A 1 829 ? -25.327 -7.758 5.017 1.00 88.81 829 LYS A C 1
ATOM 6641 O O . LYS A 1 829 ? -25.142 -6.667 4.471 1.00 88.81 829 LYS A O 1
ATOM 6646 N N . LEU A 1 830 ? -24.660 -8.140 6.102 1.00 92.56 830 LEU A N 1
ATOM 6647 C CA . LEU A 1 830 ? -23.602 -7.356 6.723 1.00 92.56 830 LEU A CA 1
ATOM 6648 C C . LEU A 1 830 ? -22.271 -8.085 6.566 1.00 92.56 830 LEU A C 1
ATOM 6650 O O . LEU A 1 830 ? -22.122 -9.238 6.967 1.00 92.56 830 LEU A O 1
ATOM 6654 N N . TYR A 1 831 ? -21.298 -7.391 5.989 1.00 94.81 831 TYR A N 1
ATOM 6655 C CA . TYR A 1 831 ? -19.959 -7.907 5.764 1.00 94.81 831 TYR A CA 1
ATOM 6656 C C . TYR A 1 831 ? -18.937 -7.153 6.599 1.00 94.81 831 TYR A C 1
ATOM 6658 O O . TYR A 1 831 ? -18.969 -5.926 6.689 1.00 94.81 831 TYR A O 1
ATOM 6666 N N . VAL A 1 832 ? -17.986 -7.896 7.156 1.00 96.12 832 VAL A N 1
ATOM 6667 C CA . VAL A 1 832 ? -16.817 -7.363 7.854 1.00 96.12 832 VAL A CA 1
ATOM 6668 C C . VAL A 1 832 ? -15.559 -7.829 7.129 1.00 96.12 832 VAL A C 1
ATOM 6670 O O . VAL A 1 832 ? -15.347 -9.027 6.923 1.00 96.12 832 VAL A O 1
ATOM 6673 N N . ILE A 1 833 ? -14.719 -6.868 6.742 1.00 96.44 833 ILE A N 1
ATOM 6674 C CA . ILE A 1 833 ? -13.431 -7.093 6.080 1.00 96.44 833 ILE A CA 1
ATOM 6675 C C . ILE A 1 833 ? -12.319 -6.535 6.984 1.00 96.44 833 ILE A C 1
ATOM 6677 O O . ILE A 1 833 ? -12.163 -5.312 7.063 1.00 96.44 833 ILE A O 1
ATOM 6681 N N . PRO A 1 834 ? -11.559 -7.375 7.712 1.00 95.56 834 PRO A N 1
ATOM 6682 C CA . PRO A 1 834 ? -10.405 -6.913 8.480 1.00 95.56 834 PRO A CA 1
ATOM 6683 C C . PRO A 1 834 ? -9.336 -6.300 7.573 1.00 95.56 834 PRO A C 1
ATOM 6685 O O . PRO A 1 834 ? -9.123 -6.751 6.447 1.00 95.56 834 PRO A O 1
ATOM 6688 N N . LEU A 1 835 ? -8.618 -5.299 8.084 1.00 94.31 835 LEU A N 1
ATOM 6689 C CA . LEU A 1 835 ? -7.451 -4.762 7.385 1.00 94.31 835 LEU A CA 1
ATOM 6690 C C . LEU A 1 835 ? -6.389 -5.875 7.196 1.00 94.31 835 LEU A C 1
ATOM 6692 O O . LEU A 1 835 ? -6.100 -6.602 8.159 1.00 94.31 835 LEU A O 1
ATOM 6696 N N . PRO A 1 836 ? -5.776 -6.024 6.000 1.00 92.81 836 PRO A N 1
ATOM 6697 C CA . PRO A 1 836 ? -4.773 -7.069 5.757 1.00 92.81 836 PRO A CA 1
ATOM 6698 C C . PRO A 1 836 ? -3.588 -6.976 6.722 1.00 92.81 836 PRO A C 1
ATOM 6700 O O . PRO A 1 836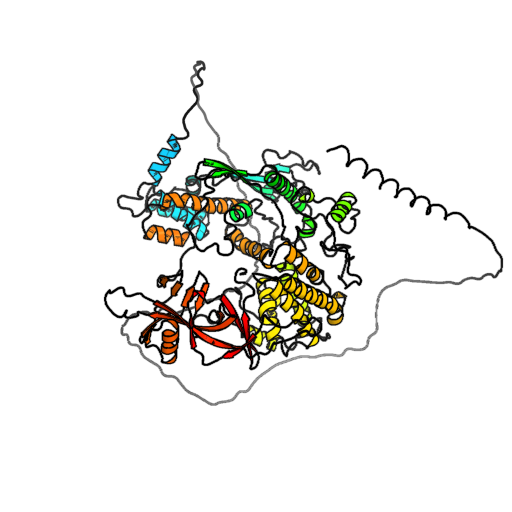 ? -3.090 -7.988 7.212 1.00 92.81 836 PRO A O 1
ATOM 6703 N N . ASN A 1 837 ? -3.186 -5.746 7.042 1.00 89.88 837 ASN A N 1
ATOM 6704 C CA . ASN A 1 837 ? -2.149 -5.413 8.006 1.00 89.88 837 ASN A CA 1
ATOM 6705 C C . ASN A 1 837 ? -2.462 -4.049 8.662 1.00 89.88 837 ASN A C 1
ATOM 6707 O O . ASN A 1 837 ? -3.281 -3.282 8.157 1.00 89.88 837 ASN A O 1
ATOM 6711 N N . ASN A 1 838 ? -1.807 -3.755 9.789 1.00 83.81 838 ASN A N 1
ATOM 6712 C CA . ASN A 1 838 ? -1.957 -2.490 10.530 1.00 83.81 838 ASN A CA 1
ATOM 6713 C C . ASN A 1 838 ? -0.868 -1.450 10.191 1.00 83.81 838 ASN A C 1
ATOM 6715 O O . ASN A 1 838 ? -0.776 -0.413 10.855 1.00 83.81 838 ASN A O 1
ATOM 6719 N N . ILE A 1 839 ? -0.002 -1.769 9.225 1.00 79.38 839 ILE A N 1
ATOM 6720 C CA . ILE A 1 839 ? 1.247 -1.060 8.934 1.00 79.38 839 ILE A CA 1
ATOM 6721 C C . ILE A 1 839 ? 1.037 -0.092 7.773 1.00 79.38 839 ILE A C 1
ATOM 6723 O O . ILE A 1 839 ? 1.270 1.106 7.903 1.00 79.38 839 ILE A O 1
ATOM 6727 N N . GLU A 1 840 ? 0.566 -0.608 6.646 1.00 76.31 840 GLU A N 1
ATOM 6728 C CA . GLU A 1 840 ? 0.311 0.162 5.442 1.00 76.31 840 GLU A CA 1
ATOM 6729 C C . GLU A 1 840 ? -0.891 1.086 5.662 1.00 76.31 840 GLU A C 1
ATOM 6731 O O . GLU A 1 840 ? -2.039 0.646 5.771 1.00 76.31 840 GLU A O 1
ATOM 6736 N N . ARG A 1 841 ? -0.589 2.379 5.748 1.00 67.62 841 ARG A N 1
ATOM 6737 C CA . ARG A 1 841 ? -1.533 3.494 5.709 1.00 67.62 841 ARG A CA 1
ATOM 6738 C C . ARG A 1 841 ? -1.168 4.321 4.480 1.00 67.62 841 ARG A C 1
ATOM 6740 O O . ARG A 1 841 ? 0.005 4.331 4.104 1.00 67.62 841 ARG A O 1
ATOM 6747 N N . ASP A 1 842 ? -2.160 4.946 3.859 1.00 53.50 842 ASP A N 1
ATOM 6748 C CA . ASP A 1 842 ? -1.935 5.758 2.654 1.00 53.50 842 ASP A CA 1
ATOM 6749 C C . ASP A 1 842 ? -0.986 6.946 2.884 1.00 53.50 842 ASP A C 1
ATOM 6751 O O . ASP A 1 842 ? -0.947 7.479 4.023 1.00 53.50 842 ASP A O 1
#

pLDDT: mean 71.37, std 26.7, range [21.92, 98.62]

Secondary structure (DSSP, 8-state):
--SSSTTSSTTTSSTTSSSSSSSSS----------------------------------------------------------------------------------------------------------------------------SSHHHHHHHHHHSSBSSTT-SSBHHHHHHHHHHHHHHHT--HHHHHHHHHHHHHHSTTSS-SSHHHHHHHT---SEEEEEEE-TTT--EEEETTT--SB-TTT--B--HHHHHHTT-EEEEEE----S------S---SS-TT-TT-HHHHHHHT-S-------SSS--TT-S--TTHHHHHHHHHHHHHHHHHHT-EEEE-TT--EEEE------EEE-TTTHHHHHTB--TTSBT--SSB---BSS--PPPSSPPPBP-HHHHHHHHHH--SSS-BTTB-S--GGGG-TT--TTTTEEE-HIIIIIIIIIHHHHHHHH-GGGTTSTT--GGGHHHHHHHHHT----TTS-S----GGGGGG--HHHHHHIIIIIHHHHTTTTS-HHHHHHHHHHHHHHHHHTSSS--HHHHHHHHHHHHHHHHHHHHHH-GGG--HHHHHGGGHHHHHHHH--GGGG-SHHHHHHHHHHHTT-SSSSSHHHHHHHHHHHHHHHHHHHHHHTTT--HHHHHHHHHHTT---S-S-EEE-STTEEEESPPEEEEPPHHHHHHHHHHHSS---EEEEESEEEETTEEEE-TT--S-TT----EEEETTS-EEEEEEEEEEE---SSS-----EEEEEEEEEEEE-S--S-EETTTTEE--S-EEEEEEEEEEEE-GGGEEEEEEEEEETTEEEEEE-S-SS---